Protein AF-0000000077038938 (afdb_homodimer)

Solvent-accessible surface area (backbone atoms only — not comparable to full-atom values): 36003 Å² total; per-residue (Å²): 136,73,83,75,76,80,79,74,78,77,76,72,77,77,74,75,74,69,76,60,83,64,56,70,67,49,78,42,76,39,36,33,47,20,43,32,45,31,43,32,42,32,21,30,30,97,83,54,42,58,36,38,50,28,63,28,58,37,52,26,53,61,47,66,16,29,41,35,41,35,37,47,34,65,69,57,98,63,33,27,38,36,38,37,38,23,26,28,36,34,39,27,60,11,32,44,21,73,87,62,27,76,47,40,56,23,35,37,41,36,43,36,27,80,80,78,13,34,41,38,40,30,28,32,72,48,28,37,46,72,47,26,32,70,42,39,59,27,63,77,52,6,32,58,54,25,45,69,29,22,69,70,41,53,59,62,71,40,37,31,32,59,21,43,34,41,36,48,39,80,54,96,40,30,37,41,30,42,35,44,20,51,34,81,39,88,97,32,74,69,38,3,20,25,40,26,31,20,41,26,37,45,60,89,49,39,35,37,16,36,24,35,38,39,32,25,18,39,82,48,61,58,97,69,30,33,41,70,44,38,18,40,54,71,58,51,72,31,71,64,43,27,25,53,52,25,27,43,26,42,37,34,41,39,38,26,33,27,40,49,60,87,53,35,36,39,27,39,37,41,36,45,24,35,38,32,45,47,89,38,23,63,46,83,41,46,34,37,35,40,35,44,36,41,34,44,35,42,48,81,46,100,39,35,37,36,38,40,39,39,39,40,38,37,38,37,65,73,42,42,27,39,36,43,34,43,27,42,38,36,40,40,46,63,47,100,41,31,32,38,38,42,40,36,29,39,26,43,30,40,57,28,33,34,36,79,81,36,45,82,38,73,30,32,16,38,62,9,59,72,67,56,40,24,41,36,34,39,30,38,40,37,38,43,34,42,36,39,50,84,135,77,76,76,75,77,79,77,79,79,76,75,81,78,78,76,77,74,76,65,83,64,67,68,65,50,77,43,75,38,36,33,49,19,43,32,45,30,41,31,42,34,27,39,42,100,84,56,43,55,62,40,78,42,78,42,84,36,53,27,52,62,47,66,16,27,39,34,42,35,35,48,34,69,54,57,96,62,34,26,39,37,40,36,39,22,26,27,37,35,74,83,78,65,43,56,23,74,87,61,9,56,21,30,57,23,14,37,40,36,43,36,28,78,82,78,13,34,43,37,38,18,15,33,72,49,28,37,45,71,45,26,33,70,41,40,60,27,66,76,54,6,31,60,54,26,46,71,28,23,70,69,42,55,58,61,70,38,36,32,20,26,21,43,35,42,34,47,40,79,55,97,40,31,36,41,30,42,37,44,20,40,33,56,36,36,60,32,75,69,37,3,19,24,41,26,32,21,41,25,38,47,59,89,49,39,36,39,16,34,24,34,39,40,34,25,18,40,81,48,61,58,95,70,30,33,43,70,46,38,20,41,54,69,57,50,73,32,72,65,41,27,25,52,49,25,26,44,25,45,38,32,39,39,41,26,32,26,40,50,59,88,52,36,36,39,28,39,37,42,35,44,24,35,38,32,46,46,89,39,24,62,46,83,40,48,33,38,34,41,37,43,37,40,35,45,34,41,46,81,44,100,41,35,37,36,35,40,38,40,38,42,36,38,39,37,65,74,44,41,27,39,36,44,34,44,27,41,37,36,42,39,44,79,48,98,42,32,32,39,36,41,39,36,31,40,26,41,29,39,59,28,33,34,36,78,82,34,46,82,38,74,31,34,15,38,63,10,61,74,70,57,39,23,37,35,34,39,30,38,40,36,36,40,36,41,38,41,51,86

Secondary structure (DSSP, 8-state):
-------------------------EEEEEEEEEEEEEEEEEEE-TTSSEEEEEEEEEE-SSS--EEEEEEEEEEETTEEEEEEEEEEB-TTT--BSTTT-TT-SEEEEEEEETTTEEEEEEEE--HHHHHTGGGSTHHHHGGGGSPGGGTT-TT----EEEEEEEEPPPBTTEEEEEEEE----TT-TTTT-EEEEEEEEEETTEEEEEEEEEEE--S-EETTEE----SBPP---STTTGGGTT-SEEEEEEEEEEEEETTEEEEEEEEEEEEE--TTSSSSS-EEEEEEEEEEEEE-SSSEEEEEEEEEEEEESSS-EEEEEEEEEEEEESSSSEEEEEEEEEEEEEEEEE-TTS-EEE-----TTS-PPPSSSEEEEEEEEEEEE-/-------------------------EEEEEEEEEEEEEEEEEEE-TTSSEEEEEEEEEE-SSS--EEEEEEEEEEETTEEEEEEEEEEB-TTT--B-TTT-TT-SEEEEEEEETTTEEEEEEEE--HHHHHTGGGSTHHHHGGGGSPGGGTT-TT----EEEEEEEEPPPBTTEEEEEEEE----TT-TTTT-EEEEEEEEEETTEEEEEEEEEEE--S-EETTEE----SBPP---STTTGGGTT-SEEEEEEEEEEEEETTEEEEEEEEEEEEE--TTSSSSS-EEEEEEEEEEEEE-SSSEEEEEEEEEEEEESSS-EEEEEEEEEEEEESSSSEEEEEEEEEEEEEEEEE-TTS-EEE-----TTSSPPPSSSEEEEEEEEEEEE-

InterPro domains:
  IPR001702 Porin, Gram-negative type [PR00182] (60-71)
  IPR001702 Porin, Gram-negative type [PR00182] (104-114)
  IPR001702 Porin, Gram-negative type [PR00182] (164-175)
  IPR001702 Porin, Gram-negative type [PR00182] (192-204)
  IPR001702 Porin, Gram-negative type [PR00182] (326-343)
  IPR002299 Porin, Neisseria sp. type [PR00184] (62-87)
  IPR002299 Porin, Neisseria sp. type [PR00184] (163-180)
  IPR002299 Porin, Neisseria sp. type [PR00184] (323-347)
  IPR023614 Porin domain superfamily [G3DSA:2.40.160.10] (14-390)
  IPR033900 Porin domain, Gram-negative type [PF13609] (10-351)
  IPR033900 Porin domain, Gram-negative type [cd00342] (25-390)
  IPR050298 Gram-negative bacterial outer membrane porin [PTHR34501] (6-390)

Nearest PDB structures (foldseek):
  6ehd-assembly1_A  TM=7.693E-01  e=2.652E-20  Vibrio cholerae O395
  6ehf-assembly1_A  TM=7.819E-01  e=3.362E-19  Vibrio cholerae O395
  3rgn-assembly1_A  TM=3.759E-01  e=1.873E-03  Escherichia coli K-12
  4ctd-assembly1_A  TM=3.352E-01  e=5.405E-04  Escherichia coli K-12
  8bwc-assembly1_A  TM=2.359E-01  e=3.813E+00  Escherichia coli

Sequence (780 aa):
MKRIRSLALLALPASLYAAGAHAQSSVTLYGIVDAGIAYVHNAQNANGSNASNLVKFSSGNLSGSRWGLRGTEDLGGGLAALFQLENGFNIGTGALGQGQREFGRKAIVGLSSGTYGTVTLGRQYDPVVDLVQGLTEDNYFGGVFATPGDLDNYDNSLRVSNSVKYTSPLIAGFQAEALYGFGGVAGATGSGRTYSFALGYANGPLSLGAGYFFANGGTTTANGIRSWTSSSDTLFNTVINQGFSSAKSIQIVRVAGQYVAGPATFGIAYSNTQYGADTLSAFRQTAKFNNGSAFFNWQFSPALRAGVGYNYTSLTGPTSAHYNQVNVGADYALSKRTDLYALFGYQKASGHTLDANGARVNATASVGSYGVNSGTDTQELAIVGIRHKFMKRIRSLALLALPASLYAAGAHAQSSVTLYGIVDAGIAYVHNAQNANGSNASNLVKFSSGNLSGSRWGLRGTEDLGGGLAALFQLENGFNIGTGALGQGQREFGRKAIVGLSSGTYGTVTLGRQYDPVVDLVQGLTEDNYFGGVFATPGDLDNYDNSLRVSNSVKYTSPLIAGFQAEALYGFGGVAGATGSGRTYSFALGYANGPLSLGAGYFFANGGTTTANGIRSWTSSSDTLFNTVINQGFSSAKSIQIVRVAGQYVAGPATFGIAYSNTQYGADTLSAFRQTAKFNNGSAFFNWQFSPALRAGVGYNYTSLTGPTSAHYNQVNVGADYALSKRTDLYALFGYQKASGHTLDANGARVNATASVGSYGVNSGTDTQELAIVGIRHKF

pLDDT: mean 91.98, std 16.94, range [19.39, 98.94]

Structure (mmCIF, N/CA/C/O backbone):
data_AF-0000000077038938-model_v1
#
loop_
_entity.id
_entity.type
_entity.pdbx_description
1 polymer 'Outer membrane porin'
#
loop_
_atom_site.group_PDB
_atom_site.id
_atom_site.type_symbo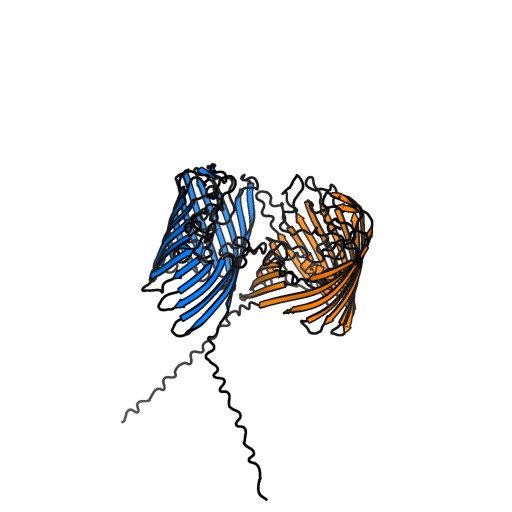l
_atom_site.label_atom_id
_atom_site.label_alt_id
_atom_site.label_comp_id
_atom_site.label_asym_id
_atom_site.label_entity_id
_atom_site.label_seq_id
_atom_site.pdbx_PDB_ins_code
_atom_site.Cartn_x
_atom_site.Cartn_y
_atom_site.Cartn_z
_atom_site.occupancy
_atom_site.B_iso_or_equiv
_atom_site.auth_seq_id
_atom_site.auth_comp_id
_atom_site.auth_asym_id
_atom_site.auth_atom_id
_atom_site.pdbx_PDB_model_num
ATOM 1 N N . MET A 1 1 ? -80.25 -27.797 28.609 1 20.61 1 MET A N 1
ATOM 2 C CA . MET A 1 1 ? -80.375 -26.812 27.531 1 20.61 1 MET A CA 1
ATOM 3 C C . MET A 1 1 ? -79.188 -25.812 27.609 1 20.61 1 MET A C 1
ATOM 5 O O . MET A 1 1 ? -79 -25.062 26.656 1 20.61 1 MET A O 1
ATOM 9 N N . LYS A 1 2 ? -78.875 -25.609 28.812 1 19.39 2 LYS A N 1
ATOM 10 C CA . LYS A 1 2 ? -78.438 -24.25 29.109 1 19.39 2 LYS A CA 1
ATOM 11 C C . LYS A 1 2 ? -77.125 -23.922 28.375 1 19.39 2 LYS A C 1
ATOM 13 O O . LYS A 1 2 ? -76.938 -22.828 27.844 1 19.39 2 LYS A O 1
ATOM 18 N N . ARG A 1 3 ? -76 -24.484 28.797 1 22.23 3 ARG A N 1
ATOM 19 C CA . ARG A 1 3 ? -74.812 -23.703 29.172 1 22.23 3 ARG A CA 1
ATOM 20 C C . ARG A 1 3 ? -73.938 -23.406 27.969 1 22.23 3 ARG A C 1
ATOM 22 O O . ARG A 1 3 ? -73.125 -24.234 27.562 1 22.23 3 ARG A O 1
ATOM 29 N N . ILE A 1 4 ? -74.562 -22.969 26.938 1 23.55 4 ILE A N 1
ATOM 30 C CA . ILE A 1 4 ? -73.812 -22.719 25.719 1 23.55 4 ILE A CA 1
ATOM 31 C C . ILE A 1 4 ? -72.688 -21.734 26 1 23.55 4 ILE A C 1
ATOM 33 O O . ILE A 1 4 ? -72.875 -20.594 26.391 1 23.55 4 ILE A O 1
ATOM 37 N N . ARG A 1 5 ? -71.562 -22.25 26.453 1 23.59 5 ARG A N 1
ATOM 38 C CA . ARG A 1 5 ? -70.312 -21.578 26.828 1 23.59 5 ARG A CA 1
ATOM 39 C C . ARG A 1 5 ? -69.938 -20.594 25.75 1 23.59 5 ARG A C 1
ATOM 41 O O . ARG A 1 5 ? -70.125 -20.812 24.562 1 23.59 5 ARG A O 1
ATOM 48 N N . SER A 1 6 ? -69.75 -19.297 26.141 1 24.16 6 SER A N 1
ATOM 49 C CA . SER A 1 6 ? -69.375 -17.984 25.609 1 24.16 6 SER A CA 1
ATOM 50 C C . SER A 1 6 ? -68.062 -18.047 24.859 1 24.16 6 SER A C 1
ATOM 52 O O . SER A 1 6 ? -67.062 -18.516 25.422 1 24.16 6 SER A O 1
ATOM 54 N N . LEU A 1 7 ? -68 -18.375 23.594 1 24.77 7 LEU A N 1
ATOM 55 C CA . LEU A 1 7 ? -66.875 -18.281 22.641 1 24.77 7 LEU A CA 1
ATOM 56 C C . LEU A 1 7 ? -66.25 -16.906 22.688 1 24.77 7 LEU A C 1
ATOM 58 O O . LEU A 1 7 ? -66.875 -15.922 22.281 1 24.77 7 LEU A O 1
ATOM 62 N N . ALA A 1 8 ? -65.625 -16.562 23.75 1 23.11 8 ALA A N 1
ATOM 63 C CA . ALA A 1 8 ? -64.875 -15.289 23.828 1 23.11 8 ALA A CA 1
ATOM 64 C C . ALA A 1 8 ? -63.969 -15.094 22.625 1 23.11 8 ALA A C 1
ATOM 66 O O . ALA A 1 8 ? -63.156 -15.961 22.312 1 23.11 8 ALA A O 1
ATOM 67 N N . LEU A 1 9 ? -64.375 -14.344 21.641 1 22.39 9 LEU A N 1
ATOM 68 C CA . LEU A 1 9 ? -63.656 -13.805 20.5 1 22.39 9 LEU A CA 1
ATOM 69 C C . LEU A 1 9 ? -62.375 -13.148 20.938 1 22.39 9 LEU A C 1
ATOM 71 O O . LEU A 1 9 ? -62.375 -12.219 21.75 1 22.39 9 LEU A O 1
ATOM 75 N N . LEU A 1 10 ? -61.281 -13.914 21.094 1 25.31 10 LEU A N 1
ATOM 76 C CA . LEU A 1 10 ? -59.938 -13.453 21.391 1 25.31 10 LEU A CA 1
ATOM 77 C C . LEU A 1 10 ? -59.531 -12.328 20.453 1 25.31 10 LEU A C 1
ATOM 79 O O . LEU A 1 10 ? -59.531 -12.5 19.234 1 25.31 10 LEU A O 1
ATOM 83 N N . ALA A 1 11 ? -59.906 -11.031 20.734 1 24.38 11 ALA A N 1
ATOM 84 C CA . ALA A 1 11 ? -59.406 -9.82 20.078 1 24.38 11 ALA A CA 1
ATOM 85 C C . ALA A 1 11 ? -57.875 -9.867 19.906 1 24.38 11 ALA A C 1
ATOM 87 O O . ALA A 1 11 ? -57.156 -10.102 20.859 1 24.38 11 ALA A O 1
ATOM 88 N N . LEU A 1 12 ? -57.469 -10.258 18.75 1 26.11 12 LEU A N 1
ATOM 89 C CA . LEU A 1 12 ? -56.094 -10.156 18.297 1 26.11 12 LEU A CA 1
ATOM 90 C C . LEU A 1 12 ? -55.562 -8.742 18.484 1 26.11 12 LEU A C 1
ATOM 92 O O . LEU A 1 12 ? -56.156 -7.777 18 1 26.11 12 LEU A O 1
ATOM 96 N N . PRO A 1 13 ? -54.938 -8.391 19.641 1 28.83 13 PRO A N 1
ATOM 97 C CA . PRO A 1 13 ? -54.375 -7.035 19.734 1 28.83 13 PRO A CA 1
ATOM 98 C C . PRO A 1 13 ? -53.594 -6.637 18.484 1 28.83 13 PRO A C 1
ATOM 100 O O . PRO A 1 13 ? -52.906 -7.48 17.875 1 28.83 13 PRO A O 1
ATOM 103 N N . ALA A 1 14 ? -54.125 -5.73 17.625 1 27.64 14 ALA A N 1
ATOM 104 C CA . ALA A 1 14 ? -53.406 -4.949 16.625 1 27.64 14 ALA A CA 1
ATOM 105 C C . ALA A 1 14 ? -52.125 -4.348 17.203 1 27.64 14 ALA A C 1
ATOM 107 O O . ALA A 1 14 ? -52.188 -3.482 18.078 1 27.64 14 ALA A O 1
ATOM 108 N N . SER A 1 15 ? -51.125 -5.156 17.469 1 29.42 15 SER A N 1
ATOM 109 C CA . SER A 1 15 ? -49.844 -4.559 17.812 1 29.42 15 SER A CA 1
ATOM 110 C C . SER A 1 15 ? -49.5 -3.4 16.875 1 29.42 15 SER A C 1
ATOM 112 O O . SER A 1 15 ? -49.438 -3.574 15.656 1 29.42 15 SER A O 1
ATOM 114 N N . LEU A 1 16 ? -50.062 -2.201 17.109 1 28.61 16 LEU A N 1
ATOM 115 C CA . LEU A 1 16 ? -49.562 -0.98 16.5 1 28.61 16 LEU A CA 1
ATOM 116 C C . LEU A 1 16 ? -48.031 -0.996 16.422 1 28.61 16 LEU A C 1
ATOM 118 O O . LEU A 1 16 ? -47.344 -1.014 17.453 1 28.61 16 LEU A O 1
ATOM 122 N N . TYR A 1 17 ? -47.469 -1.716 15.43 1 30.08 17 TYR A N 1
ATOM 123 C CA . TYR A 1 17 ? -46.094 -1.432 15.047 1 30.08 17 TYR A CA 1
ATOM 124 C C . TYR A 1 17 ? -45.875 0.067 14.875 1 30.08 17 TYR A C 1
ATOM 126 O O . TYR A 1 17 ? -46.375 0.672 13.922 1 30.08 17 TYR A O 1
ATOM 134 N N . ALA A 1 18 ? -46 0.929 15.867 1 29.77 18 ALA A N 1
ATOM 135 C CA . ALA A 1 18 ? -45.375 2.227 15.695 1 29.77 18 ALA A CA 1
ATOM 136 C C . ALA A 1 18 ? -44.031 2.08 14.977 1 29.77 18 ALA A C 1
ATOM 138 O O . ALA A 1 18 ? -43.094 1.449 15.5 1 29.77 18 ALA A O 1
ATOM 139 N N . ALA A 1 19 ? -44.031 2.029 13.75 1 34.53 19 ALA A N 1
ATOM 140 C CA . ALA A 1 19 ? -42.844 2.336 12.977 1 34.53 19 ALA A CA 1
ATOM 141 C C . ALA A 1 19 ? -42.062 3.484 13.617 1 34.53 19 ALA A C 1
ATOM 143 O O . ALA A 1 19 ? -42.438 4.648 13.5 1 34.53 19 ALA A O 1
ATOM 144 N N . GLY A 1 20 ? -41.75 3.438 14.914 1 35.12 20 GLY A N 1
ATOM 145 C CA . GLY A 1 20 ? -40.875 4.457 15.484 1 35.12 20 GLY A CA 1
ATOM 146 C C . GLY A 1 20 ? -39.938 5.066 14.461 1 35.12 20 GLY A C 1
ATOM 147 O O . GLY A 1 20 ? -39.531 4.41 13.492 1 35.12 20 GLY A O 1
ATOM 148 N N . ALA A 1 21 ? -40 6.383 14.18 1 38.31 21 ALA A N 1
ATOM 149 C CA . ALA A 1 21 ? -38.969 7.117 13.477 1 38.31 21 ALA A CA 1
ATOM 150 C C . ALA A 1 21 ? -37.594 6.496 13.727 1 38.31 21 ALA A C 1
ATOM 152 O O . ALA A 1 21 ? -37.031 6.66 14.812 1 38.31 21 ALA A O 1
ATOM 153 N N . HIS A 1 22 ? -37.406 5.215 13.609 1 42.34 22 HIS A N 1
ATOM 154 C CA . HIS A 1 22 ? -36.062 4.656 13.641 1 42.34 22 HIS A CA 1
ATOM 155 C C . HIS A 1 22 ? -35.062 5.625 13.039 1 42.34 22 HIS A C 1
ATOM 157 O O . HIS A 1 22 ? -35.25 6.113 11.922 1 42.34 22 HIS A O 1
ATOM 163 N N . ALA A 1 23 ? -34.469 6.613 13.742 1 47.22 23 ALA A N 1
ATOM 164 C CA . ALA A 1 23 ? -33.312 7.414 13.398 1 47.22 23 ALA A CA 1
ATOM 165 C C . ALA A 1 23 ? -32.469 6.711 12.336 1 47.22 23 ALA A C 1
ATOM 167 O O . ALA A 1 23 ? -32.031 5.566 12.531 1 47.22 23 ALA A O 1
ATOM 168 N N . GLN A 1 24 ? -32.781 6.824 11.133 1 52.81 24 GLN A N 1
ATOM 169 C CA . GLN A 1 24 ? -32.094 6.277 9.961 1 52.81 24 GLN A CA 1
ATOM 170 C C . GLN A 1 24 ? -30.594 6.34 10.125 1 52.81 24 GLN A C 1
ATOM 172 O O . GLN A 1 24 ? -30.016 7.43 10.188 1 52.81 24 GLN A O 1
ATOM 177 N N . SER A 1 25 ? -29.984 5.461 10.938 1 64.19 25 SER A N 1
ATOM 178 C CA . SER A 1 25 ? -28.547 5.266 11 1 64.19 25 SER A CA 1
ATOM 179 C C . SER A 1 25 ? -27.984 4.852 9.641 1 64.19 25 SER A C 1
ATOM 181 O O . SER A 1 25 ? -28.531 3.965 8.984 1 64.19 25 SER A O 1
ATOM 183 N N . SER A 1 26 ? -27.328 5.891 9.031 1 82.62 26 SER A N 1
ATOM 184 C CA . SER A 1 26 ? -26.719 5.543 7.754 1 82.62 26 SER A CA 1
ATOM 185 C C . SER A 1 26 ? -25.203 5.473 7.875 1 82.62 26 SER A C 1
ATOM 187 O O . SER A 1 26 ? -24.594 6.285 8.57 1 82.62 26 SER A O 1
ATOM 189 N N . VAL A 1 27 ? -24.609 4.332 7.707 1 93.5 27 VAL A N 1
ATOM 190 C CA . VAL A 1 27 ? -23.172 4.148 7.566 1 93.5 27 VAL A CA 1
ATOM 191 C C . VAL A 1 27 ? -22.766 4.355 6.105 1 93.5 27 VAL A C 1
ATOM 193 O O . VAL A 1 27 ? -23.406 3.818 5.195 1 93.5 27 VAL A O 1
ATOM 196 N N . THR A 1 28 ? -21.828 5.258 5.965 1 95.12 28 THR A N 1
ATOM 197 C CA . THR A 1 28 ? -21.328 5.547 4.625 1 95.12 28 THR A CA 1
ATOM 198 C C . THR A 1 28 ? -19.891 5.047 4.469 1 95.12 28 THR A C 1
ATOM 200 O O . THR A 1 28 ? -19.047 5.309 5.324 1 95.12 28 THR A O 1
ATOM 203 N N . LEU A 1 29 ? -19.719 4.27 3.377 1 96.31 29 LEU A N 1
ATOM 204 C CA . LEU A 1 29 ? -18.375 3.92 2.938 1 96.31 29 LEU A CA 1
ATOM 205 C C . LEU A 1 29 ? -17.844 4.945 1.939 1 96.31 29 LEU A C 1
ATOM 207 O O . LEU A 1 29 ? -18.562 5.379 1.043 1 96.31 29 LEU A O 1
ATOM 211 N N . TYR A 1 30 ? -16.578 5.344 2.141 1 96.31 30 TYR A N 1
ATOM 212 C CA . TYR A 1 30 ? -15.961 6.297 1.22 1 96.31 30 TYR A CA 1
ATOM 213 C C . TYR A 1 30 ? -14.477 6.008 1.044 1 96.31 30 TYR A C 1
ATOM 215 O O . TYR A 1 30 ? -13.906 5.184 1.765 1 96.31 30 TYR A O 1
ATOM 223 N N . GLY A 1 31 ? -13.906 6.723 -0.038 1 97.56 31 GLY A N 1
ATOM 224 C CA . GLY A 1 31 ? -12.469 6.539 -0.183 1 97.56 31 GLY A CA 1
ATOM 225 C C . GLY A 1 31 ? -11.875 7.332 -1.334 1 97.56 31 GLY A C 1
ATOM 226 O O . GLY A 1 31 ? -12.602 8.023 -2.053 1 97.56 31 GLY A O 1
ATOM 227 N N . ILE A 1 32 ? -10.539 7.297 -1.322 1 98.38 32 ILE A N 1
ATOM 228 C CA . ILE A 1 32 ? -9.711 7.91 -2.355 1 98.38 32 ILE A CA 1
ATOM 229 C C . ILE A 1 32 ? -8.594 6.949 -2.762 1 98.38 32 ILE A C 1
ATOM 231 O O . ILE A 1 32 ? -7.961 6.328 -1.907 1 98.38 32 ILE A O 1
ATOM 235 N N . VAL A 1 33 ? -8.422 6.77 -4.047 1 98.62 33 VAL A N 1
ATOM 236 C CA . VAL A 1 33 ? -7.25 6.094 -4.586 1 98.62 33 VAL A CA 1
ATOM 237 C C . VAL A 1 33 ? -6.484 7.043 -5.504 1 98.62 33 VAL A C 1
ATOM 239 O O . VAL A 1 33 ? -7.062 7.637 -6.414 1 98.62 33 VAL A O 1
ATOM 242 N N . ASP A 1 34 ? -5.211 7.238 -5.211 1 98.69 34 ASP A N 1
ATOM 243 C CA . ASP A 1 34 ? -4.344 8.188 -5.898 1 98.69 34 ASP A CA 1
ATOM 244 C C . ASP A 1 34 ? -2.982 7.566 -6.207 1 98.69 34 ASP A C 1
ATOM 246 O O . ASP A 1 34 ? -2.209 7.266 -5.297 1 98.69 34 ASP A O 1
ATOM 250 N N . ALA A 1 35 ? -2.732 7.449 -7.48 1 98.75 35 ALA A N 1
ATOM 251 C CA . ALA A 1 35 ? -1.497 6.82 -7.941 1 98.75 35 ALA A CA 1
ATOM 252 C C . ALA A 1 35 ? -0.841 7.645 -9.047 1 98.75 35 ALA A C 1
ATOM 254 O O . ALA A 1 35 ? -1.53 8.281 -9.844 1 98.75 35 ALA A O 1
ATOM 255 N N . GLY A 1 36 ? 0.513 7.574 -9.078 1 98.19 36 GLY A N 1
ATOM 256 C CA . GLY A 1 36 ? 1.248 8.266 -10.125 1 98.19 36 GLY A CA 1
ATOM 257 C C . GLY A 1 36 ? 2.664 7.75 -10.297 1 98.19 36 GLY A C 1
ATOM 258 O O . GLY A 1 36 ? 3.07 6.797 -9.633 1 98.19 36 GLY A O 1
ATOM 259 N N . ILE A 1 37 ? 3.309 8.305 -11.281 1 98.19 37 ILE A N 1
ATOM 260 C CA . ILE A 1 37 ? 4.723 8.062 -11.555 1 98.19 37 ILE A CA 1
ATOM 261 C C . ILE A 1 37 ? 5.52 9.344 -11.297 1 98.19 37 ILE A C 1
ATOM 263 O O . ILE A 1 37 ? 5.125 10.43 -11.719 1 98.19 37 ILE A O 1
ATOM 267 N N . ALA A 1 38 ? 6.645 9.172 -10.633 1 97.31 38 ALA A N 1
ATOM 268 C CA . ALA A 1 38 ? 7.469 10.32 -10.273 1 97.31 38 ALA A CA 1
ATOM 269 C C . ALA A 1 38 ? 8.859 10.211 -10.875 1 97.31 38 ALA A C 1
ATOM 271 O O . ALA A 1 38 ? 9.406 9.109 -11 1 97.31 38 ALA A O 1
ATOM 272 N N . TYR A 1 39 ? 9.352 11.336 -11.312 1 96.94 39 TYR A N 1
ATOM 273 C CA . TYR A 1 39 ? 10.758 11.539 -11.641 1 96.94 39 TYR A CA 1
ATOM 274 C C . TYR A 1 39 ? 11.414 12.477 -10.641 1 96.94 39 TYR A C 1
ATOM 276 O O . TYR A 1 39 ? 10.906 13.57 -10.359 1 96.94 39 TYR A O 1
ATOM 284 N N . VAL A 1 40 ? 12.555 12.055 -10.07 1 96.75 40 VAL A N 1
ATOM 285 C CA . VAL A 1 40 ? 13.297 12.867 -9.117 1 96.75 40 VAL A CA 1
ATOM 286 C C . VAL A 1 40 ? 14.734 13.047 -9.594 1 96.75 40 VAL A C 1
ATOM 288 O O . VAL A 1 40 ? 15.445 12.062 -9.828 1 96.75 40 VAL A O 1
ATOM 291 N N . HIS A 1 41 ? 15.062 14.273 -9.82 1 96.56 41 HIS A N 1
ATOM 292 C CA . HIS A 1 41 ? 16.469 14.594 -10.062 1 96.56 41 HIS A CA 1
ATOM 293 C C . HIS A 1 41 ? 17.172 14.938 -8.758 1 96.56 41 HIS A C 1
ATOM 295 O O . HIS A 1 41 ? 16.688 15.75 -7.969 1 96.56 41 HIS A O 1
ATOM 301 N N . ASN A 1 42 ? 18.391 14.312 -8.461 1 95.88 42 ASN A N 1
ATOM 302 C CA . ASN A 1 42 ? 19.172 14.398 -7.234 1 95.88 42 ASN A CA 1
ATOM 303 C C . ASN A 1 42 ? 18.484 13.68 -6.078 1 95.88 42 ASN A C 1
ATOM 305 O O . ASN A 1 42 ? 18.062 14.32 -5.105 1 95.88 42 ASN A O 1
ATOM 309 N N . ALA A 1 43 ? 18.453 12.398 -6.195 1 95 43 ALA A N 1
ATOM 310 C CA . ALA A 1 43 ? 17.953 11.508 -5.148 1 95 43 ALA A CA 1
ATOM 311 C C . ALA A 1 43 ? 19.109 10.773 -4.461 1 95 43 ALA A C 1
ATOM 313 O O . ALA A 1 43 ? 20.078 10.398 -5.113 1 95 43 ALA A O 1
ATOM 314 N N . GLN A 1 44 ? 18.891 10.609 -3.248 1 91.69 44 GLN A N 1
ATOM 315 C CA . GLN A 1 44 ? 19.922 9.898 -2.494 1 91.69 44 GLN A CA 1
ATOM 316 C C . GLN A 1 44 ? 19.859 8.391 -2.762 1 91.69 44 GLN A C 1
ATOM 318 O O . GLN A 1 44 ? 18.781 7.84 -2.98 1 91.69 44 GLN A O 1
ATOM 323 N N . ASN A 1 45 ? 21.047 7.848 -2.729 1 85.5 45 ASN A N 1
ATOM 324 C CA . ASN A 1 45 ? 21.078 6.391 -2.73 1 85.5 45 ASN A CA 1
ATOM 325 C C . ASN A 1 45 ? 21 5.824 -1.314 1 85.5 45 ASN A C 1
ATOM 327 O O . ASN A 1 45 ? 20.75 6.566 -0.36 1 85.5 45 ASN A O 1
ATOM 331 N N . ALA A 1 46 ? 21.188 4.523 -1.198 1 77.56 46 ALA A N 1
ATOM 332 C CA . ALA A 1 46 ? 21.016 3.83 0.076 1 77.56 46 ALA A CA 1
ATOM 333 C C . ALA A 1 46 ? 22.062 4.285 1.094 1 77.56 46 ALA A C 1
ATOM 335 O O . ALA A 1 46 ? 21.828 4.215 2.303 1 77.56 46 ALA A O 1
ATOM 336 N N . ASN A 1 47 ? 23.141 4.816 0.566 1 79.88 47 ASN A N 1
ATOM 337 C CA . ASN A 1 47 ? 24.203 5.227 1.466 1 79.88 47 ASN A CA 1
ATOM 338 C C . ASN A 1 47 ? 24.125 6.719 1.792 1 79.88 47 ASN A C 1
ATOM 340 O O . ASN A 1 47 ? 25 7.258 2.467 1 79.88 47 ASN A O 1
ATOM 344 N N . GLY A 1 48 ? 23.109 7.414 1.279 1 81.75 48 GLY A N 1
ATOM 345 C CA . GLY A 1 48 ? 22.922 8.828 1.577 1 81.75 48 GLY A CA 1
ATOM 346 C C . GLY A 1 48 ? 23.594 9.734 0.573 1 81.75 48 GLY A C 1
ATOM 347 O O . GLY A 1 48 ? 23.438 10.961 0.634 1 81.75 48 GLY A O 1
ATOM 348 N N . SER A 1 49 ? 24.312 9.117 -0.369 1 86.19 49 SER A N 1
ATOM 349 C CA . SER A 1 49 ? 24.969 9.891 -1.407 1 86.19 49 SER A CA 1
ATOM 350 C C . SER A 1 49 ? 24.031 10.195 -2.564 1 86.19 49 SER A C 1
ATOM 352 O O . SER A 1 49 ? 23.062 9.461 -2.791 1 86.19 49 SER A O 1
ATOM 354 N N . ASN A 1 50 ? 24.391 11.266 -3.182 1 88.12 50 ASN A N 1
ATOM 355 C CA . ASN A 1 50 ? 23.547 11.594 -4.324 1 88.12 50 ASN A CA 1
ATOM 356 C C . ASN A 1 50 ? 23.734 10.586 -5.461 1 88.12 50 ASN A C 1
ATOM 358 O O . ASN A 1 50 ? 24.859 10.289 -5.855 1 88.12 50 ASN A O 1
ATOM 362 N N . ALA A 1 51 ? 22.719 9.914 -5.91 1 80.62 51 ALA A N 1
ATOM 363 C CA . ALA A 1 51 ? 22.766 8.898 -6.961 1 80.62 51 ALA A CA 1
ATOM 364 C C . ALA A 1 51 ? 22.188 9.438 -8.266 1 80.62 51 ALA A C 1
ATOM 366 O O . ALA A 1 51 ? 22.188 8.742 -9.281 1 80.62 51 ALA A O 1
ATOM 367 N N . SER A 1 52 ? 21.656 10.703 -8.43 1 84.19 52 SER A N 1
ATOM 368 C CA . SER A 1 52 ? 21.203 11.438 -9.602 1 84.19 52 SER A CA 1
ATOM 369 C C . SER A 1 52 ? 19.688 11.297 -9.789 1 84.19 52 SER A C 1
ATOM 371 O O . SER A 1 52 ? 18.906 11.719 -8.93 1 84.19 52 SER A O 1
ATOM 373 N N . ASN A 1 53 ? 19.312 10.305 -10.852 1 92.81 53 ASN A N 1
ATOM 374 C CA . ASN A 1 53 ? 17.906 10.312 -11.234 1 92.81 53 ASN A CA 1
ATOM 375 C C . ASN A 1 53 ? 17.172 9.086 -10.703 1 92.81 53 ASN A C 1
ATOM 377 O O . ASN A 1 53 ? 17.766 8.016 -10.547 1 92.81 53 ASN A O 1
ATOM 381 N N . LEU A 1 54 ? 15.938 9.289 -10.297 1 94.62 54 LEU A N 1
ATOM 382 C CA . LEU A 1 54 ? 15.047 8.242 -9.812 1 94.62 54 LEU A CA 1
ATOM 383 C C . LEU A 1 54 ? 13.695 8.32 -10.516 1 94.62 54 LEU A C 1
ATOM 385 O O . LEU A 1 54 ? 13.086 9.391 -10.586 1 94.62 54 LEU A O 1
ATOM 389 N N . VAL A 1 55 ? 13.312 7.246 -11.219 1 95.62 55 VAL A N 1
ATOM 390 C CA . VAL A 1 55 ? 11.938 7.07 -11.656 1 95.62 55 VAL A CA 1
ATOM 391 C C . VAL A 1 55 ? 11.234 6.051 -10.758 1 95.62 55 VAL A C 1
ATOM 393 O O . VAL A 1 55 ? 11.703 4.922 -10.609 1 95.62 55 VAL A O 1
ATOM 396 N N . LYS A 1 56 ? 10.094 6.422 -10.195 1 95.81 56 LYS A N 1
ATOM 397 C CA . LYS A 1 56 ? 9.438 5.527 -9.242 1 95.81 56 LYS A CA 1
ATOM 398 C C . LYS A 1 56 ? 7.918 5.676 -9.305 1 95.81 56 LYS A C 1
ATOM 400 O O . LYS A 1 56 ? 7.406 6.68 -9.805 1 95.81 56 LYS A O 1
ATOM 405 N N . PHE A 1 57 ? 7.309 4.625 -8.852 1 96.88 57 PHE A N 1
ATOM 406 C CA . PHE A 1 57 ? 5.891 4.707 -8.531 1 96.88 57 PHE A CA 1
ATOM 407 C C . PHE A 1 57 ? 5.66 5.621 -7.336 1 96.88 57 PHE A C 1
ATOM 409 O O . PHE A 1 57 ? 6.465 5.645 -6.402 1 96.88 57 PHE A O 1
ATOM 416 N N . SER A 1 58 ? 4.52 6.336 -7.414 1 96.56 58 SER A N 1
ATOM 417 C CA . SER A 1 58 ? 4.199 7.254 -6.328 1 96.56 58 SER A CA 1
ATOM 418 C C . SER A 1 58 ? 2.742 7.121 -5.898 1 96.56 58 SER A C 1
ATOM 420 O O . SER A 1 58 ? 1.834 7.277 -6.715 1 96.56 58 SER A O 1
ATOM 422 N N . SER A 1 59 ? 2.559 6.832 -4.656 1 96.56 59 SER A N 1
ATOM 423 C CA . SER A 1 59 ? 1.228 6.695 -4.074 1 96.56 59 SER A CA 1
ATOM 424 C C . SER A 1 59 ? 0.808 7.969 -3.348 1 96.56 59 SER A C 1
ATOM 426 O O . SER A 1 59 ? 1.607 8.57 -2.629 1 96.56 59 SER A O 1
ATOM 428 N N . GLY A 1 60 ? -0.493 8.336 -3.52 1 95.56 60 GLY A N 1
ATOM 429 C CA . GLY A 1 60 ? -1.081 9.398 -2.717 1 95.56 60 GLY A CA 1
ATOM 430 C C . GLY A 1 60 ? -0.424 10.742 -2.938 1 95.56 60 GLY A C 1
ATOM 431 O O . GLY A 1 60 ? 0.002 11.398 -1.982 1 95.56 60 GLY A O 1
ATOM 432 N N . ASN A 1 61 ? -0.508 11.266 -4.094 1 95.62 61 ASN A N 1
ATOM 433 C CA . ASN A 1 61 ? 0.225 12.477 -4.438 1 95.62 61 ASN A CA 1
ATOM 434 C C . ASN A 1 61 ? -0.594 13.734 -4.137 1 95.62 61 ASN A C 1
ATOM 436 O O . ASN A 1 61 ? -0.145 14.609 -3.4 1 95.62 61 ASN A O 1
ATOM 440 N N . LEU A 1 62 ? -1.787 13.781 -4.656 1 95.75 62 LEU A N 1
ATOM 441 C CA . LEU A 1 62 ? -2.684 14.875 -4.293 1 95.75 62 LEU A CA 1
ATOM 442 C C . LEU A 1 62 ? -3.326 14.617 -2.934 1 95.75 62 LEU A C 1
ATOM 444 O O . LEU A 1 62 ? -3.465 15.539 -2.123 1 95.75 62 LEU A O 1
ATOM 448 N N . SER A 1 63 ? -3.752 13.445 -2.832 1 95.56 63 SER A N 1
ATOM 449 C CA . SER A 1 63 ? -4.387 12.984 -1.601 1 95.56 63 SER A CA 1
ATOM 450 C C . SER A 1 63 ? -3.941 11.57 -1.247 1 95.56 63 SER A C 1
ATOM 452 O O . SER A 1 63 ? -3.926 10.688 -2.105 1 95.56 63 SER A O 1
ATOM 454 N N . GLY A 1 64 ? -3.561 11.398 -0.014 1 96.06 64 GLY A N 1
ATOM 455 C CA . GLY A 1 64 ? -3.238 10.047 0.404 1 96.06 64 GLY A CA 1
ATOM 456 C C . GLY A 1 64 ? -4.367 9.062 0.158 1 96.06 64 GLY A C 1
ATOM 457 O O . GLY A 1 64 ? -5.527 9.352 0.458 1 96.06 64 GLY A O 1
ATOM 458 N N . SER A 1 65 ? -4.059 7.895 -0.446 1 98.44 65 SER A N 1
ATOM 459 C CA . SER A 1 65 ? -5.055 6.84 -0.609 1 98.44 65 SER A CA 1
ATOM 460 C C . SER A 1 65 ? -5.621 6.402 0.737 1 98.44 65 SER A C 1
ATOM 462 O O . SER A 1 65 ? -4.879 6.266 1.714 1 98.44 65 SER A O 1
ATOM 464 N N . ARG A 1 66 ? -6.969 6.211 0.7 1 98.62 66 ARG A N 1
ATOM 465 C CA . ARG A 1 66 ? -7.652 5.926 1.958 1 98.62 66 ARG A CA 1
ATOM 466 C C . ARG A 1 66 ? -9.039 5.344 1.71 1 98.62 66 ARG A C 1
ATOM 468 O O . ARG A 1 66 ? -9.586 5.469 0.612 1 98.62 66 ARG A O 1
ATOM 475 N N . TRP A 1 67 ? -9.523 4.656 2.682 1 97.88 67 TRP A N 1
ATOM 476 C CA . TRP A 1 67 ? -10.93 4.289 2.756 1 97.88 67 TRP A CA 1
ATOM 477 C C . TRP A 1 67 ? -11.461 4.441 4.18 1 97.88 67 TRP A C 1
ATOM 479 O O . TRP A 1 67 ? -10.68 4.48 5.133 1 97.88 67 TRP A O 1
ATOM 489 N N . GLY A 1 68 ? -12.836 4.625 4.266 1 97.81 68 GLY A N 1
ATOM 490 C CA . GLY A 1 68 ? -13.367 4.836 5.605 1 97.81 68 GLY A CA 1
ATOM 491 C C . GLY A 1 68 ? -14.859 4.59 5.703 1 97.81 68 GLY A C 1
ATOM 492 O O . GLY A 1 68 ? -15.516 4.32 4.695 1 97.81 68 GLY A O 1
ATOM 493 N N . LEU A 1 69 ? -15.25 4.527 6.941 1 97.75 69 LEU A N 1
ATOM 494 C CA . LEU A 1 69 ? -16.641 4.441 7.34 1 97.75 69 LEU A CA 1
ATOM 495 C C . LEU A 1 69 ? -17.031 5.621 8.227 1 97.75 69 LEU A C 1
ATOM 497 O O . LEU A 1 69 ? -16.266 6.02 9.109 1 97.75 69 LEU A O 1
ATOM 501 N N . ARG A 1 70 ? -18.141 6.164 7.902 1 98.06 70 ARG A N 1
ATOM 502 C CA . ARG A 1 70 ? -18.641 7.207 8.789 1 98.06 70 ARG A CA 1
ATOM 503 C C . ARG A 1 70 ? -20.156 7.121 8.93 1 98.06 70 ARG A C 1
ATOM 505 O O . ARG A 1 70 ? -20.844 6.559 8.062 1 98.06 70 ARG A O 1
ATOM 512 N N . GLY A 1 71 ? -20.641 7.645 10.141 1 97.12 71 GLY A N 1
ATOM 513 C CA . GLY A 1 71 ? -22.062 7.645 10.383 1 97.12 71 GLY A CA 1
ATOM 514 C C . GLY A 1 71 ? -22.484 8.648 11.445 1 97.12 71 GLY A C 1
ATOM 515 O O . GLY A 1 71 ? -21.656 9.133 12.211 1 97.12 71 GLY A O 1
ATOM 516 N N . THR A 1 72 ? -23.719 8.992 11.289 1 95.75 72 THR A N 1
ATOM 517 C CA . THR A 1 72 ? -24.375 9.844 12.281 1 95.75 72 THR A CA 1
ATOM 518 C C . THR A 1 72 ? -25.734 9.266 12.672 1 95.75 72 THR A C 1
ATOM 520 O O . THR A 1 72 ? -26.406 8.625 11.859 1 95.75 72 THR A O 1
ATOM 523 N N . GLU A 1 73 ? -26.031 9.406 13.953 1 96.5 73 GLU A N 1
ATOM 524 C CA . GLU A 1 73 ? -27.344 9.016 14.469 1 96.5 73 GLU A CA 1
ATOM 525 C C . GLU A 1 73 ? -27.984 10.156 15.234 1 96.5 73 GLU A C 1
ATOM 527 O O . GLU A 1 73 ? -27.422 10.672 16.203 1 96.5 73 GLU A O 1
ATOM 532 N N . ASP A 1 74 ? -29.188 10.484 14.781 1 95.12 74 ASP A N 1
ATOM 533 C CA . ASP A 1 74 ? -29.953 11.484 15.523 1 95.12 74 ASP A CA 1
ATOM 534 C C . ASP A 1 74 ? -30.422 10.93 16.859 1 95.12 74 ASP A C 1
ATOM 536 O O . ASP A 1 74 ? -31.047 9.859 16.906 1 95.12 74 ASP A O 1
ATOM 540 N N . LEU A 1 75 ? -30.141 11.672 17.938 1 95.56 75 LEU A N 1
ATOM 541 C CA . LEU A 1 75 ? -30.516 11.211 19.281 1 95.56 75 LEU A CA 1
ATOM 542 C C . LEU A 1 75 ? -31.703 12.016 19.812 1 95.56 75 LEU A C 1
ATOM 544 O O . LEU A 1 75 ? -32.156 11.797 20.938 1 95.56 75 LEU A O 1
ATOM 548 N N . GLY A 1 76 ? -32.156 12.906 19.031 1 94.31 76 GLY A N 1
ATOM 549 C CA . GLY A 1 76 ? -33.25 13.773 19.453 1 94.31 76 GLY A CA 1
ATOM 550 C C . GLY A 1 76 ? -32.781 15.023 20.156 1 94.31 76 GLY A C 1
ATOM 551 O O . GLY A 1 76 ? -31.656 15.055 20.688 1 94.31 76 GLY A O 1
ATOM 552 N N . GLY A 1 77 ? -33.594 16.172 20.172 1 95.06 77 GLY A N 1
ATOM 553 C CA . GLY A 1 77 ? -33.312 17.406 20.875 1 95.06 77 GLY A CA 1
ATOM 554 C C . GLY A 1 77 ? -32.125 18.156 20.297 1 95.06 77 GLY A C 1
ATOM 555 O O . GLY A 1 77 ? -31.438 18.891 21.016 1 95.06 77 GLY A O 1
ATOM 556 N N . GLY A 1 78 ? -31.75 17.859 19.094 1 94.62 78 GLY A N 1
ATOM 557 C CA . GLY A 1 78 ? -30.641 18.547 18.453 1 94.62 78 GLY A CA 1
ATOM 558 C C . GLY A 1 78 ? -29.297 17.891 18.734 1 94.62 78 GLY A C 1
ATOM 559 O O . GLY A 1 78 ? -28.25 18.422 18.344 1 94.62 78 GLY A O 1
ATOM 560 N N . LEU A 1 79 ? -29.328 16.781 19.312 1 96.12 79 LEU A N 1
ATOM 561 C CA . LEU A 1 79 ? -28.125 16.016 19.625 1 96.12 79 LEU A CA 1
ATOM 562 C C . LEU A 1 79 ? -27.969 14.836 18.656 1 96.12 79 LEU A C 1
ATOM 564 O O . LEU A 1 79 ? -28.953 14.18 18.312 1 96.12 79 LEU A O 1
ATOM 568 N N . ALA A 1 80 ? -26.766 14.656 18.266 1 96.94 80 ALA A N 1
ATOM 569 C CA . ALA A 1 80 ? -26.484 13.516 17.391 1 96.94 80 ALA A CA 1
ATOM 570 C C . ALA A 1 80 ? -25.203 12.805 17.812 1 96.94 80 ALA A C 1
ATOM 572 O O . ALA A 1 80 ? -24.266 13.438 18.312 1 96.94 80 ALA A O 1
ATOM 573 N N . ALA A 1 81 ? -25.172 11.461 17.672 1 98 81 ALA A N 1
ATOM 574 C CA . ALA A 1 81 ? -23.953 10.688 17.766 1 98 81 ALA A CA 1
ATOM 575 C C . ALA A 1 81 ? -23.25 10.594 16.422 1 98 81 ALA A C 1
ATOM 577 O O . ALA A 1 81 ? -23.906 10.602 15.367 1 98 81 ALA A O 1
ATOM 578 N N . LEU A 1 82 ? -21.969 10.547 16.516 1 97.94 82 LEU A N 1
ATOM 579 C CA . LEU A 1 82 ? -21.234 10.375 15.258 1 97.94 82 LEU A CA 1
ATOM 580 C C . LEU A 1 82 ? -20 9.5 15.469 1 97.94 82 LEU A C 1
ATOM 582 O O . LEU A 1 82 ? -19.516 9.367 16.594 1 97.94 82 LEU A O 1
ATOM 586 N N . PHE A 1 83 ? -19.578 8.859 14.375 1 98.44 83 PHE A N 1
ATOM 587 C CA . PHE A 1 83 ? -18.297 8.164 14.344 1 98.44 83 PHE A CA 1
ATOM 588 C C . PHE A 1 83 ? -17.656 8.289 12.969 1 98.44 83 PHE A C 1
ATOM 590 O O . PHE A 1 83 ? -18.328 8.602 11.984 1 98.44 83 PHE A O 1
ATOM 597 N N . GLN A 1 84 ? -16.359 8.141 12.969 1 98.62 84 GLN A N 1
ATOM 598 C CA . GLN A 1 84 ? -15.586 8.062 11.734 1 98.62 84 GLN A CA 1
ATOM 599 C C . GLN A 1 84 ? -14.344 7.195 11.914 1 98.62 84 GLN A C 1
ATOM 601 O O . GLN A 1 84 ? -13.586 7.379 12.867 1 98.62 84 GLN A O 1
ATOM 606 N N . LEU A 1 85 ? -14.203 6.227 11.062 1 98.75 85 LEU A N 1
ATOM 607 C CA . LEU A 1 85 ? -13.031 5.367 10.945 1 98.75 85 LEU A CA 1
ATOM 608 C C . LEU A 1 85 ? -12.398 5.504 9.562 1 98.75 85 LEU A C 1
ATOM 610 O O . LEU A 1 85 ? -13.062 5.305 8.547 1 98.75 85 LEU A O 1
ATOM 614 N N . GLU A 1 86 ? -11.141 5.871 9.562 1 98.56 86 GLU A N 1
ATOM 615 C CA . GLU A 1 86 ? -10.484 6.094 8.273 1 98.56 86 GLU A CA 1
ATOM 616 C C . GLU A 1 86 ? -9.094 5.469 8.25 1 98.56 86 GLU A C 1
ATOM 618 O O . GLU A 1 86 ? -8.266 5.734 9.125 1 98.56 86 GLU A O 1
ATOM 623 N N . ASN A 1 87 ? -8.945 4.664 7.25 1 97.75 87 ASN A N 1
ATOM 624 C CA . ASN A 1 87 ? -7.68 4 6.965 1 97.75 87 ASN A CA 1
ATOM 625 C C . ASN A 1 87 ? -6.871 4.762 5.918 1 97.75 87 ASN A C 1
ATOM 627 O O . ASN A 1 87 ? -7.441 5.375 5.012 1 97.75 87 ASN A O 1
ATOM 631 N N . GLY A 1 88 ? -5.531 4.742 6.105 1 97.81 88 GLY A N 1
ATOM 632 C CA . GLY A 1 88 ? -4.625 5.102 5.027 1 97.81 88 GLY A CA 1
ATOM 633 C C . GLY A 1 88 ? -3.771 3.939 4.555 1 97.81 88 GLY A C 1
ATOM 634 O O . GLY A 1 88 ? -3.314 3.127 5.363 1 97.81 88 GLY A O 1
ATOM 635 N N . PHE A 1 89 ? -3.549 3.891 3.168 1 98.19 89 PHE A N 1
ATOM 636 C CA . PHE A 1 89 ? -2.723 2.811 2.643 1 98.19 89 PHE A CA 1
ATOM 637 C C . PHE A 1 89 ? -1.905 3.287 1.447 1 98.19 89 PHE A C 1
ATOM 639 O O . PHE A 1 89 ? -2.178 4.352 0.887 1 98.19 89 PHE A O 1
ATOM 646 N N . ASN A 1 90 ? -0.84 2.551 1.18 1 98.38 90 ASN A N 1
ATOM 647 C CA . ASN A 1 90 ? -0.057 2.734 -0.037 1 98.38 90 ASN A CA 1
ATOM 648 C C . ASN A 1 90 ? -0.617 1.913 -1.194 1 98.38 90 ASN A C 1
ATOM 650 O O . ASN A 1 90 ? -0.575 0.682 -1.165 1 98.38 90 ASN A O 1
ATOM 654 N N . ILE A 1 91 ? -1.079 2.52 -2.184 1 98.56 91 ILE A N 1
ATOM 655 C CA . ILE A 1 91 ? -1.755 1.799 -3.256 1 98.56 91 ILE A CA 1
ATOM 656 C C . ILE A 1 91 ? -0.732 1.014 -4.074 1 98.56 91 ILE A C 1
ATOM 658 O O . ILE A 1 91 ? -1.078 0.028 -4.73 1 98.56 91 ILE A O 1
ATOM 662 N N . GLY A 1 92 ? 0.489 1.443 -4.117 1 98.62 92 GLY A N 1
ATOM 663 C CA . GLY A 1 92 ? 1.526 0.753 -4.867 1 98.62 92 GLY A CA 1
ATOM 664 C C . GLY A 1 92 ? 1.914 -0.582 -4.258 1 98.62 92 GLY A C 1
ATOM 665 O O . GLY A 1 92 ? 2.377 -1.48 -4.961 1 98.62 92 GLY A O 1
ATOM 666 N N . THR A 1 93 ? 1.693 -0.72 -2.959 1 98.38 93 THR A N 1
ATOM 667 C CA . THR A 1 93 ? 2.152 -1.93 -2.285 1 98.38 93 THR A CA 1
ATOM 668 C C . THR A 1 93 ? 0.998 -2.617 -1.563 1 98.38 93 THR A C 1
ATOM 670 O O . THR A 1 93 ? 1.103 -3.787 -1.188 1 98.38 93 THR A O 1
ATOM 673 N N . GLY A 1 94 ? -0.068 -1.878 -1.285 1 98.44 94 GLY A N 1
ATOM 674 C CA . GLY A 1 94 ? -1.177 -2.383 -0.492 1 98.44 94 GLY A CA 1
ATOM 675 C C . GLY A 1 94 ? -0.937 -2.283 1.003 1 98.44 94 GLY A C 1
ATOM 676 O O . GLY A 1 94 ? -1.766 -2.725 1.801 1 98.44 94 GLY A O 1
ATOM 677 N N . ALA A 1 95 ? 0.138 -1.714 1.46 1 97.88 95 ALA A N 1
ATOM 678 C CA . ALA A 1 95 ? 0.512 -1.693 2.871 1 97.88 95 ALA A CA 1
ATOM 679 C C . ALA A 1 95 ? -0.32 -0.673 3.645 1 97.88 95 ALA A C 1
ATOM 681 O O . ALA A 1 95 ? -0.679 0.378 3.109 1 97.88 95 ALA A O 1
ATOM 682 N N . LEU A 1 96 ? -0.542 -0.984 4.914 1 97.19 96 LEU A N 1
ATOM 683 C CA . LEU A 1 96 ? -1.155 -0.035 5.84 1 97.19 96 LEU A CA 1
ATOM 684 C C . LEU A 1 96 ? -0.267 1.19 6.027 1 97.19 96 LEU A C 1
ATOM 686 O O . LEU A 1 96 ? 0.958 1.069 6.102 1 97.19 96 LEU A O 1
ATOM 690 N N . GLY A 1 97 ? -0.95 2.326 6.113 1 95.81 97 GLY A N 1
ATOM 691 C CA . GLY A 1 97 ? -0.244 3.562 6.402 1 95.81 97 GLY A CA 1
ATOM 692 C C . GLY A 1 97 ? -0.227 3.91 7.879 1 95.81 97 GLY A C 1
ATOM 693 O O . GLY A 1 97 ? -0.712 3.139 8.711 1 95.81 97 GLY A O 1
ATOM 694 N N . GLN A 1 98 ? 0.491 5.027 8.188 1 94.31 98 GLN A N 1
ATOM 695 C CA . GLN A 1 98 ? 0.532 5.637 9.516 1 94.31 98 GLN A CA 1
ATOM 696 C C . GLN A 1 98 ? 1.012 4.637 10.562 1 94.31 98 GLN A C 1
ATOM 698 O O . GLN A 1 98 ? 0.391 4.488 11.625 1 94.31 98 GLN A O 1
ATOM 703 N N . GLY A 1 99 ? 2.072 3.951 10.328 1 93 99 GLY A N 1
ATOM 704 C CA . GLY A 1 99 ? 2.643 3.025 11.297 1 93 99 GLY A CA 1
ATOM 705 C C . GLY A 1 99 ? 1.94 1.681 11.32 1 93 99 GLY A C 1
ATOM 706 O O . GLY A 1 99 ? 1.774 1.081 12.383 1 93 99 GLY A O 1
ATOM 707 N N . GLN A 1 100 ? 1.315 1.279 10.195 1 95.19 100 GLN A N 1
ATOM 708 C CA . GLN A 1 100 ? 0.666 -0.017 10.031 1 95.19 100 GLN A CA 1
ATOM 709 C C . GLN A 1 100 ? -0.6 -0.106 10.883 1 95.19 100 GLN A C 1
ATOM 711 O O . GLN A 1 100 ? -0.89 -1.152 11.461 1 95.19 100 GLN A O 1
ATOM 716 N N . ARG A 1 101 ? -1.246 0.998 10.969 1 95.81 101 ARG A N 1
ATOM 717 C CA . ARG A 1 101 ? -2.49 1.03 11.727 1 95.81 101 ARG A CA 1
ATOM 718 C C . ARG A 1 101 ? -3.691 0.768 10.828 1 95.81 101 ARG A C 1
ATOM 720 O O . ARG A 1 101 ? -3.732 1.236 9.688 1 95.81 101 ARG A O 1
ATOM 727 N N . GLU A 1 102 ? -4.711 0.086 11.391 1 96.56 102 GLU A N 1
ATOM 728 C CA . GLU A 1 102 ? -5.945 -0.156 10.648 1 96.56 102 GLU A CA 1
ATOM 729 C C . GLU A 1 102 ? -6.664 1.152 10.336 1 96.56 102 GLU A C 1
ATOM 731 O O . GLU A 1 102 ? -7.012 1.411 9.18 1 96.56 102 GLU A O 1
ATOM 736 N N . PHE A 1 103 ? -6.816 1.895 11.336 1 98.25 103 PHE A N 1
ATOM 737 C CA . PHE A 1 103 ? -7.406 3.221 11.18 1 98.25 103 PHE A CA 1
ATOM 738 C C . PHE A 1 103 ? -6.434 4.301 11.641 1 98.25 103 PHE A C 1
ATOM 740 O O . PHE A 1 103 ? -6.688 4.992 12.625 1 98.25 103 PHE A O 1
ATOM 747 N N . GLY A 1 104 ? -5.414 4.434 10.773 1 97.88 104 GLY A N 1
ATOM 748 C CA . GLY A 1 104 ? -4.305 5.305 11.133 1 97.88 104 GLY A CA 1
ATOM 749 C C . GLY A 1 104 ? -4.602 6.773 10.898 1 97.88 104 GLY A C 1
ATOM 750 O O . GLY A 1 104 ? -3.98 7.641 11.516 1 97.88 104 GLY A O 1
ATOM 751 N N . ARG A 1 105 ? -5.527 7.082 10.023 1 98.06 105 ARG A N 1
ATOM 752 C CA . ARG A 1 105 ? -5.801 8.484 9.719 1 98.06 105 ARG A CA 1
ATOM 753 C C . ARG A 1 105 ? -6.738 9.094 10.75 1 98.06 105 ARG A C 1
ATOM 755 O O . ARG A 1 105 ? -6.488 10.195 11.25 1 98.06 105 ARG A O 1
ATOM 762 N N . LYS A 1 106 ? -7.828 8.359 11.008 1 98.44 106 LYS A N 1
ATOM 763 C CA . LYS A 1 106 ? -8.812 8.859 11.961 1 98.44 106 LYS A CA 1
ATOM 764 C C . LYS A 1 106 ? -9.625 7.715 12.57 1 98.44 106 LYS A C 1
ATOM 766 O O . LYS A 1 106 ? -9.977 6.762 11.875 1 98.44 106 LYS A O 1
ATOM 771 N N . ALA A 1 107 ? -9.883 7.723 13.836 1 98.88 107 ALA A N 1
ATOM 772 C CA . ALA A 1 107 ? -10.734 6.809 14.586 1 98.88 107 ALA A CA 1
ATOM 773 C C . ALA A 1 107 ? -11.43 7.527 15.742 1 98.88 107 ALA A C 1
ATOM 775 O O . ALA A 1 107 ? -10.875 7.621 16.844 1 98.88 107 ALA A O 1
ATOM 776 N N . ILE A 1 108 ? -12.719 7.922 15.453 1 98.88 108 ILE A N 1
ATOM 777 C CA . ILE A 1 108 ? -13.336 8.758 16.484 1 98.88 108 ILE A CA 1
ATOM 778 C C . ILE A 1 108 ? -14.789 8.328 16.703 1 98.88 108 ILE A C 1
ATOM 780 O O . ILE A 1 108 ? -15.406 7.73 15.812 1 98.88 108 ILE A O 1
ATOM 784 N N . VAL A 1 109 ? -15.211 8.602 17.828 1 98.88 109 VAL A N 1
ATOM 785 C CA . VAL A 1 109 ? -16.625 8.609 18.219 1 98.88 109 VAL A CA 1
ATOM 786 C C . VAL A 1 109 ? -16.922 9.891 19 1 98.88 109 VAL A C 1
ATOM 788 O O . VAL A 1 109 ? -16.031 10.484 19.609 1 98.88 109 VAL A O 1
ATOM 791 N N . GLY A 1 110 ? -18.203 10.414 18.828 1 98.75 110 GLY A N 1
ATOM 792 C CA . GLY A 1 110 ? -18.5 11.641 19.547 1 98.75 110 GLY A CA 1
ATOM 793 C C . GLY A 1 110 ? -19.969 12.008 19.516 1 98.75 110 GLY A C 1
ATOM 794 O O . GLY A 1 110 ? -20.812 11.211 19.109 1 98.75 110 GLY A O 1
ATOM 795 N N . LEU A 1 111 ? -20.203 13.164 20.078 1 98.69 111 LEU A N 1
ATOM 796 C CA . LEU A 1 111 ? -21.531 13.789 20.109 1 98.69 111 LEU A CA 1
ATOM 797 C C . LEU A 1 111 ? -21.484 15.18 19.484 1 98.69 111 LEU A C 1
ATOM 799 O O . LEU A 1 111 ? -20.516 15.922 19.672 1 98.69 111 LEU A O 1
ATOM 803 N N . SER A 1 112 ? -22.516 15.461 18.781 1 97.81 112 SER A N 1
ATOM 804 C CA . SER A 1 112 ? -22.609 16.766 18.125 1 97.81 112 SER A CA 1
ATOM 805 C C . SER A 1 112 ? -23.938 17.438 18.438 1 97.81 112 SER A C 1
ATOM 807 O O . SER A 1 112 ? -24.984 16.781 18.516 1 97.81 112 SER A O 1
ATOM 809 N N . SER A 1 113 ? -23.828 18.672 18.578 1 97.5 113 SER A N 1
ATOM 810 C CA . SER A 1 113 ? -24.969 19.562 18.781 1 97.5 113 SER A CA 1
ATOM 811 C C . SER A 1 113 ? -24.828 20.844 17.953 1 97.5 113 SER A C 1
ATOM 813 O O . SER A 1 113 ? -23.766 21.453 17.906 1 97.5 113 SER A O 1
ATOM 815 N N . GLY A 1 114 ? -25.953 21.234 17.281 1 94.12 114 GLY A N 1
ATOM 816 C CA . GLY A 1 114 ? -25.922 22.5 16.547 1 94.12 114 GLY A CA 1
ATOM 817 C C . GLY A 1 114 ? -25.734 23.703 17.453 1 94.12 114 GLY A C 1
ATOM 818 O O . GLY A 1 114 ? -25.234 24.734 17 1 94.12 114 GLY A O 1
ATOM 819 N N . THR A 1 115 ? -26.016 23.531 18.672 1 95.75 115 THR A N 1
ATOM 820 C CA . THR A 1 115 ? -25.984 24.641 19.609 1 95.75 115 THR A CA 1
ATOM 821 C C . THR A 1 115 ? -24.656 24.656 20.391 1 95.75 115 THR A C 1
ATOM 823 O O . THR A 1 115 ? -24.078 25.719 20.609 1 95.75 115 THR A O 1
ATOM 826 N N . TYR A 1 116 ? -24.156 23.5 20.734 1 97.44 116 TYR A N 1
ATOM 827 C CA . TYR A 1 116 ? -23.078 23.469 21.719 1 97.44 116 TYR A CA 1
ATOM 828 C C . TYR A 1 116 ? -21.766 23.031 21.062 1 97.44 116 TYR A C 1
ATOM 830 O O . TYR A 1 116 ? -20.703 23.125 21.688 1 97.44 116 TYR A O 1
ATOM 838 N N . GLY A 1 117 ? -21.906 22.578 19.844 1 98.5 117 GLY A N 1
ATOM 839 C CA . GLY A 1 117 ? -20.688 22.125 19.188 1 98.5 117 GLY A CA 1
ATOM 840 C C . GLY A 1 117 ? -20.516 20.609 19.219 1 98.5 117 GLY A C 1
ATOM 841 O O . GLY A 1 117 ? -21.5 19.875 19.375 1 98.5 117 GLY A O 1
ATOM 842 N N . THR A 1 118 ? -19.312 20.188 18.922 1 98.81 118 THR A N 1
ATOM 843 C CA . THR A 1 118 ? -19.031 18.766 18.797 1 98.81 118 THR A CA 1
ATOM 844 C C . THR A 1 118 ? -17.859 18.359 19.688 1 98.81 118 THR A C 1
ATOM 846 O O . THR A 1 118 ? -16.859 19.062 19.766 1 98.81 118 THR A O 1
ATOM 849 N N . VAL A 1 119 ? -18.016 17.219 20.344 1 98.94 119 VAL A N 1
ATOM 850 C CA . VAL A 1 119 ? -16.922 16.609 21.094 1 98.94 119 VAL A CA 1
ATOM 851 C C . VAL A 1 119 ? -16.609 15.227 20.531 1 98.94 119 VAL A C 1
ATOM 853 O O . VAL A 1 119 ? -17.516 14.406 20.359 1 98.94 119 VAL A O 1
ATOM 856 N N . THR A 1 120 ? -15.367 15.031 20.234 1 98.94 120 THR A N 1
ATOM 857 C CA . THR A 1 120 ? -14.961 13.719 19.734 1 98.94 120 THR A CA 1
ATOM 858 C C . THR A 1 120 ? -13.82 13.148 20.562 1 98.94 120 THR A C 1
ATOM 860 O O . THR A 1 120 ? -13.016 13.906 21.125 1 98.94 120 THR A O 1
ATOM 863 N N . LEU A 1 121 ? -13.75 11.828 20.625 1 98.94 121 LEU A N 1
ATOM 864 C CA . LEU A 1 121 ? -12.719 11.062 21.312 1 98.94 121 LEU A CA 1
ATOM 865 C C . LEU A 1 121 ? -12.039 10.078 20.375 1 98.94 121 LEU A C 1
ATOM 867 O O . LEU A 1 121 ? -12.711 9.414 19.578 1 98.94 121 LEU A O 1
ATOM 871 N N . GLY A 1 122 ? -10.703 10.039 20.391 1 98.88 122 GLY A N 1
ATOM 872 C CA . GLY A 1 122 ? -9.992 9.047 19.594 1 98.88 122 GLY A CA 1
ATOM 873 C C . GLY A 1 122 ? -8.703 9.578 19 1 98.88 122 GLY A C 1
ATOM 874 O O . GLY A 1 122 ? -7.977 10.328 19.656 1 98.88 122 GLY A O 1
ATOM 875 N N . ARG A 1 123 ? -8.375 9.07 17.859 1 98.81 123 ARG A N 1
ATOM 876 C CA . ARG A 1 123 ? -7.25 9.508 17.031 1 98.81 123 ARG A CA 1
ATOM 877 C C . ARG A 1 123 ? -7.715 10.461 15.938 1 98.81 123 ARG A C 1
ATOM 879 O O . ARG A 1 123 ? -8.633 10.141 15.18 1 98.81 123 ARG A O 1
ATOM 886 N N . GLN A 1 124 ? -7.137 11.555 15.922 1 97.75 124 GLN A N 1
ATOM 887 C CA . GLN A 1 124 ? -7.707 12.539 15.008 1 97.75 124 GLN A CA 1
ATOM 888 C C . GLN A 1 124 ? -6.707 13.648 14.688 1 97.75 124 GLN A C 1
ATOM 890 O O . GLN A 1 124 ? -5.578 13.625 15.188 1 97.75 124 GLN A O 1
ATOM 895 N N . TYR A 1 125 ? -7.062 14.531 13.734 1 97.88 125 TYR A N 1
ATOM 896 C CA . TYR A 1 125 ? -6.234 15.648 13.297 1 97.88 125 TYR A CA 1
ATOM 897 C C . TYR A 1 125 ? -6.234 16.766 14.336 1 97.88 125 TYR A C 1
ATOM 899 O O . TYR A 1 125 ? -7.215 16.953 15.062 1 97.88 125 TYR A O 1
ATOM 907 N N . ASP A 1 126 ? -5.145 17.484 14.367 1 98 126 ASP A N 1
ATOM 908 C CA . ASP A 1 126 ? -5.102 18.609 15.305 1 98 126 ASP A CA 1
ATOM 909 C C . ASP A 1 126 ? -5.777 19.844 14.719 1 98 126 ASP A C 1
ATOM 911 O O . ASP A 1 126 ? -5.949 19.953 13.508 1 98 126 ASP A O 1
ATOM 915 N N . PRO A 1 127 ? -6.105 20.766 15.562 1 98.5 127 PRO A N 1
ATOM 916 C CA . PRO A 1 127 ? -6.855 21.969 15.164 1 98.5 127 PRO A CA 1
ATOM 917 C C . PRO A 1 127 ? -6.125 22.797 14.109 1 98.5 127 PRO A C 1
ATOM 919 O O . PRO A 1 127 ? -6.762 23.438 13.273 1 98.5 127 PRO A O 1
ATOM 922 N N . VAL A 1 128 ? -4.797 22.828 14.133 1 98.06 128 VAL A N 1
ATOM 923 C CA . VAL A 1 128 ? -4.047 23.594 13.141 1 98.06 128 VAL A CA 1
ATOM 924 C C . VAL A 1 128 ? -4.285 23.016 11.75 1 98.06 128 VAL A C 1
ATOM 926 O O . VAL A 1 128 ? -4.48 23.766 10.789 1 98.06 128 VAL A O 1
ATOM 929 N N . VAL A 1 129 ? -4.328 21.75 11.68 1 96.69 129 VAL A N 1
ATOM 930 C CA . VAL A 1 129 ? -4.605 21.078 10.422 1 96.69 129 VAL A CA 1
ATOM 931 C C . VAL A 1 129 ? -6.055 21.328 10.008 1 96.69 129 VAL A C 1
ATOM 933 O O . VAL A 1 129 ? -6.324 21.672 8.852 1 96.69 129 VAL A O 1
ATOM 936 N N . ASP A 1 130 ? -6.934 21.234 10.922 1 97.38 130 ASP A N 1
ATOM 937 C CA . ASP A 1 130 ? -8.359 21.328 10.617 1 97.38 130 ASP A CA 1
ATOM 938 C C . ASP A 1 130 ? -8.711 22.734 10.109 1 97.38 130 ASP A C 1
ATOM 940 O O . ASP A 1 130 ? -9.523 22.875 9.195 1 97.38 130 ASP A O 1
ATOM 944 N N . LEU A 1 131 ? -8.133 23.766 10.727 1 97.81 131 LEU A N 1
ATOM 945 C CA . LEU A 1 131 ? -8.695 25.094 10.5 1 97.81 131 LEU A CA 1
ATOM 946 C C . LEU A 1 131 ? -7.715 25.984 9.734 1 97.81 131 LEU A C 1
ATOM 948 O O . LEU A 1 131 ? -8.094 27.047 9.234 1 97.81 131 LEU A O 1
ATOM 952 N N . VAL A 1 132 ? -6.461 25.531 9.578 1 97.56 132 VAL A N 1
ATOM 953 C CA . VAL A 1 132 ? -5.496 26.438 8.953 1 97.56 132 VAL A CA 1
ATOM 954 C C . VAL A 1 132 ? -4.941 25.797 7.684 1 97.56 132 VAL A C 1
ATOM 956 O O . VAL A 1 132 ? -4.789 26.469 6.66 1 97.56 132 VAL A O 1
ATOM 959 N N . GLN A 1 133 ? -4.648 24.516 7.676 1 95.44 133 GLN A N 1
ATOM 960 C CA . GLN A 1 133 ? -3.986 23.828 6.566 1 95.44 133 GLN A CA 1
ATOM 961 C C . GLN A 1 133 ? -4.77 24.016 5.27 1 95.44 133 GLN A C 1
ATOM 963 O O . GLN A 1 133 ? -4.176 24.172 4.199 1 95.44 133 GLN A O 1
ATOM 968 N N . GLY A 1 134 ? -6.109 24.031 5.348 1 95 134 GLY A N 1
ATOM 969 C CA . GLY A 1 134 ? -6.945 24.125 4.16 1 95 134 GLY A CA 1
ATOM 970 C C . GLY A 1 134 ? -6.77 25.438 3.418 1 95 134 GLY A C 1
ATOM 971 O O . GLY A 1 134 ? -7.199 25.562 2.27 1 95 134 GLY A O 1
ATOM 972 N N . LEU A 1 135 ? -6.113 26.359 4.035 1 96.62 135 LEU A N 1
ATOM 973 C CA . LEU A 1 135 ? -5.91 27.672 3.451 1 96.62 135 LEU A CA 1
ATOM 974 C C . LEU A 1 135 ? -4.562 27.75 2.734 1 96.62 135 LEU A C 1
ATOM 976 O O . LEU A 1 135 ? -4.148 28.828 2.299 1 96.62 135 LEU A O 1
ATOM 980 N N . THR A 1 136 ? -3.891 26.594 2.67 1 94.44 136 THR A N 1
ATOM 981 C CA . THR A 1 136 ? -2.574 26.547 2.045 1 94.44 136 THR A CA 1
ATOM 982 C C . THR A 1 136 ? -2.623 25.75 0.746 1 94.44 136 THR A C 1
ATOM 984 O O . THR A 1 136 ? -3.645 25.125 0.428 1 94.44 136 THR A O 1
ATOM 987 N N . GLU A 1 137 ? -1.564 25.812 0.013 1 94.62 137 GLU A N 1
ATOM 988 C CA . GLU A 1 137 ? -1.587 25.297 -1.353 1 94.62 137 GLU A CA 1
ATOM 989 C C . GLU A 1 137 ? -1.586 23.766 -1.368 1 94.62 137 GLU A C 1
ATOM 991 O O . GLU A 1 137 ? -2.008 23.156 -2.35 1 94.62 137 GLU A O 1
ATOM 996 N N . ASP A 1 138 ? -1.066 23.156 -0.334 1 92.56 138 ASP A N 1
ATOM 997 C CA . ASP A 1 138 ? -1.062 21.688 -0.321 1 92.56 138 ASP A CA 1
ATOM 998 C C . ASP A 1 138 ? -2.486 21.141 -0.337 1 92.56 138 ASP A C 1
ATOM 1000 O O . ASP A 1 138 ? -2.703 19.969 -0.682 1 92.56 138 ASP A O 1
ATOM 1004 N N . ASN A 1 139 ? -3.406 21.922 0.077 1 93.44 139 ASN A N 1
ATOM 1005 C CA . ASN A 1 139 ? -4.805 21.516 -0.014 1 93.44 139 ASN A CA 1
ATOM 1006 C C . ASN A 1 139 ? -5.211 21.234 -1.458 1 93.44 139 ASN A C 1
ATOM 1008 O O . ASN A 1 139 ? -6.098 20.422 -1.71 1 93.44 139 ASN A O 1
ATOM 1012 N N . TYR A 1 140 ? -4.652 21.984 -2.367 1 95.25 140 TYR A N 1
ATOM 1013 C CA . TYR A 1 140 ? -5.031 21.875 -3.771 1 95.25 140 TYR A CA 1
ATOM 1014 C C . TYR A 1 140 ? -4.125 20.875 -4.504 1 95.25 140 TYR A C 1
ATOM 1016 O O . TYR A 1 140 ? -4.586 20.125 -5.363 1 95.25 140 TYR A O 1
ATOM 1024 N N . PHE A 1 141 ? -2.852 20.922 -4.129 1 96.88 141 PHE A N 1
ATOM 1025 C CA . PHE A 1 141 ? -1.922 20.188 -4.98 1 96.88 141 PHE A CA 1
ATOM 1026 C C . PHE A 1 141 ? -1.072 19.234 -4.156 1 96.88 141 PHE A C 1
ATOM 1028 O O . PHE A 1 141 ? -0.049 18.734 -4.629 1 96.88 141 PHE A O 1
ATOM 1035 N N . GLY A 1 142 ? -1.402 19 -2.924 1 94.5 142 GLY A N 1
ATOM 1036 C CA . GLY A 1 142 ? -0.829 17.938 -2.127 1 94.5 142 GLY A CA 1
ATOM 1037 C C . GLY A 1 142 ? 0.544 18.266 -1.575 1 94.5 142 GLY A C 1
ATOM 1038 O O . GLY A 1 142 ? 0.927 19.438 -1.518 1 94.5 142 GLY A O 1
ATOM 1039 N N . GLY A 1 143 ? 1.247 17.188 -1.136 1 93.62 143 GLY A N 1
ATOM 1040 C CA . GLY A 1 143 ? 2.465 17.281 -0.346 1 93.62 143 GLY A CA 1
ATOM 1041 C C . GLY A 1 143 ? 3.637 17.859 -1.119 1 93.62 143 GLY A C 1
ATOM 1042 O O . GLY A 1 143 ? 4.613 18.312 -0.525 1 93.62 143 GLY A O 1
ATOM 1043 N N . VAL A 1 144 ? 3.562 17.828 -2.436 1 94.44 144 VAL A N 1
ATOM 1044 C CA . VAL A 1 144 ? 4.621 18.406 -3.252 1 94.44 144 VAL A CA 1
ATOM 1045 C C . VAL A 1 144 ? 4.734 19.906 -2.959 1 94.44 144 VAL A C 1
ATOM 1047 O O . VAL A 1 144 ? 5.824 20.469 -3.018 1 94.44 144 VAL A O 1
ATOM 1050 N N . PHE A 1 145 ? 3.658 20.516 -2.529 1 95.62 145 PHE A N 1
ATOM 1051 C CA . PHE A 1 145 ? 3.596 21.953 -2.283 1 95.62 145 PHE A CA 1
ATOM 1052 C C . PHE A 1 145 ? 3.758 22.266 -0.799 1 95.62 145 PHE A C 1
ATOM 1054 O O . PHE A 1 145 ? 3.652 23.406 -0.381 1 95.62 145 PHE A O 1
ATOM 1061 N N . ALA A 1 146 ? 3.938 21.281 -0.033 1 94.25 146 ALA A N 1
ATOM 1062 C CA . ALA A 1 146 ? 4.004 21.484 1.412 1 94.25 146 ALA A CA 1
ATOM 1063 C C . ALA A 1 146 ? 5.309 22.172 1.806 1 94.25 146 ALA A C 1
ATOM 1065 O O . ALA A 1 146 ? 6.219 22.312 0.983 1 94.25 146 ALA A O 1
ATOM 1066 N N . THR A 1 147 ? 5.324 22.594 3.094 1 95.38 147 THR A N 1
ATOM 1067 C CA . THR A 1 147 ? 6.562 23.125 3.664 1 95.38 147 THR A CA 1
ATOM 1068 C C . THR A 1 147 ? 7.691 22.109 3.547 1 95.38 147 THR A C 1
ATOM 1070 O O . THR A 1 147 ? 7.477 20.906 3.756 1 95.38 147 THR A O 1
ATOM 1073 N N . PRO A 1 148 ? 8.906 22.609 3.184 1 94.19 148 PRO A N 1
ATOM 1074 C CA . PRO A 1 148 ? 10.039 21.688 3.143 1 94.19 148 PRO A CA 1
ATOM 1075 C C . PRO A 1 148 ? 10.164 20.828 4.41 1 94.19 148 PRO A C 1
ATOM 1077 O O . PRO A 1 148 ? 10.289 21.375 5.508 1 94.19 148 PRO A O 1
ATOM 1080 N N . GLY A 1 149 ? 10.078 19.531 4.172 1 90.81 149 GLY A N 1
ATOM 1081 C CA . GLY A 1 149 ? 10.227 18.609 5.285 1 90.81 149 GLY A CA 1
ATOM 1082 C C . GLY A 1 149 ? 8.961 18.453 6.109 1 90.81 149 GLY A C 1
ATOM 1083 O O . GLY A 1 149 ? 8.961 17.766 7.129 1 90.81 149 GLY A O 1
ATOM 1084 N N . ASP A 1 150 ? 7.926 19.109 5.789 1 93.31 150 ASP A N 1
ATOM 1085 C CA . ASP A 1 150 ? 6.695 19.156 6.57 1 93.31 150 ASP A CA 1
ATOM 1086 C C . ASP A 1 150 ? 6.988 19.406 8.047 1 93.31 150 ASP A C 1
ATOM 1088 O O . ASP A 1 150 ? 6.387 18.781 8.922 1 93.31 150 ASP A O 1
ATOM 1092 N N . LEU A 1 151 ? 7.879 20.266 8.305 1 92.19 151 LEU A N 1
ATOM 1093 C CA . LEU A 1 151 ? 8.406 20.484 9.641 1 92.19 151 LEU A CA 1
ATOM 1094 C C . LEU A 1 151 ? 7.332 21.094 10.547 1 92.19 151 LEU A C 1
ATOM 1096 O O . LEU A 1 151 ? 7.48 21.094 11.773 1 92.19 151 LEU A O 1
ATOM 1100 N N . ASP A 1 152 ? 6.242 21.609 10.07 1 94.62 152 ASP A N 1
ATOM 1101 C CA . ASP A 1 152 ? 5.18 22.281 10.812 1 94.62 152 ASP A CA 1
ATOM 1102 C C . ASP A 1 152 ? 3.844 21.562 10.633 1 94.62 152 ASP A C 1
ATOM 1104 O O . ASP A 1 152 ? 2.783 22.156 10.844 1 94.62 152 ASP A O 1
ATOM 1108 N N . ASN A 1 153 ? 3.85 20.375 10.117 1 93.25 153 ASN A N 1
ATOM 1109 C CA . ASN A 1 153 ? 2.686 19.516 9.891 1 93.25 153 ASN A CA 1
ATOM 1110 C C . ASN A 1 153 ? 1.729 20.141 8.875 1 93.25 153 ASN A C 1
ATOM 1112 O O . ASN A 1 153 ? 0.513 19.969 8.977 1 93.25 153 ASN A O 1
ATOM 1116 N N . TYR A 1 154 ? 2.334 20.828 7.953 1 85.31 154 TYR A N 1
ATOM 1117 C CA . TYR A 1 154 ? 1.592 21.469 6.875 1 85.31 154 TYR A CA 1
ATOM 1118 C C . TYR A 1 154 ? 0.868 20.438 6.023 1 85.31 154 TYR A C 1
ATOM 1120 O O . TYR A 1 154 ? -0.205 20.719 5.48 1 85.31 154 TYR A O 1
ATOM 1128 N N . ASP A 1 155 ? 1.35 19.312 5.891 1 87.75 155 ASP A N 1
ATOM 1129 C CA . ASP A 1 155 ? 0.776 18.25 5.062 1 87.75 155 ASP A CA 1
ATOM 1130 C C . ASP A 1 155 ? 0.197 17.141 5.922 1 87.75 155 ASP A C 1
ATOM 1132 O O . ASP A 1 155 ? 0.166 15.977 5.504 1 87.75 155 ASP A O 1
ATOM 1136 N N . ASN A 1 156 ? -0.17 17.453 7.082 1 88.31 156 ASN A N 1
ATOM 1137 C CA . ASN A 1 156 ? -0.913 16.547 7.957 1 88.31 156 ASN A CA 1
ATOM 1138 C C . ASN A 1 156 ? -0.211 15.203 8.102 1 88.31 156 ASN A C 1
ATOM 1140 O O . ASN A 1 156 ? -0.814 14.156 7.867 1 88.31 156 ASN A O 1
ATOM 1144 N N . SER A 1 157 ? 0.995 15.266 8.406 1 89.5 157 SER A N 1
ATOM 1145 C CA . SER A 1 157 ? 1.774 14.047 8.586 1 89.5 157 SER A CA 1
ATOM 1146 C C . SER A 1 157 ? 1.53 13.43 9.961 1 89.5 157 SER A C 1
ATOM 1148 O O . SER A 1 157 ? 1.715 12.227 10.148 1 89.5 157 SER A O 1
ATOM 1150 N N . LEU A 1 158 ? 1.154 14.234 10.891 1 94.81 158 LEU A N 1
ATOM 1151 C CA . LEU A 1 158 ? 0.958 13.68 12.227 1 94.81 158 LEU A CA 1
ATOM 1152 C C . LEU A 1 158 ? -0.518 13.695 12.602 1 94.81 158 LEU A C 1
ATOM 1154 O O . LEU A 1 158 ? -1.263 14.586 12.195 1 94.81 158 LEU A O 1
ATOM 1158 N N . ARG A 1 159 ? -0.868 12.703 13.289 1 97.38 159 ARG A N 1
ATOM 1159 C CA . ARG A 1 159 ? -2.145 12.609 13.984 1 97.38 159 ARG A CA 1
ATOM 1160 C C . ARG A 1 159 ? -1.939 12.523 15.492 1 97.38 159 ARG A C 1
ATOM 1162 O O . ARG A 1 159 ? -0.85 12.188 15.961 1 97.38 159 ARG A O 1
ATOM 1169 N N . VAL A 1 160 ? -3.006 12.891 16.203 1 98.62 160 VAL A N 1
ATOM 1170 C CA . VAL A 1 160 ? -2.934 12.812 17.656 1 98.62 160 VAL A CA 1
ATOM 1171 C C . VAL A 1 160 ? -3.789 11.656 18.156 1 98.62 160 VAL A C 1
ATOM 1173 O O . VAL A 1 160 ? -5 11.625 17.922 1 98.62 160 VAL A O 1
ATOM 1176 N N . SER A 1 161 ? -3.162 10.75 18.828 1 98.62 161 SER A N 1
ATOM 1177 C CA . SER A 1 161 ? -3.836 9.602 19.422 1 98.62 161 SER A CA 1
ATOM 1178 C C . SER A 1 161 ? -4.352 9.938 20.828 1 98.62 161 SER A C 1
ATOM 1180 O O . SER A 1 161 ? -3.91 10.914 21.438 1 98.62 161 SER A O 1
ATOM 1182 N N . ASN A 1 162 ? -5.312 9.094 21.297 1 98.69 162 ASN A N 1
ATOM 1183 C CA . ASN A 1 162 ? -5.801 9.203 22.672 1 98.69 162 ASN A CA 1
ATOM 1184 C C . ASN A 1 162 ? -6.199 10.633 23.016 1 98.69 162 ASN A C 1
ATOM 1186 O O . ASN A 1 162 ? -5.75 11.188 24.016 1 98.69 162 ASN A O 1
ATOM 1190 N N . SER A 1 163 ? -7.066 11.156 22.203 1 98.88 163 SER A N 1
ATOM 1191 C CA . SER A 1 163 ? -7.316 12.586 22.359 1 98.88 163 SER A CA 1
ATOM 1192 C C . SER A 1 163 ? -8.812 12.883 22.453 1 98.88 163 SER A C 1
ATOM 1194 O O . SER A 1 163 ? -9.633 12.047 22.078 1 98.88 163 SER A O 1
ATOM 1196 N N . VAL A 1 164 ? -9.078 13.969 23.047 1 98.88 164 VAL A N 1
ATOM 1197 C CA . VAL A 1 164 ? -10.391 14.594 23.047 1 98.88 164 VAL A CA 1
ATOM 1198 C C . VAL A 1 164 ? -10.328 15.938 22.312 1 98.88 164 VAL A C 1
ATOM 1200 O O . VAL A 1 164 ? -9.367 16.703 22.484 1 98.88 164 VAL A O 1
ATOM 1203 N N . LYS A 1 165 ? -11.328 16.234 21.5 1 98.94 165 LYS A N 1
ATOM 1204 C CA . LYS A 1 165 ? -11.375 17.5 20.766 1 98.94 165 LYS A CA 1
ATOM 1205 C C . LYS A 1 165 ? -12.758 18.125 20.828 1 98.94 165 LYS A C 1
ATOM 1207 O O . LYS A 1 165 ? -13.773 17.438 20.734 1 98.94 165 LYS A O 1
ATOM 1212 N N . TYR A 1 166 ? -12.758 19.328 21.109 1 98.94 166 TYR A N 1
ATOM 1213 C CA . TYR A 1 166 ? -13.969 20.141 21.016 1 98.94 166 TYR A CA 1
ATOM 1214 C C . TYR A 1 166 ? -13.922 21.047 19.797 1 98.94 166 TYR A C 1
ATOM 1216 O O . TYR A 1 166 ? -12.914 21.703 19.531 1 98.94 166 TYR A O 1
ATOM 1224 N N . THR A 1 167 ? -14.969 21.109 19.047 1 98.88 167 THR A N 1
ATOM 1225 C CA . THR A 1 167 ? -15.188 22.031 17.938 1 98.88 167 THR A CA 1
ATOM 1226 C C . THR A 1 167 ? -16.422 22.891 18.188 1 98.88 167 THR A C 1
ATOM 1228 O O . THR A 1 167 ? -17.531 22.359 18.375 1 98.88 167 THR A O 1
ATOM 1231 N N . SER A 1 168 ? -16.359 24.125 18.062 1 98.69 168 SER A N 1
ATOM 1232 C CA . SER A 1 168 ? -17.484 25.016 18.297 1 98.69 168 SER A CA 1
ATOM 1233 C C . SER A 1 168 ? -18.438 25.031 17.109 1 98.69 168 SER A C 1
ATOM 1235 O O . SER A 1 168 ? -18.062 24.625 16.016 1 98.69 168 SER A O 1
ATOM 1237 N N . PRO A 1 169 ? -19.625 25.438 17.375 1 97.5 169 PRO A N 1
ATOM 1238 C CA . PRO A 1 169 ? -20.453 25.781 16.203 1 97.5 169 PRO A CA 1
ATOM 1239 C C . PRO A 1 169 ? -19.859 26.922 15.391 1 97.5 169 PRO A C 1
ATOM 1241 O O . PRO A 1 169 ? -18.938 27.594 15.844 1 97.5 169 PRO A O 1
ATOM 1244 N N . LEU A 1 170 ? -20.375 27.016 14.234 1 95.81 170 LEU A N 1
ATOM 1245 C CA . LEU A 1 170 ? -20.062 28.188 13.43 1 95.81 170 LEU A CA 1
ATOM 1246 C C . LEU A 1 170 ? -20.859 29.406 13.898 1 95.81 170 LEU A C 1
ATOM 1248 O O . LEU A 1 170 ? -22.078 29.391 13.875 1 95.81 170 LEU A O 1
ATOM 1252 N N . ILE A 1 171 ? -20.188 30.453 14.367 1 96.94 171 ILE A N 1
ATOM 1253 C CA . ILE A 1 171 ? -20.844 31.672 14.844 1 96.94 171 ILE A CA 1
ATOM 1254 C C . ILE A 1 171 ? -20.297 32.875 14.078 1 96.94 171 ILE A C 1
ATOM 1256 O O . ILE A 1 171 ? -19.156 33.281 14.281 1 96.94 171 ILE A O 1
ATOM 1260 N N . ALA A 1 172 ? -21.062 33.5 13.258 1 97.19 172 ALA A N 1
ATOM 1261 C CA . ALA A 1 172 ? -20.719 34.688 12.484 1 97.19 172 ALA A CA 1
ATOM 1262 C C . ALA A 1 172 ? -19.422 34.5 11.719 1 97.19 172 ALA A C 1
ATOM 1264 O O . ALA A 1 172 ? -18.547 35.375 11.734 1 97.19 172 ALA A O 1
ATOM 1265 N N . GLY A 1 173 ? -19.219 33.312 11.195 1 97.31 173 GLY A N 1
ATOM 1266 C CA . GLY A 1 173 ? -18.062 33.031 10.367 1 97.31 173 GLY A CA 1
ATOM 1267 C C . GLY A 1 173 ? -16.891 32.5 11.148 1 97.31 173 GLY A C 1
ATOM 1268 O O . GLY A 1 173 ? -15.883 32.062 10.57 1 97.31 173 GLY A O 1
ATOM 1269 N N . PHE A 1 174 ? -16.984 32.438 12.461 1 98.44 174 PHE A N 1
ATOM 1270 C CA . PHE A 1 174 ? -15.891 31.984 13.312 1 98.44 174 PHE A CA 1
ATOM 1271 C C . PHE A 1 174 ? -16.109 30.547 13.758 1 98.44 174 PHE A C 1
ATOM 1273 O O . PHE A 1 174 ? -17.25 30.141 14.039 1 98.44 174 PHE A O 1
ATOM 1280 N N . GLN A 1 175 ? -15.086 29.734 13.828 1 98.31 175 GLN A N 1
ATOM 1281 C CA . GLN A 1 175 ? -15.055 28.391 14.406 1 98.31 175 GLN A CA 1
ATOM 1282 C C . GLN A 1 175 ? -13.773 28.172 15.211 1 98.31 175 GLN A C 1
ATOM 1284 O O . GLN A 1 175 ? -12.688 28.562 14.781 1 98.31 175 GLN A O 1
ATOM 1289 N N . ALA A 1 176 ? -13.914 27.609 16.344 1 98.81 176 ALA A N 1
ATOM 1290 C CA . ALA A 1 176 ? -12.773 27.328 17.203 1 98.81 176 ALA A CA 1
ATOM 1291 C C . ALA A 1 176 ? -12.672 25.844 17.516 1 98.81 176 ALA A C 1
ATOM 1293 O O . ALA A 1 176 ? -13.688 25.141 17.578 1 98.81 176 ALA A O 1
ATOM 1294 N N . GLU A 1 177 ? -11.453 25.359 17.688 1 98.88 177 GLU A N 1
ATOM 1295 C CA . GLU A 1 177 ? -11.195 23.984 18.109 1 98.88 177 GLU A CA 1
ATOM 1296 C C . GLU A 1 177 ? -10.141 23.922 19.219 1 98.88 177 GLU A C 1
ATOM 1298 O O . GLU A 1 177 ? -9.219 24.75 19.234 1 98.88 177 GLU A O 1
ATOM 1303 N N . ALA A 1 178 ? -10.336 23.016 20.094 1 98.94 178 ALA A N 1
ATOM 1304 C CA . ALA A 1 178 ? -9.359 22.688 21.125 1 98.94 178 ALA A CA 1
ATOM 1305 C C . ALA A 1 178 ? -9.18 21.172 21.234 1 98.94 178 ALA A C 1
ATOM 1307 O O . ALA A 1 178 ? -10.148 20.422 21.172 1 98.94 178 ALA A O 1
ATOM 1308 N N . LEU A 1 179 ? -7.93 20.766 21.406 1 98.94 179 LEU A N 1
ATOM 1309 C CA . LEU A 1 179 ? -7.594 19.359 21.484 1 98.94 179 LEU A CA 1
ATOM 1310 C C . LEU A 1 179 ? -6.602 19.094 22.609 1 98.94 179 LEU A C 1
ATOM 1312 O O . LEU A 1 179 ? -5.664 19.859 22.812 1 98.94 179 LEU A O 1
ATOM 1316 N N . TYR A 1 180 ? -6.848 18 23.281 1 98.88 180 TYR A N 1
ATOM 1317 C CA . TYR A 1 180 ? -5.902 17.484 24.266 1 98.88 180 TYR A CA 1
ATOM 1318 C C . TYR A 1 180 ? -5.656 16 24.062 1 98.88 180 TYR A C 1
ATOM 1320 O O . TYR A 1 180 ? -6.602 15.211 24.031 1 98.88 180 TYR A O 1
ATOM 1328 N N . GLY A 1 181 ? -4.398 15.664 23.953 1 98.81 181 GLY A N 1
ATOM 1329 C CA . GLY A 1 181 ? -3.979 14.273 23.875 1 98.81 181 GLY A CA 1
ATOM 1330 C C . GLY A 1 181 ? -3.254 13.797 25.109 1 98.81 181 GLY A C 1
ATOM 1331 O O . GLY A 1 181 ? -2.354 14.469 25.609 1 98.81 181 GLY A O 1
ATOM 1332 N N . PHE A 1 182 ? -3.598 12.617 25.547 1 98.38 182 PHE A N 1
ATOM 1333 C CA . PHE A 1 182 ? -3.074 12.062 26.797 1 98.38 182 PHE A CA 1
ATOM 1334 C C . PHE A 1 182 ? -1.822 11.234 26.531 1 98.38 182 PHE A C 1
ATOM 1336 O O . PHE A 1 182 ? -1.836 10.328 25.703 1 98.38 182 PHE A O 1
ATOM 1343 N N . GLY A 1 183 ? -0.797 11.523 27.297 1 96.69 183 GLY A N 1
ATOM 1344 C CA . GLY A 1 183 ? 0.421 10.734 27.172 1 96.69 183 GLY A CA 1
ATOM 1345 C C . GLY A 1 183 ? 0.328 9.383 27.859 1 96.69 183 GLY A C 1
ATOM 1346 O O . GLY A 1 183 ? 1.038 8.445 27.484 1 96.69 183 GLY A O 1
ATOM 1347 N N . GLY A 1 184 ? -0.437 9.398 28.906 1 95.75 184 GLY A N 1
ATOM 1348 C CA . GLY A 1 184 ? -0.715 8.125 29.562 1 95.75 184 GLY A CA 1
ATOM 1349 C C . GLY A 1 184 ? 0.418 7.656 30.453 1 95.75 184 GLY A C 1
ATOM 1350 O O . GLY A 1 184 ? 0.656 6.453 30.578 1 95.75 184 GLY A O 1
ATOM 1351 N N . VAL A 1 185 ? 1.158 8.508 31.016 1 93.44 185 VAL A N 1
ATOM 1352 C CA . VAL A 1 185 ? 2.281 8.117 31.859 1 93.44 185 VAL A CA 1
ATOM 1353 C C . VAL A 1 185 ? 1.934 8.352 33.312 1 93.44 185 VAL A C 1
ATOM 1355 O O . VAL A 1 185 ? 1.662 9.484 33.719 1 93.44 185 VAL A O 1
ATOM 1358 N N . ALA A 1 186 ? 1.968 7.332 34.094 1 92.38 186 ALA A N 1
ATOM 1359 C CA . ALA A 1 186 ? 1.628 7.414 35.531 1 92.38 186 ALA A CA 1
ATOM 1360 C C . ALA A 1 186 ? 2.582 8.352 36.25 1 92.38 186 ALA A C 1
ATOM 1362 O O . ALA A 1 186 ? 3.803 8.227 36.125 1 92.38 186 ALA A O 1
ATOM 1363 N N . GLY A 1 187 ? 1.976 9.281 37.031 1 93.38 187 GLY A N 1
ATOM 1364 C CA . GLY A 1 187 ? 2.764 10.188 37.844 1 93.38 187 GLY A CA 1
ATOM 1365 C C . GLY A 1 187 ? 3.41 11.305 37.062 1 93.38 187 GLY A C 1
ATOM 1366 O O . GLY A 1 187 ? 4.105 12.156 37.594 1 93.38 187 GLY A O 1
ATOM 1367 N N . ALA A 1 188 ? 3.273 11.227 35.781 1 91.69 188 ALA A N 1
ATOM 1368 C CA . ALA A 1 188 ? 3.877 12.227 34.906 1 91.69 188 ALA A CA 1
ATOM 1369 C C . ALA A 1 188 ? 2.893 12.688 33.812 1 91.69 188 ALA A C 1
ATOM 1371 O O . ALA A 1 188 ? 3.109 12.461 32.625 1 91.69 188 ALA A O 1
ATOM 1372 N N . THR A 1 189 ? 1.919 13.492 34.156 1 89.06 189 THR A N 1
ATOM 1373 C CA . THR A 1 189 ? 0.799 13.883 33.312 1 89.06 189 THR A CA 1
ATOM 1374 C C . THR A 1 189 ? 1.284 14.703 32.125 1 89.06 189 THR A C 1
ATOM 1376 O O . THR A 1 189 ? 0.667 14.688 31.062 1 89.06 189 THR A O 1
ATOM 1379 N N . GLY A 1 190 ? 2.379 15.297 32.25 1 93.38 190 GLY A N 1
ATOM 1380 C CA . GLY A 1 190 ? 2.891 16.125 31.172 1 93.38 190 GLY A CA 1
ATOM 1381 C C . GLY A 1 190 ? 3.705 15.352 30.156 1 93.38 190 GLY A C 1
ATOM 1382 O O . GLY A 1 190 ? 3.969 15.852 29.062 1 93.38 190 GLY A O 1
ATOM 1383 N N . SER A 1 191 ? 4.07 14.133 30.531 1 94.94 191 SER A N 1
ATOM 1384 C CA . SER A 1 191 ? 4.891 13.328 29.641 1 94.94 191 SER A CA 1
ATOM 1385 C C . SER A 1 191 ? 4.066 12.789 28.469 1 94.94 191 SER A C 1
ATOM 1387 O O . SER A 1 191 ? 3.037 12.141 28.688 1 94.94 191 SER A O 1
ATOM 1389 N N . GLY A 1 192 ? 4.477 13.156 27.281 1 97.81 192 GLY A N 1
ATOM 1390 C CA . GLY A 1 192 ? 3.848 12.656 26.078 1 97.81 192 GLY A CA 1
ATOM 1391 C C . GLY A 1 192 ? 2.541 13.352 25.75 1 97.81 192 GLY A C 1
ATOM 1392 O O . GLY A 1 192 ? 1.837 12.953 24.812 1 97.81 192 GLY A O 1
ATOM 1393 N N . ARG A 1 193 ? 2.17 14.344 26.438 1 98.31 193 ARG A N 1
ATOM 1394 C CA . ARG A 1 193 ? 0.9 15.023 26.188 1 98.31 193 ARG A CA 1
ATOM 1395 C C . ARG A 1 193 ? 0.977 15.883 24.922 1 98.31 193 ARG A C 1
ATOM 1397 O O . ARG A 1 193 ? 2.061 16.312 24.531 1 98.31 193 ARG A O 1
ATOM 1404 N N . THR A 1 194 ? -0.17 16.156 24.375 1 98.81 194 THR A N 1
ATOM 1405 C CA . THR A 1 194 ? -0.343 17.047 23.234 1 98.81 194 THR A CA 1
ATOM 1406 C C . THR A 1 194 ? -1.528 17.984 23.469 1 98.81 194 THR A C 1
ATOM 1408 O O . THR A 1 194 ? -2.553 17.578 24.016 1 98.81 194 THR A O 1
ATOM 1411 N N . TYR A 1 195 ? -1.372 19.172 23.109 1 98.75 195 TYR A N 1
ATOM 1412 C CA . TYR A 1 195 ? -2.549 20.031 23.047 1 98.75 195 TYR A CA 1
ATOM 1413 C C . TYR A 1 195 ? -2.449 21 21.891 1 98.75 195 TYR A C 1
ATOM 1415 O O . TYR A 1 195 ? -1.352 21.297 21.406 1 98.75 195 TYR A O 1
ATOM 1423 N N . SER A 1 196 ? -3.553 21.484 21.422 1 98.88 196 SER A N 1
ATOM 1424 C CA . SER A 1 196 ? -3.641 22.375 20.266 1 98.88 196 SER A CA 1
ATOM 1425 C C . SER A 1 196 ? -4.922 23.188 20.281 1 98.88 196 SER A C 1
ATOM 1427 O O . SER A 1 196 ? -5.945 22.75 20.812 1 98.88 196 SER A O 1
ATOM 1429 N N . PHE A 1 197 ? -4.801 24.359 19.75 1 98.75 197 PHE A N 1
ATOM 1430 C CA . PHE A 1 197 ? -5.918 25.281 19.578 1 98.75 197 PHE A CA 1
ATOM 1431 C C . PHE A 1 197 ? -5.852 25.969 18.219 1 98.75 197 PHE A C 1
ATOM 1433 O O . PHE A 1 197 ? -4.766 26.234 17.703 1 98.75 197 PHE A O 1
ATOM 1440 N N . ALA A 1 198 ? -7.039 26.266 17.688 1 98.88 198 ALA A N 1
ATOM 1441 C CA . ALA A 1 198 ? -7.059 27.047 16.453 1 98.88 198 ALA A CA 1
ATOM 1442 C C . ALA A 1 198 ? -8.367 27.828 16.328 1 98.88 198 ALA A C 1
ATOM 1444 O O . ALA A 1 198 ? -9.375 27.469 16.938 1 98.88 198 ALA A O 1
ATOM 1445 N N . LEU A 1 199 ? -8.281 28.859 15.656 1 98.88 199 LEU A N 1
ATOM 1446 C CA . LEU A 1 199 ? -9.414 29.703 15.297 1 98.88 199 LEU A CA 1
ATOM 1447 C C . LEU A 1 199 ? -9.461 29.938 13.789 1 98.88 199 LEU A C 1
ATOM 1449 O O . LEU A 1 199 ? -8.445 30.234 13.164 1 98.88 199 LEU A O 1
ATOM 1453 N N . GLY A 1 200 ? -10.641 29.703 13.188 1 98.75 200 GLY A N 1
ATOM 1454 C CA . GLY A 1 200 ? -10.906 30 11.789 1 98.75 200 GLY A CA 1
ATOM 1455 C C . GLY A 1 200 ? -11.969 31.047 11.586 1 98.75 200 GLY A C 1
ATOM 1456 O O . GLY A 1 200 ? -12.844 31.234 12.438 1 98.75 200 GLY A O 1
ATOM 1457 N N . TYR A 1 201 ? -11.891 31.75 10.508 1 98.69 201 TYR A N 1
ATOM 1458 C CA . TYR A 1 201 ? -12.875 32.75 10.094 1 98.69 201 TYR A CA 1
ATOM 1459 C C . TYR A 1 201 ? -13.102 32.688 8.586 1 98.69 201 TYR A C 1
ATOM 1461 O O . TYR A 1 201 ? -12.148 32.656 7.809 1 98.69 201 TYR A O 1
ATOM 1469 N N . ALA A 1 202 ? -14.289 32.594 8.227 1 97.25 202 ALA A N 1
ATOM 1470 C CA . ALA A 1 202 ? -14.648 32.688 6.812 1 97.25 202 ALA A CA 1
ATOM 1471 C C . ALA A 1 202 ? -15.82 33.625 6.598 1 97.25 202 ALA A C 1
ATOM 1473 O O . ALA A 1 202 ? -16.828 33.562 7.309 1 97.25 202 ALA A O 1
ATOM 1474 N N . ASN A 1 203 ? -15.672 34.469 5.656 1 96.5 203 ASN A N 1
ATOM 1475 C CA . ASN A 1 203 ? -16.703 35.406 5.238 1 96.5 203 ASN A CA 1
ATOM 1476 C C . ASN A 1 203 ? -16.562 35.781 3.764 1 96.5 203 ASN A C 1
ATOM 1478 O O . ASN A 1 203 ? -15.703 36.594 3.398 1 96.5 203 ASN A O 1
ATOM 1482 N N . GLY A 1 204 ? -17.484 35.219 2.971 1 95.75 204 GLY A N 1
ATOM 1483 C CA . GLY A 1 204 ? -17.375 35.438 1.536 1 95.75 204 GLY A CA 1
ATOM 1484 C C . GLY A 1 204 ? -16.078 34.906 0.95 1 95.75 204 GLY A C 1
ATOM 1485 O O . GLY A 1 204 ? -15.75 33.75 1.14 1 95.75 204 GLY A O 1
ATOM 1486 N N . PRO A 1 205 ? -15.344 35.875 0.26 1 97.31 205 PRO A N 1
ATOM 1487 C CA . PRO A 1 205 ? -14.125 35.438 -0.432 1 97.31 205 PRO A CA 1
ATOM 1488 C C . PRO A 1 205 ? -12.93 35.312 0.501 1 97.31 205 PRO A C 1
ATOM 1490 O O . PRO A 1 205 ? -11.867 34.844 0.09 1 97.31 205 PRO A O 1
ATOM 1493 N N . LEU A 1 206 ? -13.078 35.719 1.729 1 98.31 206 LEU A N 1
ATOM 1494 C CA . LEU A 1 206 ? -11.953 35.781 2.656 1 98.31 206 LEU A CA 1
ATOM 1495 C C . LEU A 1 206 ? -12.023 34.625 3.662 1 98.31 206 LEU A C 1
ATOM 1497 O O . LEU A 1 206 ? -13.07 34.406 4.262 1 98.31 206 LEU A O 1
ATOM 1501 N N . SER A 1 207 ? -10.953 33.938 3.822 1 98.69 207 SER A N 1
ATOM 1502 C CA . SER A 1 207 ? -10.773 32.969 4.879 1 98.69 207 SER A CA 1
ATOM 1503 C C . SER A 1 207 ? -9.469 33.188 5.633 1 98.69 207 SER A C 1
ATOM 1505 O O . SER A 1 207 ? -8.43 33.469 5.023 1 98.69 207 SER A O 1
ATOM 1507 N N . LEU A 1 208 ? -9.516 33.156 6.938 1 98.88 208 LEU A N 1
ATOM 1508 C CA . LEU A 1 208 ? -8.359 33.312 7.816 1 98.88 208 LEU A CA 1
ATOM 1509 C C . LEU A 1 208 ? -8.281 32.156 8.812 1 98.88 208 LEU A C 1
ATOM 1511 O O . LEU A 1 208 ? -9.297 31.562 9.172 1 98.88 208 LEU A O 1
ATOM 1515 N N . GLY A 1 209 ? -7.121 31.812 9.203 1 98.75 209 GLY A N 1
ATOM 1516 C CA . GLY A 1 209 ? -6.898 30.797 10.219 1 98.75 209 GLY A CA 1
ATOM 1517 C C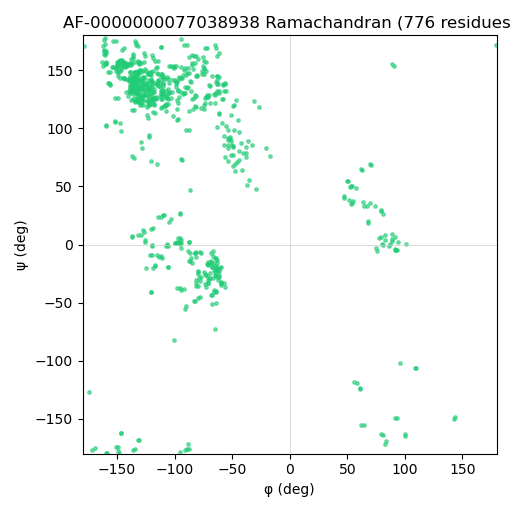 . GLY A 1 209 ? -5.652 31.031 11.047 1 98.75 209 GLY A C 1
ATOM 1518 O O . GLY A 1 209 ? -4.664 31.578 10.547 1 98.75 209 GLY A O 1
ATOM 1519 N N . ALA A 1 210 ? -5.68 30.703 12.273 1 98.81 210 ALA A N 1
ATOM 1520 C CA . ALA A 1 210 ? -4.543 30.75 13.188 1 98.81 210 ALA A CA 1
ATOM 1521 C C . ALA A 1 210 ? -4.613 29.594 14.188 1 98.81 210 ALA A C 1
ATOM 1523 O O . ALA A 1 210 ? -5.699 29.219 14.633 1 98.81 210 ALA A O 1
ATOM 1524 N N . GLY A 1 211 ? -3.465 29.062 14.516 1 98.62 211 GLY A N 1
ATOM 1525 C CA . GLY A 1 211 ? -3.492 27.969 15.461 1 98.62 211 GLY A CA 1
ATOM 1526 C C . GLY A 1 211 ? -2.158 27.734 16.156 1 98.62 211 GLY A C 1
ATOM 1527 O O . GLY A 1 211 ? -1.148 28.328 15.773 1 98.62 211 GLY A O 1
ATOM 1528 N N . TYR A 1 212 ? -2.217 26.969 17.188 1 98.75 212 TYR A N 1
ATOM 1529 C CA . TYR A 1 212 ? -1.085 26.562 18.016 1 98.75 212 TYR A CA 1
ATOM 1530 C C . TYR A 1 212 ? -1.117 25.062 18.281 1 98.75 212 TYR A C 1
ATOM 1532 O O . TYR A 1 212 ? -2.186 24.5 18.5 1 98.75 212 TYR A O 1
ATOM 1540 N N . PHE A 1 213 ? 0.031 24.422 18.25 1 98.69 213 PHE A N 1
ATOM 1541 C CA . PHE A 1 213 ? 0.186 23 18.516 1 98.69 213 PHE A CA 1
ATOM 1542 C C . PHE A 1 213 ? 1.394 22.734 19.406 1 98.69 213 PHE A C 1
ATOM 1544 O O . PHE A 1 213 ? 2.451 23.344 19.219 1 98.69 213 PHE A O 1
ATOM 1551 N N . PHE A 1 214 ? 1.204 21.906 20.375 1 98.81 214 PHE A N 1
ATOM 1552 C CA . PHE A 1 214 ? 2.281 21.453 21.25 1 98.81 214 PHE A CA 1
ATOM 1553 C C . PHE A 1 214 ? 2.242 19.953 21.438 1 98.81 214 PHE A C 1
ATOM 1555 O O . PHE A 1 214 ? 1.176 19.375 21.656 1 98.81 214 PHE A O 1
ATOM 1562 N N . ALA A 1 215 ? 3.383 19.328 21.391 1 98.75 215 ALA A N 1
ATOM 1563 C CA . ALA A 1 215 ? 3.531 17.922 21.719 1 98.75 215 ALA A CA 1
ATOM 1564 C C . ALA A 1 215 ? 4.801 17.672 22.531 1 98.75 215 ALA A C 1
ATOM 1566 O O . ALA A 1 215 ? 5.879 18.141 22.172 1 98.75 215 ALA A O 1
ATOM 1567 N N . ASN A 1 216 ? 4.625 16.984 23.562 1 98.69 216 ASN A N 1
ATOM 1568 C CA . ASN A 1 216 ? 5.754 16.547 24.375 1 98.69 216 ASN A CA 1
ATOM 1569 C C . ASN A 1 216 ? 6.336 15.234 23.875 1 98.69 216 ASN A C 1
ATOM 1571 O O . ASN A 1 216 ? 5.594 14.305 23.562 1 98.69 216 ASN A O 1
ATOM 1575 N N . GLY A 1 217 ? 7.707 15.148 23.922 1 97.94 217 GLY A N 1
ATOM 1576 C CA . GLY A 1 217 ? 8.375 14.016 23.281 1 97.94 217 GLY A CA 1
ATOM 1577 C C . GLY A 1 217 ? 8.523 12.82 24.203 1 97.94 217 GLY A C 1
ATOM 1578 O O . GLY A 1 217 ? 8.977 11.758 23.781 1 97.94 217 GLY A O 1
ATOM 1579 N N . GLY A 1 218 ? 8.148 12.984 25.438 1 97.12 218 GLY A N 1
ATOM 1580 C CA . GLY A 1 218 ? 8.273 11.891 26.391 1 97.12 218 GLY A CA 1
ATOM 1581 C C . GLY A 1 218 ? 9.664 11.773 26.984 1 97.12 218 GLY A C 1
ATOM 1582 O O . GLY A 1 218 ? 10.508 12.656 26.797 1 97.12 218 GLY A O 1
ATOM 1583 N N . THR A 1 219 ? 9.859 10.609 27.766 1 95 219 THR A N 1
ATOM 1584 C CA . THR A 1 219 ? 11.117 10.469 28.484 1 95 219 THR A CA 1
ATOM 1585 C C . THR A 1 219 ? 11.758 9.109 28.219 1 95 219 THR A C 1
ATOM 1587 O O . THR A 1 219 ? 12.758 8.75 28.844 1 95 219 THR A O 1
ATOM 1590 N N . THR A 1 220 ? 11.219 8.398 27.328 1 95.19 220 THR A N 1
ATOM 1591 C CA . THR A 1 220 ? 11.82 7.117 26.953 1 95.19 220 THR A CA 1
ATOM 1592 C C . THR A 1 220 ? 13.133 7.332 26.219 1 95.19 220 THR A C 1
ATOM 1594 O O . THR A 1 220 ? 13.242 8.219 25.375 1 95.19 220 THR A O 1
ATOM 1597 N N . THR A 1 221 ? 14.18 6.508 26.578 1 95.5 221 THR A N 1
ATOM 1598 C CA . THR A 1 221 ? 15.484 6.715 25.953 1 95.5 221 THR A CA 1
ATOM 1599 C C . THR A 1 221 ? 16.047 5.395 25.438 1 95.5 221 THR A C 1
ATOM 1601 O O . THR A 1 221 ? 15.695 4.324 25.938 1 95.5 221 THR A O 1
ATOM 1604 N N . ALA A 1 222 ? 16.797 5.473 24.422 1 92.81 222 ALA A N 1
ATOM 1605 C CA . ALA A 1 222 ? 17.719 4.445 23.938 1 92.81 222 ALA A CA 1
ATOM 1606 C C . ALA A 1 222 ? 19.156 4.977 23.891 1 92.81 222 ALA A C 1
ATOM 1608 O O . ALA A 1 222 ? 19.438 5.949 23.188 1 92.81 222 ALA A O 1
ATOM 1609 N N . ASN A 1 223 ? 20.094 4.398 24.578 1 93.56 223 ASN A N 1
ATOM 1610 C CA . ASN A 1 223 ? 21.484 4.832 24.688 1 93.56 223 ASN A CA 1
ATOM 1611 C C . ASN A 1 223 ? 21.594 6.293 25.125 1 93.56 223 ASN A C 1
ATOM 1613 O O . ASN A 1 223 ? 22.344 7.066 24.547 1 93.56 223 ASN A O 1
ATOM 1617 N N . GLY A 1 224 ? 20.672 6.707 25.984 1 94.38 224 GLY A N 1
ATOM 1618 C CA . GLY A 1 224 ? 20.734 8.023 26.609 1 94.38 224 GLY A CA 1
ATOM 1619 C C . GLY A 1 224 ? 20.078 9.109 25.781 1 94.38 224 GLY A C 1
ATOM 1620 O O . GLY A 1 224 ? 20.047 10.273 26.188 1 94.38 224 GLY A O 1
ATOM 1621 N N . ILE A 1 225 ? 19.531 8.742 24.625 1 96.5 225 ILE A N 1
ATOM 1622 C CA . ILE A 1 225 ? 18.891 9.695 23.734 1 96.5 225 ILE A CA 1
ATOM 1623 C C . ILE A 1 225 ? 17.406 9.391 23.625 1 96.5 225 ILE A C 1
ATOM 1625 O O . ILE A 1 225 ? 17.016 8.227 23.516 1 96.5 225 ILE A O 1
ATOM 1629 N N . ARG A 1 226 ? 16.562 10.406 23.625 1 96.81 226 ARG A N 1
ATOM 1630 C CA . ARG A 1 226 ? 15.117 10.242 23.625 1 96.81 226 ARG A CA 1
ATOM 1631 C C . ARG A 1 226 ? 14.641 9.555 22.359 1 96.81 226 ARG A C 1
ATOM 1633 O O . ARG A 1 226 ? 15.062 9.914 21.25 1 96.81 226 ARG A O 1
ATOM 1640 N N . SER A 1 227 ? 13.828 8.594 22.578 1 96.44 227 SER A N 1
ATOM 1641 C CA . SER A 1 227 ? 12.93 8.102 21.531 1 96.44 227 SER A CA 1
ATOM 1642 C C . SER A 1 227 ? 11.547 8.734 21.656 1 96.44 227 SER A C 1
ATOM 1644 O O . SER A 1 227 ? 10.984 8.797 22.75 1 96.44 227 SER A O 1
ATOM 1646 N N . TRP A 1 228 ? 11.031 9.211 20.609 1 96.25 228 TRP A N 1
ATOM 1647 C CA . TRP A 1 228 ? 9.758 9.93 20.625 1 96.25 228 TRP A CA 1
ATOM 1648 C C . TRP A 1 228 ? 8.625 9.023 21.109 1 96.25 228 TRP A C 1
ATOM 1650 O O . TRP A 1 228 ? 8.328 8.008 20.484 1 96.25 228 TRP A O 1
ATOM 1660 N N . THR A 1 229 ? 8.086 9.305 22.219 1 95.38 229 THR A N 1
ATOM 1661 C CA . THR A 1 229 ? 6.914 8.625 22.781 1 95.38 229 THR A CA 1
ATOM 1662 C C . THR A 1 229 ? 5.859 9.641 23.203 1 95.38 229 THR A C 1
ATOM 1664 O O . THR A 1 229 ? 5.93 10.195 24.297 1 95.38 229 THR A O 1
ATOM 1667 N N . SER A 1 230 ? 5.016 10 22.297 1 97.19 230 SER A N 1
ATOM 1668 C CA . SER A 1 230 ? 3.998 11.031 22.469 1 97.19 230 SER A CA 1
ATOM 1669 C C . SER A 1 230 ? 2.633 10.547 21.984 1 97.19 230 SER A C 1
ATOM 1671 O O . SER A 1 230 ? 2.541 9.562 21.266 1 97.19 230 SER A O 1
ATOM 1673 N N . SER A 1 231 ? 1.619 11.219 22.516 1 98.19 231 SER A N 1
ATOM 1674 C CA . SER A 1 231 ? 0.299 11.008 21.922 1 98.19 231 SER A CA 1
ATOM 1675 C C . SER A 1 231 ? 0.248 11.516 20.484 1 98.19 231 SER A C 1
ATOM 1677 O O . SER A 1 231 ? -0.646 11.141 19.719 1 98.19 231 SER A O 1
ATOM 1679 N N . SER A 1 232 ? 1.17 12.336 20.141 1 98.06 232 SER A N 1
ATOM 1680 C CA . SER A 1 232 ? 1.313 12.805 18.766 1 98.06 232 SER A CA 1
ATOM 1681 C C . SER A 1 232 ? 2.303 11.945 17.984 1 98.06 232 SER A C 1
ATOM 1683 O O . SER A 1 232 ? 3.326 11.523 18.531 1 98.06 232 SER A O 1
ATOM 1685 N N . ASP A 1 233 ? 1.975 11.742 16.703 1 96.75 233 ASP A N 1
ATOM 1686 C CA . ASP A 1 233 ? 2.99 11.172 15.82 1 96.75 233 ASP A CA 1
ATOM 1687 C C . ASP A 1 233 ? 4.172 12.125 15.656 1 96.75 233 ASP A C 1
ATOM 1689 O O . ASP A 1 233 ? 4.121 13.273 16.109 1 96.75 233 ASP A O 1
ATOM 1693 N N . THR A 1 234 ? 5.215 11.625 15.016 1 90.62 234 THR A N 1
ATOM 1694 C CA . THR A 1 234 ? 6.418 12.43 14.812 1 90.62 234 THR A CA 1
ATOM 1695 C C . THR A 1 234 ? 6.348 13.172 13.477 1 90.62 234 THR A C 1
ATOM 1697 O O . THR A 1 234 ? 5.473 12.898 12.656 1 90.62 234 THR A O 1
ATOM 1700 N N . LEU A 1 235 ? 7.312 14.086 13.242 1 92.12 235 LEU A N 1
ATOM 1701 C CA . LEU A 1 235 ? 7.414 14.867 12.016 1 92.12 235 LEU A CA 1
ATOM 1702 C C . LEU A 1 235 ? 8.797 14.711 11.383 1 92.12 235 LEU A C 1
ATOM 1704 O O . LEU A 1 235 ? 9.07 15.297 10.328 1 92.12 235 LEU A O 1
ATOM 1708 N N . PHE A 1 236 ? 9.68 13.93 11.898 1 92.44 236 PHE A N 1
ATOM 1709 C CA . PHE A 1 236 ? 11.102 13.945 11.57 1 92.44 236 PHE A CA 1
ATOM 1710 C C . PHE A 1 236 ? 11.406 12.938 10.469 1 92.44 236 PHE A C 1
ATOM 1712 O O . PHE A 1 236 ? 12.133 11.961 10.703 1 92.44 236 PHE A O 1
ATOM 1719 N N . ASN A 1 237 ? 11.008 13.219 9.242 1 86.06 237 ASN A N 1
ATOM 1720 C CA . ASN A 1 237 ? 11 12.156 8.234 1 86.06 237 ASN A CA 1
ATOM 1721 C C . ASN A 1 237 ? 11.922 12.484 7.066 1 86.06 237 ASN A C 1
ATOM 1723 O O . ASN A 1 237 ? 12.031 11.711 6.113 1 86.06 237 ASN A O 1
ATOM 1727 N N . THR A 1 238 ? 12.617 13.641 7.047 1 92.69 238 THR A N 1
ATOM 1728 C CA . THR A 1 238 ? 13.461 14.031 5.922 1 92.69 238 THR A CA 1
ATOM 1729 C C . THR A 1 238 ? 14.82 14.523 6.406 1 92.69 238 THR A C 1
ATOM 1731 O O . THR A 1 238 ? 15.008 14.766 7.602 1 92.69 238 THR A O 1
ATOM 1734 N N . VAL A 1 239 ? 15.703 14.727 5.461 1 93.88 239 VAL A N 1
ATOM 1735 C CA . VAL A 1 239 ? 17.047 15.219 5.75 1 93.88 239 VAL A CA 1
ATOM 1736 C C . VAL A 1 239 ? 16.969 16.641 6.324 1 93.88 239 VAL A C 1
ATOM 1738 O O . VAL A 1 239 ? 17.922 17.125 6.93 1 93.88 239 VAL A O 1
ATOM 1741 N N . ILE A 1 240 ? 15.836 17.234 6.246 1 95.56 240 ILE A N 1
ATOM 1742 C CA . ILE A 1 240 ? 15.68 18.609 6.691 1 95.56 240 ILE A CA 1
ATOM 1743 C C . ILE A 1 240 ? 15.508 18.656 8.211 1 95.56 240 ILE A C 1
ATOM 1745 O O . ILE A 1 240 ? 16.062 19.531 8.883 1 95.56 240 ILE A O 1
ATOM 1749 N N . ASN A 1 241 ? 14.82 17.656 8.766 1 94.38 241 ASN A N 1
ATOM 1750 C CA . ASN A 1 241 ? 14.516 17.797 10.188 1 94.38 241 ASN A CA 1
ATOM 1751 C C . ASN A 1 241 ? 14.734 16.484 10.945 1 94.38 241 ASN A C 1
ATOM 1753 O O . ASN A 1 241 ? 14.438 16.406 12.141 1 94.38 241 ASN A O 1
ATOM 1757 N N . GLN A 1 242 ? 15.273 15.484 10.305 1 93.62 242 GLN A N 1
ATOM 1758 C CA . GLN A 1 242 ? 15.5 14.195 10.953 1 93.62 242 GLN A CA 1
ATOM 1759 C C . GLN A 1 242 ? 16.484 14.32 12.109 1 93.62 242 GLN A C 1
ATOM 1761 O O . GLN A 1 242 ? 16.422 13.555 13.07 1 93.62 242 GLN A O 1
ATOM 1766 N N . GLY A 1 243 ? 17.359 15.227 12.07 1 95.75 243 GLY A N 1
ATOM 1767 C CA . GLY A 1 243 ? 18.344 15.422 13.117 1 95.75 243 GLY A CA 1
ATOM 1768 C C . GLY A 1 243 ? 17.734 15.883 14.43 1 95.75 243 GLY A C 1
ATOM 1769 O O . GLY A 1 243 ? 18.422 15.883 15.461 1 95.75 243 GLY A O 1
ATOM 1770 N N . PHE A 1 244 ? 16.469 16.141 14.406 1 97.12 244 PHE A N 1
ATOM 1771 C CA . PHE A 1 244 ? 15.812 16.688 15.594 1 97.12 244 PHE A CA 1
ATOM 1772 C C . PHE A 1 244 ? 14.805 15.695 16.156 1 97.12 244 PHE A C 1
ATOM 1774 O O . PHE A 1 244 ? 13.914 16.078 16.922 1 97.12 244 PHE A O 1
ATOM 1781 N N . SER A 1 245 ? 14.984 14.453 15.875 1 96.44 245 SER A N 1
ATOM 1782 C CA . SER A 1 245 ? 14.008 13.43 16.234 1 96.44 245 SER A CA 1
ATOM 1783 C C . SER A 1 245 ? 13.984 13.188 17.734 1 96.44 245 SER A C 1
ATOM 1785 O O . SER A 1 245 ? 13.039 12.594 18.266 1 96.44 245 SER A O 1
ATOM 1787 N N . SER A 1 246 ? 15.016 13.617 18.484 1 97.56 246 SER A N 1
ATOM 1788 C CA . SER A 1 246 ? 15.055 13.469 19.922 1 97.56 246 SER A CA 1
ATOM 1789 C C . SER A 1 246 ? 14.562 14.727 20.625 1 97.56 246 SER A C 1
ATOM 1791 O O . SER A 1 246 ? 14.969 15.023 21.75 1 97.56 246 SER A O 1
ATOM 1793 N N . ALA A 1 247 ? 13.734 15.469 20.016 1 97.81 247 ALA A N 1
ATOM 1794 C CA . ALA A 1 247 ? 13.234 16.719 20.562 1 97.81 247 ALA A CA 1
ATOM 1795 C C . ALA A 1 247 ? 12.43 16.484 21.844 1 97.81 247 ALA A C 1
ATOM 1797 O O . ALA A 1 247 ? 11.688 15.508 21.938 1 97.81 247 ALA A O 1
ATOM 1798 N N . LYS A 1 248 ? 12.555 17.406 22.734 1 97.94 248 LYS A N 1
ATOM 1799 C CA . LYS A 1 248 ? 11.758 17.406 23.953 1 97.94 248 LYS A CA 1
ATOM 1800 C C . LYS A 1 248 ? 10.297 17.734 23.672 1 97.94 248 LYS A C 1
ATOM 1802 O O . LYS A 1 248 ? 9.398 17.266 24.359 1 97.94 248 LYS A O 1
ATOM 1807 N N . SER A 1 249 ? 10.156 18.562 22.688 1 98.44 249 SER A N 1
ATOM 1808 C CA . SER A 1 249 ? 8.82 19.031 22.328 1 98.44 249 SER A CA 1
ATOM 1809 C C . SER A 1 249 ? 8.789 19.578 20.906 1 98.44 249 SER A C 1
ATOM 1811 O O . SER A 1 249 ? 9.828 19.922 20.344 1 98.44 249 SER A O 1
ATOM 1813 N N . ILE A 1 250 ? 7.656 19.547 20.328 1 98.5 250 ILE A N 1
ATOM 1814 C CA . ILE A 1 250 ? 7.312 20.281 19.125 1 98.5 250 ILE A CA 1
ATOM 1815 C C . ILE A 1 250 ? 6.312 21.391 19.438 1 98.5 250 ILE A C 1
ATOM 1817 O O . ILE A 1 250 ? 5.285 21.141 20.078 1 98.5 250 ILE A O 1
ATOM 1821 N N . GLN A 1 251 ? 6.629 22.594 19.078 1 98.62 251 GLN A N 1
ATOM 1822 C CA . GLN A 1 251 ? 5.715 23.719 19.172 1 98.62 251 GLN A CA 1
ATOM 1823 C C . GLN A 1 251 ? 5.523 24.375 17.812 1 98.62 251 GLN A C 1
ATOM 1825 O O . GLN A 1 251 ? 6.496 24.734 17.141 1 98.62 251 GLN A O 1
ATOM 1830 N N . ILE A 1 252 ? 4.305 24.562 17.406 1 98.62 252 ILE A N 1
ATOM 1831 C CA . ILE A 1 252 ? 4 25.172 16.109 1 98.62 252 ILE A CA 1
ATOM 1832 C C . ILE A 1 252 ? 2.996 26.297 16.312 1 98.62 252 ILE A C 1
ATOM 1834 O O . ILE A 1 252 ? 1.971 26.125 16.969 1 98.62 252 ILE A O 1
ATOM 1838 N N . VAL A 1 253 ? 3.301 27.438 15.844 1 98.75 253 VAL A N 1
ATOM 1839 C CA . VAL A 1 253 ? 2.342 28.516 15.617 1 98.75 253 VAL A CA 1
ATOM 1840 C C . VAL A 1 253 ? 2.178 28.75 14.117 1 98.75 253 VAL A C 1
ATOM 1842 O O . VAL A 1 253 ? 3.166 28.859 13.391 1 98.75 253 VAL A O 1
ATOM 1845 N N . ARG A 1 254 ? 0.937 28.828 13.648 1 98.38 254 ARG A N 1
ATOM 1846 C CA . ARG A 1 254 ? 0.703 29.062 12.227 1 98.38 254 ARG A CA 1
ATOM 1847 C C . ARG A 1 254 ? -0.458 30.031 12.008 1 98.38 254 ARG A C 1
ATOM 1849 O O . ARG A 1 254 ? -1.463 29.969 12.719 1 98.38 254 ARG A O 1
ATOM 1856 N N . VAL A 1 255 ? -0.298 30.859 11.055 1 98.75 255 VAL A N 1
ATOM 1857 C CA . VAL A 1 255 ? -1.366 31.719 10.562 1 98.75 255 VAL A CA 1
ATOM 1858 C C . VAL A 1 255 ? -1.44 31.641 9.039 1 98.75 255 VAL A C 1
ATOM 1860 O O . VAL A 1 255 ? -0.427 31.406 8.375 1 98.75 255 VAL A O 1
ATOM 1863 N N . ALA A 1 256 ? -2.658 31.75 8.492 1 98.81 256 ALA A N 1
ATOM 1864 C CA . ALA A 1 256 ? -2.836 31.719 7.043 1 98.81 256 ALA A CA 1
ATOM 1865 C C . ALA A 1 256 ? -4.062 32.531 6.629 1 98.81 256 ALA A C 1
ATOM 1867 O O . ALA A 1 256 ? -5.004 32.688 7.41 1 98.81 256 ALA A O 1
ATOM 1868 N N . GLY A 1 257 ? -4.02 33.031 5.457 1 98.81 257 GLY A N 1
ATOM 1869 C CA . GLY A 1 257 ? -5.133 33.719 4.809 1 98.81 257 GLY A CA 1
ATOM 1870 C C . GLY A 1 257 ? -5.27 33.375 3.342 1 98.81 257 GLY A C 1
ATOM 1871 O O . GLY A 1 257 ? -4.27 33.156 2.654 1 98.81 257 GLY A O 1
ATOM 1872 N N . GLN A 1 258 ? -6.504 33.281 2.924 1 98.56 258 GLN A N 1
ATOM 1873 C CA . GLN A 1 258 ? -6.828 33 1.531 1 98.56 258 GLN A CA 1
ATOM 1874 C C . GLN A 1 258 ? -7.934 33.938 1.02 1 98.56 258 GLN A C 1
ATOM 1876 O O . GLN A 1 258 ? -8.875 34.25 1.752 1 98.56 258 GLN A O 1
ATOM 1881 N N . TYR A 1 259 ? -7.844 34.344 -0.216 1 98.69 259 TYR A N 1
ATOM 1882 C CA . TYR A 1 259 ? -8.844 35.156 -0.879 1 98.69 259 TYR A CA 1
ATOM 1883 C C . TYR A 1 259 ? -9.195 34.594 -2.252 1 98.69 259 TYR A C 1
ATOM 1885 O O . TYR A 1 259 ? -8.305 34.344 -3.066 1 98.69 259 TYR A O 1
ATOM 1893 N N . VAL A 1 260 ? -10.469 34.469 -2.467 1 97.88 260 VAL A N 1
ATOM 1894 C CA . VAL A 1 260 ? -10.961 33.969 -3.748 1 97.88 260 VAL A CA 1
ATOM 1895 C C . VAL A 1 260 ? -11.609 35.094 -4.531 1 97.88 260 VAL A C 1
ATOM 1897 O O . VAL A 1 260 ? -12.602 35.688 -4.086 1 97.88 260 VAL A O 1
ATOM 1900 N N . ALA A 1 261 ? -11.109 35.406 -5.664 1 97.81 261 ALA A N 1
ATOM 1901 C CA . ALA A 1 261 ? -11.625 36.406 -6.562 1 97.81 261 ALA A CA 1
ATOM 1902 C C . ALA A 1 261 ? -11.961 35.844 -7.93 1 97.81 261 ALA A C 1
ATOM 1904 O O . ALA A 1 261 ? -11.164 35.938 -8.867 1 97.81 261 ALA A O 1
ATOM 1905 N N . GLY A 1 262 ? -13.258 35.406 -8.133 1 97.19 262 GLY A N 1
ATOM 1906 C CA . GLY A 1 262 ? -13.609 34.719 -9.359 1 97.19 262 GLY A CA 1
ATOM 1907 C C . GLY A 1 262 ? -12.789 33.469 -9.594 1 97.19 262 GLY A C 1
ATOM 1908 O O . GLY A 1 262 ? -12.766 32.562 -8.75 1 97.19 262 GLY A O 1
ATOM 1909 N N . PRO A 1 263 ? -12.055 33.5 -10.727 1 98.06 263 PRO A N 1
ATOM 1910 C CA . PRO A 1 263 ? -11.258 32.312 -11.031 1 98.06 263 PRO A CA 1
ATOM 1911 C C . PRO A 1 263 ? -9.922 32.281 -10.281 1 98.06 263 PRO A C 1
ATOM 1913 O O . PRO A 1 263 ? -9.211 31.266 -10.32 1 98.06 263 PRO A O 1
ATOM 1916 N N . ALA A 1 264 ? -9.602 33.344 -9.617 1 98.56 264 ALA A N 1
ATOM 1917 C CA . ALA A 1 264 ? -8.305 33.469 -8.953 1 98.56 264 ALA A CA 1
ATOM 1918 C C . ALA A 1 264 ? -8.414 33.156 -7.465 1 98.56 264 ALA A C 1
ATOM 1920 O O . ALA A 1 264 ? -9.375 33.594 -6.805 1 98.56 264 ALA A O 1
ATOM 1921 N N . THR A 1 265 ? -7.465 32.375 -6.953 1 98.38 265 THR A N 1
ATOM 1922 C CA . THR A 1 265 ? -7.301 32.156 -5.52 1 98.38 265 THR A CA 1
ATOM 1923 C C . THR A 1 265 ? -5.871 32.469 -5.086 1 98.38 265 THR A C 1
ATOM 1925 O O . THR A 1 265 ? -4.914 31.984 -5.688 1 98.38 265 THR A O 1
ATOM 1928 N N . PHE A 1 266 ? -5.816 33.281 -4.086 1 97.75 266 PHE A N 1
ATOM 1929 C CA . PHE A 1 266 ? -4.527 33.656 -3.508 1 97.75 266 PHE A CA 1
ATOM 1930 C C . PHE A 1 266 ? -4.473 33.281 -2.031 1 97.75 266 PHE A C 1
ATOM 1932 O O . PHE A 1 266 ? -5.48 33.375 -1.325 1 97.75 266 PHE A O 1
ATOM 1939 N N . GLY A 1 267 ? -3.242 32.906 -1.594 1 98.38 267 GLY A N 1
ATOM 1940 C CA . GLY A 1 267 ? -3.08 32.625 -0.174 1 98.38 267 GLY A CA 1
ATOM 1941 C C . GLY A 1 267 ? -1.678 32.906 0.331 1 98.38 267 GLY A C 1
ATOM 1942 O O . GLY A 1 267 ? -0.715 32.844 -0.438 1 98.38 267 GLY A O 1
ATOM 1943 N N . ILE A 1 268 ? -1.555 33.281 1.572 1 98.69 268 ILE A N 1
ATOM 1944 C CA . ILE A 1 268 ? -0.291 33.469 2.279 1 98.69 268 ILE A CA 1
ATOM 1945 C C . ILE A 1 268 ? -0.362 32.781 3.645 1 98.69 268 ILE A C 1
ATOM 1947 O O . ILE A 1 268 ? -1.442 32.656 4.227 1 98.69 268 ILE A O 1
ATOM 1951 N N . ALA A 1 269 ? 0.777 32.312 4.066 1 98.56 269 ALA A N 1
ATOM 1952 C CA . ALA A 1 269 ? 0.841 31.688 5.379 1 98.56 269 ALA A CA 1
ATOM 1953 C C . ALA A 1 269 ? 2.219 31.859 6.012 1 98.56 269 ALA A C 1
ATOM 1955 O O . ALA A 1 269 ? 3.201 32.125 5.309 1 98.56 269 ALA A O 1
ATOM 1956 N N . TYR A 1 270 ? 2.256 31.844 7.309 1 98.69 270 TYR A N 1
ATOM 1957 C CA . TYR A 1 270 ? 3.48 31.891 8.102 1 98.69 270 TYR A CA 1
ATOM 1958 C C . TYR A 1 270 ? 3.416 30.891 9.25 1 98.69 270 TYR A C 1
ATOM 1960 O O . TYR A 1 270 ? 2.369 30.734 9.883 1 98.69 270 TYR A O 1
ATOM 1968 N N . SER A 1 271 ? 4.523 30.219 9.461 1 98.44 271 SER A N 1
ATOM 1969 C CA . SER A 1 271 ? 4.598 29.359 10.641 1 98.44 271 SER A CA 1
ATOM 1970 C C . SER A 1 271 ? 5.938 29.516 11.352 1 98.44 271 SER A C 1
ATOM 1972 O O . SER A 1 271 ? 6.957 29.781 10.719 1 98.44 271 SER A O 1
ATOM 1974 N N . ASN A 1 272 ? 5.922 29.469 12.609 1 98.75 272 ASN A N 1
ATOM 1975 C CA . ASN A 1 272 ? 7.066 29.266 13.5 1 98.75 272 ASN A CA 1
ATOM 1976 C C . ASN A 1 272 ? 7.008 27.906 14.195 1 98.75 272 ASN A C 1
ATOM 1978 O O . ASN A 1 272 ? 6.043 27.609 14.898 1 98.75 272 ASN A O 1
ATOM 1982 N N . THR A 1 273 ? 7.98 27.094 13.953 1 98.5 273 THR A N 1
ATOM 1983 C CA . THR A 1 273 ? 8.078 25.766 14.555 1 98.5 273 THR A CA 1
ATOM 1984 C C . THR A 1 273 ? 9.344 25.656 15.398 1 98.5 273 THR A C 1
ATOM 1986 O O . THR A 1 273 ? 10.445 25.953 14.93 1 98.5 273 THR A O 1
ATOM 1989 N N . GLN A 1 274 ? 9.172 25.172 16.609 1 98.75 274 GLN A N 1
ATOM 1990 C CA . GLN A 1 274 ? 10.305 25 17.516 1 98.75 274 GLN A CA 1
ATOM 1991 C C . GLN A 1 274 ? 10.406 23.547 18 1 98.75 274 GLN A C 1
ATOM 1993 O O . GLN A 1 274 ? 9.422 22.984 18.484 1 98.75 274 GLN A O 1
ATOM 1998 N N . TYR A 1 275 ? 11.531 22.984 17.766 1 98.31 275 TYR A N 1
ATOM 1999 C CA . TYR A 1 275 ? 11.898 21.703 18.359 1 98.31 275 TYR A CA 1
ATOM 2000 C C . TYR A 1 275 ? 12.773 21.906 19.594 1 98.31 275 TYR A C 1
ATOM 2002 O O . TYR A 1 275 ? 13.953 22.234 19.469 1 98.31 275 TYR A O 1
ATOM 2010 N N . GLY A 1 276 ? 12.172 21.672 20.75 1 98.38 276 GLY A N 1
ATOM 2011 C CA . GLY A 1 276 ? 12.867 21.938 22 1 98.38 276 GLY A CA 1
ATOM 2012 C C . GLY A 1 276 ? 13.93 20.906 22.328 1 98.38 276 GLY A C 1
ATOM 2013 O O . GLY A 1 276 ? 13.812 19.734 21.938 1 98.38 276 GLY A O 1
ATOM 2014 N N . ALA A 1 277 ? 14.953 21.406 23.094 1 97.38 277 ALA A N 1
ATOM 2015 C CA . ALA A 1 277 ? 16.047 20.516 23.5 1 97.38 277 ALA A CA 1
ATOM 2016 C C . ALA A 1 277 ? 16.125 20.406 25.016 1 97.38 277 ALA A C 1
ATOM 2018 O O . ALA A 1 277 ? 15.703 21.312 25.75 1 97.38 277 ALA A O 1
ATOM 2019 N N . ASP A 1 278 ? 16.547 19.312 25.516 1 97 278 ASP A N 1
ATOM 2020 C CA . ASP A 1 278 ? 16.953 19.094 26.891 1 97 278 ASP A CA 1
ATOM 2021 C C . ASP A 1 278 ? 18.094 18.078 26.984 1 97 278 ASP A C 1
ATOM 2023 O O . ASP A 1 278 ? 18.812 17.859 26.016 1 97 278 ASP A O 1
ATOM 2027 N N . THR A 1 279 ? 18.359 17.484 28.125 1 96.25 279 THR A N 1
ATOM 2028 C CA . THR A 1 279 ? 19.516 16.625 28.344 1 96.25 279 THR A CA 1
ATOM 2029 C C . THR A 1 279 ? 19.359 15.297 27.609 1 96.25 279 THR A C 1
ATOM 2031 O O . THR A 1 279 ? 20.328 14.57 27.438 1 96.25 279 THR A O 1
ATOM 2034 N N . LEU A 1 280 ? 18.125 15 27.203 1 96.38 280 LEU A N 1
ATOM 2035 C CA . LEU A 1 280 ? 17.891 13.734 26.516 1 96.38 280 LEU A CA 1
ATOM 2036 C C . LEU A 1 280 ? 17.906 13.922 25 1 96.38 280 LEU A C 1
ATOM 2038 O O . LEU A 1 280 ? 17.656 12.977 24.25 1 96.38 280 LEU A O 1
ATOM 2042 N N . SER A 1 281 ? 18.141 15.117 24.562 1 96.88 281 SER A N 1
ATOM 2043 C CA . SER A 1 281 ? 18.203 15.406 23.125 1 96.88 281 SER A CA 1
ATOM 2044 C C . SER A 1 281 ? 19.625 15.266 22.609 1 96.88 281 SER A C 1
ATOM 2046 O O . SER A 1 281 ? 20.594 15.516 23.328 1 96.88 281 SER A O 1
ATOM 2048 N N . ALA A 1 282 ? 19.734 14.922 21.312 1 96.06 282 ALA A N 1
ATOM 2049 C CA . ALA A 1 282 ? 21.047 14.836 20.656 1 96.06 282 ALA A CA 1
ATOM 2050 C C . ALA A 1 282 ? 21.578 16.219 20.297 1 96.06 282 ALA A C 1
ATOM 2052 O O . ALA A 1 282 ? 22.703 16.359 19.812 1 96.06 282 ALA A O 1
ATOM 2053 N N . PHE A 1 283 ? 20.828 17.266 20.469 1 95.75 283 PHE A N 1
ATOM 2054 C CA . PHE A 1 283 ? 21.203 18.656 20.234 1 95.75 283 PHE A CA 1
ATOM 2055 C C 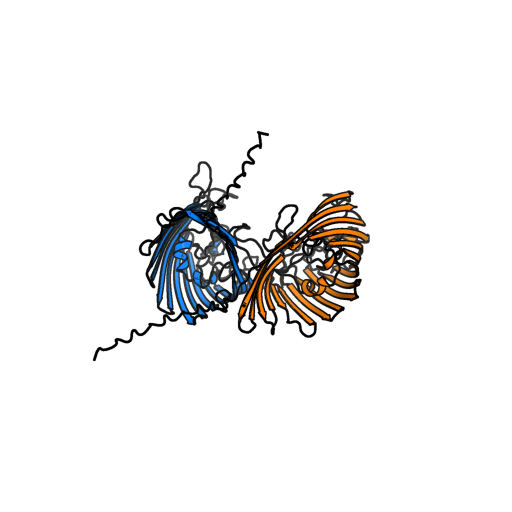. PHE A 1 283 ? 20.922 19.5 21.469 1 95.75 283 PHE A C 1
ATOM 2057 O O . PHE A 1 283 ? 20.203 19.078 22.359 1 95.75 283 PHE A O 1
ATOM 2064 N N . ARG A 1 284 ? 21.469 20.688 21.562 1 94.25 284 ARG A N 1
ATOM 2065 C CA . ARG A 1 284 ? 21.516 21.344 22.859 1 94.25 284 ARG A CA 1
ATOM 2066 C C . ARG A 1 284 ? 20.781 22.688 22.812 1 94.25 284 ARG A C 1
ATOM 2068 O O . ARG A 1 284 ? 20.578 23.328 23.859 1 94.25 284 ARG A O 1
ATOM 2075 N N . GLN A 1 285 ? 20.422 23.109 21.672 1 96.5 285 GLN A N 1
ATOM 2076 C CA . GLN A 1 285 ? 19.656 24.344 21.531 1 96.5 285 GLN A CA 1
ATOM 2077 C C . GLN A 1 285 ? 18.344 24.094 20.797 1 96.5 285 GLN A C 1
ATOM 2079 O O . GLN A 1 285 ? 18.266 23.234 19.922 1 96.5 285 GLN A O 1
ATOM 2084 N N . THR A 1 286 ? 17.359 24.859 21.203 1 98.31 286 THR A N 1
ATOM 2085 C CA . THR A 1 286 ? 16.094 24.781 20.5 1 98.31 286 THR A CA 1
ATOM 2086 C C . THR A 1 286 ? 16.281 25.109 19.016 1 98.31 286 THR A C 1
ATOM 2088 O O . THR A 1 286 ? 16.891 26.125 18.672 1 98.31 286 THR A O 1
ATOM 2091 N N . ALA A 1 287 ? 15.852 24.203 18.172 1 98.25 287 ALA A N 1
ATOM 2092 C CA . ALA A 1 287 ? 15.805 24.484 16.734 1 98.25 287 ALA A CA 1
ATOM 2093 C C . ALA A 1 287 ? 14.555 25.281 16.375 1 98.25 287 ALA A C 1
ATOM 2095 O O . ALA A 1 287 ? 13.438 24.891 16.719 1 98.25 287 ALA A O 1
ATOM 2096 N N . LYS A 1 288 ? 14.742 26.359 15.695 1 98.69 288 LYS A N 1
ATOM 2097 C CA . LYS A 1 288 ? 13.633 27.219 15.297 1 98.69 288 LYS A CA 1
ATOM 2098 C C . LYS A 1 288 ? 13.516 27.297 13.781 1 98.69 288 LYS A C 1
ATOM 2100 O O . LYS A 1 288 ? 14.453 27.703 13.094 1 98.69 288 LYS A O 1
ATOM 2105 N N . PHE A 1 289 ? 12.391 26.891 13.289 1 98.44 289 PHE A N 1
ATOM 2106 C CA . PHE A 1 289 ? 12.086 27.031 11.875 1 98.44 289 PHE A CA 1
ATOM 2107 C C . PHE A 1 289 ? 11.047 28.125 11.648 1 98.44 289 PHE A C 1
ATOM 2109 O O . PHE A 1 289 ? 10 28.141 12.297 1 98.44 289 PHE A O 1
ATOM 2116 N N . ASN A 1 290 ? 11.312 29.031 10.797 1 98.75 290 ASN A N 1
ATOM 2117 C CA . ASN A 1 290 ? 10.336 29.969 10.258 1 98.75 290 ASN A CA 1
ATOM 2118 C C . ASN A 1 290 ? 10.047 29.703 8.789 1 98.75 290 ASN A C 1
ATOM 2120 O O . ASN A 1 290 ? 10.977 29.516 7.992 1 98.75 290 ASN A O 1
ATOM 2124 N N . ASN A 1 291 ? 8.828 29.609 8.477 1 98.44 291 ASN A N 1
ATOM 2125 C CA . ASN A 1 291 ? 8.445 29.406 7.086 1 98.44 291 ASN A CA 1
ATOM 2126 C C . ASN A 1 291 ? 7.414 30.438 6.629 1 98.44 291 ASN A C 1
ATOM 2128 O O . ASN A 1 291 ? 6.434 30.688 7.328 1 98.44 291 ASN A O 1
ATOM 2132 N N . GLY A 1 292 ? 7.664 31.078 5.535 1 98.62 292 GLY A N 1
ATOM 2133 C CA . GLY A 1 292 ? 6.688 31.859 4.793 1 98.62 292 GLY A CA 1
ATOM 2134 C C . GLY A 1 292 ? 6.301 31.234 3.469 1 98.62 292 GLY A C 1
ATOM 2135 O O . GLY A 1 292 ? 7.148 30.672 2.773 1 98.62 292 GLY A O 1
ATOM 2136 N N . SER A 1 293 ? 4.988 31.297 3.152 1 98 293 SER A N 1
ATOM 2137 C CA . SER A 1 293 ? 4.551 30.719 1.881 1 98 293 SER A CA 1
ATOM 2138 C C . SER A 1 293 ? 3.482 31.594 1.227 1 98 293 SER A C 1
ATOM 2140 O O . SER A 1 293 ? 2.799 32.344 1.905 1 98 293 SER A O 1
ATOM 2142 N N . ALA A 1 294 ? 3.406 31.469 -0.055 1 98.69 294 ALA A N 1
ATOM 2143 C CA . ALA A 1 294 ? 2.383 32.125 -0.877 1 98.69 294 ALA A CA 1
ATOM 2144 C C . ALA A 1 294 ? 2.027 31.25 -2.082 1 98.69 294 ALA A C 1
ATOM 2146 O O . ALA A 1 294 ? 2.844 30.438 -2.541 1 98.69 294 ALA A O 1
ATOM 2147 N N . PHE A 1 295 ? 0.743 31.406 -2.494 1 98.56 295 PHE A N 1
ATOM 2148 C CA . PHE A 1 295 ? 0.383 30.688 -3.707 1 98.56 295 PHE A CA 1
ATOM 2149 C C . PHE A 1 295 ? -0.663 31.453 -4.508 1 98.56 295 PHE A C 1
ATOM 2151 O O . PHE A 1 295 ? -1.278 32.375 -3.994 1 98.56 295 PHE A O 1
ATOM 2158 N N . PHE A 1 296 ? -0.704 31.141 -5.77 1 98.81 296 PHE A N 1
ATOM 2159 C CA . PHE A 1 296 ? -1.69 31.641 -6.719 1 98.81 296 PHE A CA 1
ATOM 2160 C C . PHE A 1 296 ? -2.238 30.516 -7.582 1 98.81 296 PHE A C 1
ATOM 2162 O O . PHE A 1 296 ? -1.473 29.781 -8.211 1 98.81 296 PHE A O 1
ATOM 2169 N N . ASN A 1 297 ? -3.561 30.375 -7.539 1 98.75 297 ASN A N 1
ATOM 2170 C CA . ASN A 1 297 ? -4.258 29.422 -8.398 1 98.75 297 ASN A CA 1
ATOM 2171 C C . ASN A 1 297 ? -5.172 30.125 -9.398 1 98.75 297 ASN A C 1
ATOM 2173 O O . ASN A 1 297 ? -5.746 31.172 -9.086 1 98.75 297 ASN A O 1
ATOM 2177 N N . TRP A 1 298 ? -5.312 29.531 -10.609 1 98.81 298 TRP A N 1
ATOM 2178 C CA . TRP A 1 298 ? -6.258 30 -11.617 1 98.81 298 TRP A CA 1
ATOM 2179 C C . TRP A 1 298 ? -7.121 28.859 -12.133 1 98.81 298 TRP A C 1
ATOM 2181 O O . TRP A 1 298 ? -6.605 27.828 -12.562 1 98.81 298 TRP A O 1
ATOM 2191 N N . GLN A 1 299 ? -8.414 29.125 -12.062 1 98.5 299 GLN A N 1
ATOM 2192 C CA . GLN A 1 299 ? -9.375 28.203 -12.641 1 98.5 299 GLN A CA 1
ATOM 2193 C C . GLN A 1 299 ? -9.625 28.516 -14.117 1 98.5 299 GLN A C 1
ATOM 2195 O O . GLN A 1 299 ? -10.508 29.312 -14.445 1 98.5 299 GLN A O 1
ATOM 2200 N N . PHE A 1 300 ? -9 27.812 -14.992 1 98.5 300 PHE A N 1
ATOM 2201 C CA . PHE A 1 300 ? -9.07 28.109 -16.422 1 98.5 300 PHE A CA 1
ATOM 2202 C C . PHE A 1 300 ? -10.422 27.703 -16.984 1 98.5 300 PHE A C 1
ATOM 2204 O O . PHE A 1 300 ? -10.922 28.344 -17.922 1 98.5 300 PHE A O 1
ATOM 2211 N N . SER A 1 301 ? -11.023 26.672 -16.516 1 98.06 301 SER A N 1
ATOM 2212 C CA . SER A 1 301 ? -12.344 26.125 -16.828 1 98.06 301 SER A CA 1
ATOM 2213 C C . SER A 1 301 ? -12.906 25.344 -15.641 1 98.06 301 SER A C 1
ATOM 2215 O O . SER A 1 301 ? -12.211 25.109 -14.648 1 98.06 301 SER A O 1
ATOM 2217 N N . PRO A 1 302 ? -14.109 24.922 -15.805 1 96.12 302 PRO A N 1
ATOM 2218 C CA . PRO A 1 302 ? -14.633 24.109 -14.703 1 96.12 302 PRO A CA 1
ATOM 2219 C C . PRO A 1 302 ? -13.812 22.844 -14.453 1 96.12 302 PRO A C 1
ATOM 2221 O O . PRO A 1 302 ? -13.789 22.344 -13.328 1 96.12 302 PRO A O 1
ATOM 2224 N N . ALA A 1 303 ? -13.039 22.406 -15.391 1 97.62 303 ALA A N 1
ATOM 2225 C CA . ALA A 1 303 ? -12.336 21.141 -15.273 1 97.62 303 ALA A CA 1
ATOM 2226 C C . ALA A 1 303 ? -10.844 21.359 -15.008 1 97.62 303 ALA A C 1
ATOM 2228 O O . ALA A 1 303 ? -10.141 20.438 -14.594 1 97.62 303 ALA A O 1
ATOM 2229 N N . LEU A 1 304 ? -10.336 22.516 -15.289 1 98.62 304 LEU A N 1
ATOM 2230 C CA . LEU A 1 304 ? -8.891 22.672 -15.281 1 98.62 304 LEU A CA 1
ATOM 2231 C C . LEU A 1 304 ? -8.469 23.781 -14.32 1 98.62 304 LEU A C 1
ATOM 2233 O O . LEU A 1 304 ? -8.852 24.938 -14.492 1 98.62 304 LEU A O 1
ATOM 2237 N N . ARG A 1 305 ? -7.664 23.406 -13.32 1 98.62 305 ARG A N 1
ATOM 2238 C CA . ARG A 1 305 ? -7.016 24.344 -12.398 1 98.62 305 ARG A CA 1
ATOM 2239 C C . ARG A 1 305 ? -5.496 24.219 -12.469 1 98.62 305 ARG A C 1
ATOM 2241 O O . ARG A 1 305 ? -4.965 23.109 -12.594 1 98.62 305 ARG A O 1
ATOM 2248 N N . ALA A 1 306 ? -4.824 25.297 -12.406 1 98.81 306 ALA A N 1
ATOM 2249 C CA . ALA A 1 306 ? -3.371 25.281 -12.25 1 98.81 306 ALA A CA 1
ATOM 2250 C C . ALA A 1 306 ? -2.92 26.312 -11.219 1 98.81 306 ALA A C 1
ATOM 2252 O O . ALA A 1 306 ? -3.68 27.203 -10.859 1 98.81 306 ALA A O 1
ATOM 2253 N N . GLY A 1 307 ? -1.709 26.109 -10.703 1 98.69 307 GLY A N 1
ATOM 2254 C CA . GLY A 1 307 ? -1.239 27.016 -9.68 1 98.69 307 GLY A CA 1
ATOM 2255 C C . GLY A 1 307 ? 0.265 26.984 -9.492 1 98.69 307 GLY A C 1
ATOM 2256 O O . GLY A 1 307 ? 0.946 26.125 -10.047 1 98.69 307 GLY A O 1
ATOM 2257 N N . VAL A 1 308 ? 0.71 28 -8.844 1 98.75 308 VAL A N 1
ATOM 2258 C CA . VAL A 1 308 ? 2.111 28.141 -8.461 1 98.75 308 VAL A CA 1
ATOM 2259 C C . VAL A 1 308 ? 2.207 28.422 -6.961 1 98.75 308 VAL A C 1
ATOM 2261 O O . VAL A 1 308 ? 1.3 29.016 -6.379 1 98.75 308 VAL A O 1
ATOM 2264 N N . GLY A 1 309 ? 3.234 27.891 -6.312 1 98.44 309 GLY A N 1
ATOM 2265 C CA . GLY A 1 309 ? 3.48 28.125 -4.898 1 98.44 309 GLY A CA 1
ATOM 2266 C C . GLY A 1 309 ? 4.945 28.344 -4.574 1 98.44 309 GLY A C 1
ATOM 2267 O O . GLY A 1 309 ? 5.824 27.953 -5.348 1 98.44 309 GLY A O 1
ATOM 2268 N N . TYR A 1 310 ? 5.18 29.016 -3.514 1 98.5 310 TYR A N 1
ATOM 2269 C CA . TYR A 1 310 ? 6.527 29.281 -3.033 1 98.5 310 TYR A CA 1
ATOM 2270 C C . TYR A 1 310 ? 6.609 29.125 -1.519 1 98.5 310 TYR A C 1
ATOM 2272 O O . TYR A 1 310 ? 5.699 29.547 -0.797 1 98.5 310 TYR A O 1
ATOM 2280 N N . ASN A 1 311 ? 7.633 28.453 -1.065 1 98.12 311 ASN A N 1
ATOM 2281 C CA . ASN A 1 311 ? 7.984 28.391 0.349 1 98.12 311 ASN A CA 1
ATOM 2282 C C . ASN A 1 311 ? 9.406 28.859 0.601 1 98.12 311 ASN A C 1
ATOM 2284 O O . ASN A 1 311 ? 10.328 28.531 -0.153 1 98.12 311 ASN A O 1
ATOM 2288 N N . TYR A 1 312 ? 9.609 29.672 1.583 1 98.69 312 TYR A N 1
ATOM 2289 C CA . TYR A 1 312 ? 10.914 29.953 2.164 1 98.69 312 TYR A CA 1
ATOM 2290 C C . TYR A 1 312 ? 10.977 29.5 3.617 1 98.69 312 TYR A C 1
ATOM 2292 O O . TYR A 1 312 ? 10.156 29.922 4.441 1 98.69 312 TYR A O 1
ATOM 2300 N N . THR A 1 313 ? 11.945 28.688 3.896 1 98.31 313 THR A N 1
ATOM 2301 C CA . THR A 1 313 ? 12.133 28.172 5.246 1 98.31 313 THR A CA 1
ATOM 2302 C C . THR A 1 313 ? 13.523 28.531 5.77 1 98.31 313 THR A C 1
ATOM 2304 O O . THR A 1 313 ? 14.523 28.359 5.062 1 98.31 313 THR A O 1
ATOM 2307 N N . SER A 1 314 ? 13.602 28.969 6.984 1 98.75 314 SER A N 1
ATOM 2308 C CA . SER A 1 314 ? 14.875 29.203 7.656 1 98.75 314 SER A CA 1
ATOM 2309 C C . SER A 1 314 ? 14.969 28.422 8.961 1 98.75 314 SER A C 1
ATOM 2311 O O . SER A 1 314 ? 13.984 28.297 9.68 1 98.75 314 SER A O 1
ATOM 2313 N N . LEU A 1 315 ? 16.094 27.875 9.195 1 98.62 315 LEU A N 1
ATOM 2314 C CA . LEU A 1 315 ? 16.438 27.203 10.445 1 98.62 315 LEU A CA 1
ATOM 2315 C C . LEU A 1 315 ? 17.469 28.016 11.227 1 98.62 315 LEU A C 1
ATOM 2317 O O . LEU A 1 315 ? 18.469 28.453 10.664 1 98.62 315 LEU A O 1
ATOM 2321 N N . THR A 1 316 ? 17.281 28.266 12.516 1 98.44 316 THR A N 1
ATOM 2322 C CA . THR A 1 316 ? 18.25 28.844 13.438 1 98.44 316 THR A CA 1
ATOM 2323 C C . THR A 1 316 ? 18.297 28.047 14.742 1 98.44 316 THR A C 1
ATOM 2325 O O . THR A 1 316 ? 17.453 27.172 14.977 1 98.44 316 THR A O 1
ATOM 2328 N N . GLY A 1 317 ? 19.266 28.406 15.648 1 97.25 317 GLY A N 1
ATOM 2329 C CA . GLY A 1 317 ? 19.5 27.688 16.891 1 97.25 317 GLY A CA 1
ATOM 2330 C C . GLY A 1 317 ? 20.812 26.906 16.891 1 97.25 317 GLY A C 1
ATOM 2331 O O . GLY A 1 317 ? 21.891 27.5 16.953 1 97.25 317 GLY A O 1
ATOM 2332 N N . PRO A 1 318 ? 20.641 25.531 16.766 1 96 318 PRO A N 1
ATOM 2333 C CA . PRO A 1 318 ? 21.891 24.766 16.781 1 96 318 PRO A CA 1
ATOM 2334 C C . PRO A 1 318 ? 22.719 24.969 15.516 1 96 318 PRO A C 1
ATOM 2336 O O . PRO A 1 318 ? 23.938 24.781 15.539 1 96 318 PRO A O 1
ATOM 2339 N N . THR A 1 319 ? 22.125 25.219 14.445 1 96.38 319 THR A N 1
ATOM 2340 C CA . THR A 1 319 ? 22.703 25.5 13.141 1 96.38 319 THR A CA 1
ATOM 2341 C C . THR A 1 319 ? 21.812 26.469 12.352 1 96.38 319 THR A C 1
ATOM 2343 O O . THR A 1 319 ? 20.828 26.984 12.883 1 96.38 319 THR A O 1
ATOM 2346 N N . SER A 1 320 ? 22.312 26.75 11.133 1 98.19 320 SER A N 1
ATOM 2347 C CA . SER A 1 320 ? 21.531 27.625 10.273 1 98.19 320 SER A CA 1
ATOM 2348 C C . SER A 1 320 ? 21.406 27.062 8.867 1 98.19 320 SER A C 1
ATOM 2350 O O . SER A 1 320 ? 22.406 26.625 8.281 1 98.19 320 SER A O 1
ATOM 2352 N N . ALA A 1 321 ? 20.203 27.062 8.398 1 98.62 321 ALA A N 1
ATOM 2353 C CA . ALA A 1 321 ? 19.922 26.609 7.043 1 98.62 321 ALA A CA 1
ATOM 2354 C C . ALA A 1 321 ? 18.781 27.406 6.418 1 98.62 321 ALA A C 1
ATOM 2356 O O . ALA A 1 321 ? 17.984 28.016 7.133 1 98.62 321 ALA A O 1
ATOM 2357 N N . HIS A 1 322 ? 18.734 27.406 5.129 1 98.81 322 HIS A N 1
ATOM 2358 C CA . HIS A 1 322 ? 17.672 28.031 4.344 1 98.81 322 HIS A CA 1
ATOM 2359 C C . HIS A 1 322 ? 17.203 27.109 3.223 1 98.81 322 HIS A C 1
ATOM 2361 O O . HIS A 1 322 ? 18 26.406 2.605 1 98.81 322 HIS A O 1
ATOM 2367 N N . TYR A 1 323 ? 15.969 27.125 2.988 1 98.38 323 TYR A N 1
ATOM 2368 C CA . TYR A 1 323 ? 15.367 26.375 1.898 1 98.38 323 TYR A CA 1
ATOM 2369 C C . TYR A 1 323 ? 14.438 27.25 1.071 1 98.38 323 TYR A C 1
ATOM 2371 O O . TYR A 1 323 ? 13.523 27.875 1.611 1 98.38 323 TYR A O 1
ATOM 2379 N N . ASN A 1 324 ? 14.695 27.344 -0.207 1 98.75 324 ASN A N 1
ATOM 2380 C CA . ASN A 1 324 ? 13.805 27.953 -1.194 1 98.75 324 ASN A CA 1
ATOM 2381 C C . ASN A 1 324 ? 13.141 26.891 -2.066 1 98.75 324 ASN A C 1
ATOM 2383 O O . ASN A 1 324 ? 13.82 26.062 -2.676 1 98.75 324 ASN A O 1
ATOM 2387 N N . GLN A 1 325 ? 11.836 26.938 -2.125 1 98.06 325 GLN A N 1
ATOM 2388 C CA . GLN A 1 325 ? 11.109 25.938 -2.9 1 98.06 325 GLN A CA 1
ATOM 2389 C C . GLN A 1 325 ? 10.047 26.578 -3.779 1 98.06 325 GLN A C 1
ATOM 2391 O O . GLN A 1 325 ? 9.258 27.406 -3.307 1 98.06 325 GLN A O 1
ATOM 2396 N N . VAL A 1 326 ? 10.031 26.219 -5.043 1 98.62 326 VAL A N 1
ATOM 2397 C CA . VAL A 1 326 ? 9 26.656 -5.984 1 98.62 326 VAL A CA 1
ATOM 2398 C C . VAL A 1 326 ? 8.266 25.438 -6.531 1 98.62 326 VAL A C 1
ATOM 2400 O O . VAL A 1 326 ? 8.883 24.406 -6.824 1 98.62 326 VAL A O 1
ATOM 2403 N N . ASN A 1 327 ? 6.969 25.578 -6.617 1 98.19 327 ASN A N 1
ATOM 2404 C CA . ASN A 1 327 ? 6.152 24.484 -7.141 1 98.19 327 ASN A CA 1
ATOM 2405 C C . ASN A 1 327 ? 5.152 24.969 -8.18 1 98.19 327 ASN A C 1
ATOM 2407 O O . ASN A 1 327 ? 4.68 26.109 -8.094 1 98.19 327 ASN A O 1
ATOM 2411 N N . VAL A 1 328 ? 4.863 24.094 -9.148 1 98.75 328 VAL A N 1
ATOM 2412 C CA . VAL A 1 328 ? 3.801 24.297 -10.133 1 98.75 328 VAL A CA 1
ATOM 2413 C C . VAL A 1 328 ? 2.945 23.031 -10.227 1 98.75 328 VAL A C 1
ATOM 2415 O O . VAL A 1 328 ? 3.455 21.922 -10.102 1 98.75 328 VAL A O 1
ATOM 2418 N N . GLY A 1 329 ? 1.631 23.266 -10.375 1 98.62 329 GLY A N 1
ATOM 2419 C CA . GLY A 1 329 ? 0.73 22.125 -10.484 1 98.62 329 GLY A CA 1
ATOM 2420 C C . GLY A 1 329 ? -0.456 22.391 -11.391 1 98.62 329 GLY A C 1
ATOM 2421 O O . GLY A 1 329 ? -0.846 23.531 -11.602 1 98.62 329 GLY A O 1
ATOM 2422 N N . ALA A 1 330 ? -0.933 21.344 -11.961 1 98.88 330 ALA A N 1
ATOM 2423 C CA . ALA A 1 330 ? -2.172 21.359 -12.734 1 98.88 330 ALA A CA 1
ATOM 2424 C C . ALA A 1 330 ? -3.031 20.141 -12.414 1 98.88 330 ALA A C 1
ATOM 2426 O O . ALA A 1 330 ? -2.512 19.031 -12.234 1 98.88 330 ALA A O 1
ATOM 2427 N N . ASP A 1 331 ? -4.324 20.391 -12.328 1 98.56 331 ASP A N 1
ATOM 2428 C CA . ASP A 1 331 ? -5.336 19.375 -12.062 1 98.56 331 ASP A CA 1
ATOM 2429 C C . ASP A 1 331 ? -6.461 19.438 -13.094 1 98.56 331 ASP A C 1
ATOM 2431 O O . ASP A 1 331 ? -7.07 20.5 -13.281 1 98.56 331 ASP A O 1
ATOM 2435 N N . TYR A 1 332 ? -6.695 18.375 -13.773 1 98.75 332 TYR A N 1
ATOM 2436 C CA . TYR A 1 332 ? -7.73 18.281 -14.797 1 98.75 332 TYR A CA 1
ATOM 2437 C C . TYR A 1 332 ? -8.789 17.266 -14.414 1 98.75 332 TYR A C 1
ATOM 2439 O O . TYR A 1 332 ? -8.547 16.062 -14.469 1 98.75 332 TYR A O 1
ATOM 2447 N N . ALA A 1 333 ? -9.992 17.734 -14.164 1 98.12 333 ALA A N 1
ATOM 2448 C CA . ALA A 1 333 ? -11.102 16.875 -13.766 1 98.12 333 ALA A CA 1
ATOM 2449 C C . ALA A 1 333 ? -11.734 16.203 -14.977 1 98.12 333 ALA A C 1
ATOM 2451 O O . ALA A 1 333 ? -12.32 16.859 -15.828 1 98.12 333 ALA A O 1
ATOM 2452 N N . LEU A 1 334 ? -11.648 14.906 -14.914 1 97.56 334 LEU A N 1
ATOM 2453 C CA . LEU A 1 334 ? -12.391 14.141 -15.906 1 97.56 334 LEU A CA 1
ATOM 2454 C C . LEU A 1 334 ? -13.852 14.008 -15.5 1 97.56 334 LEU A C 1
ATOM 2456 O O . LEU A 1 334 ? -14.727 13.852 -16.359 1 97.56 334 LEU A O 1
ATOM 2460 N N . SER A 1 335 ? -14.133 13.977 -14.273 1 96.44 335 SER A N 1
ATOM 2461 C CA . SER A 1 335 ? -15.43 14.023 -13.609 1 96.44 335 SER A CA 1
ATOM 2462 C C . SER A 1 335 ? -15.32 14.648 -12.227 1 96.44 335 SER A C 1
ATOM 2464 O O . SER A 1 335 ? -14.266 15.156 -11.852 1 96.44 335 SER A O 1
ATOM 2466 N N . LYS A 1 336 ? -16.438 14.617 -11.492 1 94.75 336 LYS A N 1
ATOM 2467 C CA . LYS A 1 336 ? -16.406 15.125 -10.125 1 94.75 336 LYS A CA 1
ATOM 2468 C C . LYS A 1 336 ? -15.562 14.227 -9.227 1 94.75 336 LYS A C 1
ATOM 2470 O O . LYS A 1 336 ? -15.156 14.641 -8.133 1 94.75 336 LYS A O 1
ATOM 2475 N N . ARG A 1 337 ? -15.289 13.023 -9.695 1 96.62 337 ARG A N 1
ATOM 2476 C CA . ARG A 1 337 ? -14.672 12.055 -8.797 1 96.62 337 ARG A CA 1
ATOM 2477 C C . ARG A 1 337 ? -13.289 11.648 -9.305 1 96.62 337 ARG A C 1
ATOM 2479 O O . ARG A 1 337 ? -12.492 11.07 -8.555 1 96.62 337 ARG A O 1
ATOM 2486 N N . THR A 1 338 ? -13.047 11.914 -10.578 1 97.88 338 THR A N 1
ATOM 2487 C CA . THR A 1 338 ? -11.805 11.453 -11.172 1 97.88 338 THR A CA 1
ATOM 2488 C C . THR A 1 338 ? -11.039 12.617 -11.797 1 97.88 338 THR A C 1
ATOM 2490 O O . THR A 1 338 ? -11.602 13.398 -12.562 1 97.88 338 THR A O 1
ATOM 2493 N N . ASP A 1 339 ? -9.773 12.672 -11.484 1 98.38 339 ASP A N 1
ATOM 2494 C CA . ASP A 1 339 ? -8.969 13.719 -12.102 1 98.38 339 ASP A CA 1
ATOM 2495 C C . ASP A 1 339 ? -7.562 13.219 -12.414 1 98.38 339 ASP A C 1
ATOM 2497 O O . ASP A 1 339 ? -7.098 12.25 -11.82 1 98.38 339 ASP A O 1
ATOM 2501 N N . LEU A 1 340 ? -6.945 13.805 -13.422 1 98.75 340 LEU A N 1
ATOM 2502 C CA . LEU A 1 340 ? -5.527 13.695 -13.75 1 98.75 340 LEU A CA 1
ATOM 2503 C C . LEU A 1 340 ? -4.762 14.922 -13.266 1 98.75 340 LEU A C 1
ATOM 2505 O O . LEU A 1 340 ? -5.324 16.016 -13.18 1 98.75 340 LEU A O 1
ATOM 2509 N N . TYR A 1 341 ? -3.467 14.711 -12.977 1 98.81 341 TYR A N 1
ATOM 2510 C CA . TYR A 1 341 ? -2.719 15.867 -12.5 1 98.81 341 TYR A CA 1
ATOM 2511 C C . TYR A 1 341 ? -1.25 15.766 -12.898 1 98.81 341 TYR A C 1
ATOM 2513 O O . TYR A 1 341 ? -0.76 14.68 -13.211 1 98.81 341 TYR A O 1
ATOM 2521 N N . ALA A 1 342 ? -0.621 16.875 -12.938 1 98.81 342 ALA A N 1
ATOM 2522 C CA . ALA A 1 342 ? 0.822 17.031 -13.086 1 98.81 342 ALA A CA 1
ATOM 2523 C C . ALA A 1 342 ? 1.378 18 -12.055 1 98.81 342 ALA A C 1
ATOM 2525 O O . ALA A 1 342 ? 0.819 19.094 -11.852 1 98.81 342 ALA A O 1
ATOM 2526 N N . LEU A 1 343 ? 2.422 17.625 -11.359 1 98.38 343 LEU A N 1
ATOM 2527 C CA . LEU A 1 343 ? 3.055 18.406 -10.305 1 98.38 343 LEU A CA 1
ATOM 2528 C C . LEU A 1 343 ? 4.551 18.562 -10.562 1 98.38 343 LEU A C 1
ATOM 2530 O O . LEU A 1 343 ? 5.191 17.641 -11.078 1 98.38 343 LEU A O 1
ATOM 2534 N N . PHE A 1 344 ? 5.062 19.688 -10.211 1 98.31 344 PHE A N 1
ATOM 2535 C CA . PHE A 1 344 ? 6.496 19.938 -10.273 1 98.31 344 PHE A CA 1
ATOM 2536 C C . PHE A 1 344 ? 6.969 20.734 -9.062 1 98.31 344 PHE A C 1
ATOM 2538 O O . PHE A 1 344 ? 6.25 21.594 -8.562 1 98.31 344 PHE A O 1
ATOM 2545 N N . GLY A 1 345 ? 8.172 20.391 -8.578 1 97.75 345 GLY A N 1
ATOM 2546 C CA . GLY A 1 345 ? 8.812 21.141 -7.516 1 97.75 345 GLY A CA 1
ATOM 2547 C C . GLY A 1 345 ? 10.32 21.25 -7.691 1 97.75 345 GLY A C 1
ATOM 2548 O O . GLY A 1 345 ? 10.961 20.312 -8.172 1 97.75 345 GLY A O 1
ATOM 2549 N N . TYR A 1 346 ? 10.828 22.344 -7.367 1 98.38 346 TYR A N 1
ATOM 2550 C CA . TYR A 1 346 ? 12.266 22.609 -7.273 1 98.38 346 TYR A CA 1
ATOM 2551 C C . TYR A 1 346 ? 12.625 23.203 -5.918 1 98.38 346 TYR A C 1
ATOM 2553 O O . TYR A 1 346 ? 11.945 24.109 -5.426 1 98.38 346 TYR A O 1
ATOM 2561 N N . GLN A 1 347 ? 13.688 22.672 -5.32 1 98.19 347 GLN A N 1
ATOM 2562 C CA . GLN A 1 347 ? 14.141 23.188 -4.027 1 98.19 347 GLN A CA 1
ATOM 2563 C C . GLN A 1 347 ? 15.648 23.406 -4.02 1 98.19 347 GLN A C 1
ATOM 2565 O O . GLN A 1 347 ? 16.406 22.609 -4.57 1 98.19 347 GLN A O 1
ATOM 2570 N N . LYS A 1 348 ? 16.078 24.484 -3.424 1 98.69 348 LYS A N 1
ATOM 2571 C CA . LYS A 1 348 ? 17.469 24.812 -3.164 1 98.69 348 LYS A CA 1
ATOM 2572 C C . LYS A 1 348 ? 17.719 25.031 -1.674 1 98.69 348 LYS A C 1
ATOM 2574 O O . LYS A 1 348 ? 17.078 25.859 -1.046 1 98.69 348 LYS A O 1
ATOM 2579 N N . ALA A 1 349 ? 18.578 24.281 -1.183 1 98.38 349 ALA A N 1
ATOM 2580 C CA . ALA A 1 349 ? 18.984 24.391 0.217 1 98.38 349 ALA A CA 1
ATOM 2581 C C . ALA A 1 349 ? 20.328 25.094 0.349 1 98.38 349 ALA A C 1
ATOM 2583 O O . ALA A 1 349 ? 21.125 25.094 -0.591 1 98.38 349 ALA A O 1
ATOM 2584 N N . SER A 1 350 ? 20.609 25.734 1.445 1 98.75 350 SER A N 1
ATOM 2585 C CA . SER A 1 350 ? 21.906 26.297 1.8 1 98.75 350 SER A CA 1
ATOM 2586 C C . SER A 1 350 ? 22.125 26.281 3.309 1 98.75 350 SER A C 1
ATOM 2588 O O . SER A 1 350 ? 21.156 26.234 4.078 1 98.75 350 SER A O 1
ATOM 2590 N N . GLY A 1 351 ? 23.344 26.25 3.719 1 98.56 351 GLY A N 1
ATOM 2591 C CA . GLY A 1 351 ? 23.703 26.234 5.125 1 98.56 351 GLY A CA 1
ATOM 2592 C C . GLY A 1 351 ? 23.891 24.844 5.688 1 98.56 351 GLY A C 1
ATOM 2593 O O . GLY A 1 351 ? 24.422 23.969 5.004 1 98.56 351 GLY A O 1
ATOM 2594 N N . HIS A 1 352 ? 23.562 24.75 7.016 1 98.31 352 HIS A N 1
ATOM 2595 C CA . HIS A 1 352 ? 23.812 23.484 7.707 1 98.31 352 HIS A CA 1
ATOM 2596 C C . HIS A 1 352 ? 22.609 23.062 8.547 1 98.31 352 HIS A C 1
ATOM 2598 O O . HIS A 1 352 ? 21.859 23.922 9.023 1 98.31 352 HIS A O 1
ATOM 2604 N N . THR A 1 353 ? 22.438 21.812 8.672 1 97.25 353 THR A N 1
ATOM 2605 C CA . THR A 1 353 ? 21.484 21.219 9.602 1 97.25 353 THR A CA 1
ATOM 2606 C C . THR A 1 353 ? 22.141 20.109 10.406 1 97.25 353 THR A C 1
ATOM 2608 O O . THR A 1 353 ? 23.359 20.062 10.523 1 97.25 353 THR A O 1
ATOM 2611 N N . LEU A 1 354 ? 21.281 19.359 11.102 1 96.81 354 LEU A N 1
ATOM 2612 C CA . LEU A 1 354 ? 21.812 18.234 11.859 1 96.81 354 LEU A CA 1
ATOM 2613 C C . LEU A 1 354 ? 21.391 16.906 11.25 1 96.81 354 LEU A C 1
ATOM 2615 O O . LEU A 1 354 ? 20.266 16.781 10.75 1 96.81 354 LEU A O 1
ATOM 2619 N N . ASP A 1 355 ? 22.312 15.922 11.344 1 91.69 355 ASP A N 1
ATOM 2620 C CA . ASP A 1 355 ? 21.922 14.578 10.914 1 91.69 355 ASP A CA 1
ATOM 2621 C C . ASP A 1 355 ? 21.312 13.789 12.078 1 91.69 355 ASP A C 1
ATOM 2623 O O . ASP A 1 355 ? 21.109 14.328 13.164 1 91.69 355 ASP A O 1
ATOM 2627 N N . ALA A 1 356 ? 21 12.555 11.852 1 82.62 356 ALA A N 1
ATOM 2628 C CA . ALA A 1 356 ? 20.281 11.727 12.812 1 82.62 356 ALA A CA 1
ATOM 2629 C C . ALA A 1 356 ? 21.109 11.531 14.086 1 82.62 356 ALA A C 1
ATOM 2631 O O . ALA A 1 356 ? 20.547 11.242 15.148 1 82.62 356 ALA A O 1
ATOM 2632 N N . ASN A 1 357 ? 22.422 11.719 13.992 1 84.19 357 ASN A N 1
ATOM 2633 C CA . ASN A 1 357 ? 23.297 11.547 15.148 1 84.19 357 ASN A CA 1
ATOM 2634 C C . ASN A 1 357 ? 23.562 12.875 15.852 1 84.19 357 ASN A C 1
ATOM 2636 O O . ASN A 1 357 ? 24.297 12.922 16.828 1 84.19 357 ASN A O 1
ATOM 2640 N N . GLY A 1 358 ? 22.969 13.891 15.305 1 87.69 358 GLY A N 1
ATOM 2641 C CA . GLY A 1 358 ? 23.156 15.195 15.922 1 87.69 358 GLY A CA 1
ATOM 2642 C C . GLY A 1 358 ? 24.359 15.945 15.391 1 87.69 358 GLY A C 1
ATOM 2643 O O . GLY A 1 358 ? 24.703 17.031 15.883 1 87.69 358 GLY A O 1
ATOM 2644 N N . ALA A 1 359 ? 25.031 15.414 14.406 1 93.81 359 ALA A N 1
ATOM 2645 C CA . ALA A 1 359 ? 26.203 16.062 13.828 1 93.81 359 ALA A CA 1
ATOM 2646 C C . ALA A 1 359 ? 25.781 17.141 12.828 1 93.81 359 ALA A C 1
ATOM 2648 O O . ALA A 1 359 ? 24.781 16.984 12.117 1 93.81 359 ALA A O 1
ATOM 2649 N N . ARG A 1 360 ? 26.594 18.219 12.805 1 96.81 360 ARG A N 1
ATOM 2650 C CA . ARG A 1 360 ? 26.359 19.266 11.82 1 96.81 360 ARG A CA 1
ATOM 2651 C C . ARG A 1 360 ? 26.719 18.797 10.414 1 96.81 360 ARG A C 1
ATOM 2653 O O . ARG A 1 360 ? 27.828 18.328 10.172 1 96.81 360 ARG A O 1
ATOM 2660 N N . VAL A 1 361 ? 25.812 18.922 9.5 1 96.12 361 VAL A N 1
ATOM 2661 C CA . VAL A 1 361 ? 26.016 18.531 8.102 1 96.12 361 VAL A CA 1
ATOM 2662 C C . VAL A 1 361 ? 25.469 19.609 7.18 1 96.12 361 VAL A C 1
ATOM 2664 O O . VAL A 1 361 ? 24.719 20.484 7.609 1 96.12 361 VAL A O 1
ATOM 2667 N N . ASN A 1 362 ? 25.906 19.562 5.902 1 97 362 ASN A N 1
ATOM 2668 C CA . ASN A 1 362 ? 25.328 20.484 4.922 1 97 362 ASN A CA 1
ATOM 2669 C C . ASN A 1 362 ? 23.844 20.266 4.742 1 97 362 ASN A C 1
ATOM 2671 O O . ASN A 1 362 ? 23.375 19.125 4.738 1 97 362 ASN A O 1
ATOM 2675 N N . ALA A 1 363 ? 23.094 21.328 4.652 1 97.5 363 ALA A N 1
ATOM 2676 C CA . ALA A 1 363 ? 21.688 21.203 4.328 1 97.5 363 ALA A CA 1
ATOM 2677 C C . ALA A 1 363 ? 21.484 20.672 2.914 1 97.5 363 ALA A C 1
ATOM 2679 O O . ALA A 1 363 ? 22.109 21.156 1.965 1 97.5 363 ALA A O 1
ATOM 2680 N N . THR A 1 364 ? 20.703 19.688 2.779 1 96.06 364 THR A N 1
ATOM 2681 C CA . THR A 1 364 ? 20.344 19.125 1.482 1 96.06 364 THR A CA 1
ATOM 2682 C C . THR A 1 364 ? 18.844 19.219 1.244 1 96.06 364 THR A C 1
ATOM 2684 O O . THR A 1 364 ? 18.078 19.484 2.176 1 96.06 364 THR A O 1
ATOM 2687 N N . ALA A 1 365 ? 18.469 19.078 0.026 1 96.62 365 ALA A N 1
ATOM 2688 C CA . ALA A 1 365 ? 17.094 19.328 -0.376 1 96.62 365 ALA A CA 1
ATOM 2689 C C . ALA A 1 365 ? 16.219 18.094 -0.149 1 96.62 365 ALA A C 1
ATOM 2691 O O . ALA A 1 365 ? 16.734 16.969 -0.081 1 96.62 365 ALA A O 1
ATOM 2692 N N . SER A 1 366 ? 14.984 18.312 -0.017 1 96.12 366 SER A N 1
ATOM 2693 C CA . SER A 1 366 ? 13.891 17.344 -0.005 1 96.12 366 SER A CA 1
ATOM 2694 C C . SER A 1 366 ? 12.555 18.016 -0.322 1 96.12 366 SER A C 1
ATOM 2696 O O . SER A 1 366 ? 11.906 18.562 0.566 1 96.12 366 SER A O 1
ATOM 2698 N N . VAL A 1 367 ? 12.133 17.812 -1.52 1 93.94 367 VAL A N 1
ATOM 2699 C CA . VAL A 1 367 ? 10.93 18.516 -1.962 1 93.94 367 VAL A CA 1
ATOM 2700 C C . VAL A 1 367 ? 9.703 17.922 -1.285 1 93.94 367 VAL A C 1
ATOM 2702 O O . VAL A 1 367 ? 9.438 16.719 -1.407 1 93.94 367 VAL A O 1
ATOM 2705 N N . GLY A 1 368 ? 8.992 18.781 -0.699 1 80.69 368 GLY A N 1
ATOM 2706 C CA . GLY A 1 368 ? 7.715 18.422 -0.109 1 80.69 368 GLY A CA 1
ATOM 2707 C C . GLY A 1 368 ? 7.848 17.391 1.001 1 80.69 368 GLY A C 1
ATOM 2708 O O . GLY A 1 368 ? 8.82 17.406 1.758 1 80.69 368 GLY A O 1
ATOM 2709 N N . SER A 1 369 ? 6.746 16.656 1.209 1 76.12 369 SER A N 1
ATOM 2710 C CA . SER A 1 369 ? 6.688 15.633 2.258 1 76.12 369 SER A CA 1
ATOM 2711 C C . SER A 1 369 ? 6.832 14.234 1.681 1 76.12 369 SER A C 1
ATOM 2713 O O . SER A 1 369 ? 6.43 13.25 2.311 1 76.12 369 SER A O 1
ATOM 2715 N N . TYR A 1 370 ? 7.406 14.094 0.486 1 66.94 370 TYR A N 1
ATOM 2716 C CA . TYR A 1 370 ? 7.27 12.875 -0.297 1 66.94 370 TYR A CA 1
ATOM 2717 C C . TYR A 1 370 ? 8.32 11.844 0.116 1 66.94 370 TYR A C 1
ATOM 2719 O O . TYR A 1 370 ? 8.289 10.703 -0.342 1 66.94 370 TYR A O 1
ATOM 2727 N N . GLY A 1 371 ? 9.195 12.172 0.806 1 71.81 371 GLY A N 1
ATOM 2728 C CA . GLY A 1 371 ? 10.055 11.156 1.387 1 71.81 371 GLY A CA 1
ATOM 2729 C C . GLY A 1 371 ? 11.305 10.891 0.568 1 71.81 371 GLY A C 1
ATOM 2730 O O . GLY A 1 371 ? 12.008 9.898 0.789 1 71.81 371 GLY A O 1
ATOM 2731 N N . VAL A 1 372 ? 11.531 11.602 -0.527 1 89.19 372 VAL A N 1
ATOM 2732 C CA . VAL A 1 372 ? 12.789 11.406 -1.24 1 89.19 372 VAL A CA 1
ATOM 2733 C C . VAL A 1 372 ? 13.789 12.492 -0.839 1 89.19 372 VAL A C 1
ATOM 2735 O O . VAL A 1 372 ? 13.562 13.672 -1.093 1 89.19 372 VAL A O 1
ATOM 2738 N N . ASN A 1 373 ? 14.82 12.023 -0.256 1 94.44 373 ASN A N 1
ATOM 2739 C CA . ASN A 1 373 ? 15.875 12.938 0.147 1 94.44 373 ASN A CA 1
ATOM 2740 C C . ASN A 1 373 ? 16.891 13.141 -0.971 1 94.44 373 ASN A C 1
ATOM 2742 O O . ASN A 1 373 ? 17.078 12.266 -1.821 1 94.44 373 ASN A O 1
ATOM 2746 N N . SER A 1 374 ? 17.5 14.281 -0.979 1 95.31 374 SER A N 1
ATOM 2747 C CA . SER A 1 374 ? 18.594 14.562 -1.899 1 95.31 374 SER A CA 1
ATOM 2748 C C . SER A 1 374 ? 19.938 14.391 -1.215 1 95.31 374 SER A C 1
ATOM 2750 O O . SER A 1 374 ? 20.047 14.5 0.009 1 95.31 374 SER A O 1
ATOM 2752 N N . GLY A 1 375 ? 20.906 14.086 -2.035 1 92.81 375 GLY A N 1
ATOM 2753 C CA . GLY A 1 375 ? 22.281 14.117 -1.551 1 92.81 375 GLY A CA 1
ATOM 2754 C C . GLY A 1 375 ? 22.984 15.43 -1.824 1 92.81 375 GLY A C 1
ATOM 2755 O O . GLY A 1 375 ? 24.172 15.586 -1.53 1 92.81 375 GLY A O 1
ATOM 2756 N N . THR A 1 376 ? 22.219 16.359 -2.385 1 95.12 376 THR A N 1
ATOM 2757 C CA . THR A 1 376 ? 22.781 17.672 -2.701 1 95.12 376 THR A CA 1
ATOM 2758 C C . THR A 1 376 ? 21.812 18.781 -2.287 1 95.12 376 THR A C 1
ATOM 2760 O O . THR A 1 376 ? 20.766 18.5 -1.695 1 95.12 376 THR A O 1
ATOM 2763 N N . ASP A 1 377 ? 22.219 20 -2.6 1 96.94 377 ASP A N 1
ATOM 2764 C CA . ASP A 1 377 ? 21.453 21.156 -2.111 1 96.94 377 ASP A CA 1
ATOM 2765 C C . ASP A 1 377 ? 20.328 21.516 -3.07 1 96.94 377 ASP A C 1
ATOM 2767 O O . ASP A 1 377 ? 19.609 22.484 -2.852 1 96.94 377 ASP A O 1
ATOM 2771 N N . THR A 1 378 ? 20.188 20.734 -4.117 1 97.31 378 THR A N 1
ATOM 2772 C CA . THR A 1 378 ? 19.062 20.969 -5.023 1 97.31 378 THR A CA 1
ATOM 2773 C C . THR A 1 378 ? 18.312 19.672 -5.309 1 97.31 378 THR A C 1
ATOM 2775 O O . THR A 1 378 ? 18.875 18.578 -5.191 1 97.31 378 THR A O 1
ATOM 2778 N N . GLN A 1 379 ? 17.078 19.812 -5.664 1 97.12 379 GLN A N 1
ATOM 2779 C CA . GLN A 1 379 ? 16.25 18.672 -6.094 1 97.12 379 GLN A CA 1
ATOM 2780 C C . GLN A 1 379 ? 15.094 19.141 -6.973 1 97.12 379 GLN A C 1
ATOM 2782 O O . GLN A 1 379 ? 14.508 20.203 -6.73 1 97.12 379 GLN A O 1
ATOM 2787 N N . GLU A 1 380 ? 14.836 18.391 -8.008 1 97.56 380 GLU A N 1
ATOM 2788 C CA . GLU A 1 380 ? 13.625 18.531 -8.82 1 97.56 380 GLU A CA 1
ATOM 2789 C C . GLU A 1 380 ? 12.75 17.281 -8.711 1 97.56 380 GLU A C 1
ATOM 2791 O O . GLU A 1 380 ? 13.25 16.172 -8.688 1 97.56 380 GLU A O 1
ATOM 2796 N N . LEU A 1 381 ? 11.508 17.5 -8.594 1 97.31 381 LEU A N 1
ATOM 2797 C CA . LEU A 1 381 ? 10.523 16.422 -8.516 1 97.31 381 LEU A CA 1
ATOM 2798 C C . LEU A 1 381 ? 9.352 16.703 -9.461 1 97.31 381 LEU A C 1
ATOM 2800 O O . LEU A 1 381 ? 8.781 17.797 -9.453 1 97.31 381 LEU A O 1
ATOM 2804 N N . ALA A 1 382 ? 9.07 15.742 -10.352 1 97.94 382 ALA A N 1
ATOM 2805 C CA . ALA A 1 382 ? 7.902 15.789 -11.227 1 97.94 382 ALA A CA 1
ATOM 2806 C C . ALA A 1 382 ? 7.039 14.539 -11.062 1 97.94 382 ALA A C 1
ATOM 2808 O O . ALA A 1 382 ? 7.559 13.43 -10.969 1 97.94 382 ALA A O 1
ATOM 2809 N N . ILE A 1 383 ? 5.723 14.758 -10.992 1 98 383 ILE A N 1
ATOM 2810 C CA . ILE A 1 383 ? 4.793 13.648 -10.852 1 98 383 ILE A CA 1
ATOM 2811 C C . ILE A 1 383 ? 3.631 13.82 -11.828 1 98 383 ILE A C 1
ATOM 2813 O O . ILE A 1 383 ? 3.105 14.922 -11.984 1 98 383 ILE A O 1
ATOM 2817 N N . VAL A 1 384 ? 3.209 12.789 -12.508 1 98.75 384 VAL A N 1
ATOM 2818 C CA . VAL A 1 384 ? 1.927 12.695 -13.203 1 98.75 384 VAL A CA 1
ATOM 2819 C C . VAL A 1 384 ? 1.11 11.539 -12.617 1 98.75 384 VAL A C 1
ATOM 2821 O O . VAL A 1 384 ? 1.661 10.492 -12.289 1 98.75 384 VAL A O 1
ATOM 2824 N N . GLY A 1 385 ? -0.204 11.852 -12.391 1 98.56 385 GLY A N 1
ATOM 2825 C CA . GLY A 1 385 ? -0.972 10.797 -11.75 1 98.56 385 GLY A CA 1
ATOM 2826 C C . GLY A 1 385 ? -2.467 10.93 -11.969 1 98.56 385 GLY A C 1
ATOM 2827 O O . GLY A 1 385 ? -2.918 11.812 -12.695 1 98.56 385 GLY A O 1
ATOM 2828 N N . ILE A 1 386 ? -3.221 9.969 -11.383 1 98.81 386 ILE A N 1
ATOM 2829 C CA . ILE A 1 386 ? -4.68 9.898 -11.406 1 98.81 386 ILE A CA 1
ATOM 2830 C C . ILE A 1 386 ? -5.211 9.734 -9.984 1 98.81 386 ILE A C 1
ATOM 2832 O O . ILE A 1 386 ? -4.625 9.008 -9.172 1 98.81 386 ILE A O 1
ATOM 2836 N N . ARG A 1 387 ? -6.277 10.438 -9.734 1 98.62 387 ARG A N 1
ATOM 2837 C CA . ARG A 1 387 ? -6.984 10.297 -8.461 1 98.62 387 ARG A CA 1
ATOM 2838 C C . ARG A 1 387 ? -8.469 10.031 -8.688 1 98.62 387 ARG A C 1
ATOM 2840 O O . ARG A 1 387 ? -9.094 10.641 -9.562 1 98.62 387 ARG A O 1
ATOM 2847 N N . HIS A 1 388 ? -8.977 9.086 -7.926 1 98.5 388 HIS A N 1
ATOM 2848 C CA . HIS A 1 388 ? -10.398 8.75 -7.953 1 98.5 388 HIS A CA 1
ATOM 2849 C C . HIS A 1 388 ? -10.984 8.734 -6.547 1 98.5 388 HIS A C 1
ATOM 2851 O O . HIS A 1 388 ? -10.414 8.125 -5.637 1 98.5 388 HIS A O 1
ATOM 2857 N N . LYS A 1 389 ? -12.102 9.367 -6.441 1 97.69 389 LYS A N 1
ATOM 2858 C CA . LYS A 1 389 ? -12.844 9.391 -5.188 1 97.69 389 LYS A CA 1
ATOM 2859 C C . LYS A 1 389 ? -14.133 8.578 -5.293 1 97.69 389 LYS A C 1
ATOM 2861 O O . LYS A 1 389 ? -14.812 8.609 -6.316 1 97.69 389 LYS A O 1
ATOM 2866 N N . PHE A 1 390 ? -14.484 7.875 -4.18 1 95.88 390 PHE A N 1
ATOM 2867 C CA . PHE A 1 390 ? -15.719 7.098 -4.164 1 95.88 390 PHE A CA 1
ATOM 2868 C C . PHE A 1 390 ? -16.438 7.238 -2.822 1 95.88 390 PHE A C 1
ATOM 2870 O O . PHE A 1 390 ? -15.805 7.562 -1.812 1 95.88 390 PHE A O 1
ATOM 2877 N N . MET B 1 1 ? -72.375 46.875 -19.266 1 21.5 1 MET B N 1
ATOM 2878 C CA . MET B 1 1 ? -71.438 46.344 -20.25 1 21.5 1 MET B CA 1
ATOM 2879 C C . MET B 1 1 ? -70.25 45.656 -19.578 1 21.5 1 MET B C 1
ATOM 2881 O O . MET B 1 1 ? -69.312 46.344 -19.156 1 21.5 1 MET B O 1
ATOM 2885 N N . LYS B 1 2 ? -70.625 44.969 -18.625 1 23.7 2 LYS B N 1
ATOM 2886 C CA . LYS B 1 2 ? -70 44.469 -17.391 1 23.7 2 LYS B CA 1
ATOM 2887 C C . LYS B 1 2 ? -68.875 43.531 -17.672 1 23.7 2 LYS B C 1
ATOM 2889 O O . LYS B 1 2 ? -69 42.562 -18.422 1 23.7 2 LYS B O 1
ATOM 2894 N N . ARG B 1 3 ? -67.625 44.094 -17.562 1 25.23 3 ARG B N 1
ATOM 2895 C CA . ARG B 1 3 ? -66.25 43.688 -17.969 1 25.23 3 ARG B CA 1
ATOM 2896 C C . ARG B 1 3 ? -65.875 42.344 -17.391 1 25.23 3 ARG B C 1
ATOM 2898 O O . ARG B 1 3 ? -65.875 42.156 -16.172 1 25.23 3 ARG B O 1
ATOM 2905 N N . ILE B 1 4 ? -66.438 41.312 -17.969 1 24.38 4 ILE B N 1
ATOM 2906 C CA . ILE B 1 4 ? -66.25 39.906 -17.594 1 24.38 4 ILE B CA 1
ATOM 2907 C C . ILE B 1 4 ? -64.812 39.562 -17.453 1 24.38 4 ILE B C 1
ATOM 2909 O O . ILE B 1 4 ? -64 39.656 -18.422 1 24.38 4 ILE B O 1
ATOM 2913 N N . ARG B 1 5 ? -64.25 40 -16.297 1 23.75 5 ARG B N 1
ATOM 2914 C CA . ARG B 1 5 ? -62.844 39.938 -15.898 1 23.75 5 ARG B CA 1
ATOM 2915 C C . ARG B 1 5 ? -62.312 38.5 -16.016 1 23.75 5 ARG B C 1
ATOM 2917 O O . ARG B 1 5 ? -62.875 37.562 -15.43 1 23.75 5 ARG B O 1
ATOM 2924 N N . SER B 1 6 ? -61.906 38.094 -17.188 1 22.78 6 SER B N 1
ATOM 2925 C CA . SER B 1 6 ? -61.406 36.781 -17.609 1 22.78 6 SER B CA 1
ATOM 2926 C C . SER B 1 6 ? -60.281 36.312 -16.703 1 22.78 6 SER B C 1
ATOM 2928 O O . SER B 1 6 ? -59.312 37 -16.484 1 22.78 6 SER B O 1
ATOM 2930 N N . LEU B 1 7 ? -60.562 35.562 -15.672 1 23 7 LEU B N 1
ATOM 2931 C CA . LEU B 1 7 ? -59.75 34.906 -14.656 1 23 7 LEU B CA 1
ATOM 2932 C C . LEU B 1 7 ? -58.688 34.031 -15.289 1 23 7 LEU B C 1
ATOM 2934 O O . LEU B 1 7 ? -59 33.031 -15.945 1 23 7 LEU B O 1
ATOM 2938 N N . ALA B 1 8 ? -57.625 34.594 -15.906 1 22.44 8 ALA B N 1
ATOM 2939 C CA . ALA B 1 8 ? -56.531 33.812 -16.516 1 22.44 8 ALA B CA 1
ATOM 2940 C C . ALA B 1 8 ? -55.938 32.844 -15.531 1 22.44 8 ALA B C 1
ATOM 2942 O O . ALA B 1 8 ? -55.531 33.219 -14.422 1 22.44 8 ALA B O 1
ATOM 2943 N N . LEU B 1 9 ? -56.312 31.578 -15.555 1 22.48 9 LEU B N 1
ATOM 2944 C CA . LEU B 1 9 ? -55.812 30.375 -14.859 1 22.48 9 LEU B CA 1
ATOM 2945 C C . LEU B 1 9 ? -54.312 30.234 -14.992 1 22.48 9 LEU B C 1
ATOM 2947 O O . LEU B 1 9 ? -53.781 30.156 -16.094 1 22.48 9 LEU B O 1
ATOM 2951 N N . LEU B 1 10 ? -53.5 30.875 -14.117 1 21.5 10 LEU B N 1
ATOM 2952 C CA . LEU B 1 10 ? -52.031 30.844 -14.07 1 21.5 10 LEU B CA 1
ATOM 2953 C C . LEU B 1 10 ? -51.531 29.406 -14.016 1 21.5 10 LEU B C 1
ATOM 2955 O O . LEU B 1 10 ? -51.875 28.656 -13.109 1 21.5 10 LEU B O 1
ATOM 2959 N N . ALA B 1 11 ? -51.25 28.688 -15.133 1 21.8 11 ALA B N 1
ATOM 2960 C CA . ALA B 1 11 ? -50.656 27.359 -15.336 1 21.8 11 ALA B CA 1
ATOM 2961 C C . ALA B 1 11 ? -49.312 27.234 -14.609 1 21.8 11 ALA B C 1
ATOM 2963 O O . ALA B 1 11 ? -48.406 28.047 -14.828 1 21.8 11 ALA B O 1
ATOM 2964 N N . LEU B 1 12 ? -49.312 26.766 -13.383 1 23.25 12 LEU B N 1
ATOM 2965 C CA . LEU B 1 12 ? -48.094 26.516 -12.617 1 23.25 12 LEU B CA 1
ATOM 2966 C C . LEU B 1 12 ? -47.156 25.547 -13.352 1 23.25 12 LEU B C 1
ATOM 2968 O O . LEU B 1 12 ? -47.594 24.453 -13.719 1 23.25 12 LEU B O 1
ATOM 2972 N N . PRO B 1 13 ? -46.125 26 -14.195 1 24.94 13 PRO B N 1
ATOM 2973 C CA . PRO B 1 13 ? -45.281 25 -14.859 1 24.94 13 PRO B CA 1
ATOM 2974 C C . PRO B 1 13 ? -44.719 23.969 -13.891 1 24.94 13 PRO B C 1
ATOM 2976 O O . PRO B 1 13 ? -44.344 24.312 -12.758 1 24.94 13 PRO B O 1
ATOM 2979 N N . ALA B 1 14 ? -45.094 22.688 -13.906 1 23.48 14 ALA B N 1
ATOM 2980 C CA . ALA B 1 14 ? -44.531 21.469 -13.32 1 23.48 14 ALA B CA 1
ATOM 2981 C C . ALA B 1 14 ? -43.062 21.312 -13.656 1 23.48 14 ALA B C 1
ATOM 2983 O O . ALA B 1 14 ? -42.719 21.109 -14.82 1 23.48 14 ALA B O 1
ATOM 2984 N N . SER B 1 15 ? -42.156 22.031 -13.008 1 24.84 15 SER B N 1
ATOM 2985 C CA . SER B 1 15 ? -40.719 21.859 -13.266 1 24.84 15 SER B CA 1
ATOM 2986 C C . SER B 1 15 ? -40.312 20.406 -13.172 1 24.84 15 SER B C 1
ATOM 2988 O O . SER B 1 15 ? -40.562 19.75 -12.148 1 24.84 15 SER B O 1
ATOM 2990 N N . LEU B 1 16 ? -40.375 19.625 -14.297 1 27.31 16 LEU B N 1
ATOM 2991 C CA . LEU B 1 16 ? -39.812 18.297 -14.5 1 27.31 16 LEU B CA 1
ATOM 2992 C C . LEU B 1 16 ? -38.406 18.234 -13.914 1 27.31 16 LEU B C 1
ATOM 2994 O O . LEU B 1 16 ? -37.5 18.953 -14.344 1 27.31 16 LEU B O 1
ATOM 2998 N N . TYR B 1 17 ? -38.219 17.906 -12.609 1 26.48 17 TYR B N 1
ATOM 2999 C CA . TYR B 1 17 ? -36.938 17.531 -12.008 1 26.48 17 TYR B CA 1
ATOM 3000 C C . TYR B 1 17 ? -36.219 16.5 -12.867 1 26.48 17 TYR B C 1
ATOM 3002 O O . TYR B 1 17 ? -36.688 15.367 -13 1 26.48 17 TYR B O 1
ATOM 3010 N N . ALA B 1 18 ? -35.719 16.766 -14.023 1 28.34 18 ALA B N 1
ATOM 3011 C CA . ALA B 1 18 ? -34.781 15.891 -14.727 1 28.34 18 ALA B CA 1
ATOM 3012 C C . ALA B 1 18 ? -33.75 15.289 -13.773 1 28.34 18 ALA B C 1
ATOM 3014 O O . ALA B 1 18 ? -32.906 15.992 -13.242 1 28.34 18 ALA B O 1
ATOM 3015 N N . ALA B 1 19 ? -34.031 14.32 -13.047 1 32.03 19 ALA B N 1
ATOM 3016 C CA . ALA B 1 19 ? -33.062 13.445 -12.367 1 32.03 19 ALA B CA 1
ATOM 3017 C C . ALA B 1 19 ? -31.875 13.117 -13.266 1 32.03 19 ALA B C 1
ATOM 3019 O O . ALA B 1 19 ? -32.031 12.383 -14.25 1 32.03 19 ALA B O 1
ATOM 3020 N N . GLY B 1 20 ? -31.031 14.031 -13.695 1 32.53 20 GLY B N 1
ATOM 3021 C CA . GLY B 1 20 ? -29.859 13.773 -14.5 1 32.53 20 GLY B CA 1
ATOM 3022 C C . GLY B 1 20 ? -29.234 12.422 -14.219 1 32.53 20 GLY B C 1
ATOM 3023 O O . GLY B 1 20 ? -29.328 11.906 -13.109 1 32.53 20 GLY B O 1
ATOM 3024 N N . ALA B 1 21 ? -29.094 11.586 -15.25 1 34.22 21 ALA B N 1
ATOM 3025 C CA . ALA B 1 21 ? -28.328 10.352 -15.25 1 34.22 21 ALA B CA 1
ATOM 3026 C C . ALA B 1 21 ? -27.078 10.484 -14.383 1 34.22 21 ALA B C 1
ATOM 3028 O O . ALA B 1 21 ? -26.094 11.125 -14.781 1 34.22 21 ALA B O 1
ATOM 3029 N N . HIS B 1 22 ? -27.109 10.828 -13.172 1 39.5 22 HIS B N 1
ATOM 3030 C CA . HIS B 1 22 ? -25.969 10.758 -12.273 1 39.5 22 HIS B CA 1
ATOM 3031 C C . HIS B 1 22 ? -25.109 9.539 -12.555 1 39.5 22 HIS B C 1
ATOM 3033 O O . HIS B 1 22 ? -25.625 8.438 -12.742 1 39.5 22 HIS B O 1
ATOM 3039 N N . ALA B 1 23 ? -24.094 9.5 -13.422 1 45.12 23 ALA B N 1
ATOM 3040 C CA . ALA B 1 23 ? -23.078 8.453 -13.539 1 45.12 23 ALA B CA 1
ATOM 3041 C C . ALA B 1 23 ? -23.031 7.59 -12.281 1 45.12 23 ALA B C 1
ATOM 3043 O O . ALA B 1 23 ? -22.75 8.086 -11.188 1 45.12 23 ALA B O 1
ATOM 3044 N N . GLN B 1 24 ? -23.906 6.73 -12.055 1 50.72 24 GLN B N 1
ATOM 3045 C CA . GLN B 1 24 ? -24.062 5.793 -10.945 1 50.72 24 GLN B CA 1
ATOM 3046 C C . GLN B 1 24 ? -22.734 5.137 -10.586 1 50.72 24 GLN B C 1
ATOM 3048 O O . GLN B 1 24 ? -22.156 4.406 -11.391 1 50.72 24 GLN B O 1
ATOM 3053 N N . SER B 1 25 ? -21.812 5.82 -9.977 1 60.62 25 SER B N 1
ATOM 3054 C CA . SER B 1 25 ? -20.656 5.195 -9.336 1 60.62 25 SER B CA 1
ATOM 3055 C C . SER B 1 25 ? -21.094 4.148 -8.312 1 60.62 25 SER B C 1
ATOM 3057 O O . SER B 1 25 ? -21.953 4.418 -7.469 1 60.62 25 SER B O 1
ATOM 3059 N N . SER B 1 26 ? -20.969 2.863 -8.781 1 80.88 26 SER B N 1
ATOM 3060 C CA . SER B 1 26 ? -21.328 1.776 -7.875 1 80.88 26 SER B CA 1
ATOM 3061 C C . SER B 1 26 ? -20.094 1.139 -7.258 1 80.88 26 SER B C 1
ATOM 3063 O O . SER B 1 26 ? -19.094 0.896 -7.953 1 80.88 26 SER B O 1
ATOM 3065 N N . VAL B 1 27 ? -19.891 1.33 -6.008 1 92.62 27 VAL B N 1
ATOM 3066 C CA . VAL B 1 27 ? -18.906 0.579 -5.246 1 92.62 27 VAL B CA 1
ATOM 3067 C C . VAL B 1 27 ? -19.5 -0.756 -4.801 1 92.62 27 VAL B C 1
ATOM 3069 O O . VAL B 1 27 ? -20.609 -0.804 -4.281 1 92.62 27 VAL B O 1
ATOM 3072 N N . THR B 1 28 ? -18.781 -1.781 -5.141 1 96.19 28 THR B N 1
ATOM 3073 C CA . THR B 1 28 ? -19.219 -3.125 -4.773 1 96.19 28 THR B CA 1
ATOM 3074 C C . THR B 1 28 ? -18.266 -3.742 -3.756 1 96.19 28 THR B C 1
ATOM 3076 O O . THR B 1 28 ? -17.047 -3.736 -3.951 1 96.19 28 THR B O 1
ATOM 3079 N N . LEU B 1 29 ? -18.906 -4.203 -2.658 1 96.5 29 LEU B N 1
ATOM 3080 C CA . LEU B 1 29 ? -18.172 -5.062 -1.725 1 96.5 29 LEU B CA 1
ATOM 3081 C C . LEU B 1 29 ? -18.312 -6.527 -2.123 1 96.5 29 LEU B C 1
ATOM 3083 O O . LEU B 1 29 ? -19.391 -6.988 -2.473 1 96.5 29 LEU B O 1
ATOM 3087 N N . TYR B 1 30 ? -17.172 -7.23 -2.1 1 97.81 30 TYR B N 1
ATOM 3088 C CA . TYR B 1 30 ? -17.188 -8.648 -2.449 1 97.81 30 TYR B CA 1
ATOM 3089 C C . TYR B 1 30 ? -16.203 -9.438 -1.599 1 97.81 30 TYR B C 1
ATOM 3091 O O . TYR B 1 30 ? -15.414 -8.852 -0.851 1 97.81 30 TYR B O 1
ATOM 3099 N N . GLY B 1 31 ? -16.344 -10.859 -1.71 1 98.44 31 GLY B N 1
ATOM 3100 C CA . GLY B 1 31 ? -15.359 -11.633 -0.972 1 98.44 31 GLY B CA 1
ATOM 3101 C C . GLY B 1 31 ? -15.562 -13.133 -1.106 1 98.44 31 GLY B C 1
ATOM 3102 O O . GLY B 1 31 ? -16.469 -13.586 -1.798 1 98.44 31 GLY B O 1
ATOM 3103 N N . ILE B 1 32 ? -14.523 -13.82 -0.548 1 98.69 32 ILE B N 1
ATOM 3104 C CA . ILE B 1 32 ? -14.492 -15.273 -0.448 1 98.69 32 ILE B CA 1
ATOM 3105 C C . ILE B 1 32 ? -14 -15.688 0.939 1 98.69 32 ILE B C 1
ATOM 3107 O O . ILE B 1 32 ? -13.047 -15.109 1.465 1 98.69 32 ILE B O 1
ATOM 3111 N N . VAL B 1 33 ? -14.727 -16.594 1.556 1 98.69 33 VAL B N 1
ATOM 3112 C CA . VAL B 1 33 ? -14.227 -17.25 2.758 1 98.69 33 VAL B CA 1
ATOM 3113 C C . VAL B 1 33 ? -14.125 -18.75 2.518 1 98.69 33 VAL B C 1
ATOM 3115 O O . VAL B 1 33 ? -15.07 -19.375 2.021 1 98.69 33 VAL B O 1
ATOM 3118 N N . ASP B 1 34 ? -12.953 -19.312 2.76 1 98.69 34 ASP B N 1
ATOM 3119 C CA . ASP B 1 34 ? -12.633 -20.703 2.473 1 98.69 34 ASP B CA 1
ATOM 3120 C C . ASP B 1 34 ? -11.852 -21.328 3.621 1 98.69 34 ASP B C 1
ATOM 3122 O O . ASP B 1 34 ? -10.711 -20.938 3.891 1 98.69 34 ASP B O 1
ATOM 3126 N N . ALA B 1 35 ? -12.453 -22.266 4.195 1 98.5 35 ALA B N 1
ATOM 3127 C CA . ALA B 1 35 ? -11.859 -22.938 5.352 1 98.5 35 ALA B CA 1
ATOM 3128 C C . ALA B 1 35 ? -12 -24.453 5.23 1 98.5 35 ALA B C 1
ATOM 3130 O O . ALA B 1 35 ? -12.992 -24.953 4.684 1 98.5 35 ALA B O 1
ATOM 3131 N N . GLY B 1 36 ? -11.008 -25.156 5.797 1 98.06 36 GLY B N 1
ATOM 3132 C CA . GLY B 1 36 ? -11.055 -26.609 5.793 1 98.06 36 GLY B CA 1
ATOM 3133 C C . GLY B 1 36 ? -10.148 -27.234 6.836 1 98.06 36 GLY B C 1
ATOM 3134 O O . GLY B 1 36 ? -9.555 -26.531 7.656 1 98.06 36 GLY B O 1
ATOM 3135 N N . ILE B 1 37 ? -10.211 -28.531 6.891 1 98.19 37 ILE B N 1
ATOM 3136 C CA . ILE B 1 37 ? -9.328 -29.344 7.719 1 98.19 37 ILE B CA 1
ATOM 3137 C C . ILE B 1 37 ? -8.414 -30.188 6.828 1 98.19 37 ILE B C 1
ATOM 3139 O O . ILE B 1 37 ? -8.867 -30.797 5.859 1 98.19 37 ILE B O 1
ATOM 3143 N N . ALA B 1 38 ? -7.137 -30.234 7.195 1 97.12 38 ALA B N 1
ATOM 3144 C CA . ALA B 1 38 ? -6.152 -30.953 6.387 1 97.12 38 ALA B CA 1
ATOM 3145 C C . ALA B 1 38 ? -5.477 -32.062 7.195 1 97.12 38 ALA B C 1
ATOM 3147 O O . ALA B 1 38 ? -5.246 -31.906 8.398 1 97.12 38 ALA B O 1
ATOM 3148 N N . TYR B 1 39 ? -5.289 -33.094 6.52 1 97 39 TYR B N 1
ATOM 3149 C CA . TYR B 1 39 ? -4.398 -34.156 6.977 1 97 39 TYR B CA 1
ATOM 3150 C C . TYR B 1 39 ? -3.158 -34.25 6.098 1 97 39 TYR B C 1
ATOM 3152 O O . TYR B 1 39 ? -3.26 -34.312 4.871 1 97 39 TYR B O 1
ATOM 3160 N N . VAL B 1 40 ? -1.971 -34.281 6.734 1 96.31 40 VAL B N 1
ATOM 3161 C CA . VAL B 1 40 ? -0.71 -34.375 6.004 1 96.31 40 VAL B CA 1
ATOM 3162 C C . VAL B 1 40 ? 0.107 -35.531 6.539 1 96.31 40 VAL B C 1
ATOM 3164 O O . VAL B 1 40 ? 0.399 -35.625 7.734 1 96.31 40 VAL B O 1
ATOM 3167 N N . HIS B 1 41 ? 0.366 -36.438 5.625 1 96.25 41 HIS B N 1
ATOM 3168 C CA . HIS B 1 41 ? 1.319 -37.5 5.949 1 96.25 41 HIS B CA 1
ATOM 3169 C C . HIS B 1 41 ? 2.729 -37.125 5.504 1 96.25 41 HIS B C 1
ATOM 3171 O O . HIS B 1 41 ? 2.934 -36.688 4.363 1 96.25 41 HIS B O 1
ATOM 3177 N N . ASN B 1 42 ? 3.82 -37.25 6.445 1 95.25 42 ASN B N 1
ATOM 3178 C CA . ASN B 1 42 ? 5.211 -36.844 6.281 1 95.25 42 ASN B CA 1
ATOM 3179 C C . ASN B 1 42 ? 5.348 -35.344 6.289 1 95.25 42 ASN B C 1
ATOM 3181 O O . ASN B 1 42 ? 5.695 -34.719 5.27 1 95.25 42 ASN B O 1
ATOM 3185 N N . ALA B 1 43 ? 5.102 -34.781 7.465 1 94.25 43 ALA B N 1
ATOM 3186 C CA . ALA B 1 43 ? 5.297 -33.375 7.73 1 94.25 43 ALA B CA 1
ATOM 3187 C C . ALA B 1 43 ? 6.551 -33.156 8.57 1 94.25 43 ALA B C 1
ATOM 3189 O O . ALA B 1 43 ? 6.848 -33.906 9.484 1 94.25 43 ALA B O 1
ATOM 3190 N N . GLN B 1 44 ? 7.137 -32.125 8.211 1 91 44 GLN B N 1
ATOM 3191 C CA . GLN B 1 44 ? 8.352 -31.797 8.945 1 91 44 GLN B CA 1
ATOM 3192 C C . GLN B 1 44 ? 8.023 -31.25 10.336 1 91 44 GLN B C 1
ATOM 3194 O O . GLN B 1 44 ? 7.02 -30.562 10.516 1 91 44 GLN B O 1
ATOM 3199 N N . ASN B 1 45 ? 8.93 -31.578 11.258 1 86.31 45 ASN B N 1
ATOM 3200 C CA . ASN B 1 45 ? 8.844 -30.938 12.555 1 86.31 45 ASN B CA 1
ATOM 3201 C C . ASN B 1 45 ? 9.617 -29.609 12.578 1 86.31 45 ASN B C 1
ATOM 3203 O O . ASN B 1 45 ? 10.086 -29.156 11.539 1 86.31 45 ASN B O 1
ATOM 3207 N N . ALA B 1 46 ? 9.68 -28.984 13.742 1 79.81 46 ALA B N 1
ATOM 3208 C CA . ALA B 1 46 ? 10.266 -27.656 13.891 1 79.81 46 ALA B CA 1
ATOM 3209 C C . ALA B 1 46 ? 11.75 -27.672 13.531 1 79.81 46 ALA B C 1
ATOM 3211 O O . ALA B 1 46 ? 12.312 -26.641 13.141 1 79.81 46 ALA B O 1
ATOM 3212 N N . ASN B 1 47 ? 12.375 -28.859 13.539 1 81.06 47 ASN B N 1
ATOM 3213 C CA . ASN B 1 47 ? 13.812 -28.969 13.273 1 81.06 47 ASN B CA 1
ATOM 3214 C C . ASN B 1 47 ? 14.078 -29.391 11.836 1 81.06 47 ASN B C 1
ATOM 3216 O O . ASN B 1 47 ? 15.234 -29.625 11.461 1 81.06 47 ASN B O 1
ATOM 3220 N N . GLY B 1 48 ? 13.039 -29.578 11.039 1 80.94 48 GLY B N 1
ATOM 3221 C CA . GLY B 1 48 ? 13.211 -29.922 9.641 1 80.94 48 GLY B CA 1
ATOM 3222 C C . GLY B 1 48 ? 13.188 -31.422 9.391 1 80.94 48 GLY B C 1
ATOM 3223 O O . GLY B 1 48 ? 13.234 -31.875 8.242 1 80.94 48 GLY B O 1
ATOM 3224 N N . SER B 1 49 ? 13.117 -32.188 10.469 1 84.88 49 SER B N 1
ATOM 3225 C CA . SER B 1 49 ? 13.055 -33.625 10.352 1 84.88 49 SER B CA 1
ATOM 3226 C C . SER B 1 49 ? 11.625 -34.094 10.117 1 84.88 49 SER B C 1
ATOM 3228 O O . SER B 1 49 ? 10.672 -33.438 10.516 1 84.88 49 SER B O 1
ATOM 3230 N N . ASN B 1 50 ? 11.695 -35.25 9.391 1 85.88 50 ASN B N 1
ATOM 3231 C CA . ASN B 1 50 ? 10.352 -35.812 9.188 1 85.88 50 ASN B CA 1
ATOM 3232 C C . ASN B 1 50 ? 9.727 -36.25 10.5 1 85.88 50 ASN B C 1
ATOM 3234 O O . ASN B 1 50 ? 10.367 -36.938 11.297 1 85.88 50 ASN B O 1
ATOM 3238 N N . ALA B 1 51 ? 8.727 -35.781 10.805 1 79.38 51 ALA B N 1
ATOM 3239 C CA . ALA B 1 51 ? 8.047 -36.25 12.016 1 79.38 51 ALA B CA 1
ATOM 3240 C C . ALA B 1 51 ? 6.926 -37.219 11.672 1 79.38 51 ALA B C 1
ATOM 3242 O O . ALA B 1 51 ? 6.926 -38.375 12.141 1 79.38 51 ALA B O 1
ATOM 3243 N N . SER B 1 52 ? 5.781 -37.062 11.305 1 82.94 52 SER B N 1
ATOM 3244 C CA . SER B 1 52 ? 4.727 -38.031 10.953 1 82.94 52 SER B CA 1
ATOM 3245 C C . SER B 1 52 ? 3.492 -37.312 10.422 1 82.94 52 SER B C 1
ATOM 3247 O O . SER B 1 52 ? 3.605 -36.375 9.633 1 82.94 52 SER B O 1
ATOM 3249 N N . ASN B 1 53 ? 2.404 -37.625 11.023 1 91.81 53 ASN B N 1
ATOM 3250 C CA . ASN B 1 53 ? 1.093 -37.156 10.594 1 91.81 53 ASN B CA 1
ATOM 3251 C C . ASN B 1 53 ? 0.739 -35.812 11.25 1 91.81 53 ASN B C 1
ATOM 3253 O O . ASN B 1 53 ? 1.092 -35.562 12.406 1 91.81 53 ASN B O 1
ATOM 3257 N N . LEU B 1 54 ? 0.222 -34.906 10.43 1 93.81 54 LEU B N 1
ATOM 3258 C CA . LEU B 1 54 ? -0.262 -33.625 10.891 1 93.81 54 LEU B CA 1
ATOM 3259 C C . LEU B 1 54 ? -1.729 -33.438 10.516 1 93.81 54 LEU B C 1
ATOM 3261 O O . LEU B 1 54 ? -2.121 -33.656 9.375 1 93.81 54 LEU B O 1
ATOM 3265 N N . VAL B 1 55 ? -2.559 -33.156 11.523 1 95.62 55 VAL B N 1
ATOM 3266 C CA . VAL B 1 55 ? -3.91 -32.656 11.297 1 95.62 55 VAL B CA 1
ATOM 3267 C C . VAL B 1 55 ? -3.98 -31.156 11.648 1 95.62 55 VAL B C 1
ATOM 3269 O O . VAL B 1 55 ? -3.609 -30.75 12.75 1 95.62 55 VAL B O 1
ATOM 3272 N N . LYS B 1 56 ? -4.492 -30.344 10.727 1 94.75 56 LYS B N 1
ATOM 3273 C CA . LYS B 1 56 ? -4.48 -28.906 11 1 94.75 56 LYS B CA 1
ATOM 3274 C C . LYS B 1 56 ? -5.652 -28.203 10.32 1 94.75 56 LYS B C 1
ATOM 3276 O O . LYS B 1 56 ? -6.254 -28.75 9.391 1 94.75 56 LYS B O 1
ATOM 3281 N N . PHE B 1 57 ? -6 -27.047 10.922 1 95.88 57 PHE B N 1
ATOM 3282 C CA . PHE B 1 57 ? -6.867 -26.125 10.219 1 95.88 57 PHE B CA 1
ATOM 3283 C C . PHE B 1 57 ? -6.191 -25.594 8.953 1 95.88 57 PHE B C 1
ATOM 3285 O O . PHE B 1 57 ? -4.988 -25.312 8.961 1 95.88 57 PHE B O 1
ATOM 3292 N N . SER B 1 58 ? -6.984 -25.484 7.898 1 95.31 58 SER B N 1
ATOM 3293 C CA . SER B 1 58 ? -6.438 -25.016 6.633 1 95.31 58 SER B CA 1
ATOM 3294 C C . SER B 1 58 ? -7.281 -23.875 6.059 1 95.31 58 SER B C 1
ATOM 3296 O O . SER B 1 58 ? -8.484 -24.047 5.832 1 95.31 58 SER B O 1
ATOM 3298 N N . SER B 1 59 ? -6.656 -22.766 5.863 1 95.31 59 SER B N 1
ATOM 3299 C CA . SER B 1 59 ? -7.316 -21.594 5.309 1 95.31 59 SER B CA 1
ATOM 3300 C C . SER B 1 59 ? -7.051 -21.469 3.812 1 95.31 59 SER B C 1
ATOM 3302 O O . SER B 1 59 ? -5.918 -21.656 3.359 1 95.31 59 SER B O 1
ATOM 3304 N N . GLY B 1 60 ? -8.102 -21.078 3.064 1 94.62 60 GLY B N 1
ATOM 3305 C CA . GLY B 1 60 ? -7.941 -20.734 1.663 1 94.62 60 GLY B CA 1
ATOM 3306 C C . GLY B 1 60 ? -7.438 -21.875 0.811 1 94.62 60 GLY B C 1
ATOM 3307 O O . GLY B 1 60 ? -6.41 -21.75 0.138 1 94.62 60 GLY B O 1
ATOM 3308 N N . ASN B 1 61 ? -8.203 -22.875 0.689 1 95 61 ASN B N 1
ATOM 3309 C CA . ASN B 1 61 ? -7.754 -24.094 0.019 1 95 61 ASN B CA 1
ATOM 3310 C C . ASN B 1 61 ? -8.062 -24.062 -1.476 1 95 61 ASN B C 1
ATOM 3312 O O . ASN B 1 61 ? -7.156 -24.172 -2.303 1 95 61 ASN B O 1
ATOM 3316 N N . LEU B 1 62 ? -9.336 -23.844 -1.81 1 95.44 62 LEU B N 1
ATOM 3317 C CA . LEU B 1 62 ? -9.68 -23.625 -3.213 1 95.44 62 LEU B CA 1
ATOM 3318 C C . LEU B 1 62 ? -9.336 -22.219 -3.65 1 95.44 62 LEU B C 1
ATOM 3320 O O . LEU B 1 62 ? -8.844 -22 -4.758 1 95.44 62 LEU B O 1
ATOM 3324 N N . SER B 1 63 ? -9.703 -21.391 -2.826 1 95.38 63 SER B N 1
ATOM 3325 C CA . SER B 1 63 ? -9.453 -19.969 -3.045 1 95.38 63 SER B CA 1
ATOM 3326 C C . SER B 1 63 ? -9.039 -19.266 -1.753 1 95.38 63 SER B C 1
ATOM 3328 O O . SER B 1 63 ? -9.648 -19.484 -0.703 1 95.38 63 SER B O 1
ATOM 3330 N N . GLY B 1 64 ? -7.984 -18.484 -1.839 1 95.81 64 GLY B N 1
ATOM 3331 C CA . GLY B 1 64 ? -7.625 -17.719 -0.662 1 95.81 64 GLY B CA 1
ATOM 3332 C C . GLY B 1 64 ? -8.75 -16.812 -0.172 1 95.81 64 GLY B C 1
ATOM 3333 O O . GLY B 1 64 ? -9.398 -16.141 -0.969 1 95.81 64 GLY B O 1
ATOM 3334 N N . SER B 1 65 ? -9.016 -16.859 1.151 1 98.25 65 SER B N 1
ATOM 3335 C CA . SER B 1 65 ? -10 -15.953 1.732 1 98.25 65 SER B CA 1
ATOM 3336 C C . SER B 1 65 ? -9.617 -14.5 1.481 1 98.25 65 SER B C 1
ATOM 3338 O O . SER B 1 65 ? -8.453 -14.125 1.595 1 98.25 65 SER B O 1
ATOM 3340 N N . ARG B 1 66 ? -10.68 -13.734 1.122 1 98.69 66 ARG B N 1
ATOM 3341 C CA . ARG B 1 66 ? -10.43 -12.352 0.722 1 98.69 66 ARG B CA 1
ATOM 3342 C C . ARG B 1 66 ? -11.711 -11.523 0.781 1 98.69 66 ARG B C 1
ATOM 3344 O O . ARG B 1 66 ? -12.812 -12.078 0.781 1 98.69 66 ARG B O 1
ATOM 3351 N N . TRP B 1 67 ? -11.539 -10.289 0.962 1 98.31 67 TRP B N 1
ATOM 3352 C CA . TRP B 1 67 ? -12.602 -9.312 0.723 1 98.31 67 TRP B CA 1
ATOM 3353 C C . TRP B 1 67 ? -12.078 -8.109 -0.055 1 98.31 67 TRP B C 1
ATOM 3355 O O . TRP B 1 67 ? -10.867 -7.879 -0.101 1 98.31 67 TRP B O 1
ATOM 3365 N N . GLY B 1 68 ? -13.016 -7.402 -0.744 1 98.25 68 GLY B N 1
ATOM 3366 C CA . GLY B 1 68 ? -12.539 -6.27 -1.523 1 98.25 68 GLY B CA 1
ATOM 3367 C C . GLY B 1 68 ? -13.641 -5.289 -1.881 1 98.25 68 GLY B C 1
ATOM 3368 O O . GLY B 1 68 ? -14.812 -5.527 -1.592 1 98.25 68 GLY B O 1
ATOM 3369 N N . LEU B 1 69 ? -13.172 -4.129 -2.342 1 98.06 69 LEU B N 1
ATOM 3370 C CA . LEU B 1 69 ? -13.992 -3.07 -2.922 1 98.06 69 LEU B CA 1
ATOM 3371 C C . LEU B 1 69 ? -13.609 -2.824 -4.379 1 98.06 69 LEU B C 1
ATOM 3373 O O . LEU B 1 69 ? -12.43 -2.791 -4.719 1 98.06 69 LEU B O 1
ATOM 3377 N N . ARG B 1 70 ? -14.602 -2.738 -5.18 1 97.94 70 ARG B N 1
ATOM 3378 C CA . ARG B 1 70 ? -14.328 -2.357 -6.562 1 97.94 70 ARG B CA 1
ATOM 3379 C C . ARG B 1 70 ? -15.406 -1.427 -7.102 1 97.94 70 ARG B C 1
ATOM 3381 O O . ARG B 1 70 ? -16.531 -1.412 -6.598 1 97.94 70 ARG B O 1
ATOM 3388 N N . GLY B 1 71 ? -14.969 -0.608 -8.117 1 96.56 71 GLY B N 1
ATOM 3389 C CA . GLY B 1 71 ? -15.914 0.306 -8.734 1 96.56 71 GLY B CA 1
ATOM 3390 C C . GLY B 1 71 ? -15.469 0.78 -10.109 1 96.56 71 GLY B C 1
ATOM 3391 O O . GLY B 1 71 ? -14.297 0.662 -10.461 1 96.56 71 GLY B O 1
ATOM 3392 N N . THR B 1 72 ? -16.484 1.177 -10.836 1 95.69 72 THR B N 1
ATOM 3393 C CA . THR B 1 72 ? -16.266 1.809 -12.133 1 95.69 72 THR B CA 1
ATOM 3394 C C . THR B 1 72 ? -17.109 3.076 -12.258 1 95.69 72 THR B C 1
ATOM 3396 O O . THR B 1 72 ? -18.219 3.146 -11.727 1 95.69 72 THR B O 1
ATOM 3399 N N . GLU B 1 73 ? -16.531 4.035 -12.898 1 96 73 GLU B N 1
ATOM 3400 C CA . GLU B 1 73 ? -17.219 5.281 -13.188 1 96 73 GLU B CA 1
ATOM 3401 C C . GLU B 1 73 ? -17.125 5.637 -14.672 1 96 73 GLU B C 1
ATOM 3403 O O . GLU B 1 73 ? -16.031 5.777 -15.211 1 96 73 GLU B O 1
ATOM 3408 N N . ASP B 1 74 ? -18.328 5.832 -15.227 1 95.69 74 ASP B N 1
ATOM 3409 C CA . ASP B 1 74 ? -18.344 6.297 -16.609 1 95.69 74 ASP B CA 1
ATOM 3410 C C . ASP B 1 74 ? -17.906 7.754 -16.703 1 95.69 74 ASP B C 1
ATOM 3412 O O . ASP B 1 74 ? -18.438 8.617 -16.016 1 95.69 74 ASP B O 1
ATOM 3416 N N . LEU B 1 75 ? -16.938 8.016 -17.578 1 96.31 75 LEU B N 1
ATOM 3417 C CA . LEU B 1 75 ? -16.406 9.359 -17.703 1 96.31 75 LEU B CA 1
ATOM 3418 C C . LEU B 1 75 ? -16.875 10.008 -19 1 96.31 75 LEU B C 1
ATOM 3420 O O . LEU B 1 75 ? -16.5 11.148 -19.312 1 96.31 75 LEU B O 1
ATOM 3424 N N . GLY B 1 76 ? -17.641 9.25 -19.766 1 94.06 76 GLY B N 1
ATOM 3425 C CA . GLY B 1 76 ? -18.109 9.719 -21.062 1 94.06 76 GLY B CA 1
ATOM 3426 C C . GLY B 1 76 ? -17.172 9.359 -22.188 1 94.06 76 GLY B C 1
ATOM 3427 O O . GLY B 1 76 ? -15.992 9.102 -21.984 1 94.06 76 GLY B O 1
ATOM 3428 N N . GLY B 1 77 ? -17.719 9.234 -23.484 1 94.75 77 GLY B N 1
ATOM 3429 C CA . GLY B 1 77 ? -16.938 8.977 -24.688 1 94.75 77 GLY B CA 1
ATOM 3430 C C . GLY B 1 77 ? -16.312 7.594 -24.719 1 94.75 77 GLY B C 1
ATOM 3431 O O . GLY B 1 77 ? -15.273 7.387 -25.344 1 94.75 77 GLY B O 1
ATOM 3432 N N . GLY B 1 78 ? -16.859 6.695 -23.922 1 95.25 78 GLY B N 1
ATOM 3433 C CA . GLY B 1 78 ? -16.344 5.336 -23.906 1 95.25 78 GLY B CA 1
ATOM 3434 C C . GLY B 1 78 ? -15.219 5.141 -22.922 1 95.25 78 GLY B C 1
ATOM 3435 O O . GLY B 1 78 ? -14.609 4.07 -22.859 1 95.25 78 GLY B O 1
ATOM 3436 N N . LEU B 1 79 ? -14.891 6.156 -22.172 1 96.56 79 LEU B N 1
ATOM 3437 C CA . LEU B 1 79 ? -13.852 6.102 -21.141 1 96.56 79 LEU B CA 1
ATOM 3438 C C . LEU B 1 79 ? -14.469 5.898 -19.766 1 96.56 79 LEU B C 1
ATOM 3440 O O . LEU B 1 79 ? -15.523 6.457 -19.453 1 96.56 79 LEU B O 1
ATOM 3444 N N . ALA B 1 80 ? -13.828 5.055 -19.016 1 97.31 80 ALA B N 1
ATOM 3445 C CA . ALA B 1 80 ? -14.266 4.832 -17.641 1 97.31 80 ALA B CA 1
ATOM 3446 C C . ALA B 1 80 ? -13.07 4.797 -16.672 1 97.31 80 ALA B C 1
ATOM 3448 O O . ALA B 1 80 ? -11.977 4.371 -17.062 1 97.31 80 ALA B O 1
ATOM 3449 N N . ALA B 1 81 ? -13.32 5.289 -15.484 1 98 81 ALA B N 1
ATOM 3450 C CA . ALA B 1 81 ? -12.391 5.059 -14.383 1 98 81 ALA B CA 1
ATOM 3451 C C . ALA B 1 81 ? -12.734 3.781 -13.625 1 98 81 ALA B C 1
ATOM 3453 O O . ALA B 1 81 ? -13.906 3.4 -13.547 1 98 81 ALA B O 1
ATOM 3454 N N . LEU B 1 82 ? -11.734 3.172 -13.141 1 98.06 82 LEU B N 1
ATOM 3455 C CA . LEU B 1 82 ? -11.977 1.989 -12.32 1 98.06 82 LEU B CA 1
ATOM 3456 C C . LEU B 1 82 ? -10.984 1.906 -11.172 1 98.06 82 LEU B C 1
ATOM 3458 O O . LEU B 1 82 ? -9.891 2.482 -11.242 1 98.06 82 LEU B O 1
ATOM 3462 N N . PHE B 1 83 ? -11.367 1.273 -10.125 1 98.5 83 PHE B N 1
ATOM 3463 C CA . PHE B 1 83 ? -10.477 0.91 -9.023 1 98.5 83 PHE B CA 1
ATOM 3464 C C . PHE B 1 83 ? -10.859 -0.447 -8.445 1 98.5 83 PHE B C 1
ATOM 3466 O O . PHE B 1 83 ? -11.984 -0.915 -8.641 1 98.5 83 PHE B O 1
ATOM 3473 N N . GLN B 1 84 ? -9.883 -1.053 -7.805 1 98.75 84 GLN B N 1
ATOM 3474 C CA . GLN B 1 84 ? -10.102 -2.289 -7.062 1 98.75 84 GLN B CA 1
ATOM 3475 C C . GLN B 1 84 ? -9.117 -2.418 -5.902 1 98.75 84 GLN B C 1
ATOM 3477 O O . GLN B 1 84 ? -7.91 -2.248 -6.086 1 98.75 84 GLN B O 1
ATOM 3482 N N . LEU B 1 85 ? -9.68 -2.627 -4.754 1 98.75 85 LEU B N 1
ATOM 3483 C CA . LEU B 1 85 ? -8.945 -2.914 -3.529 1 98.75 85 LEU B CA 1
ATOM 3484 C C . LEU B 1 85 ? -9.312 -4.289 -2.982 1 98.75 85 LEU B C 1
ATOM 3486 O O . LEU B 1 85 ? -10.484 -4.57 -2.738 1 98.75 85 LEU B O 1
ATOM 3490 N N . GLU B 1 86 ? -8.273 -5.129 -2.775 1 98.69 86 GLU B N 1
ATOM 3491 C CA . GLU B 1 86 ? -8.57 -6.488 -2.336 1 98.69 86 GLU B CA 1
ATOM 3492 C C . GLU B 1 86 ? -7.602 -6.945 -1.251 1 98.69 86 GLU B C 1
ATOM 3494 O O . GLU B 1 86 ? -6.387 -6.902 -1.442 1 98.69 86 GLU B O 1
ATOM 3499 N N . ASN B 1 87 ? -8.188 -7.332 -0.201 1 97.94 87 ASN B N 1
ATOM 3500 C CA . ASN B 1 87 ? -7.492 -7.887 0.958 1 97.94 87 ASN B CA 1
ATOM 3501 C C . ASN B 1 87 ? -7.445 -9.406 0.906 1 97.94 87 ASN B C 1
ATOM 3503 O O . ASN B 1 87 ? -8.391 -10.055 0.448 1 97.94 87 ASN B O 1
ATOM 3507 N N . GLY B 1 88 ? -6.332 -9.984 1.36 1 97.88 88 GLY B N 1
ATOM 3508 C CA . GLY B 1 88 ? -6.262 -11.391 1.707 1 97.88 88 GLY B CA 1
ATOM 3509 C C . GLY B 1 88 ? -6.027 -11.633 3.188 1 97.88 88 GLY B C 1
ATOM 3510 O O . GLY B 1 88 ? -5.258 -10.906 3.824 1 97.88 88 GLY B O 1
ATOM 3511 N N . PHE B 1 89 ? -6.727 -12.672 3.703 1 97.69 89 PHE B N 1
ATOM 3512 C CA . PHE B 1 89 ? -6.547 -12.938 5.125 1 97.69 89 PHE B CA 1
ATOM 3513 C C . PHE B 1 89 ? -6.656 -14.438 5.414 1 97.69 89 PHE B C 1
ATOM 3515 O O . PHE B 1 89 ? -7.137 -15.203 4.574 1 97.69 89 PHE B O 1
ATOM 3522 N N . ASN B 1 90 ? -6.051 -14.789 6.504 1 97.75 90 ASN B N 1
ATOM 3523 C CA . ASN B 1 90 ? -6.211 -16.141 7.023 1 97.75 90 ASN B CA 1
ATOM 3524 C C . ASN B 1 90 ? -7.473 -16.281 7.871 1 97.75 90 ASN B C 1
ATOM 3526 O O . ASN B 1 90 ? -7.57 -15.672 8.938 1 97.75 90 ASN B O 1
ATOM 3530 N N . ILE B 1 91 ? -8.359 -17.078 7.449 1 97.81 91 ILE B N 1
ATOM 3531 C CA . ILE B 1 91 ? -9.648 -17.156 8.133 1 97.81 91 ILE B CA 1
ATOM 3532 C C . ILE B 1 91 ? -9.484 -17.875 9.461 1 97.81 91 ILE B C 1
ATOM 3534 O O . ILE B 1 91 ? -10.305 -17.719 10.375 1 97.81 91 ILE B O 1
ATOM 3538 N N . GLY B 1 92 ? -8.523 -18.703 9.586 1 97.69 92 GLY B N 1
ATOM 3539 C CA . GLY B 1 92 ? -8.289 -19.422 10.828 1 97.69 92 GLY B CA 1
ATOM 3540 C C . GLY B 1 92 ? -7.762 -18.531 11.938 1 97.69 92 GLY B C 1
ATOM 3541 O O . GLY B 1 92 ? -8.023 -18.781 13.117 1 97.69 92 GLY B O 1
ATOM 3542 N N . THR B 1 93 ? -7.027 -17.5 11.664 1 97.06 93 THR B N 1
ATOM 3543 C CA . THR B 1 93 ? -6.391 -16.672 12.68 1 97.06 93 THR B CA 1
ATOM 3544 C C . THR B 1 93 ? -6.906 -15.227 12.602 1 97.06 93 THR B C 1
ATOM 3546 O O . THR B 1 93 ? -6.691 -14.438 13.516 1 97.06 93 THR B O 1
ATOM 3549 N N . GLY B 1 94 ? -7.422 -14.93 11.5 1 96.88 94 GLY B N 1
ATOM 3550 C CA . GLY B 1 94 ? -7.836 -13.555 11.258 1 96.88 94 GLY B CA 1
ATOM 3551 C C . GLY B 1 94 ? -6.699 -12.656 10.812 1 96.88 94 GLY B C 1
ATOM 3552 O O . GLY B 1 94 ? -6.867 -11.438 10.719 1 96.88 94 GLY B O 1
ATOM 3553 N N . ALA B 1 95 ? -5.539 -13.117 10.516 1 96.44 95 ALA B N 1
ATOM 3554 C CA . ALA B 1 95 ? -4.359 -12.312 10.203 1 96.44 95 ALA B CA 1
ATOM 3555 C C . ALA B 1 95 ? -4.391 -11.836 8.75 1 96.44 95 ALA B C 1
ATOM 3557 O O . ALA B 1 95 ? -4.863 -12.555 7.863 1 96.44 95 ALA B O 1
ATOM 3558 N N . LEU B 1 96 ? -3.848 -10.609 8.539 1 96.56 96 LEU B N 1
ATOM 3559 C CA . LEU B 1 96 ? -3.641 -10.125 7.18 1 96.56 96 LEU B CA 1
ATOM 3560 C C . LEU B 1 96 ? -2.688 -11.031 6.414 1 96.56 96 LEU B C 1
ATOM 3562 O O . LEU B 1 96 ? -1.704 -11.523 6.973 1 96.56 96 LEU B O 1
ATOM 3566 N N . GLY B 1 97 ? -2.971 -11.188 5.105 1 95.5 97 GLY B N 1
ATOM 3567 C CA . GLY B 1 97 ? -2.1 -11.953 4.23 1 95.5 97 GLY B CA 1
ATOM 3568 C C . GLY B 1 97 ? -1.11 -11.094 3.469 1 95.5 97 GLY B C 1
ATOM 3569 O O . GLY B 1 97 ? -1.028 -9.883 3.695 1 95.5 97 GLY B O 1
ATOM 3570 N N . GLN B 1 98 ? -0.292 -11.812 2.613 1 94.56 98 GLN B N 1
ATOM 3571 C CA . GLN B 1 98 ? 0.644 -11.195 1.683 1 94.56 98 GLN B CA 1
ATOM 3572 C C . GLN B 1 98 ? 1.588 -10.234 2.404 1 94.56 98 GLN B C 1
ATOM 3574 O O . GLN B 1 98 ? 1.772 -9.094 1.976 1 94.56 98 GLN B O 1
ATOM 3579 N N . GLY B 1 99 ? 2.193 -10.648 3.447 1 93.69 99 GLY B N 1
ATOM 3580 C CA . GLY B 1 99 ? 3.156 -9.828 4.164 1 93.69 99 GLY B CA 1
ATOM 3581 C C . GLY B 1 99 ? 2.506 -8.805 5.074 1 93.69 99 GLY B C 1
ATOM 3582 O O . GLY B 1 99 ? 2.99 -7.68 5.195 1 93.69 99 GLY B O 1
ATOM 3583 N N . GLN B 1 100 ? 1.318 -9.086 5.594 1 95.56 100 GLN B N 1
ATOM 3584 C CA . GLN B 1 100 ? 0.585 -8.242 6.535 1 95.56 100 GLN B CA 1
ATOM 3585 C C . GLN B 1 100 ? 0.128 -6.945 5.875 1 95.56 100 GLN B C 1
ATOM 3587 O O . GLN B 1 100 ? 0.123 -5.887 6.508 1 95.56 100 GLN B O 1
ATOM 3592 N N . ARG B 1 101 ? -0.179 -6.984 4.664 1 97.25 101 ARG B N 1
ATOM 3593 C CA . ARG B 1 101 ? -0.681 -5.828 3.934 1 97.25 101 ARG B CA 1
ATOM 3594 C C . ARG B 1 101 ? -2.203 -5.75 4.004 1 97.25 101 ARG B C 1
ATOM 3596 O O . ARG B 1 101 ? -2.881 -6.781 3.979 1 97.25 101 ARG B O 1
ATOM 3603 N N . GLU B 1 102 ? -2.75 -4.586 4.031 1 97.69 102 GLU B N 1
ATOM 3604 C CA . GLU B 1 102 ? -4.203 -4.422 4.035 1 97.69 102 GLU B CA 1
ATOM 3605 C C . GLU B 1 102 ? -4.809 -4.875 2.709 1 97.69 102 GLU B C 1
ATOM 3607 O O . GLU B 1 102 ? -5.742 -5.676 2.689 1 97.69 102 GLU B O 1
ATOM 3612 N N . PHE B 1 103 ? -4.234 -4.332 1.661 1 98.56 103 PHE B N 1
ATOM 3613 C CA . PHE B 1 103 ? -4.66 -4.738 0.326 1 98.56 103 PHE B CA 1
ATOM 3614 C C . PHE B 1 103 ? -3.523 -5.441 -0.409 1 98.56 103 PHE B C 1
ATOM 3616 O O . PHE B 1 103 ? -3.057 -4.961 -1.444 1 98.56 103 PHE B O 1
ATOM 3623 N N . GLY B 1 104 ? -3.26 -6.633 0.134 1 98.12 104 GLY B N 1
ATOM 3624 C CA . GLY B 1 104 ? -2.088 -7.355 -0.331 1 98.12 104 GLY B CA 1
ATOM 3625 C C . GLY B 1 104 ? -2.314 -8.078 -1.645 1 98.12 104 GLY B C 1
ATOM 3626 O O . GLY B 1 104 ? -1.36 -8.391 -2.361 1 98.12 104 GLY B O 1
ATOM 3627 N N . ARG B 1 105 ? -3.551 -8.367 -1.965 1 98.19 105 ARG B N 1
ATOM 3628 C CA . ARG B 1 105 ? -3.816 -9.102 -3.197 1 98.19 105 ARG B CA 1
ATOM 3629 C C . ARG B 1 105 ? -3.83 -8.164 -4.402 1 98.19 105 ARG B C 1
ATOM 3631 O O . ARG B 1 105 ? -3.217 -8.461 -5.43 1 98.19 105 ARG B O 1
ATOM 3638 N N . LYS B 1 106 ? -4.57 -7.094 -4.203 1 98.5 106 LYS B N 1
ATOM 3639 C CA . LYS B 1 106 ? -4.676 -6.133 -5.301 1 98.5 106 LYS B CA 1
ATOM 3640 C C . LYS B 1 106 ? -5.031 -4.742 -4.781 1 98.5 106 LYS B C 1
ATOM 3642 O O . LYS B 1 106 ? -5.859 -4.605 -3.879 1 98.5 106 LYS B O 1
ATOM 3647 N N . ALA B 1 107 ? -4.43 -3.736 -5.301 1 98.88 107 ALA B N 1
ATOM 3648 C CA . ALA B 1 107 ? -4.719 -2.32 -5.086 1 98.88 107 ALA B CA 1
ATOM 3649 C C . ALA B 1 107 ? -4.434 -1.506 -6.344 1 98.88 107 ALA B C 1
ATOM 3651 O O . ALA B 1 107 ? -3.279 -1.175 -6.629 1 98.88 107 ALA B O 1
ATOM 3652 N N . ILE B 1 108 ? -5.566 -1.105 -7.062 1 98.81 108 ILE B N 1
ATOM 3653 C CA . ILE B 1 108 ? -5.312 -0.456 -8.344 1 98.81 108 ILE B CA 1
ATOM 3654 C C . ILE B 1 108 ? -6.328 0.661 -8.57 1 98.81 108 ILE B C 1
ATOM 3656 O O . ILE B 1 108 ? -7.426 0.634 -8.008 1 98.81 108 ILE B O 1
ATOM 3660 N N . VAL B 1 109 ? -5.887 1.559 -9.328 1 98.88 109 VAL B N 1
ATOM 3661 C CA . VAL B 1 109 ? -6.715 2.566 -9.977 1 98.88 109 VAL B CA 1
ATOM 3662 C C . VAL B 1 109 ? -6.324 2.682 -11.453 1 98.88 109 VAL B C 1
ATOM 3664 O O . VAL B 1 109 ? -5.18 2.404 -11.82 1 98.88 109 VAL B O 1
ATOM 3667 N N . GLY B 1 110 ? -7.352 2.994 -12.328 1 98.56 110 GLY B N 1
ATOM 3668 C CA . GLY B 1 110 ? -6.996 3.082 -13.734 1 98.56 110 GLY B CA 1
ATOM 3669 C C . GLY B 1 110 ? -8.117 3.627 -14.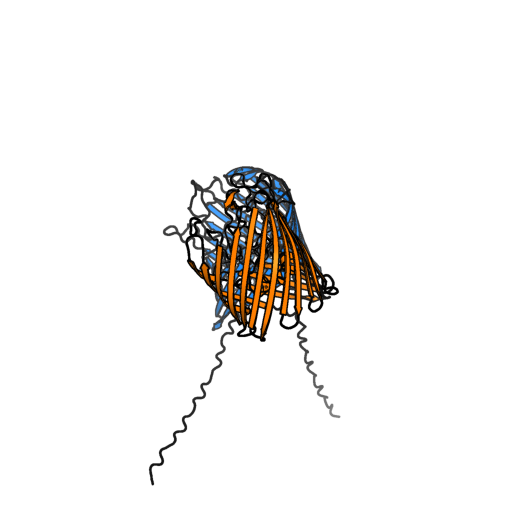602 1 98.56 110 GLY B C 1
ATOM 3670 O O . GLY B 1 110 ? -9.125 4.105 -14.086 1 98.56 110 GLY B O 1
ATOM 3671 N N . LEU B 1 111 ? -7.809 3.635 -15.883 1 98.69 111 LEU B N 1
ATOM 3672 C CA . LEU B 1 111 ? -8.742 4.039 -16.938 1 98.69 111 LEU B CA 1
ATOM 3673 C C . LEU B 1 111 ? -8.969 2.904 -17.922 1 98.69 111 LEU B C 1
ATOM 3675 O O . LEU B 1 111 ? -8.031 2.18 -18.266 1 98.69 111 LEU B O 1
ATOM 3679 N N . SER B 1 112 ? -10.195 2.791 -18.312 1 98.06 112 SER B N 1
ATOM 3680 C CA . SER B 1 112 ? -10.562 1.752 -19.281 1 98.06 112 SER B CA 1
ATOM 3681 C C . SER B 1 112 ? -11.328 2.336 -20.469 1 98.06 112 SER B C 1
ATOM 3683 O O . SER B 1 112 ? -12.141 3.252 -20.297 1 98.06 112 SER B O 1
ATOM 3685 N N . SER B 1 113 ? -11.039 1.836 -21.594 1 97.75 113 SER B N 1
ATOM 3686 C CA . SER B 1 113 ? -11.703 2.139 -22.844 1 97.75 113 SER B CA 1
ATOM 3687 C C . SER B 1 113 ? -12 0.868 -23.641 1 97.75 113 SER B C 1
ATOM 3689 O O . SER B 1 113 ? -11.141 -0.011 -23.75 1 97.75 113 SER B O 1
ATOM 3691 N N . GLY B 1 114 ? -13.258 0.777 -24.156 1 95.06 114 GLY B N 1
ATOM 3692 C CA . GLY B 1 114 ? -13.578 -0.353 -25.016 1 95.06 114 GLY B CA 1
ATOM 3693 C C . GLY B 1 114 ? -12.727 -0.399 -26.281 1 95.06 114 GLY B C 1
ATOM 3694 O O . GLY B 1 114 ? -12.516 -1.472 -26.844 1 95.06 114 GLY B O 1
ATOM 3695 N N . THR B 1 115 ? -12.211 0.685 -26.672 1 96.31 115 THR B N 1
ATOM 3696 C CA . THR B 1 115 ? -11.477 0.809 -27.922 1 96.31 115 THR B CA 1
ATOM 3697 C C . THR B 1 115 ? -9.977 0.656 -27.688 1 96.31 115 THR B C 1
ATOM 3699 O O . THR B 1 115 ? -9.281 0.008 -28.469 1 96.31 115 THR B O 1
ATOM 3702 N N . TYR B 1 116 ? -9.492 1.188 -26.578 1 97.75 116 TYR B N 1
ATOM 3703 C CA . TYR B 1 116 ? -8.047 1.327 -26.453 1 97.75 116 TYR B CA 1
ATOM 3704 C C . TYR B 1 116 ? -7.492 0.389 -25.391 1 97.75 116 TYR B C 1
ATOM 3706 O O . TYR B 1 116 ? -6.277 0.227 -25.266 1 97.75 116 TYR B O 1
ATOM 3714 N N . GLY B 1 117 ? -8.383 -0.208 -24.609 1 98.62 117 GLY B N 1
ATOM 3715 C CA . GLY B 1 117 ? -7.918 -1.091 -23.547 1 98.62 117 GLY B CA 1
ATOM 3716 C C . GLY B 1 117 ? -7.918 -0.433 -22.188 1 98.62 117 GLY B C 1
ATOM 3717 O O . GLY B 1 117 ? -8.656 0.522 -21.938 1 98.62 117 GLY B O 1
ATOM 3718 N N . THR B 1 118 ? -7.195 -1.066 -21.312 1 98.75 118 THR B N 1
ATOM 3719 C CA . THR B 1 118 ? -7.207 -0.632 -19.922 1 98.75 118 THR B CA 1
ATOM 3720 C C . THR B 1 118 ? -5.785 -0.419 -19.406 1 98.75 118 THR B C 1
ATOM 3722 O O . THR B 1 118 ? -4.891 -1.222 -19.688 1 98.75 118 THR B O 1
ATOM 3725 N N . VAL B 1 119 ? -5.551 0.692 -18.703 1 98.88 119 VAL B N 1
ATOM 3726 C CA . VAL B 1 119 ? -4.305 0.948 -18 1 98.88 119 VAL B CA 1
ATOM 3727 C C . VAL B 1 119 ? -4.574 1.04 -16.5 1 98.88 119 VAL B C 1
ATOM 3729 O O . VAL B 1 119 ? -5.461 1.782 -16.062 1 98.88 119 VAL B O 1
ATOM 3732 N N . THR B 1 120 ? -3.857 0.272 -15.719 1 98.88 120 THR B N 1
ATOM 3733 C CA . THR B 1 120 ? -4 0.307 -14.266 1 98.88 120 THR B CA 1
ATOM 3734 C C . THR B 1 120 ? -2.656 0.576 -13.602 1 98.88 120 THR B C 1
ATOM 3736 O O . THR B 1 120 ? -1.609 0.182 -14.117 1 98.88 120 THR B O 1
ATOM 3739 N N . LEU B 1 121 ? -2.727 1.231 -12.461 1 98.94 121 LEU B N 1
ATOM 3740 C CA . LEU B 1 121 ? -1.575 1.546 -11.625 1 98.94 121 LEU B CA 1
ATOM 3741 C C . LEU B 1 121 ? -1.751 0.971 -10.227 1 98.94 121 LEU B C 1
ATOM 3743 O O . LEU B 1 121 ? -2.826 1.085 -9.633 1 98.94 121 LEU B O 1
ATOM 3747 N N . GLY B 1 122 ? -0.702 0.311 -9.742 1 98.88 122 GLY B N 1
ATOM 3748 C CA . GLY B 1 122 ? -0.749 -0.153 -8.359 1 98.88 122 GLY B CA 1
ATOM 3749 C C . GLY B 1 122 ? -0.088 -1.504 -8.164 1 98.88 122 GLY B C 1
ATOM 3750 O O . GLY B 1 122 ? 0.98 -1.766 -8.719 1 98.88 122 GLY B O 1
ATOM 3751 N N . ARG B 1 123 ? -0.595 -2.217 -7.207 1 98.88 123 ARG B N 1
ATOM 3752 C CA . ARG B 1 123 ? -0.214 -3.598 -6.926 1 98.88 123 ARG B CA 1
ATOM 3753 C C . ARG B 1 123 ? -1.178 -4.578 -7.586 1 98.88 123 ARG B C 1
ATOM 3755 O O . ARG B 1 123 ? -2.391 -4.492 -7.391 1 98.88 123 ARG B O 1
ATOM 3762 N N . GLN B 1 124 ? -0.635 -5.457 -8.305 1 98 124 GLN B N 1
ATOM 3763 C CA . GLN B 1 124 ? -1.558 -6.27 -9.094 1 98 124 GLN B CA 1
ATOM 3764 C C . GLN B 1 124 ? -0.886 -7.551 -9.578 1 98 124 GLN B C 1
ATOM 3766 O O . GLN B 1 124 ? 0.289 -7.789 -9.289 1 98 124 GLN B O 1
ATOM 3771 N N . TYR B 1 125 ? -1.662 -8.492 -10.164 1 98.06 125 TYR B N 1
ATOM 3772 C CA . TYR B 1 125 ? -1.193 -9.766 -10.703 1 98.06 125 TYR B CA 1
ATOM 3773 C C . TYR B 1 125 ? -0.424 -9.562 -12 1 98.06 125 TYR B C 1
ATOM 3775 O O . TYR B 1 125 ? -0.71 -8.633 -12.758 1 98.06 125 TYR B O 1
ATOM 3783 N N . ASP B 1 126 ? 0.53 -10.43 -12.25 1 98.12 126 ASP B N 1
ATOM 3784 C CA . ASP B 1 126 ? 1.269 -10.328 -13.5 1 98.12 126 ASP B CA 1
ATOM 3785 C C . ASP B 1 126 ? 0.497 -10.977 -14.648 1 98.12 126 ASP B C 1
ATOM 3787 O O . ASP B 1 126 ? -0.402 -11.789 -14.422 1 98.12 126 ASP B O 1
ATOM 3791 N N . PRO B 1 127 ? 0.854 -10.656 -15.859 1 98.56 127 PRO B N 1
ATOM 3792 C CA . PRO B 1 127 ? 0.145 -11.117 -17.062 1 98.56 127 PRO B CA 1
ATOM 3793 C C . PRO B 1 127 ? 0.118 -12.641 -17.188 1 98.56 127 PRO B C 1
ATOM 3795 O O . PRO B 1 127 ? -0.841 -13.203 -17.719 1 98.56 127 PRO B O 1
ATOM 3798 N N . VAL B 1 128 ? 1.148 -13.32 -16.734 1 98.19 128 VAL B N 1
ATOM 3799 C CA . VAL B 1 128 ? 1.166 -14.773 -16.812 1 98.19 128 VAL B CA 1
ATOM 3800 C C . VAL B 1 128 ? 0.037 -15.352 -15.953 1 98.19 128 VAL B C 1
ATOM 3802 O O . VAL B 1 128 ? -0.655 -16.281 -16.375 1 98.19 128 VAL B O 1
ATOM 3805 N N . VAL B 1 129 ? -0.141 -14.773 -14.836 1 96.88 129 VAL B N 1
ATOM 3806 C CA . VAL B 1 129 ? -1.228 -15.195 -13.961 1 96.88 129 VAL B CA 1
ATOM 3807 C C . VAL B 1 129 ? -2.572 -14.844 -14.594 1 96.88 129 VAL B C 1
ATOM 3809 O O . VAL B 1 129 ? -3.482 -15.68 -14.633 1 96.88 129 VAL B O 1
ATOM 3812 N N . ASP B 1 130 ? -2.676 -13.688 -15.141 1 97.56 130 ASP B N 1
ATOM 3813 C CA . ASP B 1 130 ? -3.949 -13.203 -15.664 1 97.56 130 ASP B CA 1
ATOM 3814 C C . ASP B 1 130 ? -4.402 -14.039 -16.859 1 97.56 130 ASP B C 1
ATOM 3816 O O . ASP B 1 130 ? -5.59 -14.328 -17.016 1 97.56 130 ASP B O 1
ATOM 3820 N N . LEU B 1 131 ? -3.455 -14.43 -17.734 1 97.94 131 LEU B N 1
ATOM 3821 C CA . LEU B 1 131 ? -3.904 -14.93 -19.031 1 97.94 131 LEU B CA 1
ATOM 3822 C C . LEU B 1 131 ? -3.551 -16.406 -19.203 1 97.94 131 LEU B C 1
ATOM 3824 O O . LEU B 1 131 ? -4.055 -17.078 -20.109 1 97.94 131 LEU B O 1
ATOM 3828 N N . VAL B 1 132 ? -2.748 -16.953 -18.281 1 97.81 132 VAL B N 1
ATOM 3829 C CA . VAL B 1 132 ? -2.316 -18.328 -18.5 1 97.81 132 VAL B CA 1
ATOM 3830 C C . VAL B 1 132 ? -2.764 -19.219 -17.344 1 97.81 132 VAL B C 1
ATOM 3832 O O . VAL B 1 132 ? -3.23 -20.328 -17.547 1 97.81 132 VAL B O 1
ATOM 3835 N N . GLN B 1 133 ? -2.658 -18.734 -16.125 1 95.62 133 GLN B N 1
ATOM 3836 C CA . GLN B 1 133 ? -2.93 -19.547 -14.945 1 95.62 133 GLN B CA 1
ATOM 3837 C C . GLN B 1 133 ? -4.34 -20.125 -14.984 1 95.62 133 GLN B C 1
ATOM 3839 O O . GLN B 1 133 ? -4.555 -21.266 -14.562 1 95.62 133 GLN B O 1
ATOM 3844 N N . GLY B 1 134 ? -5.297 -19.406 -15.555 1 95 134 GLY B N 1
ATOM 3845 C CA . GLY B 1 134 ? -6.68 -19.844 -15.586 1 95 134 GLY B CA 1
ATOM 3846 C C . GLY B 1 134 ? -6.887 -21.094 -16.438 1 95 134 GLY B C 1
ATOM 3847 O O . GLY B 1 134 ? -7.934 -21.734 -16.344 1 95 134 GLY B O 1
ATOM 3848 N N . LEU B 1 135 ? -5.898 -21.469 -17.141 1 96.81 135 LEU B N 1
ATOM 3849 C CA . LEU B 1 135 ? -5.98 -22.625 -18.016 1 96.81 135 LEU B CA 1
ATOM 3850 C C . LEU B 1 135 ? -5.398 -23.875 -17.344 1 96.81 135 LEU B C 1
ATOM 3852 O O . LEU B 1 135 ? -5.227 -24.906 -18 1 96.81 135 LEU B O 1
ATOM 3856 N N . THR B 1 136 ? -5.051 -23.719 -16.094 1 94.56 136 THR B N 1
ATOM 3857 C CA . THR B 1 136 ? -4.441 -24.812 -15.352 1 94.56 136 THR B CA 1
ATOM 3858 C C . THR B 1 136 ? -5.383 -25.328 -14.258 1 94.56 136 THR B C 1
ATOM 3860 O O . THR B 1 136 ? -6.426 -24.719 -14.008 1 94.56 136 THR B O 1
ATOM 3863 N N . GLU B 1 137 ? -5.02 -26.406 -13.68 1 94.81 137 GLU B N 1
ATOM 3864 C CA . GLU B 1 137 ? -5.953 -27.109 -12.812 1 94.81 137 GLU B CA 1
ATOM 3865 C C . GLU B 1 137 ? -6.125 -26.391 -11.484 1 94.81 137 GLU B C 1
ATOM 3867 O O . GLU B 1 137 ? -7.129 -26.578 -10.789 1 94.81 137 GLU B O 1
ATOM 3872 N N . ASP B 1 138 ? -5.148 -25.609 -11.094 1 92.75 138 ASP B N 1
ATOM 3873 C CA . ASP B 1 138 ? -5.289 -24.906 -9.828 1 92.75 138 ASP B CA 1
ATOM 3874 C C . ASP B 1 138 ? -6.449 -23.906 -9.883 1 92.75 138 ASP B C 1
ATOM 3876 O O . ASP B 1 138 ? -6.953 -23.484 -8.844 1 92.75 138 ASP B O 1
ATOM 3880 N N . ASN B 1 139 ? -6.816 -23.516 -11.023 1 93.38 139 ASN B N 1
ATOM 3881 C CA . ASN B 1 139 ? -7.984 -22.656 -11.172 1 93.38 139 ASN B CA 1
ATOM 3882 C C . ASN B 1 139 ? -9.242 -23.328 -10.633 1 93.38 139 ASN B C 1
ATOM 3884 O O . ASN B 1 139 ? -10.172 -22.656 -10.18 1 93.38 139 ASN B O 1
ATOM 3888 N N . TYR B 1 140 ? -9.305 -24.641 -10.742 1 95.06 140 TYR B N 1
ATOM 3889 C CA . TYR B 1 140 ? -10.492 -25.391 -10.344 1 95.06 140 TYR B CA 1
ATOM 3890 C C . TYR B 1 140 ? -10.359 -25.891 -8.906 1 95.06 140 TYR B C 1
ATOM 3892 O O . TYR B 1 140 ? -11.328 -25.875 -8.148 1 95.06 140 TYR B O 1
ATOM 3900 N N . PHE B 1 141 ? -9.156 -26.312 -8.586 1 96.88 141 PHE B N 1
ATOM 3901 C CA . PHE B 1 141 ? -9.07 -27.047 -7.332 1 96.88 141 PHE B CA 1
ATOM 3902 C C . PHE B 1 141 ? -7.996 -26.438 -6.43 1 96.88 141 PHE B C 1
ATOM 3904 O O . PHE B 1 141 ? -7.582 -27.062 -5.449 1 96.88 141 PHE B O 1
ATOM 3911 N N . GLY B 1 142 ? -7.469 -25.297 -6.727 1 94.38 142 GLY B N 1
ATOM 3912 C CA . GLY B 1 142 ? -6.637 -24.516 -5.824 1 94.38 142 GLY B CA 1
ATOM 3913 C C . GLY B 1 142 ? -5.195 -25 -5.781 1 94.38 142 GLY B C 1
ATOM 3914 O O . GLY B 1 142 ? -4.746 -25.719 -6.676 1 94.38 142 GLY B O 1
ATOM 3915 N N . GLY B 1 143 ? -4.484 -24.562 -4.758 1 93.31 143 GLY B N 1
ATOM 3916 C CA . GLY B 1 143 ? -3.041 -24.672 -4.629 1 93.31 143 GLY B CA 1
ATOM 3917 C C . GLY B 1 143 ? -2.566 -26.109 -4.453 1 93.31 143 GLY B C 1
ATOM 3918 O O . GLY B 1 143 ? -1.395 -26.406 -4.684 1 93.31 143 GLY B O 1
ATOM 3919 N N . VAL B 1 144 ? -3.439 -26.953 -4.055 1 94.06 144 VAL B N 1
ATOM 3920 C CA . VAL B 1 144 ? -3.078 -28.359 -3.914 1 94.06 144 VAL B CA 1
ATOM 3921 C C . VAL B 1 144 ? -2.654 -28.922 -5.27 1 94.06 144 VAL B C 1
ATOM 3923 O O . VAL B 1 144 ? -1.789 -29.797 -5.34 1 94.06 144 VAL B O 1
ATOM 3926 N N . PHE B 1 145 ? -3.18 -28.359 -6.324 1 95.25 145 PHE B N 1
ATOM 3927 C CA . PHE B 1 145 ? -2.932 -28.844 -7.676 1 95.25 145 PHE B CA 1
ATOM 3928 C C . PHE B 1 145 ? -1.838 -28.031 -8.352 1 95.25 145 PHE B C 1
ATOM 3930 O O . PHE B 1 145 ? -1.551 -28.219 -9.531 1 95.25 145 PHE B O 1
ATOM 3937 N N . ALA B 1 146 ? -1.286 -27.109 -7.652 1 93.62 146 ALA B N 1
ATOM 3938 C CA . ALA B 1 146 ? -0.301 -26.219 -8.258 1 93.62 146 ALA B CA 1
ATOM 3939 C C . ALA B 1 146 ? 1.021 -26.938 -8.492 1 93.62 146 ALA B C 1
ATOM 3941 O O . ALA B 1 146 ? 1.221 -28.047 -8.008 1 93.62 146 ALA B O 1
ATOM 3942 N N . THR B 1 147 ? 1.901 -26.25 -9.266 1 95.12 147 THR B N 1
ATOM 3943 C CA 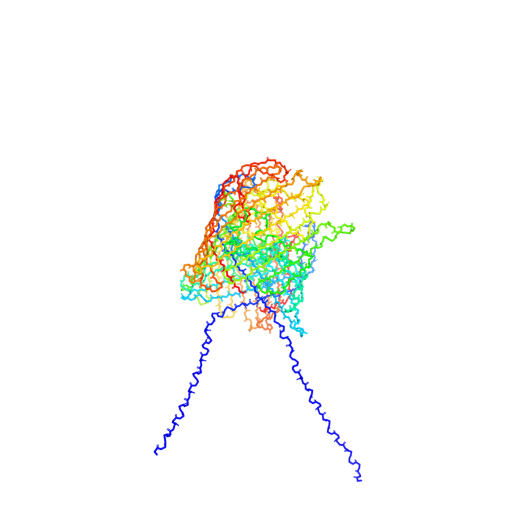. THR B 1 147 ? 3.26 -26.75 -9.445 1 95.12 147 THR B CA 1
ATOM 3944 C C . THR B 1 147 ? 3.951 -26.938 -8.094 1 95.12 147 THR B C 1
ATOM 3946 O O . THR B 1 147 ? 3.801 -26.109 -7.195 1 95.12 147 THR B O 1
ATOM 3949 N N . PRO B 1 148 ? 4.711 -28.062 -7.98 1 93.88 148 PRO B N 1
ATOM 3950 C CA . PRO B 1 148 ? 5.473 -28.25 -6.742 1 93.88 148 PRO B CA 1
ATOM 3951 C C . PRO B 1 148 ? 6.285 -27.016 -6.363 1 93.88 148 PRO B C 1
ATOM 3953 O O . PRO B 1 148 ? 7.125 -26.547 -7.145 1 93.88 148 PRO B O 1
ATOM 3956 N N . GLY B 1 149 ? 5.941 -26.5 -5.16 1 90.56 149 GLY B N 1
ATOM 3957 C CA . GLY B 1 149 ? 6.668 -25.344 -4.652 1 90.56 149 GLY B CA 1
ATOM 3958 C C . GLY B 1 149 ? 6.207 -24.031 -5.258 1 90.56 149 GLY B C 1
ATOM 3959 O O . GLY B 1 149 ? 6.781 -22.984 -4.98 1 90.56 149 GLY B O 1
ATOM 3960 N N . ASP B 1 150 ? 5.266 -24.031 -6.109 1 92.75 150 ASP B N 1
ATOM 3961 C CA . ASP B 1 150 ? 4.805 -22.859 -6.855 1 92.75 150 ASP B CA 1
ATOM 3962 C C . ASP B 1 150 ? 5.984 -22.078 -7.441 1 92.75 150 ASP B C 1
ATOM 3964 O O . ASP B 1 150 ? 6.008 -20.844 -7.391 1 92.75 150 ASP B O 1
ATOM 3968 N N . LEU B 1 151 ? 6.957 -22.766 -7.926 1 92.06 151 LEU B N 1
ATOM 3969 C CA . LEU B 1 151 ? 8.227 -22.203 -8.359 1 92.06 151 LEU B CA 1
ATOM 3970 C C . LEU B 1 151 ? 8.039 -21.297 -9.57 1 92.06 151 LEU B C 1
ATOM 3972 O O . LEU B 1 151 ? 8.922 -20.5 -9.906 1 92.06 151 LEU B O 1
ATOM 3976 N N . ASP B 1 152 ? 6.93 -21.344 -10.273 1 94.44 152 ASP B N 1
ATOM 3977 C CA . ASP B 1 152 ? 6.648 -20.594 -11.5 1 94.44 152 ASP B CA 1
ATOM 3978 C C . ASP B 1 152 ? 5.441 -19.672 -11.312 1 94.44 152 ASP B C 1
ATOM 3980 O O . ASP B 1 152 ? 4.809 -19.266 -12.289 1 94.44 152 ASP B O 1
ATOM 3984 N N . ASN B 1 153 ? 5.023 -19.453 -10.141 1 93.44 153 ASN B N 1
ATOM 3985 C CA . ASN B 1 153 ? 3.904 -18.594 -9.758 1 93.44 153 ASN B CA 1
ATOM 3986 C C . ASN B 1 153 ? 2.586 -19.125 -10.328 1 93.44 153 ASN B C 1
ATOM 3988 O O . ASN B 1 153 ? 1.705 -18.328 -10.68 1 93.44 153 ASN B O 1
ATOM 3992 N N . TYR B 1 154 ? 2.484 -20.391 -10.359 1 85.75 154 TYR B N 1
ATOM 3993 C CA . TYR B 1 154 ? 1.297 -21.078 -10.859 1 85.75 154 TYR B CA 1
ATOM 3994 C C . TYR B 1 154 ? 0.101 -20.828 -9.945 1 85.75 154 TYR B C 1
ATOM 3996 O O . TYR B 1 154 ? -1.042 -20.781 -10.406 1 85.75 154 TYR B O 1
ATOM 4004 N N . ASP B 1 155 ? 0.28 -20.625 -8.797 1 88.19 155 ASP B N 1
ATOM 4005 C CA . ASP B 1 155 ? -0.783 -20.391 -7.82 1 88.19 155 ASP B CA 1
ATOM 4006 C C . ASP B 1 155 ? -0.783 -18.953 -7.34 1 88.19 155 ASP B C 1
ATOM 4008 O O . ASP B 1 155 ? -1.153 -18.672 -6.199 1 88.19 155 ASP B O 1
ATOM 4012 N N . ASN B 1 156 ? -0.302 -18.094 -8.117 1 88.06 156 ASN B N 1
ATOM 4013 C CA . ASN B 1 156 ? -0.381 -16.641 -7.914 1 88.06 156 ASN B CA 1
ATOM 4014 C C . ASN B 1 156 ? 0.112 -16.25 -6.527 1 88.06 156 ASN B C 1
ATOM 4016 O O . ASN B 1 156 ? -0.596 -15.562 -5.785 1 88.06 156 ASN B O 1
ATOM 4020 N N . SER B 1 157 ? 1.223 -16.734 -6.184 1 89.62 157 SER B N 1
ATOM 4021 C CA . SER B 1 157 ? 1.817 -16.438 -4.887 1 89.62 157 SER B CA 1
ATOM 4022 C C . SER B 1 157 ? 2.434 -15.047 -4.871 1 89.62 157 SER B C 1
ATOM 4024 O O . SER B 1 157 ? 2.555 -14.422 -3.812 1 89.62 157 SER B O 1
ATOM 4026 N N . LEU B 1 158 ? 2.828 -14.625 -5.973 1 95.06 158 LEU B N 1
ATOM 4027 C CA . LEU B 1 158 ? 3.463 -13.312 -5.977 1 95.06 158 LEU B CA 1
ATOM 4028 C C . LEU B 1 158 ? 2.572 -12.281 -6.66 1 95.06 158 LEU B C 1
ATOM 4030 O O . LEU B 1 158 ? 1.823 -12.609 -7.582 1 95.06 158 LEU B O 1
ATOM 4034 N N . ARG B 1 159 ? 2.59 -11.133 -6.148 1 97.75 159 ARG B N 1
ATOM 4035 C CA . ARG B 1 159 ? 2.041 -9.93 -6.758 1 97.75 159 ARG B CA 1
ATOM 4036 C C . ARG B 1 159 ? 3.146 -8.93 -7.086 1 97.75 159 ARG B C 1
ATOM 4038 O O . ARG B 1 159 ? 4.246 -9.008 -6.531 1 97.75 159 ARG B O 1
ATOM 4045 N N . VAL B 1 160 ? 2.838 -8.055 -8.023 1 98.75 160 VAL B N 1
ATOM 4046 C CA . VAL B 1 160 ? 3.811 -7.035 -8.391 1 98.75 160 VAL B CA 1
ATOM 4047 C C . VAL B 1 160 ? 3.355 -5.676 -7.859 1 98.75 160 VAL B C 1
ATOM 4049 O O . VAL B 1 160 ? 2.285 -5.184 -8.227 1 98.75 160 VAL B O 1
ATOM 4052 N N . SER B 1 161 ? 4.16 -5.082 -7.02 1 98.81 161 SER B N 1
ATOM 4053 C CA . SER B 1 161 ? 3.934 -3.754 -6.461 1 98.81 161 SER B CA 1
ATOM 4054 C C . SER B 1 161 ? 4.445 -2.664 -7.398 1 98.81 161 SER B C 1
ATOM 4056 O O . SER B 1 161 ? 5.242 -2.938 -8.297 1 98.81 161 SER B O 1
ATOM 4058 N N . ASN B 1 162 ? 3.959 -1.427 -7.145 1 98.75 162 ASN B N 1
ATOM 4059 C CA . ASN B 1 162 ? 4.504 -0.264 -7.84 1 98.75 162 ASN B CA 1
ATOM 4060 C C . ASN B 1 162 ? 4.566 -0.49 -9.344 1 98.75 162 ASN B C 1
ATOM 4062 O O . ASN B 1 162 ? 5.621 -0.314 -9.961 1 98.75 162 ASN B O 1
ATOM 4066 N N . SER B 1 163 ? 3.377 -0.841 -9.867 1 98.88 163 SER B N 1
ATOM 4067 C CA . SER B 1 163 ? 3.422 -1.27 -11.258 1 98.88 163 SER B CA 1
ATOM 4068 C C . SER B 1 163 ? 2.359 -0.561 -12.094 1 98.88 163 SER B C 1
ATOM 4070 O O . SER B 1 163 ? 1.405 -0.004 -11.547 1 98.88 163 SER B O 1
ATOM 4072 N N . VAL B 1 164 ? 2.639 -0.513 -13.375 1 98.88 164 VAL B N 1
ATOM 4073 C CA . VAL B 1 164 ? 1.69 -0.127 -14.414 1 98.88 164 VAL B CA 1
ATOM 4074 C C . VAL B 1 164 ? 1.407 -1.321 -15.328 1 98.88 164 VAL B C 1
ATOM 4076 O O . VAL B 1 164 ? 2.32 -2.07 -15.68 1 98.88 164 VAL B O 1
ATOM 4079 N N . LYS B 1 165 ? 0.133 -1.508 -15.688 1 98.88 165 LYS B N 1
ATOM 4080 C CA . LYS B 1 165 ? -0.235 -2.607 -16.578 1 98.88 165 LYS B CA 1
ATOM 4081 C C . LYS B 1 165 ? -1.193 -2.137 -17.656 1 98.88 165 LYS B C 1
ATOM 4083 O O . LYS B 1 165 ? -2.119 -1.367 -17.391 1 98.88 165 LYS B O 1
ATOM 4088 N N . TYR B 1 166 ? -0.863 -2.527 -18.844 1 98.94 166 TYR B N 1
ATOM 4089 C CA . TYR B 1 166 ? -1.768 -2.352 -19.969 1 98.94 166 TYR B CA 1
ATOM 4090 C C . TYR B 1 166 ? -2.41 -3.674 -20.359 1 98.94 166 TYR B C 1
ATOM 4092 O O . TYR B 1 166 ? -1.726 -4.695 -20.484 1 98.94 166 TYR B O 1
ATOM 4100 N N . THR B 1 167 ? -3.73 -3.707 -20.531 1 98.88 167 THR B N 1
ATOM 4101 C CA . THR B 1 167 ? -4.512 -4.812 -21.078 1 98.88 167 THR B CA 1
ATOM 4102 C C . THR B 1 167 ? -5.223 -4.398 -22.359 1 98.88 167 THR B C 1
ATOM 4104 O O . THR B 1 167 ? -6.004 -3.445 -22.359 1 98.88 167 THR B O 1
ATOM 4107 N N . SER B 1 168 ? -5.062 -5.09 -23.391 1 98.81 168 SER B N 1
ATOM 4108 C CA . SER B 1 168 ? -5.691 -4.75 -24.672 1 98.81 168 SER B CA 1
ATOM 4109 C C . SER B 1 168 ? -7.176 -5.094 -24.656 1 98.81 168 SER B C 1
ATOM 4111 O O . SER B 1 168 ? -7.633 -5.879 -23.828 1 98.81 168 SER B O 1
ATOM 4113 N N . PRO B 1 169 ? -7.906 -4.48 -25.594 1 97.81 169 PRO B N 1
ATOM 4114 C CA . PRO B 1 169 ? -9.242 -5.039 -25.828 1 97.81 169 PRO B CA 1
ATOM 4115 C C . PRO B 1 169 ? -9.195 -6.477 -26.344 1 97.81 169 PRO B C 1
ATOM 4117 O O . PRO B 1 169 ? -8.133 -6.961 -26.734 1 97.81 169 PRO B O 1
ATOM 4120 N N . LEU B 1 170 ? -10.32 -7.102 -26.203 1 96.56 170 LEU B N 1
ATOM 4121 C CA . LEU B 1 170 ? -10.477 -8.398 -26.859 1 96.56 170 LEU B CA 1
ATOM 4122 C C . LEU B 1 170 ? -10.672 -8.227 -28.359 1 96.56 170 LEU B C 1
ATOM 4124 O O . LEU B 1 170 ? -11.633 -7.598 -28.797 1 96.56 170 LEU B O 1
ATOM 4128 N N . ILE B 1 171 ? -9.773 -8.719 -29.172 1 97.38 171 ILE B N 1
ATOM 4129 C CA . ILE B 1 171 ? -9.852 -8.625 -30.625 1 97.38 171 ILE B CA 1
ATOM 4130 C C . ILE B 1 171 ? -9.797 -10.023 -31.234 1 97.38 171 ILE B C 1
ATOM 4132 O O . ILE B 1 171 ? -8.758 -10.68 -31.234 1 97.38 171 ILE B O 1
ATOM 4136 N N . ALA B 1 172 ? -10.883 -10.516 -31.766 1 97.56 172 ALA B N 1
ATOM 4137 C CA . ALA B 1 172 ? -10.984 -11.805 -32.438 1 97.56 172 ALA B CA 1
ATOM 4138 C C . ALA B 1 172 ? -10.492 -12.938 -31.547 1 97.56 172 ALA B C 1
ATOM 4140 O O . ALA B 1 172 ? -9.742 -13.805 -32 1 97.56 172 ALA B O 1
ATOM 4141 N N . GLY B 1 173 ? -10.773 -12.852 -30.297 1 97.75 173 GLY B N 1
ATOM 4142 C CA . GLY B 1 173 ? -10.438 -13.898 -29.344 1 97.75 173 GLY B CA 1
ATOM 4143 C C . GLY B 1 173 ? -9.086 -13.695 -28.688 1 97.75 173 GLY B C 1
ATOM 4144 O O . GLY B 1 173 ? -8.727 -14.43 -27.766 1 97.75 173 GLY B O 1
ATOM 4145 N N . PHE B 1 174 ? -8.336 -12.688 -29.109 1 98.62 174 PHE B N 1
ATOM 4146 C CA . PHE B 1 174 ? -7.004 -12.438 -28.578 1 98.62 174 PHE B CA 1
ATOM 4147 C C . PHE B 1 174 ? -7.031 -11.32 -27.531 1 98.62 174 PHE B C 1
ATOM 4149 O O . PHE B 1 174 ? -7.766 -10.344 -27.688 1 98.62 174 PHE B O 1
ATOM 4156 N N . GLN B 1 175 ? -6.27 -11.453 -26.5 1 98.5 175 GLN B N 1
ATOM 4157 C CA . GLN B 1 175 ? -6.012 -10.422 -25.5 1 98.5 175 GLN B CA 1
ATOM 4158 C C . GLN B 1 175 ? -4.543 -10.414 -25.094 1 98.5 175 GLN B C 1
ATOM 4160 O O . GLN B 1 175 ? -3.943 -11.469 -24.891 1 98.5 175 GLN B O 1
ATOM 4165 N N . ALA B 1 176 ? -3.988 -9.25 -24.984 1 98.88 176 ALA B N 1
ATOM 4166 C CA . ALA B 1 176 ? -2.592 -9.094 -24.594 1 98.88 176 ALA B CA 1
ATOM 4167 C C . ALA B 1 176 ? -2.465 -8.219 -23.359 1 98.88 176 ALA B C 1
ATOM 4169 O O . ALA B 1 176 ? -3.279 -7.32 -23.141 1 98.88 176 ALA B O 1
ATOM 4170 N N . GLU B 1 177 ? -1.461 -8.523 -22.547 1 98.88 177 GLU B N 1
ATOM 4171 C CA . GLU B 1 177 ? -1.142 -7.707 -21.375 1 98.88 177 GLU B CA 1
ATOM 4172 C C . GLU B 1 177 ? 0.358 -7.441 -21.281 1 98.88 177 GLU B C 1
ATOM 4174 O O . GLU B 1 177 ? 1.17 -8.289 -21.656 1 98.88 177 GLU B O 1
ATOM 4179 N N . ALA B 1 178 ? 0.685 -6.27 -20.828 1 98.94 178 ALA B N 1
ATOM 4180 C CA . ALA B 1 178 ? 2.055 -5.879 -20.5 1 98.94 178 ALA B CA 1
ATOM 4181 C C . ALA B 1 178 ? 2.115 -5.168 -19.156 1 98.94 178 ALA B C 1
ATOM 4183 O O . ALA B 1 178 ? 1.245 -4.355 -18.844 1 98.94 178 ALA B O 1
ATOM 4184 N N . LEU B 1 179 ? 3.133 -5.543 -18.391 1 98.94 179 LEU B N 1
ATOM 4185 C CA . LEU B 1 179 ? 3.291 -4.988 -17.047 1 98.94 179 LEU B CA 1
ATOM 4186 C C . LEU B 1 179 ? 4.734 -4.562 -16.812 1 98.94 179 LEU B C 1
ATOM 4188 O O . LEU B 1 179 ? 5.668 -5.27 -17.188 1 98.94 179 LEU B O 1
ATOM 4192 N N . TYR B 1 180 ? 4.887 -3.441 -16.156 1 98.88 180 TYR B N 1
ATOM 4193 C CA . TYR B 1 180 ? 6.188 -2.979 -15.68 1 98.88 180 TYR B CA 1
ATOM 4194 C C . TYR B 1 180 ? 6.102 -2.527 -14.227 1 98.88 180 TYR B C 1
ATOM 4196 O O . TYR B 1 180 ? 5.262 -1.694 -13.883 1 98.88 180 TYR B O 1
ATOM 4204 N N . GLY B 1 181 ? 6.961 -3.141 -13.383 1 98.81 181 GLY B N 1
ATOM 4205 C CA . GLY B 1 181 ? 7.098 -2.754 -11.984 1 98.81 181 GLY B CA 1
ATOM 4206 C C . GLY B 1 181 ? 8.391 -2.021 -11.688 1 98.81 181 GLY B C 1
ATOM 4207 O O . GLY B 1 181 ? 9.469 -2.484 -12.062 1 98.81 181 GLY B O 1
ATOM 4208 N N . PHE B 1 182 ? 8.273 -0.934 -11 1 98.31 182 PHE B N 1
ATOM 4209 C CA . PHE B 1 182 ? 9.414 -0.08 -10.688 1 98.31 182 PHE B CA 1
ATOM 4210 C C . PHE B 1 182 ? 10.117 -0.561 -9.422 1 98.31 182 PHE B C 1
ATOM 4212 O O . PHE B 1 182 ? 9.484 -0.747 -8.383 1 98.31 182 PHE B O 1
ATOM 4219 N N . GLY B 1 183 ? 11.453 -0.66 -9.523 1 96 183 GLY B N 1
ATOM 4220 C CA . GLY B 1 183 ? 12.219 -1.021 -8.352 1 96 183 GLY B CA 1
ATOM 4221 C C . GLY B 1 183 ? 12.438 0.142 -7.398 1 96 183 GLY B C 1
ATOM 4222 O O . GLY B 1 183 ? 12.664 -0.06 -6.203 1 96 183 GLY B O 1
ATOM 4223 N N . GLY B 1 184 ? 12.461 1.334 -8.023 1 93.06 184 GLY B N 1
ATOM 4224 C CA . GLY B 1 184 ? 12.547 2.531 -7.203 1 93.06 184 GLY B CA 1
ATOM 4225 C C . GLY B 1 184 ? 13.922 2.752 -6.605 1 93.06 184 GLY B C 1
ATOM 4226 O O . GLY B 1 184 ? 14.047 3.215 -5.469 1 93.06 184 GLY B O 1
ATOM 4227 N N . VAL B 1 185 ? 14.914 2.402 -7.25 1 91.25 185 VAL B N 1
ATOM 4228 C CA . VAL B 1 185 ? 16.266 2.586 -6.738 1 91.25 185 VAL B CA 1
ATOM 4229 C C . VAL B 1 185 ? 16.969 3.703 -7.512 1 91.25 185 VAL B C 1
ATOM 4231 O O . VAL B 1 185 ? 17.125 3.613 -8.734 1 91.25 185 VAL B O 1
ATOM 4234 N N . ALA B 1 186 ? 17.344 4.68 -6.781 1 90.62 186 ALA B N 1
ATOM 4235 C CA . ALA B 1 186 ? 17.984 5.836 -7.402 1 90.62 186 ALA B CA 1
ATOM 4236 C C . ALA B 1 186 ? 19.281 5.441 -8.094 1 90.62 186 ALA B C 1
ATOM 4238 O O . ALA B 1 186 ? 20.125 4.754 -7.512 1 90.62 186 ALA B O 1
ATOM 4239 N N . GLY B 1 187 ? 19.453 5.902 -9.352 1 88.94 187 GLY B N 1
ATOM 4240 C CA . GLY B 1 187 ? 20.672 5.656 -10.117 1 88.94 187 GLY B CA 1
ATOM 4241 C C . GLY B 1 187 ? 20.766 4.23 -10.625 1 88.94 187 GLY B C 1
ATOM 4242 O O . GLY B 1 187 ? 21.766 3.865 -11.258 1 88.94 187 GLY B O 1
ATOM 4243 N N . ALA B 1 188 ? 19.781 3.439 -10.25 1 90.31 188 ALA B N 1
ATOM 4244 C CA . ALA B 1 188 ? 19.797 2.033 -10.648 1 90.31 188 ALA B CA 1
ATOM 4245 C C . ALA B 1 188 ? 18.422 1.572 -11.102 1 90.31 188 ALA B C 1
ATOM 4247 O O . ALA B 1 188 ? 17.797 0.718 -10.461 1 90.31 188 ALA B O 1
ATOM 4248 N N . THR B 1 189 ? 18.031 1.951 -12.305 1 88.88 189 THR B N 1
ATOM 4249 C CA . THR B 1 189 ? 16.688 1.74 -12.82 1 88.88 189 THR B CA 1
ATOM 4250 C C . THR B 1 189 ? 16.391 0.251 -12.969 1 88.88 189 THR B C 1
ATOM 4252 O O . THR B 1 189 ? 15.242 -0.173 -12.852 1 88.88 189 THR B O 1
ATOM 4255 N N . GLY B 1 190 ? 17.375 -0.524 -13.141 1 92.94 190 GLY B N 1
ATOM 4256 C CA . GLY B 1 190 ? 17.156 -1.947 -13.344 1 92.94 190 GLY B CA 1
ATOM 4257 C C . GLY B 1 190 ? 17.062 -2.732 -12.055 1 92.94 190 GLY B C 1
ATOM 4258 O O . GLY B 1 190 ? 16.625 -3.883 -12.047 1 92.94 190 GLY B O 1
ATOM 4259 N N . SER B 1 191 ? 17.469 -2.117 -10.984 1 94.31 191 SER B N 1
ATOM 4260 C CA . SER B 1 191 ? 17.438 -2.812 -9.703 1 94.31 191 SER B CA 1
ATOM 4261 C C . SER B 1 191 ? 16.016 -2.947 -9.172 1 94.31 191 SER B C 1
ATOM 4263 O O . SER B 1 191 ? 15.297 -1.952 -9.047 1 94.31 191 SER B O 1
ATOM 4265 N N . GLY B 1 192 ? 15.641 -4.207 -8.953 1 97.44 192 GLY B N 1
ATOM 4266 C CA . GLY B 1 192 ? 14.344 -4.508 -8.375 1 97.44 192 GLY B CA 1
ATOM 4267 C C . GLY B 1 192 ? 13.195 -4.387 -9.359 1 97.44 192 GLY B C 1
ATOM 4268 O O . GLY B 1 192 ? 12.031 -4.516 -8.992 1 97.44 192 GLY B O 1
ATOM 4269 N N . ARG B 1 193 ? 13.43 -4.145 -10.609 1 98.31 193 ARG B N 1
ATOM 4270 C CA . ARG B 1 193 ? 12.367 -3.979 -11.594 1 98.31 193 ARG B CA 1
ATOM 4271 C C . ARG B 1 193 ? 11.711 -5.316 -11.922 1 98.31 193 ARG B C 1
ATOM 4273 O O . ARG B 1 193 ? 12.336 -6.371 -11.766 1 98.31 193 ARG B O 1
ATOM 4280 N N . THR B 1 194 ? 10.516 -5.258 -12.391 1 98.81 194 THR B N 1
ATOM 4281 C CA . THR B 1 194 ? 9.766 -6.402 -12.883 1 98.81 194 THR B CA 1
ATOM 4282 C C . THR B 1 194 ? 9.086 -6.07 -14.211 1 98.81 194 THR B C 1
ATOM 4284 O O . THR B 1 194 ? 8.594 -4.953 -14.398 1 98.81 194 THR B O 1
ATOM 4287 N N . TYR B 1 195 ? 9.102 -6.953 -15.117 1 98.75 195 TYR B N 1
ATOM 4288 C CA . TYR B 1 195 ? 8.242 -6.797 -16.281 1 98.75 195 TYR B CA 1
ATOM 4289 C C . TYR B 1 195 ? 7.68 -8.141 -16.734 1 98.75 195 TYR B C 1
ATOM 4291 O O . TYR B 1 195 ? 8.258 -9.195 -16.438 1 98.75 195 TYR B O 1
ATOM 4299 N N . SER B 1 196 ? 6.586 -8.156 -17.406 1 98.88 196 SER B N 1
ATOM 4300 C CA . SER B 1 196 ? 5.879 -9.352 -17.844 1 98.88 196 SER B CA 1
ATOM 4301 C C . SER B 1 196 ? 4.996 -9.062 -19.047 1 98.88 196 SER B C 1
ATOM 4303 O O . SER B 1 196 ? 4.5 -7.945 -19.203 1 98.88 196 SER B O 1
ATOM 4305 N N . PHE B 1 197 ? 4.844 -10.031 -19.859 1 98.75 197 PHE B N 1
ATOM 4306 C CA . PHE B 1 197 ? 3.969 -10.008 -21.016 1 98.75 197 PHE B CA 1
ATOM 4307 C C . PHE B 1 197 ? 3.232 -11.336 -21.172 1 98.75 197 PHE B C 1
ATOM 4309 O O . PHE B 1 197 ? 3.771 -12.391 -20.828 1 98.75 197 PHE B O 1
ATOM 4316 N N . ALA B 1 198 ? 2.035 -11.273 -21.703 1 98.88 198 ALA B N 1
ATOM 4317 C CA . ALA B 1 198 ? 1.312 -12.508 -22 1 98.88 198 ALA B CA 1
ATOM 4318 C C . ALA B 1 198 ? 0.303 -12.297 -23.125 1 98.88 198 ALA B C 1
ATOM 4320 O O . ALA B 1 198 ? -0.121 -11.164 -23.375 1 98.88 198 ALA B O 1
ATOM 4321 N N . LEU B 1 199 ? 0.027 -13.281 -23.797 1 98.88 199 LEU B N 1
ATOM 4322 C CA . LEU B 1 199 ? -0.989 -13.352 -24.844 1 98.88 199 LEU B CA 1
ATOM 4323 C C . LEU B 1 199 ? -1.962 -14.5 -24.578 1 98.88 199 LEU B C 1
ATOM 4325 O O . LEU B 1 199 ? -1.543 -15.617 -24.266 1 98.88 199 LEU B O 1
ATOM 4329 N N . GLY B 1 200 ? -3.252 -14.219 -24.609 1 98.81 200 GLY B N 1
ATOM 4330 C CA . GLY B 1 200 ? -4.312 -15.211 -24.516 1 98.81 200 GLY B CA 1
ATOM 4331 C C . GLY B 1 200 ? -5.148 -15.312 -25.781 1 98.81 200 GLY B C 1
ATOM 4332 O O . GLY B 1 200 ? -5.258 -14.344 -26.531 1 98.81 200 GLY B O 1
ATOM 4333 N N . TYR B 1 201 ? -5.688 -16.438 -25.984 1 98.75 201 TYR B N 1
ATOM 4334 C CA . TYR B 1 201 ? -6.609 -16.688 -27.094 1 98.75 201 TYR B CA 1
ATOM 4335 C C . TYR B 1 201 ? -7.738 -17.609 -26.656 1 98.75 201 TYR B C 1
ATOM 4337 O O . TYR B 1 201 ? -7.496 -18.641 -26.016 1 98.75 201 TYR B O 1
ATOM 4345 N N . ALA B 1 202 ? -8.898 -17.219 -26.953 1 97.69 202 ALA B N 1
ATOM 4346 C CA . ALA B 1 202 ? -10.062 -18.062 -26.703 1 97.69 202 ALA B CA 1
ATOM 4347 C C . ALA B 1 202 ? -11.016 -18.062 -27.891 1 97.69 202 ALA B C 1
ATOM 4349 O O . ALA B 1 202 ? -11.352 -17 -28.422 1 97.69 202 ALA B O 1
ATOM 4350 N N . ASN B 1 203 ? -11.414 -19.188 -28.281 1 97.19 203 ASN B N 1
ATOM 4351 C CA . ASN B 1 203 ? -12.375 -19.406 -29.344 1 97.19 203 ASN B CA 1
ATOM 4352 C C . ASN B 1 203 ? -13.156 -20.703 -29.156 1 97.19 203 ASN B C 1
ATOM 4354 O O . ASN B 1 203 ? -12.648 -21.797 -29.422 1 97.19 203 ASN B O 1
ATOM 4358 N N . GLY B 1 204 ? -14.422 -20.516 -28.75 1 96.25 204 GLY B N 1
ATOM 4359 C CA . GLY B 1 204 ? -15.219 -21.688 -28.453 1 96.25 204 GLY B CA 1
ATOM 4360 C C . GLY B 1 204 ? -14.648 -22.531 -27.328 1 96.25 204 GLY B C 1
ATOM 4361 O O . GLY B 1 204 ? -14.383 -22.016 -26.234 1 96.25 204 GLY B O 1
ATOM 4362 N N . PRO B 1 205 ? -14.406 -23.859 -27.688 1 97.5 205 PRO B N 1
ATOM 4363 C CA . PRO B 1 205 ? -13.961 -24.766 -26.625 1 97.5 205 PRO B CA 1
ATOM 4364 C C . PRO B 1 205 ? -12.461 -24.672 -26.359 1 97.5 205 PRO B C 1
ATOM 4366 O O . PRO B 1 205 ? -11.953 -25.297 -25.422 1 97.5 205 PRO B O 1
ATOM 4369 N N . LEU B 1 206 ? -11.766 -23.953 -27.172 1 98.5 206 LEU B N 1
ATOM 4370 C CA . LEU B 1 206 ? -10.312 -23.906 -27.094 1 98.5 206 LEU B CA 1
ATOM 4371 C C . LEU B 1 206 ? -9.844 -22.609 -26.422 1 98.5 206 LEU B C 1
ATOM 4373 O O . LEU B 1 206 ? -10.305 -21.516 -26.797 1 98.5 206 LEU B O 1
ATOM 4377 N N . SER B 1 207 ? -9 -22.734 -25.5 1 98.75 207 SER B N 1
ATOM 4378 C CA . SER B 1 207 ? -8.297 -21.594 -24.906 1 98.75 207 SER B CA 1
ATOM 4379 C C . SER B 1 207 ? -6.797 -21.844 -24.844 1 98.75 207 SER B C 1
ATOM 4381 O O . SER B 1 207 ? -6.355 -22.953 -24.5 1 98.75 207 SER B O 1
ATOM 4383 N N . LEU B 1 208 ? -6.012 -20.859 -25.219 1 98.88 208 LEU B N 1
ATOM 4384 C CA . LEU B 1 208 ? -4.555 -20.922 -25.219 1 98.88 208 LEU B CA 1
ATOM 4385 C C . LEU B 1 208 ? -3.977 -19.703 -24.484 1 98.88 208 LEU B C 1
ATOM 4387 O O . LEU B 1 208 ? -4.594 -18.641 -24.453 1 98.88 208 LEU B O 1
ATOM 4391 N N . GLY B 1 209 ? -2.865 -19.875 -23.891 1 98.81 209 GLY B N 1
ATOM 4392 C CA . GLY B 1 209 ? -2.148 -18.781 -23.25 1 98.81 209 GLY B CA 1
ATOM 4393 C C . GLY B 1 209 ? -0.644 -18.969 -23.266 1 98.81 209 GLY B C 1
ATOM 4394 O O . GLY B 1 209 ? -0.154 -20.094 -23.188 1 98.81 209 GLY B O 1
ATOM 4395 N N . ALA B 1 210 ? 0.079 -17.906 -23.344 1 98.88 210 ALA B N 1
ATOM 4396 C CA . ALA B 1 210 ? 1.535 -17.875 -23.25 1 98.88 210 ALA B CA 1
ATOM 4397 C C . ALA B 1 210 ? 2.006 -16.578 -22.594 1 98.88 210 ALA B C 1
ATOM 4399 O O . ALA B 1 210 ? 1.417 -15.516 -22.797 1 98.88 210 ALA B O 1
ATOM 4400 N N . GLY B 1 211 ? 3.053 -16.719 -21.797 1 98.62 211 GLY B N 1
ATOM 4401 C CA . GLY B 1 211 ? 3.529 -15.5 -21.156 1 98.62 211 GLY B CA 1
ATOM 4402 C C . GLY B 1 211 ? 4.965 -15.602 -20.672 1 98.62 211 GLY B C 1
ATOM 4403 O O . GLY B 1 211 ? 5.551 -16.688 -20.688 1 98.62 211 GLY B O 1
ATOM 4404 N N . TYR B 1 212 ? 5.488 -14.469 -20.391 1 98.81 212 TYR B N 1
ATOM 4405 C CA . TYR B 1 212 ? 6.832 -14.281 -19.859 1 98.81 212 TYR B CA 1
ATOM 4406 C C . TYR B 1 212 ? 6.816 -13.352 -18.656 1 98.81 212 TYR B C 1
ATOM 4408 O O . TYR B 1 212 ? 6.078 -12.367 -18.625 1 98.81 212 TYR B O 1
ATOM 4416 N N . PHE B 1 213 ? 7.641 -13.75 -17.656 1 98.75 213 PHE B N 1
ATOM 4417 C CA . PHE B 1 213 ? 7.785 -12.953 -16.438 1 98.75 213 PHE B CA 1
ATOM 4418 C C . PHE B 1 213 ? 9.25 -12.828 -16.047 1 98.75 213 PHE B C 1
ATOM 4420 O O . PHE B 1 213 ? 10 -13.805 -16.094 1 98.75 213 PHE B O 1
ATOM 4427 N N . PHE B 1 214 ? 9.664 -11.57 -15.688 1 98.81 214 PHE B N 1
ATOM 4428 C CA . PHE B 1 214 ? 11 -11.297 -15.172 1 98.81 214 PHE B CA 1
ATOM 4429 C C . PHE B 1 214 ? 10.93 -10.422 -13.93 1 98.81 214 PHE B C 1
ATOM 4431 O O . PHE B 1 214 ? 10.188 -9.445 -13.891 1 98.81 214 PHE B O 1
ATOM 4438 N N . ALA B 1 215 ? 11.695 -10.789 -12.922 1 98.75 215 ALA B N 1
ATOM 4439 C CA . ALA B 1 215 ? 11.875 -9.961 -11.734 1 98.75 215 ALA B CA 1
ATOM 4440 C C . ALA B 1 215 ? 13.336 -9.922 -11.312 1 98.75 215 ALA B C 1
ATOM 4442 O O . ALA B 1 215 ? 13.984 -10.969 -11.203 1 98.75 215 ALA B O 1
ATOM 4443 N N . ASN B 1 216 ? 13.812 -8.742 -11.117 1 98.75 216 ASN B N 1
ATOM 4444 C CA . ASN B 1 216 ? 15.156 -8.547 -10.578 1 98.75 216 ASN B CA 1
ATOM 4445 C C . ASN B 1 216 ? 15.148 -8.578 -9.047 1 98.75 216 ASN B C 1
ATOM 4447 O O . ASN B 1 216 ? 14.289 -7.969 -8.414 1 98.75 216 ASN B O 1
ATOM 4451 N N . GLY B 1 217 ? 16.203 -9.227 -8.453 1 98.12 217 GLY B N 1
ATOM 4452 C CA . GLY B 1 217 ? 16.203 -9.484 -7.023 1 98.12 217 GLY B CA 1
ATOM 4453 C C . GLY B 1 217 ? 16.766 -8.336 -6.211 1 98.12 217 GLY B C 1
ATOM 4454 O O . GLY B 1 217 ? 16.719 -8.359 -4.977 1 98.12 217 GLY B O 1
ATOM 4455 N N . GLY B 1 218 ? 17.312 -7.328 -6.898 1 96.38 218 GLY B N 1
ATOM 4456 C CA . GLY B 1 218 ? 17.906 -6.191 -6.207 1 96.38 218 GLY B CA 1
ATOM 4457 C C . GLY B 1 218 ? 19.344 -6.434 -5.773 1 96.38 218 GLY B C 1
ATOM 4458 O O . GLY B 1 218 ? 19.953 -7.43 -6.164 1 96.38 218 GLY B O 1
ATOM 4459 N N . THR B 1 219 ? 19.844 -5.453 -4.895 1 93.5 219 THR B N 1
ATOM 4460 C CA . THR B 1 219 ? 21.266 -5.531 -4.539 1 93.5 219 THR B CA 1
ATOM 4461 C C . THR B 1 219 ? 21.453 -5.402 -3.029 1 93.5 219 THR B C 1
ATOM 4463 O O . THR B 1 219 ? 22.578 -5.293 -2.545 1 93.5 219 THR B O 1
ATOM 4466 N N . THR B 1 220 ? 20.406 -5.414 -2.305 1 93.88 220 THR B N 1
ATOM 4467 C CA . THR B 1 220 ? 20.516 -5.367 -0.85 1 93.88 220 THR B CA 1
ATOM 4468 C C . THR B 1 220 ? 21.078 -6.676 -0.306 1 93.88 220 THR B C 1
ATOM 4470 O O . THR B 1 220 ? 20.703 -7.758 -0.765 1 93.88 220 THR B O 1
ATOM 4473 N N . THR B 1 221 ? 22 -6.535 0.662 1 94.75 221 THR B N 1
ATOM 4474 C CA . THR B 1 221 ? 22.625 -7.746 1.169 1 94.75 221 THR B CA 1
ATOM 4475 C C . THR B 1 221 ? 22.609 -7.77 2.695 1 94.75 221 THR B C 1
ATOM 4477 O O . THR B 1 221 ? 22.547 -6.719 3.336 1 94.75 221 THR B O 1
ATOM 4480 N N . ALA B 1 222 ? 22.547 -8.891 3.188 1 91.94 222 ALA B N 1
ATOM 4481 C CA . ALA B 1 222 ? 22.844 -9.211 4.578 1 91.94 222 ALA B CA 1
ATOM 4482 C C . ALA B 1 222 ? 23.969 -10.25 4.664 1 91.94 222 ALA B C 1
ATOM 4484 O O . ALA B 1 222 ? 23.828 -11.359 4.152 1 91.94 222 ALA B O 1
ATOM 4485 N N . ASN B 1 223 ? 25.031 -9.922 5.309 1 92.81 223 ASN B N 1
ATOM 4486 C CA . ASN B 1 223 ? 26.203 -10.789 5.418 1 92.81 223 ASN B CA 1
ATOM 4487 C C . ASN B 1 223 ? 26.703 -11.234 4.047 1 92.81 223 ASN B C 1
ATOM 4489 O O . ASN B 1 223 ? 26.984 -12.414 3.842 1 92.81 223 ASN B O 1
ATOM 4493 N N . GLY B 1 224 ? 26.609 -10.375 3.105 1 93.75 224 GLY B N 1
ATOM 4494 C CA . GLY B 1 224 ? 27.172 -10.602 1.788 1 93.75 224 GLY B CA 1
ATOM 4495 C C . GLY B 1 224 ? 26.25 -11.367 0.856 1 93.75 224 GLY B C 1
ATOM 4496 O O . GLY B 1 224 ? 26.609 -11.617 -0.3 1 93.75 224 GLY B O 1
ATOM 4497 N N . ILE B 1 225 ? 25.062 -11.773 1.328 1 96.56 225 ILE B N 1
ATOM 4498 C CA . ILE B 1 225 ? 24.094 -12.523 0.535 1 96.56 225 ILE B CA 1
ATOM 4499 C C . ILE B 1 225 ? 22.859 -11.672 0.28 1 96.56 225 ILE B C 1
ATOM 4501 O O . ILE B 1 225 ? 22.375 -10.977 1.178 1 96.56 225 ILE B O 1
ATOM 4505 N N . ARG B 1 226 ? 22.344 -11.758 -0.922 1 96.88 226 ARG B N 1
ATOM 4506 C CA . ARG B 1 226 ? 21.219 -10.922 -1.324 1 96.88 226 ARG B CA 1
ATOM 4507 C C . ARG B 1 226 ? 19.984 -11.242 -0.499 1 96.88 226 ARG B C 1
ATOM 4509 O O . ARG B 1 226 ? 19.641 -12.414 -0.312 1 96.88 226 ARG B O 1
ATOM 4516 N N . SER B 1 227 ? 19.406 -10.203 0.002 1 96.44 227 SER B N 1
ATOM 4517 C CA . SER B 1 227 ? 18.016 -10.234 0.423 1 96.44 227 SER B CA 1
ATOM 4518 C C . SER B 1 227 ? 17.094 -9.742 -0.685 1 96.44 227 SER B C 1
ATOM 4520 O O . SER B 1 227 ? 17.359 -8.719 -1.319 1 96.44 227 SER B O 1
ATOM 4522 N N . TRP B 1 228 ? 16.078 -10.492 -0.944 1 96.12 228 TRP B N 1
ATOM 4523 C CA . TRP B 1 228 ? 15.172 -10.172 -2.049 1 96.12 228 TRP B CA 1
ATOM 4524 C C . TRP B 1 228 ? 14.508 -8.812 -1.837 1 96.12 228 TRP B C 1
ATOM 4526 O O . TRP B 1 228 ? 13.773 -8.617 -0.867 1 96.12 228 TRP B O 1
ATOM 4536 N N . THR B 1 229 ? 14.828 -7.84 -2.65 1 95.12 229 THR B N 1
ATOM 4537 C CA . THR B 1 229 ? 14.219 -6.52 -2.658 1 95.12 229 THR B CA 1
ATOM 4538 C C . THR B 1 229 ? 13.758 -6.145 -4.066 1 95.12 229 THR B C 1
ATOM 4540 O O . THR B 1 229 ? 14.539 -5.602 -4.855 1 95.12 229 THR B O 1
ATOM 4543 N N . SER B 1 230 ? 12.602 -6.582 -4.465 1 97.31 230 SER B N 1
ATOM 4544 C CA . SER B 1 230 ? 12.023 -6.414 -5.789 1 97.31 230 SER B CA 1
ATOM 4545 C C . SER B 1 230 ? 10.625 -5.809 -5.707 1 97.31 230 SER B C 1
ATOM 4547 O O . SER B 1 230 ? 10 -5.812 -4.645 1 97.31 230 SER B O 1
ATOM 4549 N N . SER B 1 231 ? 10.25 -5.184 -6.855 1 98.38 231 SER B N 1
ATOM 4550 C CA . SER B 1 231 ? 8.844 -4.816 -6.969 1 98.38 231 SER B CA 1
ATOM 4551 C C . SER B 1 231 ? 7.949 -6.051 -6.973 1 98.38 231 SER B C 1
ATOM 4553 O O . SER B 1 231 ? 6.75 -5.953 -6.711 1 98.38 231 SER B O 1
ATOM 4555 N N . SER B 1 232 ? 8.508 -7.168 -7.191 1 98.31 232 SER B N 1
ATOM 4556 C CA . SER B 1 232 ? 7.793 -8.438 -7.121 1 98.31 232 SER B CA 1
ATOM 4557 C C . SER B 1 232 ? 7.973 -9.102 -5.758 1 98.31 232 SER B C 1
ATOM 4559 O O . SER B 1 232 ? 9.062 -9.07 -5.184 1 98.31 232 SER B O 1
ATOM 4561 N N . ASP B 1 233 ? 6.875 -9.719 -5.316 1 97 233 ASP B N 1
ATOM 4562 C CA . ASP B 1 233 ? 7.027 -10.609 -4.168 1 97 233 ASP B CA 1
ATOM 4563 C C . ASP B 1 233 ? 7.926 -11.797 -4.508 1 97 233 ASP B C 1
ATOM 4565 O O . ASP B 1 233 ? 8.266 -12.008 -5.672 1 97 233 ASP B O 1
ATOM 4569 N N . THR B 1 234 ? 8.297 -12.516 -3.512 1 91 234 THR B N 1
ATOM 4570 C CA . THR B 1 234 ? 9.156 -13.68 -3.699 1 91 234 THR B CA 1
ATOM 4571 C C . THR B 1 234 ? 8.336 -14.938 -3.949 1 91 234 THR B C 1
ATOM 4573 O O . THR B 1 234 ? 7.113 -14.93 -3.768 1 91 234 THR B O 1
ATOM 4576 N N . LEU B 1 235 ? 9.039 -16.047 -4.309 1 92.5 235 LEU B N 1
ATOM 4577 C CA . LEU B 1 235 ? 8.414 -17.344 -4.566 1 92.5 235 LEU B CA 1
ATOM 4578 C C . LEU B 1 235 ? 9.055 -18.438 -3.713 1 92.5 235 LEU B C 1
ATOM 4580 O O . LEU B 1 235 ? 8.664 -19.594 -3.789 1 92.5 235 LEU B O 1
ATOM 4584 N N . PHE B 1 236 ? 9.969 -18.109 -2.855 1 92.5 236 PHE B N 1
ATOM 4585 C CA . PHE B 1 236 ? 10.852 -19.094 -2.232 1 92.5 236 PHE B CA 1
ATOM 4586 C C . PHE B 1 236 ? 10.297 -19.547 -0.887 1 92.5 236 PHE B C 1
ATOM 4588 O O . PHE B 1 236 ? 10.883 -19.266 0.159 1 92.5 236 PHE B O 1
ATOM 4595 N N . ASN B 1 237 ? 9.266 -20.344 -0.904 1 85.62 237 ASN B N 1
ATOM 4596 C CA . ASN B 1 237 ? 8.516 -20.531 0.335 1 85.62 237 ASN B CA 1
ATOM 4597 C C . ASN B 1 237 ? 8.516 -22 0.771 1 85.62 237 ASN B C 1
ATOM 4599 O O . ASN B 1 237 ? 7.93 -22.344 1.799 1 85.62 237 ASN B O 1
ATOM 4603 N N . THR B 1 238 ? 9.133 -22.938 0.014 1 92.5 238 THR B N 1
ATOM 4604 C CA . THR B 1 238 ? 9.102 -24.359 0.351 1 92.5 238 THR B CA 1
ATOM 4605 C C . THR B 1 238 ? 10.5 -24.969 0.277 1 92.5 238 THR B C 1
ATOM 4607 O O . THR B 1 238 ? 11.422 -24.344 -0.255 1 92.5 238 THR B O 1
ATOM 4610 N N . VAL B 1 239 ? 10.578 -26.172 0.749 1 93.5 239 VAL B N 1
ATOM 4611 C CA . VAL B 1 239 ? 11.836 -26.922 0.726 1 93.5 239 VAL B CA 1
ATOM 4612 C C . VAL B 1 239 ? 12.266 -27.156 -0.719 1 93.5 239 VAL B C 1
ATOM 4614 O O . VAL B 1 239 ? 13.43 -27.469 -0.979 1 93.5 239 VAL B O 1
ATOM 4617 N N . ILE B 1 240 ? 11.406 -26.938 -1.631 1 95.31 240 ILE B N 1
ATOM 4618 C CA . ILE B 1 240 ? 11.703 -27.219 -3.033 1 95.31 240 ILE B CA 1
ATOM 4619 C C . ILE B 1 240 ? 12.547 -26.078 -3.611 1 95.31 240 ILE B C 1
ATOM 4621 O O . ILE B 1 240 ? 13.477 -26.312 -4.387 1 95.31 240 ILE B O 1
ATOM 4625 N N . ASN B 1 241 ? 12.273 -24.828 -3.176 1 94.38 241 ASN B N 1
ATOM 4626 C CA . ASN B 1 241 ? 12.953 -23.734 -3.865 1 94.38 241 ASN B CA 1
ATOM 4627 C C . ASN B 1 241 ? 13.469 -22.688 -2.881 1 94.38 241 ASN B C 1
ATOM 4629 O O . ASN B 1 241 ? 14 -21.656 -3.291 1 94.38 241 ASN B O 1
ATOM 4633 N N . GLN B 1 242 ? 13.391 -22.906 -1.593 1 93.56 242 GLN B N 1
ATOM 4634 C CA . GLN B 1 242 ? 13.836 -21.938 -0.59 1 93.56 242 GLN B CA 1
ATOM 4635 C C . GLN B 1 242 ? 15.344 -21.703 -0.689 1 93.56 242 GLN B C 1
ATOM 4637 O O . GLN B 1 242 ? 15.828 -20.625 -0.336 1 93.56 242 GLN B O 1
ATOM 4642 N N . GLY B 1 243 ? 16.078 -22.609 -1.158 1 95.81 243 GLY B N 1
ATOM 4643 C CA . GLY B 1 243 ? 17.516 -22.484 -1.281 1 95.81 243 GLY B CA 1
ATOM 4644 C C . GLY B 1 243 ? 17.938 -21.469 -2.326 1 95.81 243 GLY B C 1
ATOM 4645 O O . GLY B 1 243 ? 19.109 -21.094 -2.402 1 95.81 243 GLY B O 1
ATOM 4646 N N . PHE B 1 244 ? 16.969 -20.984 -3.053 1 97.19 244 PHE B N 1
ATOM 4647 C CA . PHE B 1 244 ? 17.281 -20.062 -4.148 1 97.19 244 PHE B CA 1
ATOM 4648 C C . PHE B 1 244 ? 16.766 -18.656 -3.844 1 97.19 244 PHE B C 1
ATOM 4650 O O . PHE B 1 244 ? 16.594 -17.844 -4.754 1 97.19 244 PHE B O 1
ATOM 4657 N N . SER B 1 245 ? 16.594 -18.344 -2.576 1 96.62 245 SER B N 1
ATOM 4658 C CA . SER B 1 245 ? 15.961 -17.078 -2.166 1 96.62 245 SER B CA 1
ATOM 4659 C C . SER B 1 245 ? 16.875 -15.891 -2.439 1 96.62 245 SER B C 1
ATOM 4661 O O . SER B 1 245 ? 16.422 -14.75 -2.447 1 96.62 245 SER B O 1
ATOM 4663 N N . SER B 1 246 ? 18.172 -16.125 -2.643 1 97.75 246 SER B N 1
ATOM 4664 C CA . SER B 1 246 ? 19.109 -15.047 -2.953 1 97.75 246 SER B CA 1
ATOM 4665 C C . SER B 1 246 ? 19.312 -14.898 -4.457 1 97.75 246 SER B C 1
ATOM 4667 O O . SER B 1 246 ? 20.375 -14.469 -4.914 1 97.75 246 SER B O 1
ATOM 4669 N N . ALA B 1 247 ? 18.344 -15.281 -5.211 1 98 247 ALA B N 1
ATOM 4670 C CA . ALA B 1 247 ? 18.438 -15.234 -6.668 1 98 247 ALA B CA 1
ATOM 4671 C C . ALA B 1 247 ? 18.594 -13.797 -7.164 1 98 247 ALA B C 1
ATOM 4673 O O . ALA B 1 247 ? 17.984 -12.875 -6.629 1 98 247 ALA B O 1
ATOM 4674 N N . LYS B 1 248 ? 19.391 -13.672 -8.25 1 98.06 248 LYS B N 1
ATOM 4675 C CA . LYS B 1 248 ? 19.547 -12.391 -8.922 1 98.06 248 LYS B CA 1
ATOM 4676 C C . LYS B 1 248 ? 18.281 -11.992 -9.664 1 98.06 248 LYS B C 1
ATOM 4678 O O . LYS B 1 248 ? 17.969 -10.805 -9.789 1 98.06 248 LYS B O 1
ATOM 4683 N N . SER B 1 249 ? 17.625 -13.016 -10.141 1 98.5 249 SER B N 1
ATOM 4684 C CA . SER B 1 249 ? 16.406 -12.789 -10.93 1 98.5 249 SER B CA 1
ATOM 4685 C C . SER B 1 249 ? 15.539 -14.039 -10.969 1 98.5 249 SER B C 1
ATOM 4687 O O . SER B 1 249 ? 16.016 -15.141 -10.719 1 98.5 249 SER B O 1
ATOM 4689 N N . ILE B 1 250 ? 14.305 -13.859 -11.195 1 98.5 250 ILE B N 1
ATOM 4690 C CA . ILE B 1 250 ? 13.344 -14.891 -11.57 1 98.5 250 ILE B CA 1
ATOM 4691 C C . ILE B 1 250 ? 12.891 -14.664 -13.016 1 98.5 250 ILE B C 1
ATOM 4693 O O . ILE B 1 250 ? 12.484 -13.562 -13.383 1 98.5 250 ILE B O 1
ATOM 4697 N N . GLN B 1 251 ? 13.031 -15.664 -13.828 1 98.62 251 GLN B N 1
ATOM 4698 C CA . GLN B 1 251 ? 12.492 -15.672 -15.18 1 98.62 251 GLN B CA 1
ATOM 4699 C C . GLN B 1 251 ? 11.539 -16.844 -15.391 1 98.62 251 GLN B C 1
ATOM 4701 O O . GLN B 1 251 ? 11.891 -18 -15.109 1 98.62 251 GLN B O 1
ATOM 4706 N N . ILE B 1 252 ? 10.367 -16.594 -15.891 1 98.62 252 ILE B N 1
ATOM 4707 C CA . ILE B 1 252 ? 9.375 -17.641 -16.125 1 98.62 252 ILE B CA 1
ATOM 4708 C C . ILE B 1 252 ? 8.836 -17.531 -17.547 1 98.62 252 ILE B C 1
ATOM 4710 O O . ILE B 1 252 ? 8.453 -16.438 -18 1 98.62 252 ILE B O 1
ATOM 4714 N N . VAL B 1 253 ? 8.891 -18.547 -18.266 1 98.75 253 VAL B N 1
ATOM 4715 C CA . VAL B 1 253 ? 8.125 -18.734 -19.484 1 98.75 253 VAL B CA 1
ATOM 4716 C C . VAL B 1 253 ? 7.066 -19.812 -19.281 1 98.75 253 VAL B C 1
ATOM 4718 O O . VAL B 1 253 ? 7.371 -20.891 -18.766 1 98.75 253 VAL B O 1
ATOM 4721 N N . ARG B 1 254 ? 5.852 -19.531 -19.672 1 98.44 254 ARG B N 1
ATOM 4722 C CA . ARG B 1 254 ? 4.793 -20.516 -19.516 1 98.44 254 ARG B CA 1
ATOM 4723 C C . ARG B 1 254 ? 3.861 -20.531 -20.719 1 98.44 254 ARG B C 1
ATOM 4725 O O . ARG B 1 254 ? 3.539 -19.484 -21.266 1 98.44 254 ARG B O 1
ATOM 4732 N N . VAL B 1 255 ? 3.455 -21.688 -21.078 1 98.75 255 VAL B N 1
ATOM 4733 C CA . VAL B 1 255 ? 2.414 -21.891 -22.078 1 98.75 255 VAL B CA 1
ATOM 4734 C C . VAL B 1 255 ? 1.382 -22.891 -21.547 1 98.75 255 VAL B C 1
ATOM 4736 O O . VAL B 1 255 ? 1.713 -23.781 -20.766 1 98.75 255 VAL B O 1
ATOM 4739 N N . ALA B 1 256 ? 0.123 -22.688 -21.938 1 98.81 256 ALA B N 1
ATOM 4740 C CA . ALA B 1 256 ? -0.937 -23.609 -21.516 1 98.81 256 ALA B CA 1
ATOM 4741 C C . ALA B 1 256 ? -2.057 -23.656 -22.562 1 98.81 256 ALA B C 1
ATOM 4743 O O . ALA B 1 256 ? -2.266 -22.688 -23.297 1 98.81 256 ALA B O 1
ATOM 4744 N N . GLY B 1 257 ? -2.719 -24.766 -22.609 1 98.81 257 GLY B N 1
ATOM 4745 C CA . GLY B 1 257 ? -3.918 -24.969 -23.406 1 98.81 257 GLY B CA 1
ATOM 4746 C C . GLY B 1 257 ? -4.992 -25.75 -22.688 1 98.81 257 GLY B C 1
ATOM 4747 O O . GLY B 1 257 ? -4.684 -26.656 -21.906 1 98.81 257 GLY B O 1
ATOM 4748 N N . GLN B 1 258 ? -6.195 -25.375 -22.984 1 98.62 258 GLN B N 1
ATOM 4749 C CA . GLN B 1 258 ? -7.355 -26.062 -22.406 1 98.62 258 GLN B CA 1
ATOM 4750 C C . GLN B 1 258 ? -8.438 -26.281 -23.453 1 98.62 258 GLN B C 1
ATOM 4752 O O . GLN B 1 258 ? -8.664 -25.438 -24.312 1 98.62 258 GLN B O 1
ATOM 4757 N N . TYR B 1 259 ? -9.102 -27.406 -23.391 1 98.69 259 TYR B N 1
ATOM 4758 C CA . TYR B 1 259 ? -10.203 -27.75 -24.281 1 98.69 259 TYR B CA 1
ATOM 4759 C C . TYR B 1 259 ? -11.398 -28.281 -23.484 1 98.69 259 TYR B C 1
ATOM 4761 O O . TYR B 1 259 ? -11.25 -29.172 -22.656 1 98.69 259 TYR B O 1
ATOM 4769 N N . VAL B 1 260 ? -12.516 -27.703 -23.812 1 98 260 VAL B N 1
ATOM 4770 C CA . VAL B 1 260 ? -13.758 -28.125 -23.172 1 98 260 VAL B CA 1
ATOM 4771 C C . VAL B 1 260 ? -14.625 -28.875 -24.156 1 98 260 VAL B C 1
ATOM 4773 O O . VAL B 1 260 ? -15.062 -28.328 -25.172 1 98 260 VAL B O 1
ATOM 4776 N N . ALA B 1 261 ? -14.906 -30.109 -23.844 1 97.81 261 ALA B N 1
ATOM 4777 C CA . ALA B 1 261 ? -15.758 -30.969 -24.656 1 97.81 261 ALA B CA 1
ATOM 4778 C C . ALA B 1 261 ? -16.938 -31.484 -23.859 1 97.81 261 ALA B C 1
ATOM 4780 O O . ALA B 1 261 ? -16.906 -32.594 -23.344 1 97.81 261 ALA B O 1
ATOM 4781 N N . GLY B 1 262 ? -18.109 -30.766 -23.938 1 97.25 262 GLY B N 1
ATOM 4782 C CA . GLY B 1 262 ? -19.234 -31.109 -23.078 1 97.25 262 GLY B CA 1
ATOM 4783 C C . GLY B 1 262 ? -18.891 -31.109 -21.609 1 97.25 262 GLY B C 1
ATOM 4784 O O . GLY B 1 262 ? -18.438 -30.094 -21.078 1 97.25 262 GLY B O 1
ATOM 4785 N N . PRO B 1 263 ? -19.031 -32.281 -20.969 1 98.12 263 PRO B N 1
ATOM 4786 C CA . PRO B 1 263 ? -18.75 -32.344 -19.547 1 98.12 263 PRO B CA 1
ATOM 4787 C C . PRO B 1 263 ? -17.25 -32.469 -19.25 1 98.12 263 PRO B C 1
ATOM 4789 O O . PRO B 1 263 ? -16.828 -32.375 -18.094 1 98.12 263 PRO B O 1
ATOM 4792 N N . ALA B 1 264 ? -16.453 -32.719 -20.266 1 98.62 264 ALA B N 1
ATOM 4793 C CA . ALA B 1 264 ? -15.031 -32.969 -20.094 1 98.62 264 ALA B CA 1
ATOM 4794 C C . ALA B 1 264 ? -14.219 -31.703 -20.328 1 98.62 264 ALA B C 1
ATOM 4796 O O . ALA B 1 264 ? -14.492 -30.969 -21.281 1 98.62 264 ALA B O 1
ATOM 4797 N N . THR B 1 265 ? -13.305 -31.438 -19.438 1 98.44 265 THR B N 1
ATOM 4798 C CA . THR B 1 265 ? -12.297 -30.406 -19.641 1 98.44 265 THR B CA 1
ATOM 4799 C C . THR B 1 265 ? -10.891 -30.984 -19.5 1 98.44 265 THR B C 1
ATOM 4801 O O . THR B 1 265 ? -10.586 -31.672 -18.531 1 98.44 265 THR B O 1
ATOM 4804 N N . PHE B 1 266 ? -10.117 -30.719 -20.516 1 97.81 266 PHE B N 1
ATOM 4805 C CA . PHE B 1 266 ? -8.719 -31.141 -20.516 1 97.81 266 PHE B CA 1
ATOM 4806 C C . PHE B 1 266 ? -7.785 -29.953 -20.656 1 97.81 266 PHE B C 1
ATOM 4808 O O . PHE B 1 266 ? -8.102 -28.984 -21.344 1 97.81 266 PHE B O 1
ATOM 4815 N N . GLY B 1 267 ? -6.605 -30.062 -19.984 1 98.38 267 GLY B N 1
ATOM 4816 C CA . GLY B 1 267 ? -5.609 -29.016 -20.141 1 98.38 267 GLY B CA 1
ATOM 4817 C C . GLY B 1 267 ? -4.188 -29.531 -20.016 1 98.38 267 GLY B C 1
ATOM 4818 O O . GLY B 1 267 ? -3.939 -30.547 -19.359 1 98.38 267 GLY B O 1
ATOM 4819 N N . ILE B 1 268 ? -3.268 -28.906 -20.703 1 98.75 268 ILE B N 1
ATOM 4820 C CA . ILE B 1 268 ? -1.833 -29.141 -20.609 1 98.75 268 ILE B CA 1
ATOM 4821 C C . ILE B 1 268 ? -1.087 -27.828 -20.469 1 98.75 268 ILE B C 1
ATOM 4823 O O . ILE B 1 268 ? -1.558 -26.781 -20.938 1 98.75 268 ILE B O 1
ATOM 4827 N N . ALA B 1 269 ? 0.004 -27.875 -19.766 1 98.62 269 ALA B N 1
ATOM 4828 C CA . ALA B 1 269 ? 0.826 -26.672 -19.609 1 98.62 269 ALA B CA 1
ATOM 4829 C C . ALA B 1 269 ? 2.299 -27.031 -19.438 1 98.62 269 ALA B C 1
ATOM 4831 O O . ALA B 1 269 ? 2.627 -28.156 -19.062 1 98.62 269 ALA B O 1
ATOM 4832 N N . TYR B 1 270 ? 3.129 -26.141 -19.812 1 98.75 270 TYR B N 1
ATOM 4833 C CA . TYR B 1 270 ? 4.57 -26.234 -19.625 1 98.75 270 TYR B CA 1
ATOM 4834 C C . TYR B 1 270 ? 5.152 -24.906 -19.156 1 98.75 270 TYR B C 1
ATOM 4836 O O . TYR B 1 270 ? 4.742 -23.844 -19.609 1 98.75 270 TYR B O 1
ATOM 4844 N N . SER B 1 271 ? 6.074 -25.016 -18.234 1 98.44 271 SER B N 1
ATOM 4845 C CA . SER B 1 271 ? 6.793 -23.812 -17.828 1 98.44 271 SER B CA 1
ATOM 4846 C C . SER B 1 271 ? 8.289 -24.078 -17.688 1 98.44 271 SER B C 1
ATOM 4848 O O . SER B 1 271 ? 8.695 -25.188 -17.328 1 98.44 271 SER B O 1
ATOM 4850 N N . ASN B 1 272 ? 9.078 -23.141 -18.031 1 98.81 272 ASN B N 1
ATOM 4851 C CA . ASN B 1 272 ? 10.5 -23 -17.703 1 98.81 272 ASN B CA 1
ATOM 4852 C C . ASN B 1 272 ? 10.758 -21.828 -16.766 1 98.81 272 ASN B C 1
ATOM 4854 O O . ASN B 1 272 ? 10.438 -20.688 -17.094 1 98.81 272 ASN B O 1
ATOM 4858 N N . THR B 1 273 ? 11.258 -22.141 -15.609 1 98.5 273 THR B N 1
ATOM 4859 C CA . THR B 1 273 ? 11.586 -21.125 -14.617 1 98.5 273 THR B CA 1
ATOM 4860 C C . THR B 1 273 ? 13.078 -21.141 -14.312 1 98.5 273 THR B C 1
ATOM 4862 O O . THR B 1 273 ? 13.656 -22.188 -14.016 1 98.5 273 THR B O 1
ATOM 4865 N N . GLN B 1 274 ? 13.672 -19.953 -14.344 1 98.75 274 GLN B N 1
ATOM 4866 C CA . GLN B 1 274 ? 15.094 -19.812 -14.055 1 98.75 274 GLN B CA 1
ATOM 4867 C C . GLN B 1 274 ? 15.328 -18.844 -12.906 1 98.75 274 GLN B C 1
ATOM 4869 O O . GLN B 1 274 ? 14.836 -17.703 -12.93 1 98.75 274 GLN B O 1
ATOM 4874 N N . TYR B 1 275 ? 15.992 -19.344 -11.906 1 98.38 275 TYR B N 1
ATOM 4875 C CA . TYR B 1 275 ? 16.531 -18.5 -10.844 1 98.38 275 TYR B CA 1
ATOM 4876 C C . TYR B 1 275 ? 18 -18.172 -11.094 1 98.38 275 TYR B C 1
ATOM 4878 O O . TYR B 1 275 ? 18.859 -19.031 -10.922 1 98.38 275 TYR B O 1
ATOM 4886 N N . GLY B 1 276 ? 18.25 -16.922 -11.461 1 98.38 276 GLY B N 1
ATOM 4887 C CA . GLY B 1 276 ? 19.594 -16.516 -11.828 1 98.38 276 GLY B CA 1
ATOM 4888 C C . GLY B 1 276 ? 20.516 -16.359 -10.633 1 98.38 276 GLY B C 1
ATOM 4889 O O . GLY B 1 276 ? 20.078 -16.016 -9.539 1 98.38 276 GLY B O 1
ATOM 4890 N N . ALA B 1 277 ? 21.859 -16.547 -10.922 1 97.5 277 ALA B N 1
ATOM 4891 C CA . ALA B 1 277 ? 22.859 -16.406 -9.875 1 97.5 277 ALA B CA 1
ATOM 4892 C C . ALA B 1 277 ? 23.875 -15.32 -10.219 1 97.5 277 ALA B C 1
ATOM 4894 O O . ALA B 1 277 ? 24.094 -15.023 -11.398 1 97.5 277 ALA B O 1
ATOM 4895 N N . ASP B 1 278 ? 24.391 -14.672 -9.258 1 97.12 278 ASP B N 1
ATOM 4896 C CA . ASP B 1 278 ? 25.547 -13.805 -9.367 1 97.12 278 ASP B CA 1
ATOM 4897 C C . ASP B 1 278 ? 26.375 -13.836 -8.086 1 97.12 278 A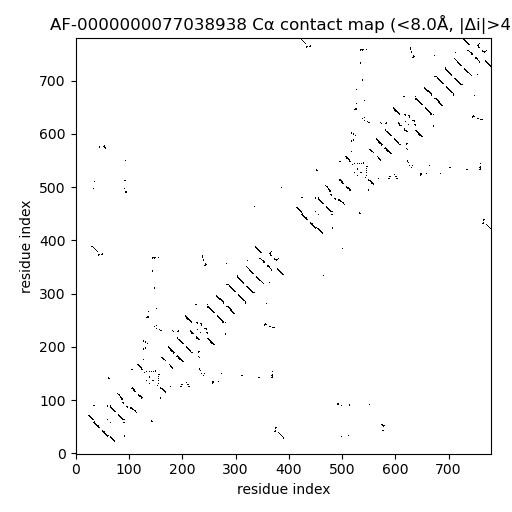SP B C 1
ATOM 4899 O O . ASP B 1 278 ? 26.297 -14.797 -7.312 1 97.12 278 ASP B O 1
ATOM 4903 N N . THR B 1 279 ? 27.234 -12.914 -7.832 1 96.44 279 THR B N 1
ATOM 4904 C CA . THR B 1 279 ? 28.188 -12.93 -6.723 1 96.44 279 THR B CA 1
ATOM 4905 C C . THR B 1 279 ? 27.469 -12.719 -5.395 1 96.44 279 THR B C 1
ATOM 4907 O O . THR B 1 279 ? 28.031 -13 -4.332 1 96.44 279 THR B O 1
ATOM 4910 N N . LEU B 1 280 ? 26.234 -12.266 -5.449 1 96.62 280 LEU B N 1
ATOM 4911 C CA . LEU B 1 280 ? 25.484 -12.016 -4.223 1 96.62 280 LEU B CA 1
ATOM 4912 C C . LEU B 1 280 ? 24.562 -13.188 -3.902 1 96.62 280 LEU B C 1
ATOM 4914 O O . LEU B 1 280 ? 23.797 -13.133 -2.939 1 96.62 280 LEU B O 1
ATOM 4918 N N . SER B 1 281 ? 24.594 -14.203 -4.719 1 97.12 281 SER B N 1
ATOM 4919 C CA . SER B 1 281 ? 23.766 -15.383 -4.496 1 97.12 281 SER B CA 1
ATOM 4920 C C . SER B 1 281 ? 24.516 -16.438 -3.676 1 97.12 281 SER B C 1
ATOM 4922 O O . SER B 1 281 ? 25.734 -16.562 -3.77 1 97.12 281 SER B O 1
ATOM 4924 N N . ALA B 1 282 ? 23.719 -17.203 -2.922 1 96.25 282 ALA B N 1
ATOM 4925 C CA . ALA B 1 282 ? 24.297 -18.312 -2.152 1 96.25 282 ALA B CA 1
ATOM 4926 C C . ALA B 1 282 ? 24.609 -19.5 -3.051 1 96.25 282 ALA B C 1
ATOM 4928 O O . ALA B 1 282 ? 25.141 -20.516 -2.586 1 96.25 282 ALA B O 1
ATOM 4929 N N . PHE B 1 283 ? 24.25 -19.516 -4.285 1 96 283 PHE B N 1
ATOM 4930 C CA . PHE B 1 283 ? 24.516 -20.531 -5.285 1 96 283 PHE B CA 1
ATOM 4931 C C . PHE B 1 283 ? 25.172 -19.922 -6.523 1 96 283 PHE B C 1
ATOM 4933 O O . PHE B 1 283 ? 25.156 -18.703 -6.699 1 96 283 PHE B O 1
ATOM 4940 N N . ARG B 1 284 ? 25.781 -20.703 -7.355 1 94.56 284 ARG B N 1
ATOM 4941 C CA . ARG B 1 284 ? 26.703 -20.125 -8.328 1 94.56 284 ARG B CA 1
ATOM 4942 C C . ARG B 1 284 ? 26.25 -20.422 -9.75 1 94.56 284 ARG B C 1
ATOM 4944 O O . ARG B 1 284 ? 26.812 -19.891 -10.711 1 94.56 284 ARG B O 1
ATOM 4951 N N . GLN B 1 285 ? 25.281 -21.25 -9.898 1 96.69 285 GLN B N 1
ATOM 4952 C CA . GLN B 1 285 ? 24.734 -21.562 -11.219 1 96.69 285 GLN B CA 1
ATOM 4953 C C . GLN B 1 285 ? 23.234 -21.266 -11.266 1 96.69 285 GLN B C 1
ATOM 4955 O O . GLN B 1 285 ? 22.531 -21.438 -10.273 1 96.69 285 GLN B O 1
ATOM 4960 N N . THR B 1 286 ? 22.828 -20.844 -12.461 1 98.31 286 THR B N 1
ATOM 4961 C CA . THR B 1 286 ? 21.391 -20.656 -12.641 1 98.31 286 THR B CA 1
ATOM 4962 C C . THR B 1 286 ? 20.625 -21.953 -12.391 1 98.31 286 THR B C 1
ATOM 4964 O O . THR B 1 286 ? 20.984 -23 -12.93 1 98.31 286 THR B O 1
ATOM 4967 N N . ALA B 1 287 ? 19.672 -21.875 -11.508 1 98.38 287 ALA B N 1
ATOM 4968 C CA . ALA B 1 287 ? 18.75 -23 -11.312 1 98.38 287 ALA B CA 1
ATOM 4969 C C . ALA B 1 287 ? 17.641 -22.984 -12.359 1 98.38 287 ALA B C 1
ATOM 4971 O O . ALA B 1 287 ? 16.969 -21.969 -12.547 1 98.38 287 ALA B O 1
ATOM 4972 N N . LYS B 1 288 ? 17.453 -24.078 -13 1 98.69 288 LYS B N 1
ATOM 4973 C CA . LYS B 1 288 ? 16.438 -24.203 -14.039 1 98.69 288 LYS B CA 1
ATOM 4974 C C . LYS B 1 288 ? 15.391 -25.25 -13.672 1 98.69 288 LYS B C 1
ATOM 4976 O O . LYS B 1 288 ? 15.719 -26.406 -13.453 1 98.69 288 LYS B O 1
ATOM 4981 N N . PHE B 1 289 ? 14.18 -24.828 -13.594 1 98.44 289 PHE B N 1
ATOM 4982 C CA . PHE B 1 289 ? 13.055 -25.719 -13.375 1 98.44 289 PHE B CA 1
ATOM 4983 C C . PHE B 1 289 ? 12.219 -25.859 -14.641 1 98.44 289 PHE B C 1
ATOM 4985 O O . PHE B 1 289 ? 11.82 -24.875 -15.242 1 98.44 289 PHE B O 1
ATOM 4992 N N . ASN B 1 290 ? 11.992 -27.062 -15.039 1 98.75 290 ASN B N 1
ATOM 4993 C CA . ASN B 1 290 ? 10.992 -27.391 -16.047 1 98.75 290 ASN B CA 1
ATOM 4994 C C . ASN B 1 290 ? 9.805 -28.141 -15.453 1 98.75 290 ASN B C 1
ATOM 4996 O O . ASN B 1 290 ? 9.992 -29.094 -14.703 1 98.75 290 ASN B O 1
ATOM 5000 N N . ASN B 1 291 ? 8.688 -27.672 -15.766 1 98.44 291 ASN B N 1
ATOM 5001 C CA . ASN B 1 291 ? 7.484 -28.344 -15.289 1 98.44 291 ASN B CA 1
ATOM 5002 C C . ASN B 1 291 ? 6.508 -28.625 -16.422 1 98.44 291 ASN B C 1
ATOM 5004 O O . ASN B 1 291 ? 6.23 -27.75 -17.25 1 98.44 291 ASN B O 1
ATOM 5008 N N . GLY B 1 292 ? 6.082 -29.859 -16.531 1 98.62 292 GLY B N 1
ATOM 5009 C CA . GLY B 1 292 ? 4.941 -30.25 -17.344 1 98.62 292 GLY B CA 1
ATOM 5010 C C . GLY B 1 292 ? 3.74 -30.688 -16.531 1 98.62 292 GLY B C 1
ATOM 5011 O O . GLY B 1 292 ? 3.891 -31.344 -15.5 1 98.62 292 GLY B O 1
ATOM 5012 N N . SER B 1 293 ? 2.561 -30.25 -16.969 1 98.06 293 SER B N 1
ATOM 5013 C CA . SER B 1 293 ? 1.362 -30.641 -16.234 1 98.06 293 SER B CA 1
ATOM 5014 C C . SER B 1 293 ? 0.211 -30.953 -17.188 1 98.06 293 SER B C 1
ATOM 5016 O O . SER B 1 293 ? 0.191 -30.484 -18.328 1 98.06 293 SER B O 1
ATOM 5018 N N . ALA B 1 294 ? -0.657 -31.75 -16.719 1 98.69 294 ALA B N 1
ATOM 5019 C CA . ALA B 1 294 ? -1.901 -32.094 -17.391 1 98.69 294 ALA B CA 1
ATOM 5020 C C . ALA B 1 294 ? -3.025 -32.344 -16.391 1 98.69 294 ALA B C 1
ATOM 5022 O O . ALA B 1 294 ? -2.77 -32.719 -15.25 1 98.69 294 ALA B O 1
ATOM 5023 N N . PHE B 1 295 ? -4.242 -32.031 -16.891 1 98.56 295 PHE B N 1
ATOM 5024 C CA . PHE B 1 295 ? -5.359 -32.375 -16 1 98.56 295 PHE B CA 1
ATOM 5025 C C . PHE B 1 295 ? -6.59 -32.75 -16.812 1 98.56 295 PHE B C 1
ATOM 5027 O O . PHE B 1 295 ? -6.652 -32.5 -18.016 1 98.56 295 PHE B O 1
ATOM 5034 N N . PHE B 1 296 ? -7.445 -33.5 -16.188 1 98.88 296 PHE B N 1
ATOM 5035 C CA . PHE B 1 296 ? -8.75 -33.906 -16.703 1 98.88 296 PHE B CA 1
ATOM 5036 C C . PHE B 1 296 ? -9.836 -33.688 -15.648 1 98.88 296 PHE B C 1
ATOM 5038 O O . PHE B 1 296 ? -9.719 -34.156 -14.523 1 98.88 296 PHE B O 1
ATOM 5045 N N . ASN B 1 297 ? -10.836 -32.906 -16.031 1 98.75 297 ASN B N 1
ATOM 5046 C CA . ASN B 1 297 ? -12.008 -32.719 -15.195 1 98.75 297 ASN B CA 1
ATOM 5047 C C . ASN B 1 297 ? -13.266 -33.281 -15.844 1 98.75 297 ASN B C 1
ATOM 5049 O O . ASN B 1 297 ? -13.406 -33.25 -17.078 1 98.75 297 ASN B O 1
ATOM 5053 N N . TRP B 1 298 ? -14.188 -33.781 -15.016 1 98.81 298 TRP B N 1
ATOM 5054 C CA . TRP B 1 298 ? -15.492 -34.219 -15.477 1 98.81 298 TRP B CA 1
ATOM 5055 C C . TRP B 1 298 ? -16.609 -33.594 -14.648 1 98.81 298 TRP B C 1
ATOM 5057 O O . TRP B 1 298 ? -16.594 -33.688 -13.422 1 98.81 298 TRP B O 1
ATOM 5067 N N . GLN B 1 299 ? -17.547 -33.031 -15.414 1 98.5 299 GLN B N 1
ATOM 5068 C CA . GLN B 1 299 ? -18.75 -32.5 -14.797 1 98.5 299 GLN B CA 1
ATOM 5069 C C . GLN B 1 299 ? -19.859 -33.562 -14.719 1 98.5 299 GLN B C 1
ATOM 5071 O O . GLN B 1 299 ? -20.656 -33.688 -15.648 1 98.5 299 GLN B O 1
ATOM 5076 N N . PHE B 1 300 ? -19.984 -34.156 -13.594 1 98.44 300 PHE B N 1
ATOM 5077 C CA . PHE B 1 300 ? -20.906 -35.25 -13.445 1 98.44 300 PHE B CA 1
ATOM 5078 C C . PHE B 1 300 ? -22.359 -34.781 -13.445 1 98.44 300 PHE B C 1
ATOM 5080 O O . PHE B 1 300 ? -23.25 -35.469 -13.914 1 98.44 300 PHE B O 1
ATOM 5087 N N . SER B 1 301 ? -22.594 -33.656 -12.867 1 97.94 301 SER B N 1
ATOM 5088 C CA . SER B 1 301 ? -23.859 -32.906 -12.797 1 97.94 301 SER B CA 1
ATOM 5089 C C . SER B 1 301 ? -23.609 -31.422 -12.688 1 97.94 301 SER B C 1
ATOM 5091 O O . SER B 1 301 ? -22.484 -30.969 -12.531 1 97.94 301 SER B O 1
ATOM 5093 N N . PRO B 1 302 ? -24.719 -30.719 -12.727 1 96.25 302 PRO B N 1
ATOM 5094 C CA . PRO B 1 302 ? -24.516 -29.281 -12.57 1 96.25 302 PRO B CA 1
ATOM 5095 C C . PRO B 1 302 ? -23.859 -28.922 -11.234 1 96.25 302 PRO B C 1
ATOM 5097 O O . PRO B 1 302 ? -23.188 -27.891 -11.125 1 96.25 302 PRO B O 1
ATOM 5100 N N . ALA B 1 303 ? -23.906 -29.781 -10.234 1 98 303 ALA B N 1
ATOM 5101 C CA . ALA B 1 303 ? -23.422 -29.453 -8.898 1 98 303 ALA B CA 1
ATOM 5102 C C . ALA B 1 303 ? -22.094 -30.141 -8.609 1 98 303 ALA B C 1
ATOM 5104 O O . ALA B 1 303 ? -21.375 -29.75 -7.688 1 98 303 ALA B O 1
ATOM 51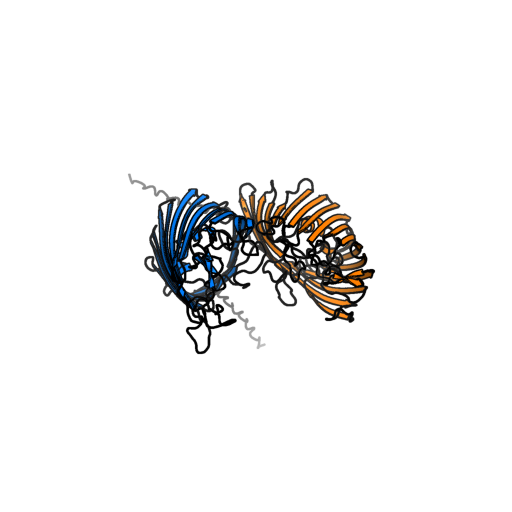05 N N . LEU B 1 304 ? -21.781 -31.156 -9.344 1 98.62 304 LEU B N 1
ATOM 5106 C CA . LEU B 1 304 ? -20.641 -31.969 -8.938 1 98.62 304 LEU B CA 1
ATOM 5107 C C . LEU B 1 304 ? -19.594 -32.031 -10.047 1 98.62 304 LEU B C 1
ATOM 5109 O O . LEU B 1 304 ? -19.859 -32.531 -11.133 1 98.62 304 LEU B O 1
ATOM 5113 N N . ARG B 1 305 ? -18.391 -31.562 -9.719 1 98.56 305 ARG B N 1
ATOM 5114 C CA . ARG B 1 305 ? -17.219 -31.688 -10.57 1 98.56 305 ARG B CA 1
ATOM 5115 C C . ARG B 1 305 ? -16.109 -32.469 -9.859 1 98.56 305 ARG B C 1
ATOM 5117 O O . ARG B 1 305 ? -15.898 -32.281 -8.656 1 98.56 305 ARG B O 1
ATOM 5124 N N . ALA B 1 306 ? -15.406 -33.281 -10.594 1 98.81 306 ALA B N 1
ATOM 5125 C CA . ALA B 1 306 ? -14.203 -33.906 -10.078 1 98.81 306 ALA B CA 1
ATOM 5126 C C . ALA B 1 306 ? -13.094 -33.906 -11.125 1 98.81 306 ALA B C 1
ATOM 5128 O O . ALA B 1 306 ? -13.352 -33.688 -12.312 1 98.81 306 ALA B O 1
ATOM 5129 N N . GLY B 1 307 ? -11.883 -34.062 -10.617 1 98.69 307 GLY B N 1
ATOM 5130 C CA . GLY B 1 307 ? -10.773 -34.031 -11.562 1 98.69 307 GLY B CA 1
ATOM 5131 C C . GLY B 1 307 ? -9.5 -34.656 -11.023 1 98.69 307 GLY B C 1
ATOM 5132 O O . GLY B 1 307 ? -9.414 -34.969 -9.836 1 98.69 307 GLY B O 1
ATOM 5133 N N . VAL B 1 308 ? -8.641 -34.938 -11.953 1 98.81 308 VAL B N 1
ATOM 5134 C CA . VAL B 1 308 ? -7.305 -35.438 -11.664 1 98.81 308 VAL B CA 1
ATOM 5135 C C . VAL B 1 308 ? -6.258 -34.594 -12.352 1 98.81 308 VAL B C 1
ATOM 5137 O O . VAL B 1 308 ? -6.52 -34 -13.414 1 98.81 308 VAL B O 1
ATOM 5140 N N . GLY B 1 309 ? -5.129 -34.375 -11.711 1 98.44 309 GLY B N 1
ATOM 5141 C CA . GLY B 1 309 ? -4.023 -33.625 -12.273 1 98.44 309 GLY B CA 1
ATOM 5142 C C . GLY B 1 309 ? -2.672 -34.25 -12.016 1 98.44 309 GLY B C 1
ATOM 5143 O O . GLY B 1 309 ? -2.521 -35.031 -11.086 1 98.44 309 GLY B O 1
ATOM 5144 N N . TYR B 1 310 ? -1.762 -33.938 -12.844 1 98.56 310 TYR B N 1
ATOM 5145 C CA . TYR B 1 310 ? -0.393 -34.438 -12.719 1 98.56 310 TYR B CA 1
ATOM 5146 C C . TYR B 1 310 ? 0.612 -33.344 -13.031 1 98.56 310 TYR B C 1
ATOM 5148 O O . TYR B 1 310 ? 0.417 -32.562 -13.977 1 98.56 310 TYR B O 1
ATOM 5156 N N . ASN B 1 311 ? 1.616 -33.219 -12.203 1 98.12 311 ASN B N 1
ATOM 5157 C CA . ASN B 1 311 ? 2.771 -32.375 -12.445 1 98.12 311 ASN B CA 1
ATOM 5158 C C . ASN B 1 311 ? 4.074 -33.156 -12.406 1 98.12 311 ASN B C 1
ATOM 5160 O O . ASN B 1 311 ? 4.277 -34 -11.523 1 98.12 311 ASN B O 1
ATOM 5164 N N . TYR B 1 312 ? 4.922 -32.969 -13.352 1 98.69 312 TYR B N 1
ATOM 5165 C CA . TYR B 1 312 ? 6.32 -33.375 -13.297 1 98.69 312 TYR B CA 1
ATOM 5166 C C . TYR B 1 312 ? 7.246 -32.156 -13.344 1 98.69 312 TYR B C 1
ATOM 5168 O O . TYR B 1 312 ? 7.172 -31.344 -14.266 1 98.69 312 TYR B O 1
ATOM 5176 N N . THR B 1 313 ? 8.102 -32.094 -12.359 1 98.31 313 THR B N 1
ATOM 5177 C CA . THR B 1 313 ? 9.047 -30.969 -12.258 1 98.31 313 THR B CA 1
ATOM 5178 C C . THR B 1 313 ? 10.484 -31.5 -12.203 1 98.31 313 THR B C 1
ATOM 5180 O O . THR B 1 313 ? 10.781 -32.438 -11.461 1 98.31 313 THR B O 1
ATOM 5183 N N . SER B 1 314 ? 11.336 -30.891 -12.93 1 98.75 314 SER B N 1
ATOM 5184 C CA . SER B 1 314 ? 12.758 -31.203 -12.875 1 98.75 314 SER B CA 1
ATOM 5185 C C . SER B 1 314 ? 13.586 -29.953 -12.578 1 98.75 314 SER B C 1
ATOM 5187 O O . SER B 1 314 ? 13.281 -28.875 -13.07 1 98.75 314 SER B O 1
ATOM 5189 N N . LEU B 1 315 ? 14.547 -30.109 -11.742 1 98.62 315 LEU B N 1
ATOM 5190 C CA . LEU B 1 315 ? 15.539 -29.078 -11.438 1 98.62 315 LEU B CA 1
ATOM 5191 C C . LEU B 1 315 ? 16.906 -29.469 -12.008 1 98.62 315 LEU B C 1
ATOM 5193 O O . LEU B 1 315 ? 17.359 -30.594 -11.844 1 98.62 315 LEU B O 1
ATOM 5197 N N . THR B 1 316 ? 17.578 -28.562 -12.68 1 98.5 316 THR B N 1
ATOM 5198 C CA . THR B 1 316 ? 18.969 -28.703 -13.109 1 98.5 316 THR B CA 1
ATOM 5199 C C . THR B 1 316 ? 19.766 -27.438 -12.812 1 98.5 316 THR B C 1
ATOM 5201 O O . THR B 1 316 ? 19.172 -26.406 -12.445 1 98.5 316 THR B O 1
ATOM 5204 N N . GLY B 1 317 ? 21.109 -27.469 -13.062 1 97.25 317 GLY B N 1
ATOM 5205 C CA . GLY B 1 317 ? 22.016 -26.375 -12.758 1 97.25 317 GLY B CA 1
ATOM 5206 C C . GLY B 1 317 ? 22.938 -26.688 -11.586 1 97.25 317 GLY B C 1
ATOM 5207 O O . GLY B 1 317 ? 23.859 -27.484 -11.711 1 97.25 317 GLY B O 1
ATOM 5208 N N . PRO B 1 318 ? 22.594 -26 -10.406 1 96.12 318 PRO B N 1
ATOM 5209 C CA . PRO B 1 318 ? 23.484 -26.281 -9.273 1 96.12 318 PRO B CA 1
ATOM 5210 C C . PRO B 1 318 ? 23.344 -27.703 -8.734 1 96.12 318 PRO B C 1
ATOM 5212 O O . PRO B 1 318 ? 24.281 -28.234 -8.117 1 96.12 318 PRO B O 1
ATOM 5215 N N . THR B 1 319 ? 22.234 -28.266 -8.852 1 96.5 319 THR B N 1
ATOM 5216 C CA . THR B 1 319 ? 21.891 -29.625 -8.469 1 96.5 319 THR B CA 1
ATOM 5217 C C . THR B 1 319 ? 20.797 -30.172 -9.391 1 96.5 319 THR B C 1
ATOM 5219 O O . THR B 1 319 ? 20.438 -29.547 -10.391 1 96.5 319 THR B O 1
ATOM 5222 N N . SER B 1 320 ? 20.406 -31.422 -9.047 1 98.19 320 SER B N 1
ATOM 5223 C CA . SER B 1 320 ? 19.344 -32.062 -9.828 1 98.19 320 SER B CA 1
ATOM 5224 C C . SER B 1 320 ? 18.312 -32.719 -8.93 1 98.19 320 SER B C 1
ATOM 5226 O O . SER B 1 320 ? 18.656 -33.438 -7.988 1 98.19 320 SER B O 1
ATOM 5228 N N . ALA B 1 321 ? 17.109 -32.438 -9.258 1 98.62 321 ALA B N 1
ATOM 5229 C CA . ALA B 1 321 ? 15.984 -33.031 -8.531 1 98.62 321 ALA B CA 1
ATOM 5230 C C . ALA B 1 321 ? 14.789 -33.25 -9.453 1 98.62 321 ALA B C 1
ATOM 5232 O O . ALA B 1 321 ? 14.688 -32.625 -10.516 1 98.62 321 ALA B O 1
ATOM 5233 N N . HIS B 1 322 ? 13.93 -34.125 -9.047 1 98.75 322 HIS B N 1
ATOM 5234 C CA . HIS B 1 322 ? 12.688 -34.438 -9.742 1 98.75 322 HIS B CA 1
ATOM 5235 C C . HIS B 1 322 ? 11.516 -34.531 -8.766 1 98.75 322 HIS B C 1
ATOM 5237 O O . HIS B 1 322 ? 11.68 -35.062 -7.656 1 98.75 322 HIS B O 1
ATOM 5243 N N . TYR B 1 323 ? 10.453 -34.062 -9.172 1 98.31 323 TYR B N 1
ATOM 5244 C CA . TYR B 1 323 ? 9.227 -34.156 -8.391 1 98.31 323 TYR B CA 1
ATOM 5245 C C . TYR B 1 323 ? 8.078 -34.656 -9.242 1 98.31 323 TYR B C 1
ATOM 5247 O O . TYR B 1 323 ? 7.785 -34.094 -10.305 1 98.31 323 TYR B O 1
ATOM 5255 N N . ASN B 1 324 ? 7.465 -35.75 -8.82 1 98.69 324 ASN B N 1
ATOM 5256 C CA . ASN B 1 324 ? 6.211 -36.281 -9.367 1 98.69 324 ASN B CA 1
ATOM 5257 C C . ASN B 1 324 ? 5.043 -36.031 -8.414 1 98.69 324 ASN B C 1
ATOM 5259 O O . ASN B 1 324 ? 5.098 -36.406 -7.246 1 98.69 324 ASN B O 1
ATOM 5263 N N . GLN B 1 325 ? 4.039 -35.406 -8.945 1 98.06 325 GLN B N 1
ATOM 5264 C CA . GLN B 1 325 ? 2.896 -35.094 -8.094 1 98.06 325 GLN B CA 1
ATOM 5265 C C . GLN B 1 325 ? 1.584 -35.469 -8.781 1 98.06 325 GLN B C 1
ATOM 5267 O O . GLN B 1 325 ? 1.368 -35.125 -9.945 1 98.06 325 GLN B O 1
ATOM 5272 N N . VAL B 1 326 ? 0.745 -36.188 -8.102 1 98.56 326 VAL B N 1
ATOM 5273 C CA . VAL B 1 326 ? -0.6 -36.531 -8.562 1 98.56 326 VAL B CA 1
ATOM 5274 C C . VAL B 1 326 ? -1.634 -35.938 -7.594 1 98.56 326 VAL B C 1
ATOM 5276 O O . VAL B 1 326 ? -1.445 -36 -6.379 1 98.56 326 VAL B O 1
ATOM 5279 N N . ASN B 1 327 ? -2.689 -35.406 -8.156 1 98.19 327 ASN B N 1
ATOM 5280 C CA . ASN B 1 327 ? -3.756 -34.812 -7.344 1 98.19 327 ASN B CA 1
ATOM 5281 C C . ASN B 1 327 ? -5.133 -35.25 -7.832 1 98.19 327 ASN B C 1
ATOM 5283 O O . ASN B 1 327 ? -5.332 -35.5 -9.031 1 98.19 327 ASN B O 1
ATOM 5287 N N . VAL B 1 328 ? -6.043 -35.406 -6.895 1 98.75 328 VAL B N 1
ATOM 5288 C CA . VAL B 1 328 ? -7.457 -35.625 -7.16 1 98.75 328 VAL B CA 1
ATOM 5289 C C . VAL B 1 328 ? -8.305 -34.656 -6.348 1 98.75 328 VAL B C 1
ATOM 5291 O O . VAL B 1 328 ? -7.953 -34.312 -5.219 1 98.75 328 VAL B O 1
ATOM 5294 N N . GLY B 1 329 ? -9.375 -34.188 -6.988 1 98.62 329 GLY B N 1
ATOM 5295 C CA . GLY B 1 329 ? -10.258 -33.281 -6.301 1 98.62 329 GLY B CA 1
ATOM 5296 C C . GLY B 1 329 ? -11.719 -33.438 -6.703 1 98.62 329 GLY B C 1
ATOM 5297 O O . GLY B 1 329 ? -12.016 -33.906 -7.797 1 98.62 329 GLY B O 1
ATOM 5298 N N . ALA B 1 330 ? -12.555 -33.062 -5.789 1 98.88 330 ALA B N 1
ATOM 5299 C CA . ALA B 1 330 ? -13.992 -32.969 -6.039 1 98.88 330 ALA B CA 1
ATOM 5300 C C . ALA B 1 330 ? -14.586 -31.719 -5.402 1 98.88 330 ALA B C 1
ATOM 5302 O O . ALA B 1 330 ? -14.195 -31.328 -4.293 1 98.88 330 ALA B O 1
ATOM 5303 N N . ASP B 1 331 ? -15.484 -31.125 -6.148 1 98.62 331 ASP B N 1
ATOM 5304 C CA . ASP B 1 331 ? -16.203 -29.938 -5.719 1 98.62 331 ASP B CA 1
ATOM 5305 C C . ASP B 1 331 ? -17.719 -30.109 -5.891 1 98.62 331 ASP B C 1
ATOM 5307 O O . ASP B 1 331 ? -18.188 -30.438 -6.984 1 98.62 331 ASP B O 1
ATOM 5311 N N . TYR B 1 332 ? -18.422 -29.906 -4.828 1 98.81 332 TYR B N 1
ATOM 5312 C CA . TYR B 1 332 ? -19.875 -30.047 -4.824 1 98.81 332 TYR B CA 1
ATOM 5313 C C . TYR B 1 332 ? -20.547 -28.734 -4.469 1 98.81 332 TYR B C 1
ATOM 5315 O O . TYR B 1 332 ? -20.547 -28.312 -3.309 1 98.81 332 TYR B O 1
ATOM 5323 N N . ALA B 1 333 ? -21.25 -28.203 -5.434 1 98.62 333 ALA B N 1
ATOM 5324 C CA . ALA B 1 333 ? -21.938 -26.938 -5.238 1 98.62 333 ALA B CA 1
ATOM 5325 C C . ALA B 1 333 ? -23.281 -27.141 -4.527 1 98.62 333 ALA B C 1
ATOM 5327 O O . ALA B 1 333 ? -24.188 -27.766 -5.07 1 98.62 333 ALA B O 1
ATOM 5328 N N . LEU B 1 334 ? -23.328 -26.516 -3.387 1 98.62 334 LEU B N 1
ATOM 5329 C CA . LEU B 1 334 ? -24.609 -26.469 -2.705 1 98.62 334 LEU B CA 1
ATOM 5330 C C . LEU B 1 334 ? -25.484 -25.359 -3.287 1 98.62 334 LEU B C 1
ATOM 5332 O O . LEU B 1 334 ? -26.719 -25.453 -3.256 1 98.62 334 LEU B O 1
ATOM 5336 N N . SER B 1 335 ? -24.938 -24.281 -3.732 1 98.19 335 SER B N 1
ATOM 5337 C CA . SER B 1 335 ? -25.5 -23.156 -4.461 1 98.19 335 SER B CA 1
ATOM 5338 C C . SER B 1 335 ? -24.469 -22.516 -5.391 1 98.19 335 SER B C 1
ATOM 5340 O O . SER B 1 335 ? -23.359 -23.016 -5.52 1 98.19 335 SER B O 1
ATOM 5342 N N . LYS B 1 336 ? -24.875 -21.438 -5.977 1 96.69 336 LYS B N 1
ATOM 5343 C CA . LYS B 1 336 ? -23.938 -20.719 -6.832 1 96.69 336 LYS B CA 1
ATOM 5344 C C . LYS B 1 336 ? -22.812 -20.078 -6.008 1 96.69 336 LYS B C 1
ATOM 5346 O O . LYS B 1 336 ? -21.766 -19.719 -6.547 1 96.69 336 LYS B O 1
ATOM 5351 N N . ARG B 1 337 ? -22.969 -19.953 -4.703 1 98.06 337 ARG B N 1
ATOM 5352 C CA . ARG B 1 337 ? -22.047 -19.172 -3.885 1 98.06 337 ARG B CA 1
ATOM 5353 C C . ARG B 1 337 ? -21.344 -20.062 -2.867 1 98.06 337 ARG B C 1
ATOM 5355 O O . ARG B 1 337 ? -20.344 -19.656 -2.264 1 98.06 337 ARG B O 1
ATOM 5362 N N . THR B 1 338 ? -21.938 -21.25 -2.637 1 98.75 338 THR B N 1
ATOM 5363 C CA . THR B 1 338 ? -21.422 -22.094 -1.574 1 98.75 338 THR B CA 1
ATOM 5364 C C . THR B 1 338 ? -21.109 -23.5 -2.102 1 98.75 338 THR B C 1
ATOM 5366 O O . THR B 1 338 ? -21.938 -24.109 -2.766 1 98.75 338 THR B O 1
ATOM 5369 N N . ASP B 1 339 ? -19.938 -24 -1.763 1 98.69 339 ASP B N 1
ATOM 5370 C CA . ASP B 1 339 ? -19.609 -25.359 -2.174 1 98.69 339 ASP B CA 1
ATOM 5371 C C . ASP B 1 339 ? -18.781 -26.062 -1.103 1 98.69 339 ASP B C 1
ATOM 5373 O O . ASP B 1 339 ? -18.172 -25.422 -0.251 1 98.69 339 ASP B O 1
ATOM 5377 N N . LEU B 1 340 ? -18.891 -27.391 -1.084 1 98.88 340 LEU B N 1
ATOM 5378 C CA . LEU B 1 340 ? -18.016 -28.297 -0.349 1 98.88 340 LEU B CA 1
ATOM 5379 C C . LEU B 1 340 ? -16.984 -28.938 -1.276 1 98.88 340 LEU B C 1
ATOM 5381 O O . LEU B 1 340 ? -17.234 -29.094 -2.473 1 98.88 340 LEU B O 1
ATOM 5385 N N . TYR B 1 341 ? -15.82 -29.297 -0.668 1 98.81 341 TYR B N 1
ATOM 5386 C CA . TYR B 1 341 ? -14.82 -29.891 -1.544 1 98.81 341 TYR B CA 1
ATOM 5387 C C . TYR B 1 341 ? -13.953 -30.891 -0.782 1 98.81 341 TYR B C 1
ATOM 5389 O O . TYR B 1 341 ? -13.891 -30.859 0.449 1 98.81 341 TYR B O 1
ATOM 5397 N N . ALA B 1 342 ? -13.406 -31.75 -1.521 1 98.81 342 ALA B N 1
ATOM 5398 C CA . ALA B 1 342 ? -12.391 -32.688 -1.072 1 98.81 342 ALA B CA 1
ATOM 5399 C C . ALA B 1 342 ? -11.203 -32.719 -2.037 1 98.81 342 ALA B C 1
ATOM 5401 O O . ALA B 1 342 ? -11.391 -32.812 -3.254 1 98.81 342 ALA B O 1
ATOM 5402 N N . LEU B 1 343 ? -10.008 -32.625 -1.46 1 98.38 343 LEU B N 1
ATOM 5403 C CA . LEU B 1 343 ? -8.773 -32.594 -2.234 1 98.38 343 LEU B CA 1
ATOM 5404 C C . LEU B 1 343 ? -7.773 -33.625 -1.719 1 98.38 343 LEU B C 1
ATOM 5406 O O . LEU B 1 343 ? -7.707 -33.875 -0.516 1 98.38 343 LEU B O 1
ATOM 5410 N N . PHE B 1 344 ? -7 -34.125 -2.65 1 98.25 344 PHE B N 1
ATOM 5411 C CA . PHE B 1 344 ? -5.914 -35.031 -2.297 1 98.25 344 PHE B CA 1
ATOM 5412 C C . PHE B 1 3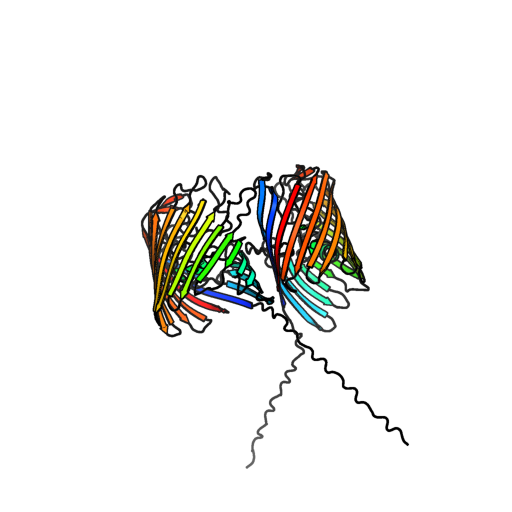44 ? -4.703 -34.812 -3.193 1 98.25 344 PHE B C 1
ATOM 5414 O O . PHE B 1 344 ? -4.852 -34.531 -4.383 1 98.25 344 PHE B O 1
ATOM 5421 N N . GLY B 1 345 ? -3.543 -34.938 -2.58 1 97.56 345 GLY B N 1
ATOM 5422 C CA . GLY B 1 345 ? -2.299 -34.875 -3.33 1 97.56 345 GLY B CA 1
ATOM 5423 C C . GLY B 1 345 ? -1.238 -35.812 -2.809 1 97.56 345 GLY B C 1
ATOM 5424 O O . GLY B 1 345 ? -1.138 -36.062 -1.601 1 97.56 345 GLY B O 1
ATOM 5425 N N . TYR B 1 346 ? -0.524 -36.344 -3.707 1 98.12 346 TYR B N 1
ATOM 5426 C CA . TYR B 1 346 ? 0.658 -37.156 -3.42 1 98.12 346 TYR B CA 1
ATOM 5427 C C . TYR B 1 346 ? 1.857 -36.688 -4.227 1 98.12 346 TYR B C 1
ATOM 5429 O O . TYR B 1 346 ? 1.741 -36.406 -5.422 1 98.12 346 TYR B O 1
ATOM 5437 N N . GLN B 1 347 ? 2.984 -36.594 -3.547 1 98.06 347 GLN B N 1
ATOM 5438 C CA . GLN B 1 347 ? 4.199 -36.156 -4.227 1 98.06 347 GLN B CA 1
ATOM 5439 C C . GLN B 1 347 ? 5.383 -37.031 -3.857 1 98.06 347 GLN B C 1
ATOM 5441 O O . GLN B 1 347 ? 5.531 -37.438 -2.701 1 98.06 347 GLN B O 1
ATOM 5446 N N . LYS B 1 348 ? 6.191 -37.344 -4.84 1 98.62 348 LYS B N 1
ATOM 5447 C CA . LYS B 1 348 ? 7.461 -38.031 -4.672 1 98.62 348 LYS B CA 1
ATOM 5448 C C . LYS B 1 348 ? 8.617 -37.219 -5.242 1 98.62 348 LYS B C 1
ATOM 5450 O O . LYS B 1 348 ? 8.609 -36.844 -6.414 1 98.62 348 LYS B O 1
ATOM 5455 N N . ALA B 1 349 ? 9.523 -37 -4.395 1 98.31 349 ALA B N 1
ATOM 5456 C CA . ALA B 1 349 ? 10.727 -36.281 -4.789 1 98.31 349 ALA B CA 1
ATOM 5457 C C . ALA B 1 349 ? 11.922 -37.219 -4.934 1 98.31 349 ALA B C 1
ATOM 5459 O O . ALA B 1 349 ? 11.938 -38.312 -4.344 1 98.31 349 ALA B O 1
ATOM 5460 N N . SER B 1 350 ? 12.875 -36.875 -5.746 1 98.75 350 SER B N 1
ATOM 5461 C CA . SER B 1 350 ? 14.148 -37.562 -5.855 1 98.75 350 SER B CA 1
ATOM 5462 C C . SER B 1 350 ? 15.273 -36.625 -6.242 1 98.75 350 SER B C 1
ATOM 5464 O O . SER B 1 350 ? 15.016 -35.531 -6.797 1 98.75 350 SER B O 1
ATOM 5466 N N . GLY B 1 351 ? 16.469 -36.969 -5.91 1 98.5 351 GLY B N 1
ATOM 5467 C CA . GLY B 1 351 ? 17.641 -36.156 -6.211 1 98.5 351 GLY B CA 1
ATOM 5468 C C . GLY B 1 351 ? 18 -35.188 -5.098 1 98.5 351 GLY B C 1
ATOM 5469 O O . GLY B 1 351 ? 17.875 -35.5 -3.916 1 98.5 351 GLY B O 1
ATOM 5470 N N . HIS B 1 352 ? 18.578 -34.062 -5.555 1 98.25 352 HIS B N 1
ATOM 5471 C CA . HIS B 1 352 ? 19.094 -33.094 -4.582 1 98.25 352 HIS B CA 1
ATOM 5472 C C . HIS B 1 352 ? 18.656 -31.672 -4.938 1 98.25 352 HIS B C 1
ATOM 5474 O O . HIS B 1 352 ? 18.469 -31.344 -6.113 1 98.25 352 HIS B O 1
ATOM 5480 N N . THR B 1 353 ? 18.469 -30.875 -3.922 1 97.12 353 THR B N 1
ATOM 5481 C CA . THR B 1 353 ? 18.266 -29.438 -4.055 1 97.12 353 THR B CA 1
ATOM 5482 C C . THR B 1 353 ? 19.188 -28.672 -3.102 1 97.12 353 THR B C 1
ATOM 5484 O O . THR B 1 353 ? 20.188 -29.203 -2.633 1 97.12 353 THR B O 1
ATOM 5487 N N . LEU B 1 354 ? 18.891 -27.359 -2.979 1 96.75 354 LEU B N 1
ATOM 5488 C CA . LEU B 1 354 ? 19.672 -26.562 -2.039 1 96.75 354 LEU B CA 1
ATOM 5489 C C . LEU B 1 354 ? 18.828 -26.141 -0.846 1 96.75 354 LEU B C 1
ATOM 5491 O O . LEU B 1 354 ? 17.641 -25.844 -0.997 1 96.75 354 LEU B O 1
ATOM 5495 N N . ASP B 1 355 ? 19.484 -26.047 0.327 1 91.69 355 ASP B N 1
ATOM 5496 C CA . ASP B 1 355 ? 18.781 -25.5 1.479 1 91.69 355 ASP B CA 1
ATOM 5497 C C . ASP B 1 355 ? 18.984 -23.984 1.57 1 91.69 355 ASP B C 1
ATOM 5499 O O . ASP B 1 355 ? 19.562 -23.375 0.673 1 91.69 355 ASP B O 1
ATOM 5503 N N . ALA B 1 356 ? 18.469 -23.375 2.582 1 82.94 356 ALA B N 1
ATOM 5504 C CA . ALA B 1 356 ? 18.438 -21.922 2.721 1 82.94 356 ALA B CA 1
ATOM 5505 C C . ALA B 1 356 ? 19.859 -21.344 2.795 1 82.94 356 ALA B C 1
ATOM 5507 O O . ALA B 1 356 ? 20.078 -20.172 2.5 1 82.94 356 ALA B O 1
ATOM 5508 N N . ASN B 1 357 ? 20.828 -22.156 3.152 1 84.56 357 ASN B N 1
ATOM 5509 C CA . ASN B 1 357 ? 22.219 -21.719 3.268 1 84.56 357 ASN B CA 1
ATOM 5510 C C . ASN B 1 357 ? 23 -22 1.989 1 84.56 357 ASN B C 1
ATOM 5512 O O . ASN B 1 357 ? 24.203 -21.703 1.913 1 84.56 357 ASN B O 1
ATOM 5516 N N . GLY B 1 358 ? 22.312 -22.625 1.066 1 88 358 GLY B N 1
ATOM 5517 C CA . GLY B 1 358 ? 22.969 -22.922 -0.2 1 88 358 GLY B CA 1
ATOM 5518 C C . GLY B 1 358 ? 23.641 -24.281 -0.228 1 88 358 GLY B C 1
ATOM 5519 O O . GLY B 1 358 ? 24.312 -24.625 -1.197 1 88 358 GLY B O 1
ATOM 5520 N N . ALA B 1 359 ? 23.469 -25.062 0.773 1 94 359 ALA B N 1
ATOM 5521 C CA . ALA B 1 359 ? 24.047 -26.406 0.829 1 94 359 ALA B CA 1
ATOM 5522 C C . ALA B 1 359 ? 23.219 -27.406 0.047 1 94 359 ALA B C 1
ATOM 5524 O O . ALA B 1 359 ? 21.984 -27.328 0.042 1 94 359 ALA B O 1
ATOM 5525 N N . ARG B 1 360 ? 23.922 -28.375 -0.575 1 96.81 360 ARG B N 1
ATOM 5526 C CA . ARG B 1 360 ? 23.219 -29.453 -1.267 1 96.81 360 ARG B CA 1
ATOM 5527 C C . ARG B 1 360 ? 22.562 -30.406 -0.274 1 96.81 360 ARG B C 1
ATOM 5529 O O . ARG B 1 360 ? 23.219 -30.938 0.627 1 96.81 360 ARG B O 1
ATOM 5536 N N . VAL B 1 361 ? 21.312 -30.656 -0.413 1 96.06 361 VAL B N 1
ATOM 5537 C CA . VAL B 1 361 ? 20.547 -31.547 0.445 1 96.06 361 VAL B CA 1
ATOM 5538 C C . VAL B 1 361 ? 19.641 -32.438 -0.41 1 96.06 361 VAL B C 1
ATOM 5540 O O . VAL B 1 361 ? 19.422 -32.156 -1.589 1 96.06 361 VAL B O 1
ATOM 5543 N N . ASN B 1 362 ? 19.141 -33.531 0.211 1 96.75 362 ASN B N 1
ATOM 5544 C CA . ASN B 1 362 ? 18.172 -34.375 -0.494 1 96.75 362 ASN B CA 1
ATOM 5545 C C . ASN B 1 362 ? 16.891 -33.625 -0.803 1 96.75 362 ASN B C 1
ATOM 5547 O O . ASN B 1 362 ? 16.422 -32.844 0.022 1 96.75 362 ASN B O 1
ATOM 5551 N N . ALA B 1 363 ? 16.375 -33.812 -1.97 1 97.25 363 ALA B N 1
ATOM 5552 C CA . ALA B 1 363 ? 15.078 -33.25 -2.293 1 97.25 363 ALA B CA 1
ATOM 5553 C C . ALA B 1 363 ? 13.977 -33.875 -1.449 1 97.25 363 ALA B C 1
ATOM 5555 O O . ALA B 1 363 ? 13.898 -35.125 -1.339 1 97.25 363 ALA B O 1
ATOM 5556 N N . THR B 1 364 ? 13.211 -33.094 -0.846 1 95.5 364 THR B N 1
ATOM 5557 C CA . THR B 1 364 ? 12.062 -33.531 -0.079 1 95.5 364 THR B CA 1
ATOM 5558 C C . THR B 1 364 ? 10.766 -32.969 -0.649 1 95.5 364 THR B C 1
ATOM 5560 O O . THR B 1 364 ? 10.797 -32.031 -1.447 1 95.5 364 THR B O 1
ATOM 5563 N N . ALA B 1 365 ? 9.703 -33.594 -0.292 1 96.12 365 ALA B N 1
ATOM 5564 C CA . ALA B 1 365 ? 8.406 -33.281 -0.896 1 96.12 365 ALA B CA 1
ATOM 5565 C C . ALA B 1 365 ? 7.77 -32.062 -0.213 1 96.12 365 ALA B C 1
ATOM 5567 O O . ALA B 1 365 ? 8.102 -31.75 0.93 1 96.12 365 ALA B O 1
ATOM 5568 N N . SER B 1 366 ? 6.922 -31.438 -0.924 1 95.5 366 SER B N 1
ATOM 5569 C CA . SER B 1 366 ? 6.008 -30.391 -0.483 1 95.5 366 SER B CA 1
ATOM 5570 C C . SER B 1 366 ? 4.84 -30.234 -1.454 1 95.5 366 SER B C 1
ATOM 5572 O O . SER B 1 366 ? 4.961 -29.531 -2.465 1 95.5 366 SER B O 1
ATOM 5574 N N . VAL B 1 367 ? 3.734 -30.766 -1.075 1 93.31 367 VAL B N 1
ATOM 5575 C CA . VAL B 1 367 ? 2.605 -30.797 -1.998 1 93.31 367 VAL B CA 1
ATOM 5576 C C . VAL B 1 367 ? 2.012 -29.391 -2.127 1 93.31 367 VAL B C 1
ATOM 5578 O O . VAL B 1 367 ? 1.601 -28.797 -1.131 1 93.31 367 VAL B O 1
ATOM 5581 N N . GLY B 1 368 ? 1.933 -28.984 -3.34 1 79.94 368 GLY B N 1
ATOM 5582 C CA . GLY B 1 368 ? 1.272 -27.734 -3.658 1 79.94 368 GLY B CA 1
ATOM 5583 C C . GLY B 1 368 ? 1.979 -26.516 -3.074 1 79.94 368 GLY B C 1
ATOM 5584 O O . GLY B 1 368 ? 3.207 -26.5 -2.961 1 79.94 368 GLY B O 1
ATOM 5585 N N . SER B 1 369 ? 1.172 -25.406 -2.873 1 76 369 SER B N 1
ATOM 5586 C CA . SER B 1 369 ? 1.707 -24.141 -2.393 1 76 369 SER B CA 1
ATOM 5587 C C . SER B 1 369 ? 1.366 -23.906 -0.924 1 76 369 SER B C 1
ATOM 5589 O O . SER B 1 369 ? 1.415 -22.781 -0.435 1 76 369 SER B O 1
ATOM 5591 N N . TYR B 1 370 ? 1.016 -24.953 -0.135 1 66.38 370 TYR B N 1
ATOM 5592 C CA . TYR B 1 370 ? 0.335 -24.812 1.146 1 66.38 370 TYR B CA 1
ATOM 5593 C C . TYR B 1 370 ? 1.334 -24.547 2.266 1 66.38 370 TYR B C 1
ATOM 5595 O O . TYR B 1 370 ? 0.944 -24.188 3.383 1 66.38 370 TYR B O 1
ATOM 5603 N N . GLY B 1 371 ? 2.393 -24.719 2.162 1 71.06 371 GLY B N 1
ATOM 5604 C CA . GLY B 1 371 ? 3.35 -24.312 3.18 1 71.06 371 GLY B CA 1
ATOM 5605 C C . GLY B 1 371 ? 3.801 -25.453 4.066 1 71.06 371 GLY B C 1
ATOM 5606 O O . GLY B 1 371 ? 4.461 -25.234 5.086 1 71.06 371 GLY B O 1
ATOM 5607 N N . VAL B 1 372 ? 3.309 -26.672 3.848 1 87.81 372 VAL B N 1
ATOM 5608 C CA . VAL B 1 372 ? 3.809 -27.75 4.684 1 87.81 372 VAL B CA 1
ATOM 5609 C C . VAL B 1 372 ? 4.93 -28.5 3.957 1 87.81 372 VAL B C 1
ATOM 5611 O O . VAL B 1 372 ? 4.711 -29.078 2.891 1 87.81 372 VAL B O 1
ATOM 5614 N N . ASN B 1 373 ? 6.012 -28.5 4.586 1 93.62 373 ASN B N 1
ATOM 5615 C CA . ASN B 1 373 ? 7.164 -29.203 4.039 1 93.62 373 ASN B CA 1
ATOM 5616 C C . ASN B 1 373 ? 7.266 -30.625 4.59 1 93.62 373 ASN B C 1
ATOM 5618 O O . ASN B 1 373 ? 6.797 -30.891 5.695 1 93.62 373 ASN B O 1
ATOM 5622 N N . SER B 1 374 ? 7.844 -31.438 3.816 1 94.94 374 SER B N 1
ATOM 5623 C CA . SER B 1 374 ? 8.133 -32.781 4.273 1 94.94 374 SER B CA 1
ATOM 5624 C C . SER B 1 374 ? 9.594 -32.938 4.688 1 94.94 374 SER B C 1
ATOM 5626 O O . SER B 1 374 ? 10.453 -32.188 4.234 1 94.94 374 SER B O 1
ATOM 5628 N N . GLY B 1 375 ? 9.82 -33.875 5.582 1 92.38 375 GLY B N 1
ATOM 5629 C CA . GLY B 1 375 ? 11.18 -34.25 5.906 1 92.38 375 GLY B CA 1
ATOM 5630 C C . GLY B 1 375 ? 11.68 -35.438 5.102 1 92.38 375 GLY B C 1
ATOM 5631 O O . GLY B 1 375 ? 12.797 -35.906 5.309 1 92.38 375 GLY B O 1
ATOM 5632 N N . THR B 1 376 ? 10.828 -35.938 4.207 1 94.69 376 THR B N 1
ATOM 5633 C CA . THR B 1 376 ? 11.18 -37.062 3.365 1 94.69 376 THR B CA 1
ATOM 5634 C C . THR B 1 376 ? 10.789 -36.812 1.913 1 94.69 376 THR B C 1
ATOM 5636 O O . THR B 1 376 ? 10.32 -35.719 1.574 1 94.69 376 THR B O 1
ATOM 5639 N N . ASP B 1 377 ? 11.016 -37.844 1.098 1 96.5 377 ASP B N 1
ATOM 5640 C CA . ASP B 1 377 ? 10.852 -37.656 -0.341 1 96.5 377 ASP B CA 1
ATOM 5641 C C . ASP B 1 377 ? 9.406 -37.906 -0.767 1 96.5 377 ASP B C 1
ATOM 5643 O O . ASP B 1 377 ? 9.086 -37.812 -1.954 1 96.5 377 ASP B O 1
ATOM 5647 N N . THR B 1 378 ? 8.57 -38.188 0.193 1 96.75 378 THR B N 1
ATOM 5648 C CA . THR B 1 378 ? 7.156 -38.344 -0.142 1 96.75 378 THR B CA 1
ATOM 5649 C C . THR B 1 378 ? 6.277 -37.531 0.804 1 96.75 378 THR B C 1
ATOM 5651 O O . THR B 1 378 ? 6.68 -37.25 1.929 1 96.75 378 THR B O 1
ATOM 5654 N N . GLN B 1 379 ? 5.098 -37.219 0.332 1 96.62 379 GLN B N 1
ATOM 5655 C CA . GLN B 1 379 ? 4.082 -36.531 1.146 1 96.62 379 GLN B CA 1
ATOM 5656 C C . GLN B 1 379 ? 2.686 -36.781 0.579 1 96.62 379 GLN B C 1
ATOM 5658 O O . GLN B 1 379 ? 2.5 -36.812 -0.639 1 96.62 379 GLN B O 1
ATOM 5663 N N . GLU B 1 380 ? 1.765 -37 1.439 1 97.06 380 GLU B N 1
ATOM 5664 C CA . GLU B 1 380 ? 0.34 -37.031 1.123 1 97.06 380 GLU B CA 1
ATOM 5665 C C . GLU B 1 380 ? -0.391 -35.875 1.845 1 97.06 380 GLU B C 1
ATOM 5667 O O . GLU B 1 380 ? -0.109 -35.594 3.01 1 97.06 380 GLU B O 1
ATOM 5672 N N . LEU B 1 381 ? -1.27 -35.281 1.161 1 97 381 LEU B N 1
ATOM 5673 C CA . LEU B 1 381 ? -2.094 -34.219 1.706 1 97 381 LEU B CA 1
ATOM 5674 C C . LEU B 1 381 ? -3.557 -34.406 1.326 1 97 381 LEU B C 1
ATOM 5676 O O . LEU B 1 381 ? -3.875 -34.625 0.154 1 97 381 LEU B O 1
ATOM 5680 N N . ALA B 1 382 ? -4.418 -34.406 2.328 1 97.56 382 ALA B N 1
ATOM 5681 C CA . ALA B 1 382 ? -5.863 -34.438 2.121 1 97.56 382 ALA B CA 1
ATOM 5682 C C . ALA B 1 382 ? -6.551 -33.281 2.83 1 97.56 382 ALA B C 1
ATOM 5684 O O . ALA B 1 382 ? -6.203 -32.938 3.965 1 97.56 382 ALA B O 1
ATOM 5685 N N . ILE B 1 383 ? -7.523 -32.688 2.121 1 97.88 383 ILE B N 1
ATOM 5686 C CA . ILE B 1 383 ? -8.258 -31.562 2.705 1 97.88 383 ILE B CA 1
ATOM 5687 C C . ILE B 1 383 ? -9.75 -31.719 2.408 1 97.88 383 ILE B C 1
ATOM 5689 O O . ILE B 1 383 ? -10.133 -32.062 1.293 1 97.88 383 ILE B O 1
ATOM 5693 N N . VAL B 1 384 ? -10.57 -31.453 3.373 1 98.75 384 VAL B N 1
ATOM 5694 C CA . VAL B 1 384 ? -12 -31.234 3.18 1 98.75 384 VAL B CA 1
ATOM 5695 C C . VAL B 1 384 ? -12.375 -29.844 3.695 1 98.75 384 VAL B C 1
ATOM 5697 O O . VAL B 1 384 ? -11.844 -29.375 4.711 1 98.75 384 VAL B O 1
ATOM 5700 N N . GLY B 1 385 ? -13.211 -29.172 2.857 1 98.69 385 GLY B N 1
ATOM 5701 C CA . GLY B 1 385 ? -13.523 -27.828 3.297 1 98.69 385 GLY B CA 1
ATOM 5702 C C . GLY B 1 385 ? -14.789 -27.266 2.676 1 98.69 385 GLY B C 1
ATOM 5703 O O . GLY B 1 385 ? -15.508 -27.984 1.981 1 98.69 385 GLY B O 1
ATOM 5704 N N . ILE B 1 386 ? -15.102 -26.031 3.049 1 98.88 386 ILE B N 1
ATOM 5705 C CA . ILE B 1 386 ? -16.234 -25.266 2.555 1 98.88 386 ILE B CA 1
ATOM 5706 C C . ILE B 1 386 ? -15.773 -23.891 2.062 1 98.88 386 ILE B C 1
ATOM 5708 O O . ILE B 1 386 ? -14.883 -23.281 2.666 1 98.88 386 ILE B O 1
ATOM 5712 N N . ARG B 1 387 ? -16.344 -23.453 0.985 1 98.75 387 ARG B N 1
ATOM 5713 C CA . ARG B 1 387 ? -16.078 -22.125 0.442 1 98.75 387 ARG B CA 1
ATOM 5714 C C . ARG B 1 387 ? -17.391 -21.391 0.176 1 98.75 387 ARG B C 1
ATOM 5716 O O . ARG B 1 387 ? -18.359 -21.969 -0.323 1 98.75 387 ARG B O 1
ATOM 5723 N N . HIS B 1 388 ? -17.406 -20.109 0.534 1 98.81 388 HIS B N 1
ATOM 5724 C CA . HIS B 1 388 ? -18.531 -19.234 0.275 1 98.81 388 HIS B CA 1
ATOM 5725 C C . HIS B 1 388 ? -18.078 -17.922 -0.37 1 98.81 388 HIS B C 1
ATOM 5727 O O . HIS B 1 388 ? -17.109 -17.312 0.08 1 98.81 388 HIS B O 1
ATOM 5733 N N . LYS B 1 389 ? -18.859 -17.594 -1.367 1 98.5 389 LYS B N 1
ATOM 5734 C CA . LYS B 1 389 ? -18.625 -16.328 -2.061 1 98.5 389 LYS B CA 1
ATOM 5735 C C . LYS B 1 389 ? -19.75 -15.336 -1.815 1 98.5 389 LYS B C 1
ATOM 5737 O O . LYS B 1 389 ? -20.922 -15.727 -1.773 1 98.5 389 LYS B O 1
ATOM 5742 N N . PHE B 1 390 ? -19.406 -14.031 -1.765 1 97.69 390 PHE B N 1
ATOM 5743 C CA . PHE B 1 390 ? -20.422 -13.008 -1.583 1 97.69 390 PHE B CA 1
ATOM 5744 C C . PHE B 1 390 ? -20.109 -11.781 -2.424 1 97.69 390 PHE B C 1
ATOM 5746 O O . PHE B 1 390 ? -18.953 -11.547 -2.795 1 97.69 390 PHE B O 1
#

Organism: Burkholderia multivorans (strain ATCC 17616 / 249) (NCBI:txid395019)

Foldseek 3Di:
DDDPDDPPPPPPPPPPPPPPPQQPKDKDKKWKWKKWKKWKAFFADPVLATPGIDIDIATAFLHFTKMKIKTWGDPDPQKIKIWIAMWGAGPVVRATDQVRDRRNADTWIWMAGLAFFIKIWFKYAAPCCVAPLCQACSNPGNQLQAAFLCLQCSRVSKIFGGKMKTWGHQDQQKIKMKMKGALPDPPCRQFQIKIKIKMWGDDPFKIKIKMKIKTAQGDDADPLAGAGRHSMDDRLQAQQRLQLRRFRMKIKIKIKMWGDDVQKIKMKMKMKIWGHDDRRHLAHWIKIKIKIKMKMKGDPDPFKIKMKMWMWMWIDIRWTKIKTKIKIKMWGHPDPFKIKMKIKMKMFMAIWDAGNNRDIDTDDGDRGNRRTTGSHRMMMMMIIIMMGID/DDPPPPPPPPPPPPPPPPPPPPQPWDKDKWWKWKKWKKKKAFFADPVLAGDGIDIDIATAFLHFTKMKIKTWGDPDPQKIKIWIAMWGAGPVVRATDQVRDRRNADTWIWMAGLAFFIKIFFKYFAPCCVAPLCQACSNPGNQLQAAFLCLQCSRVSKIFGGKMKTWGHQDQQKIKMKMKHALPDPPCRQFQIKIKIKMWGDDPFKIKIKMKIKTAQGDDADPLAGARRHSMDDSLQAQQRLQLRSFRMKIKIKIKMWGDDPQKIKMKMKMWIWGHDDRRHLAHWIKIKIKIKMKMKGDPDPFKIKIKMWMWMWIDIRWIKIKTKIKIKMWGHPDPFKIKMKIKMKMFMAIWDAGNNGDIDTDDGDRGNRRTTGNHRMMMMMIIIMMGID

Radius of gyration: 31.12 Å; Cα contacts (8 Å, |Δi|>4): 2463; chains: 2; bounding box: 109×85×70 Å